Protein 7BV3 (pdb70)

CATH classification: 3.40.50.2000 (+1 more: 3.40.50.2000)

Foldseek 3Di:
DEEEEEEFADDVQRLLLVLLVLQVLCVLDLVYAYEYEYFDDVVDSVVNHPDPDCSRVVRYHYHYFDADDDDPPCRSVVSLVRCLVSVLVVLVVVVVVHHYLEYEYELSNLVNVVSCVVVVHAYEYADEFALQVLQVLLVQLCCCPPVVDQLLNQLDQVHFDDTQLFPDTQHSLLPFLVSNPVVVVVVSSVSSVSQQVGQEYEYQAFCVQRVSSLVRQVVCVVVVNGHHYAHQDVRASQDPDVLVVVQVVQLVLLVPADFLQEEEEDEDFADADDLVLQQQQLVLLLVLQTAYEYAHWHQDPPCNPDTTHHDPDVCVSYPPCSCVSCVSRYYYHHDYPLLSQLLRRRHNAYAYLQDRNSVLSNLLNLHEYAHDHDGDSSLVSCCCCPVGNNLHHYLQCPNGSPDHDGSVSNNVSVCCVRVVVVSSVVSNVSNVLNVVQNDPPHRSVVSSVVVSVSSVD/DEEEEEEWDDDCLTPVLVVLVQVVVCVVDVVYAYEYEYQDDCVRYHYDDFDDDLCSLVVCLVSVLVVLVVVVPVHPHLEYEYELLNLVNVVSCVVVVHAYEYAYSFALQVLQVLLVQLVCCVVPVDQLLVQLDQPHFDDGQQFPGTFHSLLPFQLSNDRSSVVSSSVSSVSQQVGQEYEYQAFCVQRVSSQVRQVVCVVVVNGHHYFHQDPRADLDDDDPQNVVQVVQLVLLVPADFLQEEEEDEDFQDADDLVLQQQQLVLCVVLQTAYEYAHFHQDPVDSVDTTHHDPPVCVRYPPCSCVVCVSRYYYHHDHPLLSQLQRRRHAAYAYLQDRNSVLSNLLNLHEYEHDHDHDSSSVSCCCCPVGRNQHHYQDDGGSNDPDDHRGSVSVNVRVCCRRHDCNCPSSVVSVVSNVLNVQQNPPPHRSVVSVVVVVVSSVD

Solvent-accessible surface area: 39329 Å² total; per-residue (Å²): 155,28,4,1,0,4,1,12,6,25,49,138,44,63,20,16,9,5,0,47,0,0,15,40,0,0,97,9,0,59,115,3,10,0,4,0,2,20,22,38,51,87,162,163,16,95,88,70,22,58,28,122,55,112,65,5,55,70,34,7,130,43,78,69,6,84,145,96,109,138,172,72,80,62,81,77,27,42,20,6,92,30,1,37,90,13,0,59,92,20,0,38,149,33,47,125,82,16,118,19,9,0,0,3,0,4,40,45,0,0,18,0,0,36,3,0,104,113,57,67,20,46,1,13,0,5,0,9,12,0,0,0,14,0,5,0,6,6,33,1,9,46,30,25,55,169,114,60,99,76,2,56,107,22,26,129,98,103,30,125,7,86,6,62,12,20,106,50,64,0,43,1,86,8,0,2,18,64,1,119,69,123,110,18,11,88,61,30,8,42,11,0,65,43,4,80,74,10,84,0,0,0,0,0,0,0,31,66,4,4,63,85,6,18,89,31,12,72,100,21,44,92,59,109,127,21,17,30,17,8,3,3,0,10,8,18,47,48,196,151,58,88,85,53,113,43,4,78,111,7,41,136,29,0,93,146,30,57,106,60,22,0,1,0,0,12,9,16,69,118,5,31,4,80,50,69,14,0,85,49,0,0,74,0,1,52,158,19,56,50,82,0,0,0,5,5,17,54,46,19,96,210,30,191,130,110,130,5,74,76,20,155,81,49,120,124,24,6,18,157,22,1,46,120,136,2,44,146,37,6,75,30,15,12,115,7,26,28,18,84,0,3,36,24,98,1,8,1,0,0,0,0,9,0,12,9,63,11,0,0,21,1,4,40,63,17,7,4,7,0,6,13,14,51,59,51,20,5,14,0,0,14,16,2,5,22,90,36,50,27,8,9,24,34,0,26,39,163,62,27,104,128,118,71,19,38,8,116,95,0,27,82,0,0,156,102,8,31,79,43,53,121,28,70,142,92,4,134,61,38,9,85,67,0,86,108,3,44,104,74,2,5,25,2,15,8,12,2,6,70,0,6,9,73,13,34,190,149,20,9,1,0,5,0,13,6,46,43,96,21,36,79,34,6,5,53,59,1,0,64,30,1,15,107,9,0,97,92,3,10,0,0,1,0,43,19,36,103,160,152,73,65,137,113,34,96,7,84,111,184,148,55,34,10,93,68,2,38,93,27,0,59,94,15,0,42,153,26,54,119,89,20,117,20,8,0,1,4,0,6,12,61,0,0,8,0,5,41,2,2,170,106,55,69,21,54,9,2,0,4,1,5,9,0,0,0,21,0,5,0,8,6,32,1,8,49,39,19,66,159,112,70,97,71,4,54,88,21,14,135,98,111,30,126,8,85,6,64,13,19,105,47,65,0,26,1,75,12,0,2,25,78,1,103,76,121,96,62,6,76,61,19,1,44,6,0,79,54,5,83,107,13,63,0,0,1,0,0,0,0,33,65,3,2,61,85,6,16,90,31,13,69,103,32,43,87,66,106,127,20,16,34,23,22,6,2,0,10,9,21,34,64,160,141,101,42,90,84,50,110,47,3,88,135,5,39,126,26,0,75,126,30,60,109,56,19,0,0,0,0,11,7,16,42,98,4,30,5,80,55,66,13,0,97,54,0,0,70,0,2,51,158,29,46,51,76,2,0,0,5,4,16,44,57,10,115,149,41,122,203,88,135,6,80,111,24,118,100,42,98,121,26,7,40,154,20,2,55,120,134,6,47,141,73,7,76,35,24,5,96,6,28,30,17,67,0,2,34,26,98,1,7,0,0,0,0,0,9,0,11,8,36,10,2,0,21,1,8,36,68,14,8,5,12,0,9,19,32,53,44,51,20,4,20,0,0,13,16,1,9,22,93,34,54,30,10,12,22,43,17,43,89,44,6,20,83,80,162,55,78,71,8,35,2,112,85,0,47,71,1,0,135,106,9,39,45,52,132,91,32,112,48,58,129,96,4,96,53,43,11,118,65,0,90,100,2,40,106,53,3,5,32,2,10,6,4,1,8,92,0,9,27,60,12,40,201

Nearest PDB structures (foldseek):
  7bv3-assembly1_A  TM=1.002E+00  e=1.076E-87  Siraitia grosvenorii
  7bv3-assembly1_B  TM=9.772E-01  e=1.632E-72  Siraitia grosvenorii
  8w53-assembly2_A  TM=9.182E-01  e=7.249E-46  Lycium barbarum
  8wp5-assembly1_A  TM=8.990E-01  e=2.376E-46  Lycium barbarum
  6jel-assembly2_B  TM=8.612E-01  e=5.150E-36  Phytolacca americana

InterPro domains:
  IPR002213 UDP-glucuronosyl/UDP-glucosyltransferase [PF00201] (266-404)
  IPR002213 UDP-glucuronosyl/UDP-glucosyltransferase [cd03784] (7-479)
  IPR035595 UDP-glycosyltransferase family, conserved site [PS00375] (352-395)
  IPR050481 UDP-glycosyltransferase, plant-type [PTHR48048] (5-478)

B-factor: mean 38.35, std 19.17, range [11.94, 128.37]

Organism: Siraitia grosvenorii (NCBI:txid190515)

Sequence (896 aa):
KVELVFVPGPGIGHLSTALQIADLLLRRDHRLSVTVLSIPLPWQPESLFPSSTTTTTSRIRFISLPQRPLPGPFQFQAVFETQKQNVKEAVAKLSDSSILAGLVLDMFCVTMVDVAKQLGVPSYVFFTSSAGYLSFTSHLQDLSDRHGKETQQLMRSDVEIAVPGFTNPVPGKVIPGVYFNKNMAEWLHDCARRFRETNGILVNTFSELESQVMDSFSDATAASQFPAVYAVGPILSLNASSESQSGDEILKWLDQQPPSSVVFLCFGSKGSLNPDQAREIAHHALERSGHRFVWSLRQPSPKGKFEKPIEYDNIEDVLPEGFLDRTAEMGRVIGWAPQVEILGHPATGGFVSHCCGWNSTLESLWYGVPIATWPMYAEQHFNAFEMGVELGLAVGISSESSIGVIVSAEKIEEGIRKLMGGGEVRKLVKAKSEESRKSVMEGGSSFTSLNRFIDEVMKKVELVFVPGPGIGHLSTALQIADLLLRRDHRLSVTVLSIPLPSRIRFISLPQRQAVFETQKQNVKEAVAKLSDSSILAGLVLDMFCVTMVDVAKQLGVPSYVFFTSSAGYLSFTSHLQDLSDRHGKETQQLMRSDVEIAVPGFTNPVPGKVIPGVYFNKNMAEWLHDCARRFRETNGILVNTFSELESQVMDSFSDATAASQFPAVYAVGPILSLNAASSESQSGDEILKWLDQQPPSSVVFLCFGSKGSLNPDQAREIAHALERSGHRFVWSLRQPSPKGKFEKPIEYDNIEDVLPEGFLDRTAEMGRVIGWAPQVEILGHPATGGFVSHCCGWNSTLESLWYGVPIATWPMYAEQHFNAFEMGVELGLAVGISSESSIEEGVIVSAEKIEEGIRKLMGGGGGEVRKLVKAKSEESRKSVMEGGSSFTSLNRFIDEVMK

Secondary structure (DSSP, 8-state):
-EEEEEE--SSHHHHHHHHHHHHHHHHHBTTEEEEEEE------GGGG-----HHHHTTEEEEEPPP-----TTHHHHHHHHTHHHHHHHHHHHHHHSEEEEEEEEGGGGGGHHHHHHHT--EEEEE-S-HHHHHHHHHHHHHHHHH---HHHH-STT-EE--TT-SSPEEGGGS-GGGGSHHHHHHHHHHHHHHTTSS-EEESS-TTTSHHHHHHHHHHHHTTSS--EEE----------SHHHHHHHHHHHHHTSPTT-EEEEE-TTT----HHHHHHHHHHHHHH--EEEEE--BPPSS-TTS--B--S-HHHHSPTTHHHHTTTTEEEESS--HHHHHTSTTEEEEEE---HHHHHHHHHTT--EEE---STTHHHHHHIIIIIT---EE-S-------PPPHHHHHHHHHHHH--HHHHHHHHHHHHHHHHHTSTBSHHHHHHHHHHHHHH-/-EEEEEE--SSHHHHHHHHHHHHHHHHHBTTEEEEEEEPP----EEEEEPPP---TTGGGHHHHHHHHHHHTTSSEEEEEEEETT-GGGHHHHHHHT--EEEEE-S-HHHHHHHHHHHHHHHHS---GGGG-STT-EE--TT-SSPEEGGGS-GGGGSHHHHHHHHHHHHHHTTSS-EEESS-TTTSHHHHHHHHHHHHTTSS--EEE-----------HHHHHHHHHHHHHHTS-TT-EEEEE-TTT----HHHHHHHHHHHHHH--EEEEE--BPPTT-TTS--BPPSSGGGTSSTTHHHHTTTTEEEESS--HHHHHTSTTEEEEEE---HHHHHHHHHHT--EEE---STTHHHHHHIIIIITS--EE-----TT--SPPPPHHHHHHHHHHHH----THHHHHHHHHHHHHHHHHSTBSHHHHHHHHHHHHHH-

Radius of gyration: 33.97 Å; Cα contacts (8 Å, |Δi|>4): 1716; chains: 2; bounding box: 96×74×58 Å

Structure (mmCIF, N/CA/C/O backbone):
data_7BV3
#
_entry.id   7BV3
#
_cell.length_a   197.520
_cell.length_b   63.710
_cell.length_c   93.800
_cell.angle_alpha   90.000
_cell.angle_beta   101.650
_cell.angle_gamma   90.000
#
_symmetry.space_group_name_H-M   'C 1 2 1'
#
loop_
_entity.id
_entity.type
_entity.pdbx_description
1 polymer Glycosyltransferase
2 non-polymer "URIDINE-5'-DIPHOSPHATE"
3 water water
#
loop_
_atom_site.group_PDB
_atom_site.id
_atom_site.type_symbol
_atom_site.label_atom_id
_atom_site.label_alt_id
_atom_site.label_comp_id
_atom_site.label_asym_id
_atom_site.label_entity_id
_atom_site.label_seq_id
_atom_site.pdbx_PDB_ins_code
_atom_site.Cartn_x
_atom_site.Cartn_y
_atom_site.Cartn_z
_atom_site.occupancy
_atom_site.B_iso_or_equiv
_atom_site.auth_seq_id
_atom_site.auth_comp_id
_atom_site.auth_asym_id
_atom_site.auth_atom_id
_atom_site.pdbx_PDB_model_num
ATOM 1 N N . LYS A 1 1 ? 20.940 21.397 34.221 1.00 41.48 1 LYS A N 1
ATOM 2 C CA . LYS A 1 1 ? 19.752 21.045 33.398 1.00 46.79 1 LYS A CA 1
ATOM 3 C C . LYS A 1 1 ? 18.513 21.732 33.984 1.00 40.97 1 LYS A C 1
ATOM 4 O O . LYS A 1 1 ? 18.298 21.621 35.200 1.00 37.52 1 LYS A O 1
ATOM 10 N N . VAL A 1 2 ? 17.731 22.400 33.131 1.00 39.26 2 VAL A N 1
ATOM 11 C CA . VAL A 1 2 ? 16.539 23.129 33.558 1.00 32.85 2 VAL A CA 1
ATOM 12 C C . VAL A 1 2 ? 15.354 22.597 32.764 1.00 35.30 2 VAL A C 1
ATOM 13 O O . VAL A 1 2 ? 15.346 22.671 31.527 1.00 29.68 2 VAL A O 1
ATOM 17 N N . GLU A 1 3 ? 14.338 22.097 33.474 1.00 30.92 3 GLU A N 1
ATOM 18 C CA . GLU A 1 3 ? 13.262 21.328 32.874 1.00 23.69 3 GLU A CA 1
ATOM 19 C C . GLU A 1 3 ? 11.920 22.006 33.125 1.00 26.66 3 GLU A C 1
ATOM 20 O O . GLU A 1 3 ? 11.665 22.490 34.231 1.00 27.14 3 GLU A O 1
ATOM 26 N N . LEU A 1 4 ? 11.088 22.060 32.086 1.00 25.77 4 LEU A N 1
ATOM 27 C CA . LEU A 1 4 ? 9.652 22.300 32.201 1.00 22.62 4 LEU A CA 1
ATOM 28 C C . LEU A 1 4 ? 8.941 20.987 31.920 1.00 31.29 4 LEU A C 1
ATOM 29 O O . LEU A 1 4 ? 9.217 20.348 30.904 1.00 25.56 4 LEU A O 1
ATOM 34 N N . VAL A 1 5 ? 8.027 20.586 32.806 1.00 24.32 5 VAL A N 1
ATOM 35 C CA . VAL A 1 5 ? 7.257 19.362 32.619 1.00 24.49 5 VAL A CA 1
ATOM 36 C C . VAL A 1 5 ? 5.874 19.733 32.105 1.00 28.93 5 VAL A C 1
ATOM 37 O O . VAL A 1 5 ? 5.178 20.540 32.728 1.00 28.66 5 VAL A O 1
ATOM 41 N N . PHE A 1 6 ? 5.479 19.159 30.967 1.00 24.28 6 PHE A N 1
ATOM 42 C CA . PHE A 1 6 ? 4.159 19.387 30.394 1.00 23.98 6 PHE A CA 1
ATOM 43 C C . PHE A 1 6 ? 3.267 18.192 30.700 1.00 25.14 6 PHE A C 1
ATOM 44 O O . PHE A 1 6 ? 3.702 17.042 30.581 1.00 28.41 6 PHE A O 1
ATOM 52 N N . VAL A 1 7 ? 2.019 18.461 31.050 1.00 25.74 7 VAL A N 1
ATOM 53 C CA . VAL A 1 7 ? 0.987 17.430 31.115 1.00 25.51 7 VAL A CA 1
ATOM 54 C C . VAL A 1 7 ? -0.141 17.839 30.181 1.00 26.46 7 VAL A C 1
ATOM 55 O O . VAL A 1 7 ? -0.993 18.651 30.539 1.00 33.31 7 VAL A O 1
ATOM 59 N N . PRO A 1 8 ? -0.154 17.330 28.952 1.00 30.00 8 PRO A N 1
ATOM 60 C CA . PRO A 1 8 ? -1.170 17.763 27.987 1.00 26.67 8 PRO A CA 1
ATOM 61 C C . PRO A 1 8 ? -2.548 17.259 28.368 1.00 28.67 8 PRO A C 1
ATOM 62 O O . PRO A 1 8 ? -2.700 16.314 29.142 1.00 36.42 8 PRO A O 1
ATOM 66 N N . GLY A 1 9 ? -3.558 17.894 27.780 1.00 31.50 9 GLY A N 1
ATOM 67 C CA . GLY A 1 9 ? -4.926 17.469 27.969 1.00 37.27 9 GLY A CA 1
ATOM 68 C C . GLY A 1 9 ? -5.288 16.323 27.052 1.00 40.86 9 GLY A C 1
ATOM 69 O O . GLY A 1 9 ? -4.508 15.898 26.185 1.00 43.98 9 GLY A O 1
ATOM 70 N N . PRO A 1 10 ? -6.503 15.805 27.231 1.00 48.96 10 PRO A N 1
ATOM 71 C CA . PRO A 1 10 ? -6.908 14.606 26.488 1.00 55.74 10 PRO A CA 1
ATOM 72 C C . PRO A 1 10 ? -7.104 14.899 25.010 1.00 60.25 10 PRO A C 1
ATOM 73 O O . PRO A 1 10 ? -7.666 15.928 24.626 1.00 48.57 10 PRO A O 1
ATOM 77 N N . GLY A 1 11 ? -6.646 13.975 24.186 1.00 65.88 11 GLY A N 1
ATOM 78 C CA . GLY A 1 11 ? -6.885 14.080 22.764 1.00 69.25 11 GLY A CA 1
ATOM 79 C C . GLY A 1 11 ? -5.625 14.451 22.007 1.00 68.80 11 GLY A C 1
ATOM 80 O O . GLY A 1 11 ? -4.708 15.095 22.538 1.00 63.48 11 GLY A O 1
ATOM 81 N N . ILE A 1 12 ? -5.576 14.036 20.740 1.00 70.56 12 ILE A N 1
ATOM 82 C CA . ILE A 1 12 ? -4.435 14.385 19.901 1.00 75.31 12 ILE A CA 1
ATOM 83 C C . ILE A 1 12 ? -4.451 15.867 19.557 1.00 69.22 12 ILE A C 1
ATOM 84 O O . ILE A 1 12 ? -3.394 16.455 19.294 1.00 57.54 12 ILE A O 1
ATOM 89 N N . GLY A 1 13 ? -5.635 16.491 19.542 1.00 67.34 13 GLY A N 1
ATOM 90 C CA . GLY A 1 13 ? -5.699 17.930 19.338 1.00 55.06 13 GLY A CA 1
ATOM 91 C C . GLY A 1 13 ? -4.952 18.690 20.417 1.00 52.82 13 GLY A C 1
ATOM 92 O O . GLY A 1 13 ? -4.106 19.543 20.128 1.00 46.21 13 GLY A O 1
ATOM 93 N N . HIS A 1 14 ? -5.226 18.356 21.680 1.00 60.04 14 HIS A N 1
ATOM 94 C CA . HIS A 1 14 ? -4.563 19.019 22.798 1.00 44.94 14 HIS A CA 1
ATOM 95 C C . HIS A 1 14 ? -3.100 18.612 22.899 1.00 53.38 14 HIS A C 1
ATOM 96 O O . HIS A 1 14 ? -2.240 19.437 23.240 1.00 45.97 14 HIS A O 1
ATOM 103 N N . LEU A 1 15 ? -2.791 17.347 22.613 1.00 42.78 15 LEU A N 1
ATOM 104 C CA . LEU A 1 15 ? -1.390 16.954 22.551 1.00 46.91 15 LEU A CA 1
ATOM 105 C C . LEU A 1 15 ? -0.649 17.781 21.508 1.00 50.28 15 LEU A C 1
ATOM 106 O O . LEU A 1 15 ? 0.442 18.304 21.769 1.00 45.58 15 LEU A O 1
ATOM 111 N N . SER A 1 16 ? -1.244 17.928 20.322 1.00 44.41 16 SER A N 1
ATOM 112 C CA . SER A 1 16 ? -0.574 18.634 19.235 1.00 50.37 16 SER A CA 1
ATOM 113 C C . SER A 1 16 ? -0.349 20.100 19.583 1.00 36.58 16 SER A C 1
ATOM 114 O O . SER A 1 16 ? 0.741 20.635 19.364 1.00 40.84 16 SER A O 1
ATOM 117 N N . THR A 1 17 ? -1.372 20.770 20.117 1.00 40.66 17 THR A N 1
ATOM 118 C CA . THR A 1 17 ? -1.209 22.167 20.512 1.00 43.74 17 THR A CA 1
ATOM 119 C C . THR A 1 17 ? -0.105 22.310 21.553 1.00 42.43 17 THR A C 1
ATOM 120 O O . THR A 1 17 ? 0.751 23.200 21.451 1.00 38.97 17 THR A O 1
ATOM 124 N N . ALA A 1 18 ? -0.096 21.422 22.554 1.00 31.83 18 ALA A N 1
ATOM 125 C CA . ALA A 1 18 ? 0.950 21.457 23.579 1.00 38.55 18 ALA A CA 1
ATOM 126 C C . ALA A 1 18 ? 2.332 21.226 22.980 1.00 38.06 18 ALA A C 1
ATOM 127 O O . ALA A 1 18 ? 3.308 21.879 23.376 1.00 35.88 18 ALA A O 1
ATOM 129 N N . LEU A 1 19 ? 2.449 20.288 22.037 1.00 33.18 19 LEU A N 1
ATOM 130 C CA . LEU A 1 19 ? 3.769 20.028 21.472 1.00 41.13 19 LEU A CA 1
ATOM 131 C C . LEU A 1 19 ? 4.235 21.166 20.569 1.00 34.83 19 LEU A C 1
ATOM 132 O O . LEU A 1 19 ? 5.441 21.403 20.461 1.00 37.19 19 LEU A O 1
ATOM 137 N N . GLN A 1 20 ? 3.304 21.871 19.915 1.00 37.43 20 GLN A N 1
ATOM 138 C CA . GLN A 1 20 ? 3.677 23.067 19.162 1.00 41.40 20 GLN A CA 1
ATOM 139 C C . GLN A 1 20 ? 4.304 24.115 20.081 1.00 39.05 20 GLN A C 1
ATOM 140 O O . GLN A 1 20 ? 5.330 24.718 19.749 1.00 33.93 20 GLN A O 1
ATOM 146 N N . ILE A 1 21 ? 3.708 24.344 21.255 1.00 32.12 21 ILE A N 1
ATOM 147 C CA . ILE A 1 21 ? 4.293 25.362 22.132 1.00 28.40 21 ILE A CA 1
ATOM 148 C C . ILE A 1 21 ? 5.558 24.835 22.807 1.00 27.41 21 ILE A C 1
ATOM 149 O O . ILE A 1 21 ? 6.491 25.603 23.080 1.00 28.51 21 ILE A O 1
ATOM 154 N N . ALA A 1 22 ? 5.650 23.524 23.040 1.00 30.08 22 ALA A N 1
ATOM 155 C CA . ALA A 1 22 ? 6.893 22.962 23.561 1.00 29.38 22 ALA A CA 1
ATOM 156 C C . ALA A 1 22 ? 8.050 23.204 22.595 1.00 34.67 22 ALA A C 1
ATOM 157 O O . ALA A 1 22 ? 9.160 23.577 23.004 1.00 29.93 22 ALA A O 1
ATOM 159 N N . ASP A 1 23 ? 7.807 22.985 21.303 1.00 29.05 23 ASP A N 1
ATOM 160 C CA . ASP A 1 23 ? 8.855 23.219 20.318 1.00 34.23 23 ASP A CA 1
ATOM 161 C C . ASP A 1 23 ? 9.236 24.693 20.274 1.00 29.43 23 ASP A C 1
ATOM 162 O O . ASP A 1 23 ? 10.421 25.031 20.207 1.00 32.85 23 ASP A O 1
ATOM 167 N N . LEU A 1 24 ? 8.234 25.580 20.312 1.00 30.00 24 LEU A N 1
ATOM 168 C CA . LEU A 1 24 ? 8.481 27.020 20.303 1.00 29.62 24 LEU A CA 1
ATOM 169 C C . LEU A 1 24 ? 9.371 27.437 21.461 1.00 33.99 24 LEU A C 1
ATOM 170 O O . LEU A 1 24 ? 10.326 28.203 21.281 1.00 29.53 24 LEU A O 1
ATOM 175 N N . LEU A 1 25 ? 9.038 26.979 22.669 1.00 26.86 25 LEU A N 1
ATOM 176 C CA . LEU A 1 25 ? 9.829 27.327 23.843 1.00 27.08 25 LEU A CA 1
ATOM 177 C C . LEU A 1 25 ? 11.263 26.857 23.692 1.00 28.59 25 LEU A C 1
ATOM 178 O O . LEU A 1 25 ? 12.205 27.587 24.028 1.00 25.80 25 LEU A O 1
ATOM 183 N N . LEU A 1 26 ? 11.451 25.619 23.214 1.00 25.01 26 LEU A N 1
ATOM 184 C CA . LEU A 1 26 ? 12.805 25.078 23.092 1.00 25.44 26 LEU A CA 1
ATOM 185 C C . LEU A 1 26 ? 13.631 25.841 22.059 1.00 26.01 26 LEU A C 1
ATOM 186 O O . LEU A 1 26 ? 14.842 26.031 22.238 1.00 27.86 26 LEU A O 1
ATOM 191 N N . ARG A 1 27 ? 13.004 26.266 20.961 1.00 27.99 27 ARG A N 1
ATOM 192 C CA . ARG A 1 27 ? 13.728 27.053 19.967 1.00 29.59 27 ARG A CA 1
ATOM 193 C C . ARG A 1 27 ? 14.069 28.447 20.490 1.00 34.78 27 ARG A C 1
ATOM 194 O O . ARG A 1 27 ? 15.095 29.015 20.106 1.00 30.71 27 ARG A O 1
ATOM 202 N N . ARG A 1 28 ? 13.234 29.010 21.371 1.00 27.12 28 ARG A N 1
ATOM 203 C CA . ARG A 1 28 ? 13.438 30.371 21.853 1.00 26.51 28 ARG A CA 1
ATOM 204 C C . ARG A 1 28 ? 14.422 30.481 22.997 1.00 29.48 28 ARG A C 1
ATOM 205 O O . ARG A 1 28 ? 14.835 31.599 23.322 1.00 34.70 28 ARG A O 1
ATOM 213 N N . ASP A 1 29 ? 14.760 29.382 23.658 1.00 25.46 29 ASP A N 1
ATOM 214 C CA . ASP A 1 29 ? 15.776 29.454 24.698 1.00 23.29 29 ASP A CA 1
ATOM 215 C C . ASP A 1 29 ? 16.514 28.126 24.721 1.00 33.42 29 ASP A C 1
ATOM 216 O O . ASP A 1 29 ? 15.968 27.111 25.162 1.00 25.49 29 ASP A O 1
ATOM 221 N N . HIS A 1 30 ? 17.764 28.137 24.253 1.00 26.82 30 HIS A N 1
ATOM 222 C CA . HIS A 1 30 ? 18.516 26.891 24.211 1.00 30.10 30 HIS A CA 1
ATOM 223 C C . HIS A 1 30 ? 18.836 26.328 25.586 1.00 27.27 30 HIS A C 1
ATOM 224 O O . HIS A 1 30 ? 19.269 25.174 25.667 1.00 27.45 30 HIS A O 1
ATOM 231 N N . ARG A 1 31 ? 18.669 27.104 26.656 1.00 27.52 31 ARG A N 1
ATOM 232 C CA . ARG A 1 31 ? 18.941 26.576 27.989 1.00 25.83 31 ARG A CA 1
ATOM 233 C C . ARG A 1 31 ? 17.830 25.652 28.487 1.00 28.19 31 ARG A C 1
ATOM 234 O O . ARG A 1 31 ? 18.018 24.947 29.485 1.00 29.29 31 ARG A O 1
ATOM 242 N N . LEU A 1 32 ? 16.695 25.628 27.809 1.00 26.45 32 LEU A N 1
ATOM 243 C CA . LEU A 1 32 ? 15.508 24.932 28.304 1.00 27.40 32 LEU A CA 1
ATOM 244 C C . LEU A 1 32 ? 15.448 23.483 27.814 1.00 33.00 32 LEU A C 1
ATOM 245 O O . LEU A 1 32 ? 15.819 23.189 26.677 1.00 32.44 32 LEU A O 1
ATOM 250 N N . SER A 1 33 ? 14.964 22.581 28.676 1.00 28.07 33 SER A N 1
ATOM 251 C CA . SER A 1 33 ? 14.560 21.237 28.283 1.00 26.71 33 SER A CA 1
ATOM 252 C C . SER A 1 33 ? 13.111 21.001 28.704 1.00 27.77 33 SER A C 1
ATOM 253 O O . SER A 1 33 ? 12.598 21.676 29.596 1.00 24.79 33 SER A O 1
ATOM 256 N N . VAL A 1 34 ? 12.442 20.059 28.026 1.00 24.95 34 VAL A N 1
ATOM 257 C CA . VAL A 1 34 ? 11.035 19.760 28.274 1.00 28.60 34 VAL A CA 1
ATOM 258 C C . VAL A 1 34 ? 10.861 18.260 28.471 1.00 34.62 34 VAL A C 1
ATOM 259 O O . VAL A 1 34 ? 11.454 17.455 27.749 1.00 33.60 34 VAL A O 1
ATOM 263 N N . THR A 1 35 ? 10.030 17.884 29.437 1.00 30.22 35 THR A N 1
ATOM 264 C CA . THR A 1 35 ? 9.600 16.503 29.586 1.00 24.34 35 THR A CA 1
ATOM 265 C C . THR A 1 35 ? 8.084 16.480 29.511 1.00 37.04 35 THR A C 1
ATOM 266 O O . THR A 1 35 ? 7.416 17.279 30.183 1.00 29.85 35 THR A O 1
ATOM 270 N N . VAL A 1 36 ? 7.545 15.606 28.661 1.00 26.03 36 VAL A N 1
ATOM 271 C CA . VAL A 1 36 ? 6.108 15.524 28.437 1.00 28.13 36 VAL A CA 1
ATOM 272 C C . VAL A 1 36 ? 5.609 14.261 29.125 1.00 36.16 36 VAL A C 1
ATOM 273 O O . VAL A 1 36 ? 6.115 13.162 28.862 1.00 31.69 36 VAL A O 1
ATOM 277 N N . LEU A 1 37 ? 4.638 14.423 30.025 1.00 28.94 37 LEU A N 1
ATOM 278 C CA . LEU A 1 37 ? 4.033 13.306 30.744 1.00 31.92 37 LEU A CA 1
ATOM 279 C C . LEU A 1 37 ? 2.677 13.042 30.114 1.00 29.92 37 LEU A C 1
ATOM 280 O O . LEU A 1 37 ? 1.791 13.899 30.168 1.00 36.88 37 LEU A O 1
ATOM 285 N N . SER A 1 38 ? 2.519 11.878 29.502 1.00 35.69 38 SER A N 1
ATOM 286 C CA . SER A 1 38 ? 1.269 11.528 28.848 1.00 38.29 38 SER A CA 1
ATOM 287 C C . SER A 1 38 ? 0.481 10.560 29.720 1.00 44.03 38 SER A C 1
ATOM 288 O O . SER A 1 38 ? 1.050 9.687 30.381 1.00 37.48 38 SER A O 1
ATOM 291 N N . ILE A 1 39 ? -0.828 10.733 29.728 1.00 41.21 39 ILE A N 1
ATOM 292 C CA . ILE A 1 39 ? -1.703 9.979 30.616 1.00 56.06 39 ILE A CA 1
ATOM 293 C C . ILE A 1 39 ? -2.506 9.001 29.769 1.00 56.12 39 ILE A C 1
ATOM 294 O O . ILE A 1 39 ? -3.168 9.420 28.811 1.00 52.69 39 ILE A O 1
ATOM 299 N N . PRO A 1 40 ? -2.432 7.699 30.049 1.00 58.52 40 PRO A N 1
ATOM 300 C CA . PRO A 1 40 ? -3.152 6.725 29.225 1.00 63.51 40 PRO A CA 1
ATOM 301 C C . PRO A 1 40 ? -4.643 6.768 29.497 1.00 65.32 40 PRO A C 1
ATOM 302 O O . PRO A 1 40 ? -5.085 6.973 30.630 1.00 69.27 40 PRO A O 1
ATOM 306 N N . LEU A 1 41 ? -5.417 6.578 28.437 1.00 74.77 41 LEU A N 1
ATOM 307 C CA . LEU A 1 41 ? -6.852 6.407 28.550 1.00 79.91 41 LEU A CA 1
ATOM 308 C C . LEU A 1 41 ? -7.170 4.940 28.322 1.00 89.13 41 LEU A C 1
ATOM 309 O O . LEU A 1 41 ? -6.896 4.427 27.226 1.00 96.10 41 LEU A O 1
ATOM 314 N N . PRO A 1 42 ? -7.716 4.216 29.308 1.00 98.16 42 PRO A N 1
ATOM 315 C CA . PRO A 1 42 ? -7.900 2.764 29.146 1.00 100.04 42 PRO A CA 1
ATOM 316 C C . PRO A 1 42 ? -8.929 2.367 28.095 1.00 93.67 42 PRO A C 1
ATOM 317 O O . PRO A 1 42 ? -9.725 1.452 28.327 1.00 95.80 42 PRO A O 1
ATOM 321 N N . TRP A 1 43 ? -8.920 3.027 26.941 1.00 94.32 43 TRP A N 1
ATOM 322 C CA . TRP A 1 43 ? -9.804 2.662 25.838 1.00 101.38 43 TRP A CA 1
ATOM 323 C C . TRP A 1 43 ? -9.280 3.212 24.516 1.00 94.31 43 TRP A C 1
ATOM 324 O O . TRP A 1 43 ? -8.232 2.784 24.030 1.00 94.15 43 TRP A O 1
ATOM 335 N N . GLN A 1 50 ? 1.192 7.663 18.907 1.00 85.96 50 GLN A N 1
ATOM 336 C CA . GLN A 1 50 ? 2.274 7.844 19.874 1.00 90.78 50 GLN A CA 1
ATOM 337 C C . GLN A 1 50 ? 2.730 9.309 19.934 1.00 91.00 50 GLN A C 1
ATOM 338 O O . GLN A 1 50 ? 2.864 9.961 18.899 1.00 81.44 50 GLN A O 1
ATOM 344 N N . PRO A 1 51 ? 2.959 9.811 21.156 1.00 94.93 51 PRO A N 1
ATOM 345 C CA . PRO A 1 51 ? 3.209 11.254 21.321 1.00 85.64 51 PRO A CA 1
ATOM 346 C C . PRO A 1 51 ? 4.401 11.783 20.541 1.00 72.23 51 PRO A C 1
ATOM 347 O O . PRO A 1 51 ? 4.314 12.872 19.960 1.00 71.78 51 PRO A O 1
ATOM 351 N N . GLU A 1 52 ? 5.514 11.045 20.509 1.00 73.55 52 GLU A N 1
ATOM 352 C CA . GLU A 1 52 ? 6.721 11.514 19.834 1.00 71.73 52 GLU A CA 1
ATOM 353 C C . GLU A 1 52 ? 6.488 11.822 18.360 1.00 75.92 52 GLU A C 1
ATOM 354 O O . GLU A 1 52 ? 7.317 12.499 17.741 1.00 77.33 52 GLU A O 1
ATOM 360 N N . SER A 1 53 ? 5.379 11.347 17.788 1.00 81.88 53 SER A N 1
ATOM 361 C CA . SER A 1 53 ? 5.143 11.512 16.359 1.00 81.55 53 SER A CA 1
ATOM 362 C C . SER A 1 53 ? 4.703 12.927 16.011 1.00 82.05 53 SER A C 1
ATOM 363 O O . SER A 1 53 ? 4.964 13.397 14.898 1.00 83.24 53 SER A O 1
ATOM 366 N N . LEU A 1 54 ? 4.038 13.616 16.936 1.00 76.55 54 LEU A N 1
ATOM 367 C CA . LEU A 1 54 ? 3.433 14.910 16.656 1.00 79.40 54 LEU A CA 1
ATOM 368 C C . LEU A 1 54 ? 4.348 16.087 16.969 1.00 76.02 54 LEU A C 1
ATOM 369 O O . LEU A 1 54 ? 3.878 17.230 16.980 1.00 78.13 54 LEU A O 1
ATOM 374 N N . PHE A 1 55 ? 5.634 15.844 17.221 1.00 64.74 55 PHE A N 1
ATOM 375 C CA . PHE A 1 55 ? 6.520 16.919 17.638 1.00 65.65 55 PHE A CA 1
ATOM 376 C C . PHE A 1 55 ? 7.265 17.478 16.435 1.00 75.93 55 PHE A C 1
ATOM 377 O O . PHE A 1 55 ? 8.102 16.770 15.852 1.00 66.05 55 PHE A O 1
ATOM 385 N N . PRO A 1 56 ? 7.022 18.730 16.042 1.00 68.75 56 PRO A N 1
ATOM 386 C CA . PRO A 1 56 ? 7.638 19.249 14.815 1.00 73.15 56 PRO A CA 1
ATOM 387 C C . PRO A 1 56 ? 9.056 19.752 15.039 1.00 74.29 56 PRO A C 1
ATOM 388 O O . PRO A 1 56 ? 9.237 20.857 15.560 1.00 84.36 56 PRO A O 1
ATOM 392 N N . SER A 1 57 ? 10.076 18.983 14.661 1.00 78.32 57 SER A N 1
ATOM 393 C CA . SER A 1 57 ? 11.418 19.533 14.803 1.00 82.56 57 SER A CA 1
ATOM 394 C C . SER A 1 57 ? 12.412 18.968 13.790 1.00 96.31 57 SER A C 1
ATOM 395 O O . SER A 1 57 ? 12.966 19.730 12.983 1.00 97.16 57 SER A O 1
ATOM 398 N N . SER A 1 58 ? 12.659 17.656 13.834 1.00 97.18 58 SER A N 1
ATOM 399 C CA . SER A 1 58 ? 13.585 16.952 12.947 1.00 97.50 58 SER A CA 1
ATOM 400 C C . SER A 1 58 ? 15.035 17.388 13.125 1.00 93.36 58 SER A C 1
ATOM 401 O O . SER A 1 58 ? 15.892 17.023 12.308 1.00 92.91 58 SER A O 1
ATOM 404 N N . THR A 1 59 ? 15.334 18.173 14.157 1.00 85.84 59 THR A N 1
ATOM 405 C CA . THR A 1 59 ? 16.673 18.699 14.397 1.00 91.19 59 THR A CA 1
ATOM 406 C C . THR A 1 59 ? 17.149 18.291 15.787 1.00 86.53 59 THR A C 1
ATOM 407 O O . THR A 1 59 ? 16.383 18.335 16.757 1.00 80.09 59 THR A O 1
ATOM 411 N N . THR A 1 60 ? 18.410 17.863 15.879 1.00 87.80 60 THR A N 1
ATOM 412 C CA . THR A 1 60 ? 18.912 17.346 17.147 1.00 86.54 60 THR A CA 1
ATOM 413 C C . THR A 1 60 ? 19.263 18.446 18.141 1.00 82.56 60 THR A C 1
ATOM 414 O O . THR A 1 60 ? 19.422 18.151 19.330 1.00 75.22 60 THR A O 1
ATOM 418 N N . THR A 1 61 ? 19.384 19.701 17.698 1.00 83.81 61 THR A N 1
ATOM 419 C CA . THR A 1 61 ? 19.543 20.780 18.668 1.00 83.77 61 THR A CA 1
ATOM 420 C C . THR A 1 61 ? 18.306 20.907 19.548 1.00 78.68 61 THR A C 1
ATOM 421 O O . THR A 1 61 ? 18.403 21.356 20.696 1.00 58.08 61 THR A O 1
ATOM 425 N N . THR A 1 62 ? 17.145 20.491 19.038 1.00 67.36 62 THR A N 1
ATOM 426 C CA . THR A 1 62 ? 15.883 20.551 19.765 1.00 73.18 62 THR A CA 1
ATOM 427 C C . THR A 1 62 ? 15.489 19.212 20.384 1.00 66.08 62 THR A C 1
ATOM 428 O O . THR A 1 62 ? 15.198 19.155 21.584 1.00 56.27 62 THR A O 1
ATOM 432 N N . THR A 1 63 ? 15.490 18.128 19.597 1.00 60.47 63 THR A N 1
ATOM 433 C CA . THR A 1 63 ? 15.030 16.838 20.111 1.00 56.41 63 THR A CA 1
ATOM 434 C C . THR A 1 63 ? 15.914 16.319 21.241 1.00 53.34 63 THR A C 1
ATOM 435 O O . THR A 1 63 ? 15.439 15.570 22.100 1.00 56.00 63 THR A O 1
ATOM 439 N N . SER A 1 64 ? 17.191 16.703 21.272 1.00 46.99 64 SER A N 1
ATOM 440 C CA . SER A 1 64 ? 18.038 16.311 22.393 1.00 47.29 64 SER A CA 1
ATOM 441 C C . SER A 1 64 ? 17.537 16.865 23.723 1.00 51.76 64 SER A C 1
ATOM 442 O O . SER A 1 64 ? 17.967 16.381 24.777 1.00 43.73 64 SER A O 1
ATOM 445 N N . ARG A 1 65 ? 16.634 17.850 23.700 1.00 40.01 65 ARG A N 1
ATOM 446 C CA . ARG A 1 65 ? 16.194 18.540 24.904 1.00 33.40 65 ARG A CA 1
ATOM 447 C C . ARG A 1 65 ? 14.735 18.262 25.254 1.00 33.26 65 ARG A C 1
ATOM 448 O O . ARG A 1 65 ? 14.195 18.922 26.142 1.00 35.08 65 ARG A O 1
ATOM 456 N N . ILE A 1 66 ? 14.078 17.324 24.573 1.00 28.21 66 ILE A N 1
ATOM 457 C CA . ILE A 1 66 ? 12.713 16.938 24.915 1.00 30.18 66 ILE A CA 1
ATOM 458 C C . ILE A 1 66 ? 12.688 15.438 25.182 1.00 45.96 66 ILE A C 1
ATOM 459 O O . ILE A 1 66 ? 13.393 14.665 24.526 1.00 33.05 66 ILE A O 1
ATOM 464 N N . ARG A 1 67 ? 11.908 15.036 26.185 1.00 34.88 67 ARG A N 1
ATOM 465 C CA . ARG A 1 67 ? 11.711 13.635 26.528 1.00 31.84 67 ARG A CA 1
ATOM 466 C C . ARG A 1 67 ? 10.220 13.399 26.671 1.00 38.25 67 ARG A C 1
ATOM 467 O O . ARG A 1 67 ? 9.489 14.289 27.110 1.00 30.03 67 ARG A O 1
ATOM 475 N N . PHE A 1 68 ? 9.771 12.203 26.295 1.00 34.09 68 PHE A N 1
ATOM 476 C CA . PHE A 1 68 ? 8.368 11.830 26.409 1.00 36.27 68 PHE A CA 1
ATOM 477 C C . PHE A 1 68 ? 8.263 10.623 27.325 1.00 37.03 68 PHE A C 1
ATOM 478 O O . PHE A 1 68 ? 8.987 9.637 27.145 1.00 38.61 68 PHE A O 1
ATOM 486 N N . ILE A 1 69 ? 7.372 10.712 28.307 1.00 36.30 69 ILE A N 1
ATOM 487 C CA . ILE A 1 69 ? 7.129 9.651 29.271 1.00 36.31 69 ILE A CA 1
ATOM 488 C C . ILE A 1 69 ? 5.638 9.367 29.277 1.00 39.41 69 ILE A C 1
ATOM 489 O O . ILE A 1 69 ? 4.828 10.291 29.407 1.00 38.33 69 ILE A O 1
ATOM 494 N N . SER A 1 70 ? 5.271 8.102 29.099 1.00 41.01 70 SER A N 1
ATOM 495 C CA . SER A 1 70 ? 3.888 7.688 29.287 1.00 44.62 70 SER A CA 1
ATOM 496 C C . SER A 1 70 ? 3.720 7.200 30.716 1.00 38.58 70 SER A C 1
ATOM 497 O O . SER A 1 70 ? 4.511 6.381 31.195 1.00 40.71 70 SER A O 1
ATOM 500 N N . LEU A 1 71 ? 2.726 7.726 31.397 1.00 39.39 71 LEU A N 1
ATOM 501 C CA . LEU A 1 71 ? 2.598 7.368 32.797 1.00 45.02 71 LEU A CA 1
ATOM 502 C C . LEU A 1 71 ? 2.040 5.951 32.921 1.00 37.73 71 LEU A C 1
ATOM 503 O O . LEU A 1 71 ? 1.311 5.493 32.040 1.00 43.02 71 LEU A O 1
ATOM 508 N N . PRO A 1 72 ? 2.389 5.238 33.991 1.00 40.25 72 PRO A N 1
ATOM 509 C CA . PRO A 1 72 ? 1.834 3.892 34.201 1.00 57.25 72 PRO A CA 1
ATOM 510 C C . PRO A 1 72 ? 0.313 3.921 34.231 1.00 56.93 72 PRO A C 1
ATOM 511 O O . PRO A 1 72 ? -0.299 4.760 34.899 1.00 54.61 72 PRO A O 1
ATOM 515 N N . GLN A 1 73 ? -0.304 2.996 33.498 1.00 62.38 73 GLN A N 1
ATOM 516 C CA . GLN A 1 73 ? -1.757 2.960 33.442 1.00 63.69 73 GLN A CA 1
ATOM 517 C C . GLN A 1 73 ? -2.336 2.524 34.788 1.00 71.22 73 GLN A C 1
ATOM 518 O O . GLN A 1 73 ? -1.710 1.788 35.558 1.00 66.26 73 GLN A O 1
ATOM 524 N N . ARG A 1 74 ? -3.542 3.006 35.071 1.00 70.20 74 ARG A N 1
ATOM 525 C CA . ARG A 1 74 ? -4.120 2.946 36.402 1.00 72.99 74 ARG A CA 1
ATOM 526 C C . ARG A 1 74 ? -5.547 2.425 36.327 1.00 77.93 74 ARG A C 1
ATOM 527 O O . ARG A 1 74 ? -6.238 2.643 35.325 1.00 71.35 74 ARG A O 1
ATOM 535 N N . PRO A 1 75 ? -6.010 1.732 37.368 1.00 93.06 75 PRO A N 1
ATOM 536 C CA . PRO A 1 75 ? -7.394 1.246 37.400 1.00 94.79 75 PRO A CA 1
ATOM 537 C C . PRO A 1 75 ? -8.333 2.193 38.136 1.00 98.76 75 PRO A C 1
ATOM 538 O O . PRO A 1 75 ? -7.919 2.931 39.031 1.00 93.38 75 PRO A O 1
ATOM 542 N N . LEU A 1 76 ? -9.635 2.163 37.728 1.00 113.78 76 LEU A N 1
ATOM 543 C CA . LEU A 1 76 ? -10.776 2.618 38.543 1.00 120.98 76 LEU A CA 1
ATOM 544 C C . LEU A 1 76 ? -12.099 2.550 37.770 1.00 121.53 76 LEU A C 1
ATOM 545 O O . LEU A 1 76 ? -12.133 2.878 36.573 1.00 112.87 76 LEU A O 1
ATOM 550 N N . PRO A 1 77 ? -13.218 2.130 38.421 1.00 127.88 77 PRO A N 1
ATOM 551 C CA . PRO A 1 77 ? -14.579 2.059 37.859 1.00 128.37 77 PRO A CA 1
ATOM 552 C C . PRO A 1 77 ? -15.097 3.340 37.213 1.00 122.42 77 PRO A C 1
ATOM 553 O O . PRO A 1 77 ? -16.293 3.597 37.374 1.00 121.57 77 PRO A O 1
ATOM 557 N N . GLY A 1 82 ? -19.336 8.177 31.434 1.00 86.45 82 GLY A N 1
ATOM 558 C CA . GLY A 1 82 ? -19.983 9.197 32.232 1.00 87.77 82 GLY A CA 1
ATOM 559 C C . GLY A 1 82 ? -19.456 10.581 31.916 1.00 90.00 82 GLY A C 1
ATOM 560 O O . GLY A 1 82 ? -18.483 10.725 31.174 1.00 83.78 82 GLY A O 1
ATOM 561 N N . PRO A 1 83 ? -20.099 11.607 32.481 1.00 95.58 83 PRO A N 1
ATOM 562 C CA . PRO A 1 83 ? -19.645 12.981 32.217 1.00 87.26 83 PRO A CA 1
ATOM 563 C C . PRO A 1 83 ? -18.284 13.285 32.813 1.00 78.59 83 PRO A C 1
ATOM 564 O O . PRO A 1 83 ? -17.584 14.171 32.309 1.00 74.35 83 PRO A O 1
ATOM 568 N N . PHE A 1 84 ? -17.889 12.574 33.870 1.00 69.40 84 PHE A N 1
ATOM 569 C CA . PHE A 1 84 ? -16.621 12.799 34.553 1.00 74.38 84 PHE A CA 1
ATOM 570 C C . PHE A 1 84 ? -15.601 11.705 34.252 1.00 72.62 84 PHE A C 1
ATOM 571 O O . PHE A 1 84 ? -14.743 11.403 35.089 1.00 58.25 84 PHE A O 1
ATOM 579 N N . GLN A 1 85 ? -15.679 11.107 33.061 1.00 70.72 85 GLN A N 1
ATOM 580 C CA . GLN A 1 85 ? -14.834 9.957 32.750 1.00 72.56 85 GLN A CA 1
ATOM 581 C C . GLN A 1 85 ? -13.369 10.368 32.637 1.00 69.65 85 GLN A C 1
ATOM 582 O O . GLN A 1 85 ? -12.502 9.824 33.333 1.00 54.23 85 GLN A O 1
ATOM 588 N N . PHE A 1 86 ? -13.074 11.342 31.771 1.00 66.85 86 PHE A N 1
ATOM 589 C CA . PHE A 1 86 ? -11.699 11.809 31.626 1.00 65.75 86 PHE A CA 1
ATOM 590 C C . PHE A 1 86 ? -11.185 12.400 32.936 1.00 61.68 86 PHE A C 1
ATOM 591 O O . PHE A 1 86 ? -10.048 12.130 33.342 1.00 50.07 86 PHE A O 1
ATOM 599 N N . GLN A 1 87 ? -12.022 13.190 33.622 1.00 51.94 87 GLN A N 1
ATOM 600 C CA . GLN A 1 87 ? -11.645 13.758 34.916 1.00 59.73 87 GLN A CA 1
ATOM 601 C C . GLN A 1 87 ? -11.198 12.687 35.900 1.00 62.41 87 GLN A C 1
ATOM 602 O O . GLN A 1 87 ? -10.232 12.884 36.648 1.00 56.14 87 GLN A O 1
ATOM 608 N N . ALA A 1 88 ? -11.904 11.556 35.935 1.00 55.47 88 ALA A N 1
ATOM 609 C CA . ALA A 1 88 ? -11.553 10.507 36.885 1.00 50.28 88 ALA A CA 1
ATOM 610 C C . ALA A 1 88 ? -10.202 9.886 36.553 1.00 50.99 88 ALA A C 1
ATOM 611 O O . ALA A 1 88 ? -9.415 9.585 37.457 1.00 48.14 88 ALA A O 1
ATOM 613 N N . VAL A 1 89 ? -9.915 9.678 35.266 1.00 48.82 89 VAL A N 1
ATOM 614 C CA . VAL A 1 89 ? -8.638 9.074 34.892 1.00 55.13 89 VAL A CA 1
ATOM 615 C C . VAL A 1 89 ? -7.485 9.966 35.331 1.00 52.94 89 VAL A C 1
ATOM 616 O O . VAL A 1 89 ? -6.478 9.489 35.866 1.00 51.23 89 VAL A O 1
ATOM 620 N N . PHE A 1 90 ? -7.623 11.278 35.134 1.00 51.17 90 PHE A N 1
ATOM 621 C CA . PHE A 1 90 ? -6.551 12.182 35.528 1.00 56.40 90 PHE A CA 1
ATOM 622 C C . PHE A 1 90 ? -6.410 12.248 37.045 1.00 53.39 90 PHE A C 1
ATOM 623 O O . PHE A 1 90 ? -5.291 12.377 37.555 1.00 45.66 90 PHE A O 1
ATOM 631 N N . GLU A 1 91 ? -7.514 12.119 37.784 1.00 48.64 91 GLU A N 1
ATOM 632 C CA . GLU A 1 91 ? -7.410 12.083 39.238 1.00 47.45 91 GLU A CA 1
ATOM 633 C C . GLU A 1 91 ? -6.655 10.846 39.712 1.00 42.63 91 GLU A C 1
ATOM 634 O O . GLU A 1 91 ? -5.922 10.901 40.707 1.00 47.49 91 GLU A O 1
ATOM 640 N N . THR A 1 92 ? -6.817 9.717 39.023 1.00 43.40 92 THR A N 1
ATOM 641 C CA . THR A 1 92 ? -6.076 8.529 39.435 1.00 48.68 92 THR A CA 1
ATOM 642 C C . THR A 1 92 ? -4.588 8.660 39.144 1.00 51.65 92 THR A C 1
ATOM 643 O O . THR A 1 92 ? -3.793 7.905 39.710 1.00 47.18 92 THR A O 1
ATOM 647 N N . GLN A 1 93 ? -4.195 9.606 38.290 1.00 44.22 93 GLN A N 1
ATOM 648 C CA . GLN A 1 93 ? -2.809 9.751 37.863 1.00 44.32 93 GLN A CA 1
ATOM 649 C C . GLN A 1 93 ? -2.038 10.812 38.645 1.00 40.50 93 GLN A C 1
ATOM 650 O O . GLN A 1 93 ? -0.861 11.028 38.356 1.00 34.14 93 GLN A O 1
ATOM 656 N N . LYS A 1 94 ? -2.656 11.463 39.638 1.00 40.64 94 LYS A N 1
ATOM 657 C CA . LYS A 1 94 ? -1.953 12.519 40.366 1.00 36.62 94 LYS A CA 1
ATOM 658 C C . LYS A 1 94 ? -0.715 11.994 41.077 1.00 37.24 94 LYS A C 1
ATOM 659 O O . LYS A 1 94 ? 0.332 12.651 41.066 1.00 37.95 94 LYS A O 1
ATOM 665 N N . GLN A 1 95 ? -0.810 10.827 41.720 1.00 31.21 95 GLN A N 1
ATOM 666 C CA . GLN A 1 95 ? 0.357 10.316 42.431 1.00 37.10 95 GLN A CA 1
ATOM 667 C C . GLN A 1 95 ? 1.478 9.954 41.462 1.00 32.10 95 GLN A C 1
ATOM 668 O O . GLN A 1 95 ? 2.657 10.177 41.758 1.00 35.86 95 GLN A O 1
ATOM 674 N N . ASN A 1 96 ? 1.128 9.411 40.292 1.00 35.04 96 ASN A N 1
ATOM 675 C CA . ASN A 1 96 ? 2.141 9.117 39.281 1.00 32.18 96 ASN A CA 1
ATOM 676 C C . ASN A 1 96 ? 2.825 10.388 38.799 1.00 34.47 96 ASN A C 1
ATOM 677 O O . ASN A 1 96 ? 4.049 10.414 38.623 1.00 34.96 96 ASN A O 1
ATOM 682 N N . VAL A 1 97 ? 2.045 11.446 38.550 1.00 32.75 97 VAL A N 1
ATOM 683 C CA . VAL A 1 97 ? 2.643 12.722 38.159 1.00 32.27 97 VAL A CA 1
ATOM 684 C C . VAL A 1 97 ? 3.590 13.205 39.246 1.00 29.27 97 VAL A C 1
ATOM 685 O O . VAL A 1 97 ? 4.748 13.558 38.980 1.00 31.72 97 VAL A O 1
ATOM 689 N N . LYS A 1 98 ? 3.116 13.210 40.495 1.00 33.02 98 LYS A N 1
ATOM 690 C CA . LYS A 1 98 ? 3.941 13.663 41.611 1.00 30.03 98 LYS A CA 1
ATOM 691 C C . LYS A 1 98 ? 5.266 12.915 41.663 1.00 33.90 98 LYS A C 1
ATOM 692 O O . LYS A 1 98 ? 6.332 13.521 41.822 1.00 35.45 98 LYS A O 1
ATOM 698 N N . GLU A 1 99 ? 5.219 11.590 41.511 1.00 38.15 99 GLU A N 1
ATOM 699 C CA . GLU A 1 99 ? 6.450 10.804 41.580 1.00 38.43 99 GLU A CA 1
ATOM 700 C C . GLU A 1 99 ? 7.358 11.072 40.384 1.00 31.28 99 GLU A C 1
ATOM 701 O O . GLU A 1 99 ? 8.577 11.201 40.545 1.00 35.13 99 GLU A O 1
ATOM 707 N N . ALA A 1 100 ? 6.788 11.149 39.178 1.00 34.28 100 ALA A N 1
ATOM 708 C CA . ALA A 1 100 ? 7.593 11.443 37.994 1.00 31.46 100 ALA A CA 1
ATOM 709 C C . ALA A 1 100 ? 8.293 12.792 38.126 1.00 34.86 100 ALA A C 1
ATOM 710 O O . ALA A 1 100 ? 9.486 12.929 37.830 1.00 35.20 100 ALA A O 1
ATOM 712 N N . VAL A 1 101 ? 7.550 13.801 38.573 1.00 34.08 101 VAL A N 1
ATOM 713 C CA . VAL A 1 101 ? 8.097 15.141 38.744 1.00 29.33 101 VAL A CA 1
ATOM 714 C C . VAL A 1 101 ? 9.165 15.147 39.835 1.00 33.63 101 VAL A C 1
ATOM 715 O O . VAL A 1 101 ? 10.238 15.743 39.678 1.00 34.30 101 VAL A O 1
ATOM 719 N N . ALA A 1 102 ? 8.884 14.490 40.962 1.00 34.23 102 ALA A N 1
ATOM 720 C CA . ALA A 1 102 ? 9.875 14.413 42.032 1.00 34.92 102 ALA A CA 1
ATOM 721 C C . ALA A 1 102 ? 11.154 13.739 41.549 1.00 33.51 102 ALA A C 1
ATOM 722 O O . ALA A 1 102 ? 12.261 14.178 41.881 1.00 37.27 102 ALA A O 1
ATOM 724 N N . LYS A 1 103 ? 11.017 12.669 40.765 1.00 34.24 103 LYS A N 1
ATOM 725 C CA . LYS A 1 103 ? 12.183 11.955 40.253 1.00 36.77 103 LYS A CA 1
ATOM 726 C C . LYS A 1 103 ? 12.997 12.843 39.320 1.00 45.44 103 LYS A C 1
ATOM 727 O O . LYS A 1 103 ? 14.229 12.913 39.415 1.00 44.59 103 LYS A O 1
ATOM 733 N N . LEU A 1 104 ? 12.315 13.556 38.423 1.00 43.41 104 LEU A N 1
ATOM 734 C CA . LEU A 1 104 ? 13.019 14.413 37.478 1.00 41.23 104 LEU A CA 1
ATOM 735 C C . LEU A 1 104 ? 13.801 15.504 38.203 1.00 41.30 104 LEU A C 1
ATOM 736 O O . LEU A 1 104 ? 14.934 15.824 37.821 1.00 48.00 104 LEU A O 1
ATOM 741 N N . SER A 1 105 ? 13.238 16.052 39.283 1.00 45.47 105 SER A N 1
ATOM 742 C CA . SER A 1 105 ? 13.913 17.109 40.031 1.00 44.18 105 SER A CA 1
ATOM 743 C C . SER A 1 105 ? 15.171 16.626 40.749 1.00 56.40 105 SER A C 1
ATOM 744 O O . SER A 1 105 ? 15.911 17.457 41.287 1.00 51.05 105 SER A O 1
ATOM 747 N N . ASP A 1 106 ? 15.427 15.316 40.791 1.00 55.83 106 ASP A N 1
ATOM 748 C CA . ASP A 1 106 ? 16.716 14.853 41.289 1.00 57.35 106 ASP A CA 1
ATOM 749 C C . ASP A 1 106 ? 17.820 15.170 40.293 1.00 54.83 106 ASP A C 1
ATOM 750 O O . ASP A 1 106 ? 18.957 15.440 40.686 1.00 55.75 106 ASP A O 1
ATOM 755 N N . SER A 1 107 ? 17.484 15.173 39.009 1.00 55.75 107 SER A N 1
ATOM 756 C CA . SER A 1 107 ? 18.436 15.282 37.919 1.00 54.93 107 SER A CA 1
ATOM 757 C C . SER A 1 107 ? 18.453 16.663 37.282 1.00 57.55 107 SER A C 1
ATOM 758 O O . SER A 1 107 ? 19.263 16.901 36.377 1.00 47.42 107 SER A O 1
ATOM 761 N N . SER A 1 108 ? 17.561 17.566 37.692 1.00 40.68 108 SER A N 1
ATOM 762 C CA . SER A 1 108 ? 17.399 18.820 36.973 1.00 43.26 108 SER A CA 1
ATOM 763 C C . SER A 1 108 ? 16.867 19.889 37.908 1.00 37.63 108 SER A C 1
ATOM 764 O O . SER A 1 108 ? 16.318 19.597 38.972 1.00 43.64 108 SER A O 1
ATOM 767 N N . ILE A 1 109 ? 17.034 21.139 37.488 1.00 41.49 109 ILE A N 1
ATOM 768 C CA . ILE A 1 109 ? 16.283 22.239 38.079 1.00 33.67 109 ILE A CA 1
ATOM 769 C C . ILE A 1 109 ? 14.887 22.205 37.484 1.00 33.65 109 ILE A C 1
ATOM 770 O O . ILE A 1 109 ? 14.711 22.329 36.268 1.00 32.99 109 ILE A O 1
ATOM 775 N N . LEU A 1 110 ? 13.891 22.049 38.338 1.00 34.34 110 LEU A N 1
ATOM 776 C CA . LEU A 1 110 ? 12.525 21.926 37.862 1.00 27.64 110 LEU A CA 1
ATOM 777 C C . LEU A 1 110 ? 11.937 23.324 37.791 1.00 26.79 110 LEU A C 1
ATOM 778 O O . LEU A 1 110 ? 11.470 23.864 38.796 1.00 37.43 110 LEU A O 1
ATOM 783 N N . ALA A 1 111 ? 11.931 23.901 36.592 1.00 26.47 111 ALA A N 1
ATOM 784 C CA . ALA A 1 111 ? 11.457 25.267 36.442 1.00 25.53 111 ALA A CA 1
ATOM 785 C C . ALA A 1 111 ? 9.940 25.366 36.514 1.00 27.36 111 ALA A C 1
ATOM 786 O O . ALA A 1 111 ? 9.414 26.444 36.794 1.00 24.40 111 ALA A O 1
ATOM 788 N N . GLY A 1 112 ? 9.221 24.279 36.266 1.00 28.55 112 GLY A N 1
ATOM 789 C CA . GLY A 1 112 ? 7.780 24.371 36.374 1.00 27.87 112 GLY A CA 1
ATOM 790 C C . GLY A 1 112 ? 7.028 23.178 35.833 1.00 27.89 112 GLY A C 1
ATOM 791 O O . GLY A 1 112 ? 7.554 22.359 35.069 1.00 24.42 112 GLY A O 1
ATOM 792 N N . LEU A 1 113 ? 5.781 23.070 36.263 1.00 23.26 113 LEU A N 1
ATOM 793 C CA . LEU A 1 113 ? 4.823 22.125 35.722 1.00 22.67 113 LEU A CA 1
ATOM 794 C C . LEU A 1 113 ? 3.853 22.934 34.867 1.00 30.28 113 LEU A C 1
ATOM 795 O O . LEU A 1 113 ? 3.210 23.860 35.374 1.00 30.60 113 LEU A O 1
ATOM 800 N N . VAL A 1 114 ? 3.775 22.618 33.575 1.00 24.14 114 VAL A N 1
ATOM 801 C CA . VAL A 1 114 ? 2.848 23.281 32.666 1.00 23.13 114 VAL A CA 1
ATOM 802 C C . VAL A 1 114 ? 1.662 22.357 32.421 1.00 24.81 114 VAL A C 1
ATOM 803 O O . VAL A 1 114 ? 1.819 21.273 31.847 1.00 26.07 114 VAL A O 1
ATOM 807 N N . LEU A 1 115 ? 0.475 22.802 32.811 1.00 28.77 115 LEU A N 1
ATOM 808 C CA . LEU A 1 115 ? -0.718 21.963 32.800 1.00 25.11 115 LEU A CA 1
ATOM 809 C C . LEU A 1 115 ? -1.733 22.477 31.792 1.00 30.73 115 LEU A C 1
ATOM 810 O O . LEU A 1 115 ? -2.075 23.662 31.805 1.00 28.13 115 LEU A O 1
ATOM 815 N N . ASP A 1 116 ? -2.246 21.581 30.955 1.00 29.53 116 ASP A N 1
ATOM 816 C CA . ASP A 1 116 ? -3.437 21.890 30.177 1.00 31.32 116 ASP A CA 1
ATOM 817 C C . ASP A 1 116 ? -4.583 22.261 31.115 1.00 27.91 116 ASP A C 1
ATOM 818 O O . ASP A 1 116 ? -4.658 21.792 32.255 1.00 31.27 116 ASP A O 1
ATOM 823 N N . MET A 1 117 ? -5.470 23.147 30.642 1.00 26.76 117 MET A N 1
ATOM 824 C CA . MET A 1 117 ? -6.500 23.693 31.525 1.00 24.86 117 MET A CA 1
ATOM 825 C C . MET A 1 117 ? -7.385 22.596 32.100 1.00 32.98 117 MET A C 1
ATOM 826 O O . MET A 1 117 ? -7.951 22.751 33.187 1.00 34.97 117 MET A O 1
ATOM 831 N N . PHE A 1 118 ? -7.515 21.490 31.380 1.00 29.75 118 PHE A N 1
ATOM 832 C CA . PHE A 1 118 ? -8.286 20.351 31.865 1.00 34.28 118 PHE A CA 1
ATOM 833 C C . PHE A 1 118 ? -7.590 19.650 33.026 1.00 38.07 118 PHE A C 1
ATOM 834 O O . PHE A 1 118 ? -8.253 19.023 33.862 1.00 42.71 118 PHE A O 1
ATOM 842 N N . CYS A 1 119 ? -6.264 19.761 33.101 1.00 28.89 119 CYS A N 1
ATOM 843 C CA . CYS A 1 119 ? -5.420 18.999 34.013 1.00 29.06 119 CYS A CA 1
ATOM 844 C C . CYS A 1 119 ? -5.057 19.762 35.276 1.00 29.66 119 CYS A C 1
ATOM 845 O O . CYS A 1 119 ? -4.130 19.350 35.987 1.00 27.84 119 CYS A O 1
ATOM 848 N N . VAL A 1 120 ? -5.733 20.873 35.572 1.00 29.02 120 VAL A N 1
ATOM 849 C CA . VAL A 1 120 ? -5.244 21.721 36.655 1.00 26.81 120 VAL A CA 1
ATOM 850 C C . VAL A 1 120 ? -5.448 21.111 38.029 1.00 24.21 120 VAL A C 1
ATOM 851 O O . VAL A 1 120 ? -4.967 21.679 39.015 1.00 26.77 120 VAL A O 1
ATOM 855 N N . THR A 1 121 ? -6.110 19.951 38.135 1.00 31.17 121 THR A N 1
ATOM 856 C CA . THR A 1 121 ? -6.036 19.211 39.394 1.00 36.92 121 THR A CA 1
ATOM 857 C C . THR A 1 121 ? -4.587 18.946 39.787 1.00 29.41 121 THR A C 1
ATOM 858 O O . THR A 1 121 ? -4.266 18.867 40.979 1.00 31.78 121 THR A O 1
ATOM 862 N N . MET A 1 122 ? -3.688 18.847 38.799 1.00 30.38 122 MET A N 1
ATOM 863 C CA . MET A 1 122 ? -2.271 18.649 39.072 1.00 25.51 122 MET A CA 1
ATOM 864 C C . MET A 1 122 ? -1.595 19.879 39.656 1.00 26.23 122 MET A C 1
ATOM 865 O O . MET A 1 122 ? -0.423 19.786 40.027 1.00 28.30 122 MET A O 1
ATOM 870 N N . VAL A 1 123 ? -2.269 21.032 39.717 1.00 24.71 123 VAL A N 1
ATOM 871 C CA . VAL A 1 123 ? -1.639 22.157 40.401 1.00 20.64 123 VAL A CA 1
ATOM 872 C C . VAL A 1 123 ? -1.318 21.763 41.833 1.00 26.48 123 VAL A C 1
ATOM 873 O O . VAL A 1 123 ? -0.312 22.212 42.390 1.00 24.76 123 VAL A O 1
ATOM 877 N N . ASP A 1 124 ? -2.159 20.910 42.451 1.00 24.82 124 ASP A N 1
ATOM 878 C CA . ASP A 1 124 ? -1.882 20.461 43.816 1.00 28.93 124 ASP A CA 1
ATOM 879 C C . ASP A 1 124 ? -0.514 19.799 43.913 1.00 28.62 124 ASP A C 1
ATOM 880 O O . ASP A 1 124 ? 0.182 19.943 44.921 1.00 27.07 124 ASP A O 1
ATOM 885 N N . VAL A 1 125 ? -0.124 19.054 42.878 1.00 27.20 125 VAL A N 1
ATOM 886 C CA . VAL A 1 125 ? 1.150 18.339 42.886 1.00 28.75 125 VAL A CA 1
ATOM 887 C C . VAL A 1 125 ? 2.312 19.320 42.892 1.00 25.99 125 VAL A C 1
ATOM 888 O O . VAL A 1 125 ? 3.273 19.182 43.662 1.00 26.78 125 VAL A O 1
ATOM 892 N N . ALA A 1 126 ? 2.238 20.340 42.040 1.00 25.24 126 ALA A N 1
ATOM 893 C CA . ALA A 1 126 ? 3.268 21.371 42.047 1.00 23.61 126 ALA A CA 1
ATOM 894 C C . ALA A 1 126 ? 3.357 22.065 43.403 1.00 26.04 126 ALA A C 1
ATOM 895 O O . ALA A 1 126 ? 4.453 22.308 43.906 1.00 24.68 126 ALA A O 1
ATOM 897 N N . LYS A 1 127 ? 2.203 22.405 44.009 1.00 24.09 127 LYS A N 1
ATOM 898 C CA . LYS A 1 127 ? 2.234 23.053 45.318 1.00 26.97 127 LYS A CA 1
ATOM 899 C C . LYS A 1 127 ? 2.930 22.173 46.350 1.00 25.52 127 LYS A C 1
ATOM 900 O O . LYS A 1 127 ? 3.764 22.649 47.136 1.00 28.43 127 LYS A O 1
ATOM 906 N N . GLN A 1 128 ? 2.601 20.883 46.349 1.00 23.96 128 GLN A N 1
ATOM 907 C CA . GLN A 1 128 ? 3.158 19.958 47.328 1.00 23.90 128 GLN A CA 1
ATOM 908 C C . GLN A 1 128 ? 4.655 19.777 47.146 1.00 32.60 128 GLN A C 1
ATOM 909 O O . GLN A 1 128 ? 5.375 19.587 48.132 1.00 32.73 128 GLN A O 1
ATOM 915 N N . LEU A 1 129 ? 5.147 19.844 45.911 1.00 29.53 129 LEU A N 1
ATOM 916 C CA . LEU A 1 129 ? 6.581 19.725 45.677 1.00 28.78 129 LEU A CA 1
ATOM 917 C C . LEU A 1 129 ? 7.300 21.061 45.745 1.00 30.73 129 LEU A C 1
ATOM 918 O O . LEU A 1 129 ? 8.532 21.082 45.730 1.00 32.58 129 LEU A O 1
ATOM 923 N N . GLY A 1 130 ? 6.573 22.172 45.847 1.00 33.19 130 GLY A N 1
ATOM 924 C CA . GLY A 1 130 ? 7.229 23.470 45.832 1.00 30.16 130 GLY A CA 1
ATOM 925 C C . GLY A 1 130 ? 7.756 23.868 44.468 1.00 31.02 130 GLY A C 1
ATOM 926 O O . GLY A 1 130 ? 8.787 24.536 44.377 1.00 34.29 130 GLY A O 1
ATOM 927 N N . VAL A 1 131 ? 7.065 23.474 43.406 1.00 30.60 131 VAL A N 1
ATOM 928 C CA . VAL A 1 131 ? 7.489 23.721 42.026 1.00 35.88 131 VAL A CA 1
ATOM 929 C C . VAL A 1 131 ? 6.526 24.735 41.420 1.00 30.05 131 VAL A C 1
ATOM 930 O O . VAL A 1 131 ? 5.322 24.669 41.716 1.00 24.76 131 VAL A O 1
ATOM 934 N N . PRO A 1 132 ? 6.989 25.686 40.600 1.00 26.90 132 PRO A N 1
ATOM 935 C CA . PRO A 1 132 ? 6.053 26.606 39.933 1.00 23.55 132 PRO A CA 1
ATOM 936 C C . PRO A 1 132 ? 5.065 25.869 39.044 1.00 23.23 132 PRO A C 1
ATOM 937 O O . PRO A 1 132 ? 5.361 24.815 38.486 1.00 26.77 132 PRO A O 1
ATOM 941 N N . SER A 1 133 ? 3.865 26.423 38.930 1.00 20.29 133 SER A N 1
ATOM 942 C CA . SER A 1 133 ? 2.847 25.866 38.055 1.00 20.57 133 SER A CA 1
ATOM 943 C C . SER A 1 133 ? 2.410 26.908 37.034 1.00 21.49 133 SER A C 1
ATOM 944 O O . SER A 1 133 ? 2.364 28.113 37.311 1.00 20.96 133 SER A O 1
ATOM 947 N N . TYR A 1 134 ? 2.057 26.422 35.857 1.00 22.26 134 TYR A N 1
ATOM 948 C CA . TYR A 1 134 ? 1.589 27.249 34.759 1.00 24.66 134 TYR A CA 1
ATOM 949 C C . TYR A 1 134 ? 0.458 26.509 34.079 1.00 24.49 134 TYR A C 1
ATOM 950 O O . TYR A 1 134 ? 0.460 25.279 34.035 1.00 26.19 134 TYR A O 1
ATOM 959 N N . VAL A 1 135 ? -0.499 27.256 33.538 1.00 23.26 135 VAL A N 1
ATOM 960 C CA . VAL A 1 135 ? -1.616 26.663 32.814 1.00 2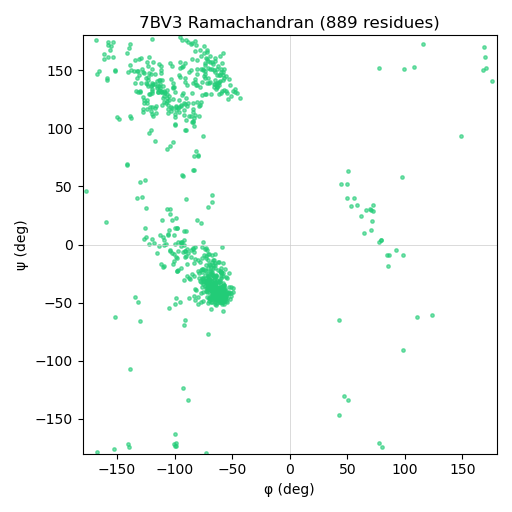5.61 135 VAL A CA 1
ATOM 961 C C . VAL A 1 135 ? -1.466 26.986 31.338 1.00 26.00 135 VAL A C 1
ATOM 962 O O . VAL A 1 135 ? -1.176 28.127 30.971 1.00 24.41 135 VAL A O 1
ATOM 966 N N . PHE A 1 136 ? -1.690 25.994 30.490 1.00 20.69 136 PHE A N 1
ATOM 967 C CA . PHE A 1 136 ? -1.828 26.256 29.063 1.00 23.30 136 PHE A CA 1
ATOM 968 C C . PHE A 1 136 ? -3.324 26.270 28.780 1.00 28.32 136 PHE A C 1
ATOM 969 O O . PHE A 1 136 ? -3.968 25.221 28.720 1.00 25.17 136 PHE A O 1
ATOM 977 N N . PHE A 1 137 ? -3.875 27.472 28.634 1.00 24.32 137 PHE A N 1
ATOM 978 C CA . PHE A 1 137 ? -5.304 27.670 28.442 1.00 25.88 137 PHE A CA 1
ATOM 979 C C . PHE A 1 137 ? -5.598 27.700 26.938 1.00 24.45 137 PHE A C 1
ATOM 980 O O . PHE A 1 137 ? -5.236 28.655 26.236 1.00 24.40 137 PHE A O 1
ATOM 988 N N . THR A 1 138 ? -6.293 26.675 26.457 1.00 25.33 138 THR A N 1
ATOM 989 C CA . THR A 1 138 ? -6.473 26.418 25.036 1.00 20.34 138 THR A CA 1
ATOM 990 C C . THR A 1 138 ? -7.717 27.067 24.441 1.00 24.67 138 THR A C 1
ATOM 991 O O . THR A 1 138 ? -7.914 26.970 23.221 1.00 26.43 138 THR A O 1
ATOM 995 N N . SER A 1 139 ? -8.569 27.693 25.257 1.00 22.90 139 SER A N 1
ATOM 996 C CA . SER A 1 139 ? -9.679 28.495 24.771 1.00 19.64 139 SER A CA 1
ATOM 997 C C . SER A 1 139 ? -9.295 29.974 24.790 1.00 23.86 139 SER A C 1
ATOM 998 O O . SER A 1 139 ? -8.156 30.336 25.079 1.00 23.04 139 SER A O 1
ATOM 1001 N N . SER A 1 140 ? -10.258 30.843 24.502 1.00 23.24 140 SER A N 1
ATOM 1002 C CA . SER A 1 140 ? -9.979 32.263 24.338 1.00 20.28 140 SER A CA 1
ATOM 1003 C C . SER A 1 140 ? -9.668 32.945 25.675 1.00 19.80 140 SER A C 1
ATOM 1004 O O . SER A 1 140 ? -10.040 32.478 26.761 1.00 21.93 140 SER A O 1
ATOM 1007 N N . ALA A 1 141 ? -9.000 34.099 25.583 1.00 19.59 141 ALA A N 1
ATOM 1008 C CA . ALA A 1 141 ? -8.824 34.931 26.773 1.00 19.76 141 ALA A CA 1
ATOM 1009 C C . ALA A 1 141 ? -10.171 35.393 27.321 1.00 22.78 141 ALA A C 1
ATOM 1010 O O . ALA A 1 141 ? -10.369 35.462 28.539 1.00 21.23 141 ALA A O 1
ATOM 1012 N N . GLY A 1 142 ? -11.109 35.729 26.433 1.00 19.88 142 GLY A N 1
ATOM 1013 C CA . GLY A 1 142 ? -12.432 36.116 26.892 1.00 20.18 142 GLY A CA 1
ATOM 1014 C C . GLY A 1 142 ? -13.111 35.015 27.687 1.00 20.59 142 GLY A C 1
ATOM 1015 O O . GLY A 1 142 ? -13.795 35.283 28.678 1.00 24.31 142 GLY A O 1
ATOM 1016 N N . TYR A 1 143 ? -12.915 33.759 27.278 1.00 20.42 143 TYR A N 1
ATOM 1017 C CA . TYR A 1 143 ? -13.506 32.659 28.031 1.00 19.84 143 TYR A CA 1
ATOM 1018 C C . TYR A 1 143 ? -12.797 32.456 29.367 1.00 22.07 143 TYR A C 1
ATOM 1019 O O . TYR A 1 143 ? -13.429 32.088 30.362 1.00 20.61 143 TYR A O 1
ATOM 1028 N N . LEU A 1 144 ? -11.482 32.684 29.418 1.00 17.55 144 LEU A N 1
ATOM 1029 C CA . LEU A 1 144 ? -10.802 32.672 30.708 1.00 19.49 144 LEU A CA 1
ATOM 1030 C C . LEU A 1 144 ? -11.402 33.711 31.648 1.00 17.71 144 LEU A C 1
ATOM 1031 O O . LEU A 1 144 ? -11.610 33.435 32.834 1.00 21.16 144 LEU A O 1
ATOM 1036 N N . SER A 1 145 ? -11.682 34.916 31.138 1.00 17.51 145 SER A N 1
ATOM 1037 C CA . SER A 1 145 ? -12.313 35.933 31.973 1.00 21.97 145 SER A CA 1
ATOM 1038 C C . SER A 1 145 ? -13.710 35.507 32.407 1.00 21.56 145 SER A C 1
ATOM 1039 O O . SER A 1 145 ? -14.099 35.688 33.575 1.00 19.75 145 SER A O 1
ATOM 1042 N N . PHE A 1 146 ? -14.482 34.958 31.471 1.00 20.31 146 PHE A N 1
ATOM 1043 C CA . PHE A 1 146 ? -15.870 34.600 31.754 1.00 20.41 146 PHE A CA 1
ATOM 1044 C C . PHE A 1 146 ? -15.927 33.505 32.809 1.00 22.47 146 PHE A C 1
ATOM 1045 O O . PHE A 1 146 ? -16.615 33.639 33.837 1.00 22.28 146 PHE A O 1
ATOM 1053 N N . THR A 1 147 ? -15.186 32.419 32.590 1.00 19.25 147 THR A N 1
ATOM 1054 C CA . THR A 1 147 ? -15.253 31.292 33.517 1.00 24.22 147 THR A CA 1
ATOM 1055 C C . THR A 1 147 ? -14.694 31.654 34.896 1.00 22.76 147 THR A C 1
ATOM 1056 O O . THR A 1 147 ? -15.219 31.178 35.916 1.00 23.31 147 THR A O 1
ATOM 1060 N N . SER A 1 148 ? -13.672 32.521 34.956 1.00 20.35 148 SER A N 1
ATOM 1061 C CA . SER A 1 148 ? -13.193 33.008 36.250 1.00 20.05 148 SER A CA 1
ATOM 1062 C C . SER A 1 148 ? -14.242 33.879 36.935 1.00 19.46 148 SER A C 1
ATOM 1063 O O . SER A 1 148 ? -14.422 33.804 38.159 1.00 20.60 148 SER A O 1
ATOM 1066 N N . HIS A 1 149 ? -14.936 34.716 36.165 1.00 16.89 149 HIS A N 1
ATOM 1067 C CA . HIS A 1 149 ? -15.929 35.607 36.751 1.00 22.59 149 HIS A CA 1
ATOM 1068 C C . HIS A 1 149 ? -17.135 34.826 37.275 1.00 22.31 149 HIS A C 1
ATOM 1069 O O . HIS A 1 149 ? -17.713 35.187 38.304 1.00 22.72 149 HIS A O 1
ATOM 1076 N N . LEU A 1 150 ? -17.536 33.764 36.571 1.00 23.36 150 LEU A N 1
ATOM 1077 C CA . LEU A 1 150 ? -18.619 32.913 37.063 1.00 21.97 150 LEU A CA 1
ATOM 1078 C C . LEU A 1 150 ? -18.251 32.269 38.394 1.00 28.04 150 LEU A C 1
ATOM 1079 O O . LEU A 1 150 ? -19.076 32.197 39.319 1.00 20.47 150 LEU A O 1
ATOM 1084 N N . GLN A 1 151 ? -17.022 31.773 38.507 1.00 19.29 151 GLN A N 1
ATOM 1085 C CA . GLN A 1 151 ? -16.588 31.185 39.771 1.00 20.40 151 GLN A CA 1
ATOM 1086 C C . GLN A 1 151 ? -16.533 32.242 40.868 1.00 19.86 151 GLN A C 1
ATOM 1087 O O . GLN A 1 151 ? -16.927 31.985 42.014 1.00 22.82 151 GLN A O 1
ATOM 1093 N N . ASP A 1 152 ? -16.076 33.448 40.523 1.00 19.83 152 ASP A N 1
ATOM 1094 C CA . ASP A 1 152 ? -15.969 34.521 41.504 1.00 24.18 152 ASP A CA 1
ATOM 1095 C C . ASP A 1 152 ? -17.355 34.952 41.995 1.00 27.72 152 ASP A C 1
ATOM 1096 O O . ASP A 1 152 ? -17.558 35.154 43.199 1.00 23.93 152 ASP A O 1
ATOM 1101 N N . LEU A 1 153 ? -18.320 35.089 41.080 1.00 23.64 153 LEU A N 1
ATOM 1102 C CA . LEU A 1 153 ? -19.690 35.415 41.491 1.00 28.36 153 LEU A CA 1
ATOM 1103 C C . LEU A 1 153 ? -20.243 34.354 42.424 1.00 26.10 153 LEU A C 1
ATOM 1104 O O . LEU A 1 153 ? -20.963 34.664 43.384 1.00 30.80 153 LEU A O 1
ATOM 1109 N N . SER A 1 154 ? -19.943 33.091 42.139 1.00 21.25 154 SER A N 1
ATOM 1110 C CA . SER A 1 154 ? -20.485 32.012 42.947 1.00 26.67 154 SER A CA 1
ATOM 1111 C C . SER A 1 154 ? -19.827 31.974 44.325 1.00 34.06 154 SER A C 1
ATOM 1112 O O . SER A 1 154 ? -20.513 31.790 45.334 1.00 28.92 154 SER A O 1
ATOM 1115 N N . ASP A 1 155 ? -18.507 32.189 44.401 1.00 23.78 155 ASP A N 1
ATOM 1116 C CA . ASP A 1 155 ? -17.827 32.080 45.696 1.00 27.16 155 ASP A CA 1
ATOM 1117 C C . ASP A 1 155 ? -17.970 33.341 46.546 1.00 26.03 155 ASP A C 1
ATOM 1118 O O . ASP A 1 155 ? -18.086 33.247 47.771 1.00 28.23 155 ASP A O 1
ATOM 1123 N N . ARG A 1 156 ? -17.900 34.525 45.932 1.00 20.27 156 ARG A N 1
ATOM 1124 C CA . ARG A 1 156 ? -17.845 35.780 46.678 1.00 22.47 156 ARG A CA 1
ATOM 1125 C C . ARG A 1 156 ? -19.202 36.458 46.823 1.00 37.62 156 ARG A C 1
ATOM 1126 O O . ARG A 1 156 ? -19.374 37.294 47.720 1.00 27.70 156 ARG A O 1
ATOM 1134 N N . HIS A 1 157 ? -20.154 36.145 45.947 1.00 27.83 157 HIS A N 1
ATOM 1135 C CA . HIS A 1 157 ? -21.430 36.846 45.930 1.00 32.89 157 HIS A CA 1
ATOM 1136 C C . HIS A 1 157 ? -22.600 35.881 46.012 1.00 38.12 157 HIS A C 1
ATOM 1137 O O . HIS A 1 157 ? -23.753 36.317 45.939 1.00 40.21 157 HIS A O 1
ATOM 1144 N N . GLY A 1 158 ? -22.329 34.589 46.177 1.00 37.57 158 GLY A N 1
ATOM 1145 C CA . GLY A 1 158 ? -23.380 33.593 46.307 1.00 37.82 158 GLY A CA 1
ATOM 1146 C C . GLY A 1 158 ? -24.299 33.463 45.113 1.00 42.58 158 GLY A C 1
ATOM 1147 O O . GLY A 1 158 ? -25.437 33.029 45.270 1.00 36.87 158 GLY A O 1
ATOM 1148 N N . LYS A 1 159 ? -23.854 33.833 43.914 1.00 32.49 159 LYS A N 1
ATOM 1149 C CA . LYS A 1 159 ? -24.692 33.657 42.730 1.00 33.96 159 LYS A CA 1
ATOM 1150 C C . LYS A 1 159 ? -24.390 32.293 42.126 1.00 42.02 159 LYS A C 1
ATOM 1151 O O . LYS A 1 159 ? -23.398 32.125 41.406 1.00 31.84 159 LYS A O 1
ATOM 1157 N N . GLU A 1 160 ? -25.244 31.309 42.427 1.00 28.82 160 GLU A N 1
ATOM 1158 C CA . GLU A 1 160 ? -25.079 29.987 41.837 1.00 34.28 160 GLU A CA 1
ATOM 1159 C C . GLU A 1 160 ? -25.320 30.090 40.334 1.00 29.05 160 GLU A C 1
ATOM 1160 O O . GLU A 1 160 ? -26.235 30.790 39.890 1.00 29.13 160 GLU A O 1
ATOM 1166 N N . THR A 1 161 ? -24.455 29.445 39.540 1.00 24.97 161 THR A N 1
ATOM 1167 C CA . THR A 1 161 ? -24.451 29.735 38.109 1.00 24.97 161 THR A CA 1
ATOM 1168 C C . THR A 1 161 ? -25.770 29.344 37.444 1.00 23.92 161 THR A C 1
ATOM 1169 O O . THR A 1 161 ? -26.231 30.040 36.532 1.00 29.66 161 THR A O 1
ATOM 1173 N N . GLN A 1 162 ? -26.377 28.233 37.877 1.00 30.29 162 GLN A N 1
ATOM 1174 C CA . GLN A 1 162 ? -27.671 27.803 37.335 1.00 35.66 162 GLN A CA 1
ATOM 1175 C C . GLN A 1 162 ? -28.693 28.937 37.357 1.00 32.16 162 GLN A C 1
ATOM 1176 O O . GLN A 1 162 ? -29.480 29.095 36.416 1.00 33.00 162 GLN A O 1
ATOM 1182 N N . GLN A 1 163 ? -28.657 29.771 38.399 1.00 30.07 163 GLN A N 1
ATOM 1183 C CA . GLN A 1 163 ? -29.607 30.873 38.547 1.00 34.70 163 GLN A CA 1
ATOM 1184 C C . GLN A 1 163 ? -29.395 31.976 37.518 1.00 39.32 163 GLN A C 1
ATOM 1185 O O . GLN A 1 163 ? -30.330 32.730 37.245 1.00 31.40 163 GLN A O 1
ATOM 1191 N N . LEU A 1 164 ? -28.189 32.096 36.945 1.00 30.28 164 LEU A N 1
ATOM 1192 C CA . LEU A 1 164 ? -27.916 33.095 35.925 1.00 26.02 164 LEU A CA 1
ATOM 1193 C C . LEU A 1 164 ? -28.276 32.628 34.524 1.00 27.49 164 LEU A C 1
ATOM 1194 O O . LEU A 1 164 ? -28.257 33.438 33.588 1.00 30.71 164 LEU A O 1
ATOM 1199 N N . MET A 1 165 ? -28.578 31.347 34.353 1.00 27.38 165 MET A N 1
ATOM 1200 C CA . MET A 1 165 ? -28.745 30.766 33.026 1.00 27.22 165 MET A CA 1
ATOM 1201 C C . MET A 1 165 ? -30.168 31.007 32.512 1.00 38.55 165 MET A C 1
ATOM 1202 O O . MET A 1 165 ? -30.955 30.091 32.283 1.00 41.83 165 MET A O 1
ATOM 1207 N N . ARG A 1 166 ? -30.475 32.288 32.315 1.00 36.29 166 ARG A N 1
ATOM 1208 C CA . ARG A 1 166 ? -31.826 32.735 32.013 1.00 54.21 166 ARG A CA 1
ATOM 1209 C C . ARG A 1 166 ? -31.794 33.798 30.923 1.00 55.74 166 ARG A C 1
ATOM 1210 O O . ARG A 1 166 ? -30.839 34.573 30.818 1.00 42.31 166 ARG A O 1
ATOM 1218 N N . SER A 1 167 ? -32.872 33.851 30.134 1.00 48.50 167 SER A N 1
ATOM 1219 C CA . SER A 1 167 ? -32.962 34.821 29.046 1.00 45.99 167 SER A CA 1
ATOM 1220 C C . SER A 1 167 ? -33.040 36.262 29.539 1.00 53.01 167 SER A C 1
ATOM 1221 O O . SER A 1 167 ? -32.740 37.184 28.769 1.00 53.41 167 SER A O 1
ATOM 1224 N N . ASP A 1 168 ? -33.430 36.489 30.791 1.00 49.23 168 ASP A N 1
ATOM 1225 C CA . ASP A 1 168 ? -33.534 37.845 31.312 1.00 55.56 168 ASP A CA 1
ATOM 1226 C C . ASP A 1 168 ? -32.307 38.273 32.113 1.00 54.21 168 ASP A C 1
ATOM 1227 O O . ASP A 1 168 ? -32.354 39.302 32.794 1.00 50.29 168 ASP A O 1
ATOM 1232 N N . VAL A 1 169 ? -31.203 37.534 32.020 1.00 47.75 169 VAL A N 1
ATOM 1233 C CA . VAL A 1 169 ? -30.003 37.795 32.806 1.00 42.42 169 VAL A CA 1
ATOM 1234 C C . VAL A 1 169 ? -28.884 38.241 31.873 1.00 46.06 169 VAL A C 1
ATOM 1235 O O . VAL A 1 169 ? -28.684 37.643 30.807 1.00 38.56 169 VAL A O 1
ATOM 1239 N N . GLU A 1 170 ? -28.171 39.297 32.277 1.00 35.63 170 GLU A N 1
ATOM 1240 C CA . GLU A 1 170 ? -26.948 39.776 31.642 1.00 42.26 170 GLU A CA 1
ATOM 1241 C C . GLU A 1 170 ? -25.831 39.845 32.675 1.00 42.53 170 GLU A C 1
ATOM 1242 O O . GLU A 1 170 ? -26.067 40.209 33.830 1.00 36.58 170 GLU A O 1
ATOM 1248 N N . ILE A 1 171 ? -24.608 39.527 32.255 1.00 37.82 171 ILE A N 1
ATOM 1249 C CA . ILE A 1 171 ? -23.469 39.404 33.159 1.00 32.69 171 ILE A CA 1
ATOM 1250 C C . ILE A 1 171 ? -22.390 40.385 32.708 1.00 33.08 171 ILE A C 1
ATOM 1251 O O . ILE A 1 171 ? -22.038 40.425 31.524 1.00 33.11 171 ILE A O 1
ATOM 1256 N N . ALA A 1 172 ? -21.877 41.184 33.642 1.00 36.56 172 ALA A N 1
ATOM 1257 C CA . ALA A 1 172 ? -20.759 42.078 33.353 1.00 31.07 172 ALA A CA 1
ATOM 1258 C C . ALA A 1 172 ? -19.457 41.298 33.508 1.00 33.31 172 ALA A C 1
ATOM 1259 O O . ALA A 1 172 ? -19.020 41.011 34.627 1.00 42.05 172 ALA A O 1
ATOM 1261 N N . VAL A 1 173 ? -18.837 40.950 32.392 1.00 30.21 173 VAL A N 1
ATOM 1262 C CA . VAL A 1 173 ? -17.618 40.147 32.379 1.00 30.96 173 VAL A CA 1
ATOM 1263 C C . VAL A 1 173 ? -16.432 41.086 32.206 1.00 32.57 173 VAL A C 1
ATOM 1264 O O . VAL A 1 173 ? -16.484 41.971 31.336 1.00 26.42 173 VAL A O 1
ATOM 1268 N N . PRO A 1 174 ? -15.386 40.964 33.025 1.00 30.74 174 PRO A N 1
ATOM 1269 C CA . PRO A 1 174 ? -14.249 41.879 32.901 1.00 29.53 174 PRO A CA 1
ATOM 1270 C C . PRO A 1 174 ? -13.640 41.785 31.508 1.00 28.95 174 PRO A C 1
ATOM 1271 O O . PRO A 1 174 ? -13.417 40.692 30.978 1.00 28.81 174 PRO A O 1
ATOM 1275 N N . GLY A 1 175 ? -13.415 42.952 30.898 1.00 28.18 175 GLY A N 1
ATOM 1276 C CA . GLY A 1 175 ? -12.878 43.025 29.561 1.00 29.48 175 GLY A CA 1
ATOM 1277 C C . GLY A 1 175 ? -13.895 43.097 28.438 1.00 29.83 175 GLY A C 1
ATOM 1278 O O . GLY A 1 175 ? -13.493 43.253 27.272 1.00 28.64 175 GLY A O 1
ATOM 1279 N N . PHE A 1 176 ? -15.190 42.993 28.737 1.00 27.74 176 PHE A N 1
ATOM 1280 C CA . PHE A 1 176 ? -16.221 43.036 27.709 1.00 30.35 176 PHE A CA 1
ATOM 1281 C C . PHE A 1 176 ? -17.001 44.343 27.756 1.00 33.00 176 PHE A C 1
ATOM 1282 O O . PHE A 1 176 ? -17.478 44.753 28.815 1.00 31.79 176 PHE A O 1
ATOM 1290 N N . THR A 1 177 ? -17.137 44.973 26.588 1.00 26.75 177 THR A N 1
ATOM 1291 C CA . THR A 1 177 ? -18.002 46.138 26.446 1.00 30.94 177 THR A CA 1
ATOM 1292 C C . THR A 1 177 ? -19.472 45.741 26.539 1.00 36.70 177 THR A C 1
ATOM 1293 O O . THR A 1 177 ? -20.265 46.378 27.247 1.00 35.48 177 THR A O 1
ATOM 1297 N N . ASN A 1 178 ? -19.851 44.684 25.831 1.00 31.62 178 ASN A N 1
ATOM 1298 C CA . ASN A 1 178 ? -21.235 44.229 25.793 1.00 33.49 178 ASN A CA 1
ATOM 1299 C C . ASN A 1 178 ? -21.535 43.367 27.016 1.00 35.36 178 ASN A C 1
ATOM 1300 O O . ASN A 1 178 ? -20.693 42.564 27.426 1.00 31.18 178 ASN A O 1
ATOM 1305 N N . PRO A 1 179 ? -22.714 43.510 27.617 1.00 31.41 179 PRO A N 1
ATOM 1306 C CA . PRO A 1 179 ? -23.145 42.524 28.610 1.00 29.23 179 PRO A CA 1
ATOM 1307 C C . PRO A 1 179 ? -23.175 41.145 27.980 1.00 31.54 179 PRO A C 1
ATOM 1308 O O . PRO A 1 179 ? -23.542 40.980 26.813 1.00 29.23 179 PRO A O 1
ATOM 1312 N N . VAL A 1 180 ? -22.771 40.154 28.759 1.00 25.38 180 VAL A N 1
ATOM 1313 C CA . VAL A 1 180 ? -22.719 38.767 28.309 1.00 27.27 180 VAL A CA 1
ATOM 1314 C C . VAL A 1 180 ? -24.024 38.093 28.724 1.00 30.06 180 VAL A C 1
ATOM 1315 O O . VAL A 1 180 ? -24.335 38.063 29.924 1.00 28.85 180 VAL A O 1
ATOM 1319 N N . PRO A 1 181 ? -24.819 37.577 27.789 1.00 33.42 181 PRO A N 1
ATOM 1320 C CA . PRO A 1 181 ? -26.120 37.007 28.171 1.00 32.35 181 PRO A CA 1
ATOM 1321 C C . PRO A 1 181 ? -25.964 35.720 28.972 1.00 36.62 181 PRO A C 1
ATOM 1322 O O . PRO A 1 181 ? -25.128 34.864 28.670 1.00 26.34 181 PRO A O 1
ATOM 1326 N N . GLY A 1 182 ? -26.807 35.572 29.997 1.00 30.19 182 GLY A N 1
ATOM 1327 C CA . GLY A 1 182 ? -26.811 34.314 30.726 1.00 26.40 182 GLY A CA 1
ATOM 1328 C C . GLY A 1 182 ? -27.066 33.122 29.835 1.00 27.82 182 GLY A C 1
ATOM 1329 O O . GLY A 1 182 ? -26.656 32.000 30.165 1.00 27.05 182 GLY A O 1
ATOM 1330 N N . LYS A 1 183 ? -27.668 33.381 28.671 1.00 27.26 183 LYS A N 1
ATOM 1331 C CA . LYS A 1 183 ? -27.996 32.317 27.686 1.00 28.22 183 LYS A CA 1
ATOM 1332 C C . LYS A 1 183 ? -26.722 31.751 27.043 1.00 29.21 183 LYS A C 1
ATOM 1333 O O . LYS A 1 183 ? -26.814 30.672 26.438 1.00 28.56 183 LYS A O 1
ATOM 1339 N N . VAL A 1 184 ? -25.589 32.455 27.130 1.00 30.83 184 VAL A N 1
ATOM 1340 C CA . VAL A 1 184 ? -24.359 31.873 26.585 1.00 26.19 184 VAL A CA 1
ATOM 1341 C C . VAL A 1 184 ? -23.468 31.277 27.673 1.00 32.04 184 VAL A C 1
ATOM 1342 O O . VAL A 1 184 ? -22.348 30.865 27.376 1.00 29.10 184 VAL A O 1
ATOM 1346 N N . ILE A 1 185 ? -23.940 31.196 28.918 1.00 27.62 185 ILE A N 1
ATOM 1347 C CA . ILE A 1 185 ? -23.202 30.334 29.854 1.00 22.39 185 ILE A CA 1
ATOM 1348 C C . ILE A 1 185 ? -23.198 28.915 29.305 1.00 27.55 185 ILE A C 1
ATOM 1349 O O . ILE A 1 185 ? -24.274 28.408 28.922 1.00 33.52 185 ILE A O 1
ATOM 1354 N N . PRO A 1 186 ? -22.046 28.236 29.225 1.00 26.58 186 PRO A N 1
ATOM 1355 C CA . PRO A 1 186 ? -22.034 26.843 28.755 1.00 27.41 186 PRO A CA 1
ATOM 1356 C C . PRO A 1 186 ? -23.100 25.999 29.444 1.00 35.69 186 PRO A C 1
ATOM 1357 O O . PRO A 1 186 ? -23.268 26.047 30.666 1.00 28.60 186 PRO A O 1
ATOM 1361 N N . GLY A 1 187 ? -23.830 25.217 28.641 1.00 37.02 187 GLY A N 1
ATOM 1362 C CA . GLY A 1 187 ? -24.970 24.475 29.160 1.00 38.61 187 GLY A CA 1
ATOM 1363 C C . GLY A 1 187 ? -24.626 23.500 30.270 1.00 38.35 187 GLY A C 1
ATOM 1364 O O . GLY A 1 187 ? -25.494 23.171 31.086 1.00 37.09 187 GLY A O 1
ATOM 1365 N N . VAL A 1 188 ? -23.373 23.045 30.342 1.00 33.10 188 VAL A N 1
ATOM 1366 C CA . VAL A 1 188 ? -23.005 22.087 31.378 1.00 34.37 188 VAL A CA 1
ATOM 1367 C C . VAL A 1 188 ? -23.036 22.676 32.781 1.00 32.95 188 VAL A C 1
ATOM 1368 O O . VAL A 1 188 ? -23.011 21.910 33.753 1.00 34.90 188 VAL A O 1
ATOM 1372 N N . TYR A 1 189 ? -23.087 24.008 32.921 1.00 28.81 189 TYR A N 1
ATOM 1373 C CA . TYR A 1 189 ? -23.171 24.616 34.249 1.00 29.38 189 TYR A CA 1
ATOM 1374 C C . TYR A 1 189 ? -24.528 24.392 34.910 1.00 34.84 189 TYR A C 1
ATOM 1375 O O . TYR A 1 189 ? -24.666 24.650 36.110 1.00 29.39 189 TYR A O 1
ATOM 1384 N N . PHE A 1 190 ? -25.532 23.937 34.159 1.00 30.07 190 PHE A N 1
ATOM 1385 C CA . PHE A 1 190 ? -26.822 23.632 34.772 1.00 25.96 190 PHE A CA 1
ATOM 1386 C C . PHE A 1 190 ? -26.726 22.428 35.707 1.00 32.49 190 PHE A C 1
ATOM 1387 O O . PHE A 1 190 ? -27.530 22.296 36.640 1.00 34.86 190 PHE A O 1
ATOM 1395 N N . ASN A 1 191 ? -25.771 21.538 35.458 1.00 23.90 191 ASN A N 1
ATOM 1396 C CA . ASN A 1 191 ? -25.522 20.369 36.289 1.00 28.12 191 ASN A CA 1
ATOM 1397 C C . ASN A 1 191 ? -24.628 20.797 37.444 1.00 39.50 191 ASN A C 1
ATOM 1398 O O . ASN A 1 191 ? -23.512 21.284 37.222 1.00 27.84 191 ASN A O 1
ATOM 1403 N N . LYS A 1 192 ? -25.109 20.599 38.675 1.00 31.35 192 LYS A N 1
ATOM 1404 C CA . LYS A 1 192 ? -24.427 21.170 39.832 1.00 30.97 192 LYS A CA 1
ATOM 1405 C C . LYS A 1 192 ? -23.076 20.517 40.076 1.00 29.34 192 LYS A C 1
ATOM 1406 O O . LYS A 1 192 ? -22.128 21.194 40.490 1.00 33.74 192 LYS A O 1
ATOM 1412 N N . ASN A 1 193 ? -22.962 19.204 39.843 1.00 30.22 193 ASN A N 1
ATOM 1413 C CA . ASN A 1 193 ? -21.657 18.559 39.962 1.00 28.78 193 ASN A CA 1
ATOM 1414 C C . ASN A 1 193 ? -20.654 19.152 38.984 1.00 29.15 193 ASN A C 1
ATOM 1415 O O . ASN A 1 193 ? -19.493 19.398 39.344 1.00 28.64 193 ASN A O 1
ATOM 1420 N N . MET A 1 194 ? -21.070 19.353 37.730 1.00 28.42 194 MET A N 1
ATOM 1421 C CA . MET A 1 194 ? -20.130 19.874 36.742 1.00 30.91 194 MET A CA 1
ATOM 1422 C C . MET A 1 194 ? -19.873 21.359 36.940 1.00 29.21 194 MET A C 1
ATOM 1423 O O . MET A 1 194 ? -18.758 21.830 36.705 1.00 26.57 194 MET A O 1
ATOM 1428 N N . ALA A 1 195 ? -20.878 22.116 37.377 1.00 25.37 195 ALA A N 1
ATOM 1429 C CA . ALA A 1 195 ? -20.629 23.516 37.707 1.00 25.89 195 ALA A CA 1
ATOM 1430 C C . ALA A 1 195 ? -19.539 23.642 38.762 1.00 30.27 195 ALA A C 1
ATOM 1431 O O . ALA A 1 195 ? -18.652 24.498 38.650 1.00 27.07 195 ALA A O 1
ATOM 1433 N N . GLU A 1 196 ? -19.578 22.788 39.790 1.00 26.04 196 GLU A N 1
ATOM 1434 C CA . GLU A 1 196 ? -18.561 22.867 40.835 1.00 26.64 196 GLU A CA 1
ATOM 1435 C C . GLU A 1 196 ? -17.190 22.434 40.324 1.00 27.61 196 GLU A C 1
ATOM 1436 O O . GLU A 1 196 ? -16.167 23.003 40.731 1.00 23.88 196 GLU A O 1
ATOM 1442 N N . TRP A 1 197 ? -17.140 21.442 39.426 1.00 23.72 197 TRP A N 1
ATOM 1443 C CA . TRP A 1 197 ? -15.851 21.050 38.852 1.00 26.20 197 TRP A CA 1
ATOM 1444 C C . TRP A 1 197 ? -15.227 22.186 38.044 1.00 24.62 197 TRP A C 1
ATOM 1445 O O . TRP A 1 197 ? -14.020 22.437 38.144 1.00 25.21 197 TRP A O 1
ATOM 1456 N N . LEU A 1 198 ? -16.027 22.864 37.212 1.00 24.96 198 LEU A N 1
ATOM 1457 C CA . LEU A 1 198 ? -15.517 23.983 36.424 1.00 21.81 198 LEU A CA 1
ATOM 1458 C C . LEU A 1 198 ? -15.116 25.154 37.307 1.00 26.58 198 LEU A C 1
ATOM 1459 O O . LEU A 1 198 ? -14.089 25.805 37.054 1.00 23.13 198 LEU A O 1
ATOM 1464 N N . HIS A 1 199 ? -15.944 25.492 38.307 1.00 20.85 199 HIS A N 1
ATOM 1465 C CA . HIS A 1 199 ? -15.522 26.511 39.271 1.00 23.95 199 HIS A CA 1
ATOM 1466 C C . HIS A 1 199 ? -14.213 26.126 39.946 1.00 26.06 199 HIS A C 1
ATOM 1467 O O . HIS A 1 199 ? -13.356 26.988 40.192 1.00 22.68 199 HIS A O 1
ATOM 1474 N N . ASP A 1 200 ? -14.041 24.839 40.274 1.00 21.37 200 ASP A N 1
ATOM 1475 C CA . ASP A 1 200 ? -12.822 24.471 40.967 1.00 20.82 200 ASP A CA 1
ATOM 1476 C C . ASP A 1 200 ? -11.617 24.578 40.043 1.00 26.15 200 ASP A C 1
ATOM 1477 O O . ASP A 1 200 ? -10.524 24.903 40.507 1.00 22.71 200 ASP A O 1
ATOM 1482 N N . CYS A 1 201 ? -11.800 24.310 38.745 1.00 19.18 201 CYS A N 1
ATOM 1483 C CA . CYS A 1 201 ? -10.732 24.580 37.781 1.00 20.63 201 CYS A CA 1
ATOM 1484 C C . CYS A 1 201 ? -10.341 26.050 37.834 1.00 20.94 201 CYS A C 1
ATOM 1485 O O . CYS A 1 201 ? -9.156 26.390 37.886 1.00 20.04 201 CYS A O 1
ATOM 1488 N N . ALA A 1 202 ? -11.337 26.939 37.813 1.00 19.98 202 ALA A N 1
ATOM 1489 C CA . ALA A 1 202 ? -11.055 28.370 37.863 1.00 20.60 202 ALA A CA 1
ATOM 1490 C C . ALA A 1 202 ? -10.356 28.748 39.164 1.00 24.69 202 ALA A C 1
ATOM 1491 O O . ALA A 1 202 ? -9.432 29.572 39.162 1.00 21.78 202 ALA A O 1
ATOM 1493 N N . ARG A 1 203 ? -10.759 28.145 40.287 1.00 17.54 203 ARG A N 1
ATOM 1494 C CA . ARG A 1 203 ? -10.014 28.401 41.521 1.00 20.04 203 ARG A CA 1
ATOM 1495 C C . ARG A 1 203 ? -8.555 27.983 41.376 1.00 23.04 203 ARG A C 1
ATOM 1496 O O . ARG A 1 203 ? -7.645 28.652 41.886 1.00 21.99 203 ARG A O 1
ATOM 1504 N N . ARG A 1 204 ? -8.311 26.859 40.709 1.00 19.80 204 ARG A N 1
ATOM 1505 C CA . ARG A 1 204 ? -6.931 26.394 40.603 1.00 19.20 204 ARG A CA 1
ATOM 1506 C C . ARG A 1 204 ? -6.116 27.279 39.676 1.00 24.18 204 ARG A C 1
ATOM 1507 O O . ARG A 1 204 ? -4.924 27.500 39.934 1.00 22.97 204 ARG A O 1
ATOM 1515 N N . PHE A 1 205 ? -6.736 27.808 38.602 1.00 19.28 205 PHE A N 1
ATOM 1516 C CA . PHE A 1 205 ? -6.019 28.753 37.737 1.00 21.43 205 PHE A CA 1
ATOM 1517 C C . PHE A 1 205 ? -5.392 29.866 38.556 1.00 22.02 205 PHE A C 1
ATOM 1518 O O . PHE A 1 205 ? -4.274 30.330 38.257 1.00 21.49 205 PHE A O 1
ATOM 1526 N N . ARG A 1 206 ? -6.138 30.361 39.543 1.00 18.74 206 ARG A N 1
ATOM 1527 C CA . ARG A 1 206 ? -5.710 31.503 40.342 1.00 22.46 206 ARG A CA 1
ATOM 1528 C C . ARG A 1 206 ? -4.522 31.172 41.229 1.00 24.88 206 ARG A C 1
ATOM 1529 O O . ARG A 1 206 ? -3.846 32.090 41.699 1.00 23.44 206 ARG A O 1
ATOM 1537 N N . GLU A 1 207 ? -4.265 29.887 41.484 1.00 21.52 207 GLU A N 1
ATOM 1538 C CA . GLU A 1 207 ? -3.141 29.504 42.318 1.00 23.22 207 GLU A CA 1
ATOM 1539 C C . GLU A 1 207 ? -1.822 29.467 41.563 1.00 27.97 207 GLU A C 1
ATOM 1540 O O . GLU A 1 207 ? -0.777 29.354 42.206 1.00 26.87 207 GLU A O 1
ATOM 1546 N N . THR A 1 208 ? -1.845 29.521 40.236 1.00 21.33 208 THR A N 1
ATOM 1547 C CA . THR A 1 208 ? -0.650 29.242 39.457 1.00 19.55 208 THR A CA 1
ATOM 1548 C C . THR A 1 208 ? 0.219 30.487 39.307 1.00 20.90 208 THR A C 1
ATOM 1549 O O . THR A 1 208 ? -0.167 31.609 39.641 1.00 21.70 208 THR A O 1
ATOM 1553 N N . ASN A 1 209 ? 1.401 30.283 38.731 1.00 21.66 209 ASN A N 1
ATOM 1554 C CA . ASN A 1 209 ? 2.357 31.365 38.548 1.00 21.67 209 ASN A CA 1
ATOM 1555 C C . ASN A 1 209 ? 2.191 32.067 37.209 1.00 26.21 209 ASN A C 1
ATOM 1556 O O . ASN A 1 209 ? 2.879 33.060 36.946 1.00 29.86 209 ASN A O 1
ATOM 1561 N N . GLY A 1 210 ? 1.315 31.568 36.347 1.00 19.61 210 GLY A N 1
ATOM 1562 C CA . GLY A 1 210 ? 1.118 32.195 35.055 1.00 22.34 210 GLY A CA 1
ATOM 1563 C C . GLY A 1 210 ? 0.258 31.352 34.144 1.00 23.84 210 GLY A C 1
ATOM 1564 O O . GLY A 1 210 ? 0.236 30.123 34.254 1.00 22.55 210 GLY A O 1
ATOM 1565 N N . ILE A 1 211 ? -0.443 32.003 33.224 1.00 19.94 211 ILE A N 1
ATOM 1566 C CA . ILE A 1 211 ? -1.393 31.343 32.345 1.00 19.72 211 ILE A CA 1
ATOM 1567 C C . ILE A 1 211 ? -1.042 31.724 30.919 1.00 20.80 211 ILE A C 1
ATOM 1568 O O . ILE A 1 211 ? -1.103 32.906 30.562 1.00 23.59 211 ILE A O 1
ATOM 1573 N N . LEU A 1 212 ? -0.660 30.733 30.118 1.00 17.57 212 LEU A N 1
ATOM 1574 C CA . LEU A 1 212 ? -0.490 30.906 28.682 1.00 23.77 212 LEU A CA 1
ATOM 1575 C C . LEU A 1 212 ? -1.842 30.734 28.008 1.00 23.56 212 LEU A C 1
ATOM 1576 O O . LEU A 1 212 ? -2.528 29.744 28.259 1.00 26.29 212 LEU A O 1
ATOM 1581 N N . VAL A 1 213 ? -2.221 31.672 27.143 1.00 21.99 213 VAL A N 1
ATOM 1582 C CA . VAL A 1 213 ? -3.503 31.593 26.454 1.00 23.74 213 VAL A CA 1
ATOM 1583 C C . VAL A 1 213 ? -3.253 31.529 24.952 1.00 23.67 213 VAL A C 1
ATOM 1584 O O . VAL A 1 213 ? -2.464 32.314 24.406 1.00 21.27 213 VAL A O 1
ATOM 1588 N N . ASN A 1 214 ? -3.937 30.603 24.282 1.00 20.54 214 ASN A N 1
ATOM 1589 C CA . ASN A 1 214 ? -3.850 30.482 22.830 1.00 19.22 214 ASN A CA 1
ATOM 1590 C C . ASN A 1 214 ? -4.729 31.539 22.159 1.00 22.09 214 ASN A C 1
ATOM 1591 O O . ASN A 1 214 ? -5.803 31.271 21.618 1.00 25.90 214 ASN A O 1
ATOM 1596 N N . THR A 1 215 ? -4.225 32.767 22.155 1.00 19.66 215 THR A N 1
ATOM 1597 C CA . THR A 1 215 ? -4.862 33.876 21.465 1.00 15.85 215 THR A CA 1
ATOM 1598 C C . THR A 1 215 ? -3.779 34.921 21.211 1.00 21.27 215 THR A C 1
ATOM 1599 O O . THR A 1 215 ? -2.642 34.782 21.671 1.00 23.24 215 THR A O 1
ATOM 1603 N N . PHE A 1 216 ? -4.129 35.977 20.489 1.00 22.06 216 PHE A N 1
ATOM 1604 C CA . PHE A 1 216 ? -3.204 37.099 20.359 1.00 25.51 216 PHE A CA 1
ATOM 1605 C C . PHE A 1 216 ? -3.898 38.360 20.839 1.00 28.91 216 PHE A C 1
ATOM 1606 O O . PHE A 1 216 ? -5.118 38.511 20.688 1.00 22.44 216 PHE A O 1
ATOM 1614 N N . SER A 1 217 ? -3.122 39.239 21.480 1.00 22.09 217 SER A N 1
ATOM 1615 C CA . SER A 1 217 ? -3.728 40.342 22.212 1.00 24.81 217 SER A CA 1
ATOM 1616 C C . SER A 1 217 ? -4.504 41.281 21.300 1.00 22.29 217 SER A C 1
ATOM 1617 O O . SER A 1 217 ? -5.532 41.828 21.720 1.00 25.78 217 SER A O 1
ATOM 1620 N N . GLU A 1 218 ? -4.091 41.423 20.036 1.00 23.34 218 GLU A N 1
ATOM 1621 C CA . GLU A 1 218 ? -4.854 42.296 19.144 1.00 25.00 218 GLU A CA 1
ATOM 1622 C C . GLU A 1 218 ? -6.243 41.741 18.840 1.00 25.47 218 GLU A C 1
ATOM 1623 O O . GLU A 1 218 ? -7.139 42.514 18.487 1.00 26.02 218 GLU A O 1
ATOM 1629 N N . LEU A 1 219 ? -6.439 40.426 18.965 1.00 22.83 219 LEU A N 1
ATOM 1630 C CA . LEU A 1 219 ? -7.792 39.877 18.810 1.00 19.23 219 LEU A CA 1
ATOM 1631 C C . LEU A 1 219 ? -8.668 40.217 20.009 1.00 26.96 219 LEU A C 1
ATOM 1632 O O . LEU A 1 219 ? -9.872 40.500 19.857 1.00 25.77 219 LEU A O 1
ATOM 1637 N N . GLU A 1 220 ? -8.091 40.200 21.208 1.00 25.23 220 GLU A N 1
ATOM 1638 C CA . GLU A 1 220 ? -8.850 40.334 22.450 1.00 25.67 220 GLU A CA 1
ATOM 1639 C C . GLU A 1 220 ? -8.232 41.410 23.345 1.00 23.63 220 GLU A C 1
ATOM 1640 O O . GLU A 1 220 ? -7.955 41.189 24.528 1.00 23.12 220 GLU A O 1
ATOM 1646 N N . SER A 1 221 ? -8.049 42.618 22.802 1.00 25.51 221 SER A N 1
ATOM 1647 C CA . SER A 1 221 ? -7.189 43.596 23.468 1.00 23.27 221 SER A CA 1
ATOM 1648 C C . SER A 1 221 ? -7.802 44.112 24.757 1.00 28.21 221 SER A C 1
ATOM 1649 O O . SER A 1 221 ? -7.085 44.333 25.735 1.00 28.70 221 SER A O 1
ATOM 1652 N N . GLN A 1 222 ? -9.125 44.303 24.784 1.00 25.28 222 GLN A N 1
ATOM 1653 C CA . GLN A 1 222 ? -9.772 44.809 25.991 1.00 26.89 222 GLN A CA 1
ATOM 1654 C C . GLN A 1 222 ? -9.723 43.778 27.117 1.00 26.62 222 GLN A C 1
ATOM 1655 O O . GLN A 1 222 ? -9.536 44.132 28.285 1.00 26.73 222 GLN A O 1
ATOM 1661 N N . VAL A 1 223 ? -9.879 42.496 26.784 1.00 24.08 223 VAL A N 1
ATOM 1662 C CA . VAL A 1 223 ? -9.722 41.439 27.782 1.00 25.83 223 VAL A CA 1
ATOM 1663 C C . VAL A 1 223 ? -8.271 41.368 28.264 1.00 23.55 223 VAL A C 1
ATOM 1664 O O . VAL A 1 223 ? -8.000 41.265 29.467 1.00 24.31 223 VAL A O 1
ATOM 1668 N N . MET A 1 224 ? -7.312 41.427 27.340 1.00 24.15 224 MET A N 1
ATOM 1669 C CA . MET A 1 224 ? -5.915 41.336 27.780 1.00 25.73 224 MET A CA 1
ATOM 1670 C C . MET A 1 224 ? -5.529 42.535 28.652 1.00 26.91 224 MET A C 1
ATOM 1671 O O . MET A 1 224 ? -4.829 42.376 29.663 1.00 23.67 224 MET A O 1
ATOM 1676 N N . ASP A 1 225 ? -6.038 43.731 28.328 1.00 27.28 225 ASP A N 1
ATOM 1677 C CA . ASP A 1 225 ? -5.823 44.878 29.214 1.00 31.62 225 ASP A CA 1
ATOM 1678 C C . ASP A 1 225 ? -6.433 44.652 30.594 1.00 30.86 225 ASP A C 1
ATOM 1679 O O . ASP A 1 225 ? -5.851 45.057 31.608 1.00 28.45 225 ASP A O 1
ATOM 1684 N N . SER A 1 226 ? -7.619 44.043 30.656 1.00 29.66 226 SER A N 1
ATOM 1685 C CA . SER A 1 226 ? -8.244 43.805 31.952 1.00 26.62 226 SER A CA 1
ATOM 1686 C C . SER A 1 226 ? -7.396 42.852 32.792 1.00 22.24 226 SER A C 1
ATOM 1687 O O . SER A 1 226 ? -7.228 43.059 33.999 1.00 27.62 226 SER A O 1
ATOM 1690 N N . PHE A 1 227 ? -6.812 41.824 32.160 1.00 24.58 227 PHE A N 1
ATOM 1691 C CA . PHE A 1 227 ? -5.906 40.933 32.895 1.00 22.95 227 PHE A CA 1
ATOM 1692 C C . PHE A 1 227 ? -4.627 41.647 33.312 1.00 24.33 227 PHE A C 1
ATOM 1693 O O . PHE A 1 227 ? -4.126 41.426 34.425 1.00 22.79 227 PHE A O 1
ATOM 1701 N N . SER A 1 228 ? -4.047 42.458 32.422 1.00 26.43 228 SER A N 1
ATOM 1702 C CA . SER A 1 228 ? -2.840 43.192 32.802 1.00 27.79 228 SER A CA 1
ATOM 1703 C C . SER A 1 228 ? -3.084 44.018 34.050 1.00 26.78 228 SER A C 1
ATOM 1704 O O . SER A 1 228 ? -2.249 44.030 34.963 1.00 29.49 228 SER A O 1
ATOM 1707 N N . ASP A 1 229 ? -4.240 44.693 34.120 1.00 25.77 229 ASP A N 1
ATOM 1708 C CA . ASP A 1 229 ? -4.583 45.486 35.298 1.00 27.86 229 ASP A CA 1
ATOM 1709 C C . ASP A 1 229 ? -4.740 44.611 36.534 1.00 36.41 229 ASP A C 1
ATOM 1710 O O . ASP A 1 229 ? -4.243 44.949 37.615 1.00 30.47 229 ASP A O 1
ATOM 1715 N N . ALA A 1 230 ? -5.448 43.486 36.400 1.00 28.04 230 ALA A N 1
ATOM 1716 C CA . ALA A 1 230 ? -5.649 42.612 37.549 1.00 25.76 230 ALA A CA 1
ATOM 1717 C C . ALA A 1 230 ? -4.323 42.067 38.062 1.00 24.05 230 ALA A C 1
ATOM 1718 O O . ALA A 1 230 ? -4.084 42.031 39.274 1.00 25.48 230 ALA A O 1
ATOM 1720 N N . THR A 1 231 ? -3.451 41.632 37.155 1.00 22.46 231 THR A N 1
ATOM 1721 C CA . THR A 1 231 ? -2.152 41.117 37.570 1.00 24.66 231 THR A CA 1
ATOM 1722 C C . THR A 1 231 ? -1.341 42.184 38.298 1.00 29.11 231 THR A C 1
ATOM 1723 O O . THR A 1 231 ? -0.692 41.901 39.314 1.00 26.87 231 THR A O 1
ATOM 1727 N N . ALA A 1 232 ? -1.368 43.418 37.794 1.00 27.38 232 ALA A N 1
ATOM 1728 C CA . ALA A 1 232 ? -0.620 44.488 38.445 1.00 31.77 232 ALA A CA 1
ATOM 1729 C C . ALA A 1 232 ? -1.149 44.765 39.845 1.00 31.48 232 ALA A C 1
ATOM 1730 O O . ALA A 1 232 ? -0.398 45.219 40.714 1.00 31.70 232 ALA A O 1
ATOM 1732 N N . ALA A 1 233 ? -2.430 44.494 40.088 1.00 30.49 233 ALA A N 1
ATOM 1733 C CA . ALA A 1 233 ? -3.024 44.658 41.408 1.00 33.40 233 ALA A CA 1
ATOM 1734 C C . ALA A 1 233 ? -2.925 43.393 42.257 1.00 34.52 233 ALA A C 1
ATOM 1735 O O . ALA A 1 233 ? -3.571 43.315 43.305 1.00 34.97 233 ALA A O 1
ATOM 1737 N N . SER A 1 234 ? -2.135 42.409 41.823 1.00 28.54 234 SER A N 1
ATOM 1738 C CA . SER A 1 234 ? -1.990 41.123 42.513 1.00 30.84 234 SER A CA 1
ATOM 1739 C C . SER A 1 234 ? -3.328 40.392 42.664 1.00 33.41 234 SER A C 1
ATOM 1740 O O . SER A 1 234 ? -3.556 39.677 43.644 1.00 33.22 234 SER A O 1
ATOM 1743 N N . GLN A 1 235 ? -4.220 40.543 41.687 1.00 28.02 235 GLN A N 1
ATOM 1744 C CA . GLN A 1 235 ? -5.557 39.965 41.742 1.00 27.88 235 GLN A CA 1
ATOM 1745 C C . GLN A 1 235 ? -5.713 38.736 40.862 1.00 24.64 235 GLN A C 1
ATOM 1746 O O . GLN A 1 235 ? -6.773 38.086 40.906 1.00 22.98 235 GLN A O 1
ATOM 1752 N N . PHE A 1 236 ? -4.693 38.403 40.070 1.00 22.58 236 PHE A N 1
ATOM 1753 C CA . PHE A 1 236 ? -4.772 37.325 39.098 1.00 19.99 236 PHE A CA 1
ATOM 1754 C C . PHE A 1 236 ? -3.357 37.018 38.654 1.00 22.43 236 PHE A C 1
ATOM 1755 O O . PHE A 1 236 ? -2.517 37.925 38.627 1.00 22.49 236 PHE A O 1
ATOM 1763 N N . PRO A 1 237 ? -3.054 35.771 38.299 1.00 22.65 237 PRO A N 1
ATOM 1764 C CA . PRO A 1 237 ? -1.720 35.475 37.756 1.00 22.22 237 PRO A CA 1
ATOM 1765 C C . PRO A 1 237 ? -1.451 36.266 36.482 1.00 24.48 237 PRO A C 1
ATOM 1766 O O . PRO A 1 237 ? -2.362 36.766 35.821 1.00 22.59 237 PRO A O 1
ATOM 1770 N N . ALA A 1 238 ? -0.179 36.364 36.124 1.00 19.55 238 ALA A N 1
ATOM 1771 C CA . ALA A 1 238 ? 0.159 36.926 34.821 1.00 21.58 238 ALA A CA 1
ATOM 1772 C C . ALA A 1 238 ? -0.434 36.067 33.710 1.00 20.59 238 ALA A C 1
ATOM 1773 O O . ALA A 1 238 ? -0.378 34.835 33.756 1.00 23.51 238 ALA A O 1
ATOM 1775 N N . VAL A 1 239 ? -0.994 36.721 32.699 1.00 19.37 239 VAL A N 1
ATOM 1776 C CA . VAL A 1 239 ? -1.584 36.048 31.550 1.00 17.79 239 VAL A CA 1
ATOM 1777 C C . VAL A 1 239 ? -0.758 36.397 30.315 1.00 23.84 239 VAL A C 1
ATOM 1778 O O . VAL A 1 239 ? -0.473 37.575 30.066 1.00 22.69 239 VAL A O 1
ATOM 1782 N N . TYR A 1 240 ? -0.391 35.382 29.529 1.00 21.97 240 TYR A N 1
ATOM 1783 C CA . TYR A 1 240 ? 0.464 35.569 28.354 1.00 21.99 240 TYR A CA 1
ATOM 1784 C C . TYR A 1 240 ? -0.304 35.116 27.123 1.00 21.40 240 TYR A C 1
ATOM 1785 O O . TYR A 1 240 ? -0.561 33.918 26.958 1.00 21.99 240 TYR A O 1
ATOM 1794 N N . ALA A 1 241 ? -0.644 36.056 26.253 1.00 19.54 241 ALA A N 1
ATOM 1795 C CA . ALA A 1 241 ? -1.249 35.712 24.968 1.00 18.75 241 ALA A CA 1
ATOM 1796 C C . ALA A 1 241 ? -0.123 35.347 24.018 1.00 26.19 241 ALA A C 1
ATOM 1797 O O . ALA A 1 241 ? 0.675 36.214 23.652 1.00 24.78 241 ALA A O 1
ATOM 1799 N N . VAL A 1 242 ? -0.029 34.070 23.639 1.00 21.40 242 VAL A N 1
ATOM 1800 C CA . VAL A 1 242 ? 1.134 33.591 22.905 1.00 20.58 242 VAL A CA 1
ATOM 1801 C C . VAL A 1 242 ? 0.753 32.917 21.594 1.00 22.58 242 VAL A C 1
ATOM 1802 O O . VAL A 1 242 ? 1.613 32.343 20.929 1.00 22.36 242 VAL A O 1
ATOM 1806 N N . GLY A 1 243 ? -0.519 32.961 21.212 1.00 22.35 243 GLY A N 1
ATOM 1807 C CA . GLY A 1 243 ? -0.968 32.322 19.995 1.00 22.06 243 GLY A CA 1
ATOM 1808 C C . GLY A 1 243 ? -1.100 33.297 18.835 1.00 27.63 243 GLY A C 1
ATOM 1809 O O . GLY A 1 243 ? -0.697 34.460 18.933 1.00 25.98 243 GLY A O 1
ATOM 1810 N N . PRO A 1 244 ? -1.684 32.848 17.705 1.00 24.62 244 PRO A N 1
ATOM 1811 C CA . PRO A 1 244 ? -2.262 31.510 17.496 1.00 22.02 244 PRO A CA 1
ATOM 1812 C C . PRO A 1 244 ? -1.238 30.411 17.463 1.00 28.06 244 PRO A C 1
ATOM 1813 O O . PRO A 1 244 ? -0.222 30.518 16.747 1.00 29.40 244 PRO A O 1
ATOM 1817 N N . ILE A 1 245 ? -1.479 29.374 18.253 1.00 22.70 245 ILE A N 1
ATOM 1818 C CA . ILE A 1 245 ? -0.712 28.137 18.193 1.00 23.65 245 ILE A CA 1
ATOM 1819 C C . ILE A 1 245 ? -1.564 27.175 17.393 1.00 29.37 245 ILE A C 1
ATOM 1820 O O . ILE A 1 245 ? -2.639 26.776 17.851 1.00 29.81 245 ILE A O 1
ATOM 1825 N N . LEU A 1 246 ? -1.117 26.812 16.193 1.00 23.37 246 LEU A N 1
ATOM 1826 C CA . LEU A 1 246 ? -1.953 26.049 15.275 1.00 27.93 246 LEU A CA 1
ATOM 1827 C C . LEU A 1 246 ? -1.199 24.829 14.781 1.00 36.94 246 LEU A C 1
ATOM 1828 O O . LEU A 1 246 ? 0.029 24.838 14.688 1.00 33.16 246 LEU A O 1
ATOM 1833 N N . SER A 1 247 ? -1.956 23.785 14.466 1.00 33.38 247 SER A N 1
ATOM 1834 C CA . SER A 1 247 ? -1.428 22.545 13.903 1.00 46.97 247 SER A CA 1
ATOM 1835 C C . SER A 1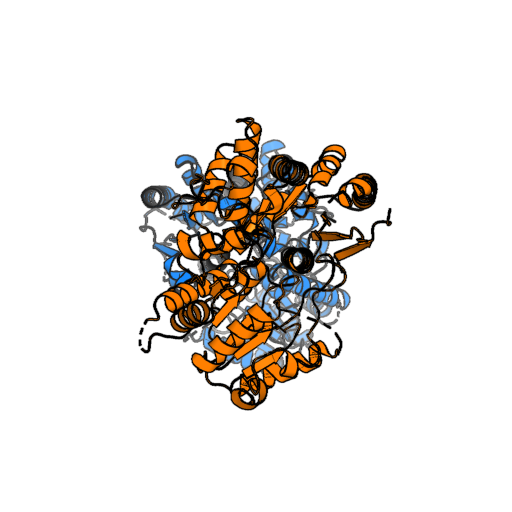 247 ? -1.707 22.589 12.404 1.00 45.59 247 SER A C 1
ATOM 1836 O O . SER A 1 247 ? -2.746 22.123 11.937 1.00 37.90 247 SER A O 1
ATOM 1839 N N . LEU A 1 248 ? -0.778 23.168 11.643 1.00 34.25 248 LEU A N 1
ATOM 1840 C CA . LEU A 1 248 ? -1.026 23.408 10.226 1.00 39.00 248 LEU A CA 1
ATOM 1841 C C . LEU A 1 248 ? -0.343 22.404 9.302 1.00 57.65 248 LEU A C 1
ATOM 1842 O O . LEU A 1 248 ? -0.621 22.412 8.097 1.00 59.25 248 LEU A O 1
ATOM 1847 N N . ASN A 1 249 ? 0.508 21.530 9.831 1.00 62.11 249 ASN A N 1
ATOM 1848 C CA . ASN A 1 249 ? 1.158 20.499 9.026 1.00 69.45 249 ASN A CA 1
ATOM 1849 C C . ASN A 1 249 ? 0.721 19.100 9.449 1.00 64.96 249 ASN A C 1
ATOM 1850 O O . ASN A 1 249 ? 0.792 18.155 8.661 1.00 78.56 249 ASN A O 1
ATOM 1855 N N . ALA A 1 255 ? -2.319 7.530 3.503 1.00 94.27 255 ALA A N 1
ATOM 1856 C CA . ALA A 1 255 ? -2.275 6.257 4.213 1.00 92.70 255 ALA A CA 1
ATOM 1857 C C . ALA A 1 255 ? -3.679 5.711 4.421 1.00 101.37 255 ALA A C 1
ATOM 1858 O O . ALA A 1 255 ? -4.022 4.633 3.924 1.00 100.65 255 ALA A O 1
ATOM 1860 N N . SER A 1 256 ? -4.479 6.460 5.167 1.00 106.39 256 SER A N 1
ATOM 1861 C CA . SER A 1 256 ? -5.853 6.109 5.465 1.00 108.19 256 SER A CA 1
ATOM 1862 C C . SER A 1 256 ? -6.714 6.297 4.218 1.00 102.19 256 SER A C 1
ATOM 1863 O O . SER A 1 256 ? -6.232 6.676 3.146 1.00 97.13 256 SER A O 1
ATOM 1866 N N . SER A 1 257 ? -8.009 6.017 4.339 1.00 102.11 257 SER A N 1
ATOM 1867 C CA . SER A 1 257 ? -8.888 6.434 3.257 1.00 94.47 257 SER A CA 1
ATOM 1868 C C . SER A 1 257 ? -9.582 7.749 3.576 1.00 87.92 257 SER A C 1
ATOM 1869 O O . SER A 1 257 ? -9.981 8.464 2.656 1.00 85.78 257 SER A O 1
ATOM 1872 N N . GLU A 1 258 ? -9.708 8.103 4.857 1.00 89.47 258 GLU A N 1
ATOM 1873 C CA . GLU A 1 258 ? -10.134 9.460 5.189 1.00 90.85 258 GLU A CA 1
ATOM 1874 C C . GLU A 1 258 ? -9.103 10.494 4.753 1.00 91.85 258 GLU A C 1
ATOM 1875 O O . GLU A 1 258 ? -9.476 11.609 4.371 1.00 87.42 258 GLU A O 1
ATOM 1881 N N . SER A 1 259 ? -7.809 10.155 4.793 1.00 92.26 259 SER A N 1
ATOM 1882 C CA . SER A 1 259 ? -6.813 11.046 4.205 1.00 82.99 259 SER A CA 1
ATOM 1883 C C . SER A 1 259 ? -6.849 11.024 2.682 1.00 80.14 259 SER A C 1
ATOM 1884 O O . SER A 1 259 ? -6.403 11.987 2.052 1.00 70.36 259 SER A O 1
ATOM 1887 N N . GLN A 1 260 ? -7.367 9.952 2.075 1.00 81.56 260 GLN A N 1
ATOM 1888 C CA . GLN A 1 260 ? -7.455 9.904 0.619 1.00 82.60 260 GLN A CA 1
ATOM 1889 C C . GLN A 1 260 ? -8.695 10.641 0.116 1.00 76.11 260 GLN A C 1
ATOM 1890 O O . GLN A 1 260 ? -8.642 11.324 -0.913 1.00 68.11 260 GLN A O 1
ATOM 1896 N N . SER A 1 261 ? -9.814 10.529 0.836 1.00 75.57 261 SER A N 1
ATOM 1897 C CA . SER A 1 261 ? -10.959 11.387 0.546 1.00 73.43 261 SER A CA 1
ATOM 1898 C C . SER A 1 261 ? -10.602 12.860 0.729 1.00 57.28 261 SER A C 1
ATOM 1899 O O . SER A 1 261 ? -11.151 13.724 0.037 1.00 54.90 261 SER A O 1
ATOM 1902 N N . GLY A 1 262 ? -9.677 13.159 1.643 1.00 59.36 262 GLY A N 1
ATOM 1903 C CA . GLY A 1 262 ? -9.209 14.528 1.796 1.00 64.31 262 GLY A CA 1
ATOM 1904 C C . GLY A 1 262 ? -8.485 15.056 0.569 1.00 53.85 262 GLY A C 1
ATOM 1905 O O . GLY A 1 262 ? -8.678 16.207 0.174 1.00 44.44 262 GLY A O 1
ATOM 1906 N N . ASP A 1 263 ? -7.633 14.231 -0.049 1.00 64.12 263 ASP A N 1
ATOM 1907 C CA . ASP A 1 263 ? -6.967 14.675 -1.271 1.00 53.94 263 ASP A CA 1
ATOM 1908 C C . ASP A 1 263 ? -7.965 14.890 -2.400 1.00 52.87 263 ASP A C 1
ATOM 1909 O O . ASP A 1 263 ? -7.826 15.842 -3.184 1.00 45.97 263 ASP A O 1
ATOM 1914 N N . GLU A 1 264 ? -8.982 14.027 -2.460 1.00 48.40 264 GLU A N 1
ATOM 1915 C CA . GLU A 1 264 ? -10.039 14.150 -3.498 1.00 49.28 264 GLU A CA 1
ATOM 1916 C C . GLU A 1 264 ? -10.690 15.533 -3.376 1.00 43.86 264 GLU A C 1
ATOM 1917 O O . GLU A 1 264 ? -10.840 16.208 -4.406 1.00 44.37 264 GLU A O 1
ATOM 1923 N N . ILE A 1 265 ? -11.056 15.926 -2.154 1.00 46.27 265 ILE A N 1
ATOM 1924 C CA . ILE A 1 265 ? -11.718 17.242 -1.904 1.00 44.71 265 ILE A CA 1
ATOM 1925 C C . ILE A 1 265 ? -10.782 18.373 -2.342 1.00 36.43 265 ILE A C 1
ATOM 1926 O O . ILE A 1 265 ? -11.242 19.272 -3.060 1.00 35.37 265 ILE A O 1
ATOM 1931 N N . LEU A 1 266 ? -9.517 18.323 -1.918 1.00 40.46 266 LEU A N 1
ATOM 1932 C CA . LEU A 1 266 ? -8.534 19.377 -2.285 1.00 42.18 266 LEU A CA 1
ATOM 1933 C C . LEU A 1 266 ? -8.415 19.449 -3.812 1.00 39.61 266 LEU A C 1
ATOM 1934 O O . LEU A 1 266 ? -8.407 20.570 -4.349 1.00 38.16 266 LEU A O 1
ATOM 1939 N N . LYS A 1 267 ? -8.343 18.292 -4.476 1.00 37.96 267 LYS A N 1
ATOM 1940 C CA . LYS A 1 267 ? -8.263 18.244 -5.960 1.00 40.83 267 LYS A CA 1
ATOM 1941 C C . LYS A 1 267 ? -9.503 18.931 -6.544 1.00 40.79 267 LYS A C 1
ATOM 1942 O O . LYS A 1 267 ? -9.348 19.709 -7.498 1.00 38.98 267 LYS A O 1
ATOM 1948 N N . TRP A 1 268 ? -10.684 18.646 -5.987 1.00 38.72 268 TRP A N 1
ATOM 1949 C CA . TRP A 1 268 ? -11.938 19.286 -6.462 1.00 37.21 268 TRP A CA 1
ATOM 1950 C C . TRP A 1 268 ? -11.869 20.793 -6.201 1.00 33.73 268 TRP A C 1
ATOM 1951 O O . TRP A 1 268 ? -12.302 21.561 -7.071 1.00 32.60 268 TRP A O 1
ATOM 1962 N N . LEU A 1 269 ? -11.316 21.186 -5.048 1.00 33.88 269 LEU A N 1
ATOM 1963 C CA . LEU A 1 269 ? -11.198 22.618 -4.659 1.00 35.13 269 LEU A CA 1
ATOM 1964 C C . LEU A 1 269 ? -10.254 23.355 -5.618 1.00 40.27 269 LEU A C 1
ATOM 1965 O O . LEU A 1 269 ? -10.516 24.531 -5.904 1.00 36.60 269 LEU A O 1
ATOM 1970 N N . ASP A 1 270 ? -9.231 22.664 -6.135 1.00 34.14 270 ASP A N 1
ATOM 1971 C CA . ASP A 1 270 ? -8.242 23.240 -7.089 1.00 42.25 270 ASP A CA 1
ATOM 1972 C C . ASP A 1 270 ? -8.933 23.784 -8.351 1.00 45.29 270 ASP A C 1
ATOM 1973 O O . ASP A 1 270 ? -8.452 24.800 -8.879 1.00 43.38 270 ASP A O 1
ATOM 1978 N N . GLN A 1 271 ? -10.004 23.132 -8.822 1.00 45.32 271 GLN A N 1
ATOM 1979 C CA . GLN A 1 271 ? -10.734 23.539 -10.053 1.00 43.07 271 GLN A CA 1
ATOM 1980 C C . GLN A 1 271 ? -11.800 24.606 -9.767 1.00 45.93 271 GLN A C 1
ATOM 1981 O O . GLN A 1 271 ? -12.402 25.084 -10.741 1.00 42.51 271 GLN A O 1
ATOM 1987 N N . GLN A 1 272 ? -12.027 24.977 -8.503 1.00 39.32 272 GLN A N 1
ATOM 1988 C CA . GLN A 1 272 ? -13.091 25.975 -8.198 1.00 39.86 272 GLN A CA 1
ATOM 1989 C C . GLN A 1 272 ? -12.525 27.399 -8.157 1.00 44.96 272 GLN A C 1
ATOM 1990 O O . GLN A 1 272 ? -11.330 27.555 -7.864 1.00 43.30 272 GLN A O 1
ATOM 1996 N N . PRO A 1 273 ? -13.348 28.437 -8.428 1.00 40.09 273 PRO A N 1
ATOM 1997 C CA . PRO A 1 273 ? -12.907 29.835 -8.389 1.00 39.04 273 PRO A CA 1
ATOM 1998 C C . PRO A 1 273 ? -12.536 30.293 -6.969 1.00 56.37 273 PRO A C 1
ATOM 1999 O O . PRO A 1 273 ? -13.054 29.745 -6.017 1.00 41.90 273 PRO A O 1
ATOM 2003 N N . PRO A 1 274 ? -11.671 31.318 -6.817 1.00 50.48 274 PRO A N 1
ATOM 2004 C CA . PRO A 1 274 ? -11.240 31.792 -5.497 1.00 38.95 274 PRO A CA 1
ATOM 2005 C C . PRO A 1 274 ? -12.360 32.363 -4.615 1.00 35.72 274 PRO A C 1
ATOM 2006 O O . PRO A 1 274 ? -13.172 33.113 -5.112 1.00 35.13 274 PRO A O 1
ATOM 2010 N N . SER A 1 275 ? -12.366 31.969 -3.337 1.00 39.01 275 SER A N 1
ATOM 2011 C CA . SER A 1 275 ? -13.340 32.436 -2.313 1.00 34.24 275 SER A CA 1
ATOM 2012 C C . SER A 1 275 ? -14.784 32.189 -2.758 1.00 34.78 275 SER A C 1
ATOM 2013 O O . SER A 1 275 ? -15.634 33.044 -2.469 1.00 33.46 275 SER A O 1
ATOM 2016 N N . SER A 1 276 ? -15.059 31.046 -3.387 1.00 31.50 276 SER A N 1
ATOM 2017 C CA . SER A 1 276 ? -16.434 30.777 -3.881 1.00 43.51 276 SER A CA 1
ATOM 2018 C C . SER A 1 276 ? -17.056 29.585 -3.150 1.00 32.47 276 SER A C 1
ATOM 2019 O O . SER A 1 276 ? -18.257 29.355 -3.344 1.00 36.62 276 SER A O 1
ATOM 2022 N N . VAL A 1 277 ? -16.281 28.882 -2.323 1.00 27.23 277 VAL A N 1
ATOM 2023 C CA . VAL A 1 277 ? -16.801 27.669 -1.700 1.00 29.04 277 VAL A CA 1
ATOM 2024 C C . VAL A 1 277 ? -17.091 27.938 -0.232 1.00 32.97 277 VAL A C 1
ATOM 2025 O O . VAL A 1 277 ? -16.256 28.516 0.478 1.00 27.79 277 VAL A O 1
ATOM 2029 N N . VAL A 1 278 ? -18.279 27.515 0.222 1.00 30.64 278 VAL A N 1
ATOM 2030 C CA . VAL A 1 278 ? -18.630 27.510 1.640 1.00 20.96 278 VAL A CA 1
ATOM 2031 C C . VAL A 1 278 ? -18.223 26.168 2.227 1.00 22.71 278 VAL A C 1
ATOM 2032 O O . VAL A 1 278 ? -18.639 25.116 1.736 1.00 27.89 278 VAL A O 1
ATOM 2036 N N . PHE A 1 279 ? -17.441 26.200 3.296 1.00 21.91 279 PHE A N 1
ATOM 2037 C CA . PHE A 1 279 ? -17.059 25.007 4.030 1.00 26.90 279 PHE A CA 1
ATOM 2038 C C . PHE A 1 279 ? -17.913 24.922 5.291 1.00 23.34 279 PHE A C 1
ATOM 2039 O O . PHE A 1 279 ? -18.117 25.932 5.971 1.00 24.27 279 PHE A O 1
ATOM 2047 N N . LEU A 1 280 ? -18.441 23.730 5.576 1.00 23.79 280 LEU A N 1
ATOM 2048 C CA . LEU A 1 280 ? -19.240 23.491 6.778 1.00 23.75 280 LEU A CA 1
ATOM 2049 C C . LEU A 1 280 ? -18.616 22.350 7.572 1.00 19.83 280 LEU A C 1
ATOM 2050 O O . LEU A 1 280 ? -18.449 21.248 7.045 1.00 25.28 280 LEU A O 1
ATOM 2055 N N . CYS A 1 281 ? -18.296 22.601 8.845 1.00 22.13 281 CYS A N 1
ATOM 2056 C CA . CYS A 1 281 ? -17.603 21.608 9.656 1.00 22.66 281 CYS A CA 1
ATOM 2057 C C . CYS A 1 281 ? -17.823 21.905 11.130 1.00 26.45 281 CYS A C 1
ATOM 2058 O O . CYS A 1 281 ? -17.785 23.067 11.547 1.00 24.98 281 CYS A O 1
ATOM 2061 N N . PHE A 1 282 ? -18.003 20.852 11.925 1.00 24.35 282 PHE A N 1
ATOM 2062 C CA . PHE A 1 282 ? -18.516 21.043 13.277 1.00 25.96 282 PHE A CA 1
ATOM 2063 C C . PHE A 1 282 ? -17.644 20.363 14.329 1.00 27.86 282 PHE A C 1
ATOM 2064 O O . PHE A 1 282 ? -18.136 19.808 15.316 1.00 28.14 282 PHE A O 1
ATOM 2072 N N . GLY A 1 283 ? -16.321 20.456 14.171 1.00 25.69 283 GLY A N 1
ATOM 2073 C CA . GLY A 1 283 ? -15.436 20.076 15.255 1.00 27.07 283 GLY A CA 1
ATOM 2074 C C . GLY A 1 283 ? -15.251 18.577 15.414 1.00 32.54 283 GLY A C 1
ATOM 2075 O O . GLY A 1 283 ? -15.676 17.753 14.596 1.00 30.71 283 GLY A O 1
ATOM 2076 N N . SER A 1 284 ? -14.598 18.222 16.517 1.00 29.16 284 SER A N 1
ATOM 2077 C CA . SER A 1 284 ? -14.266 16.826 16.749 1.00 37.35 284 SER A CA 1
ATOM 2078 C C . SER A 1 284 ? -15.406 16.043 17.391 1.00 36.23 284 SER A C 1
ATOM 2079 O O . SER A 1 284 ? -15.473 14.824 17.222 1.00 41.76 284 SER A O 1
ATOM 2082 N N . LYS A 1 285 ? -16.309 16.698 18.111 1.00 36.32 285 LYS A N 1
ATOM 2083 C CA . LYS A 1 285 ? -17.420 15.982 18.733 1.00 42.37 285 LYS A CA 1
ATOM 2084 C C . LYS A 1 285 ? -18.772 16.354 18.146 1.00 45.47 285 LYS A C 1
ATOM 2085 O O . LYS A 1 285 ? -19.793 15.795 18.571 1.00 45.80 285 LYS A O 1
ATOM 2091 N N . GLY A 1 286 ? -18.810 17.274 17.183 1.00 41.66 286 GLY A N 1
ATOM 2092 C CA . GLY A 1 286 ? -20.071 17.678 16.599 1.00 36.45 286 GLY A CA 1
ATOM 2093 C C . GLY A 1 286 ? -20.599 16.656 15.607 1.00 36.67 286 GLY A C 1
ATOM 2094 O O . GLY A 1 286 ? -19.856 15.929 14.951 1.00 36.30 286 GLY A O 1
ATOM 2095 N N . SER A 1 287 ? -21.919 16.617 15.497 1.00 31.40 287 SER A N 1
ATOM 2096 C CA . SER A 1 287 ? -22.594 15.692 14.599 1.00 37.79 287 SER A CA 1
ATOM 2097 C C . SER A 1 287 ? -23.954 16.290 14.272 1.00 30.03 287 SER A C 1
ATOM 2098 O O . SER A 1 287 ? -24.399 17.242 14.914 1.00 29.41 287 SER A O 1
ATOM 2101 N N . LEU A 1 288 ? -24.614 15.718 13.268 1.00 30.72 288 LEU A N 1
ATOM 2102 C CA . LEU A 1 288 ? -25.908 16.214 12.820 1.00 29.98 288 LEU A CA 1
ATOM 2103 C C . LEU A 1 288 ? -26.877 15.045 12.734 1.00 21.57 288 LEU A C 1
ATOM 2104 O O . LEU A 1 288 ? -26.547 14.003 12.150 1.00 27.78 288 LEU A O 1
ATOM 2109 N N . ASN A 1 289 ? -28.055 15.223 13.318 1.00 26.98 289 ASN A N 1
ATOM 2110 C CA . ASN A 1 289 ? -29.125 14.245 13.176 1.00 25.62 289 ASN A CA 1
ATOM 2111 C C . ASN A 1 289 ? -29.696 14.319 11.764 1.00 28.12 289 ASN A C 1
ATOM 2112 O O . ASN A 1 289 ? -29.483 15.310 11.052 1.00 23.18 289 ASN A O 1
ATOM 2117 N N . PRO A 1 290 ? -30.396 13.265 11.321 1.00 29.57 290 PRO A N 1
ATOM 2118 C CA . PRO A 1 290 ? -30.906 13.278 9.940 1.00 24.57 290 PRO A CA 1
ATOM 2119 C C . PRO A 1 290 ? -31.806 14.467 9.636 1.00 21.75 290 PRO A C 1
ATOM 2120 O O . PRO A 1 290 ? -31.687 15.029 8.541 1.00 23.05 290 PRO A O 1
ATOM 2124 N N . ASP A 1 291 ? -32.679 14.896 10.561 1.00 25.49 291 ASP A N 1
ATOM 2125 C CA . ASP A 1 291 ? -33.565 16.002 10.201 1.00 25.88 291 ASP A CA 1
ATOM 2126 C C . ASP A 1 291 ? -32.788 17.313 10.059 1.00 25.54 291 ASP A C 1
ATOM 2127 O O . ASP A 1 291 ? -33.060 18.102 9.140 1.00 22.73 291 ASP A O 1
ATOM 2132 N N . GLN A 1 292 ? -31.785 17.542 10.914 1.00 20.98 292 GLN A N 1
ATOM 2133 C CA . GLN A 1 292 ? -30.963 18.740 10.747 1.00 23.54 292 GLN A CA 1
ATOM 2134 C C . GLN A 1 292 ? -30.143 18.669 9.462 1.00 22.30 292 GLN A C 1
ATOM 2135 O O . GLN A 1 292 ? -29.958 19.689 8.782 1.00 21.08 292 GLN A O 1
ATOM 2141 N N . ALA A 1 293 ? -29.671 17.471 9.100 1.00 20.88 293 ALA A N 1
ATOM 2142 C CA . ALA A 1 293 ? -28.896 17.319 7.874 1.00 24.23 293 ALA A CA 1
ATOM 2143 C C . ALA A 1 293 ? -29.748 17.634 6.657 1.00 23.55 293 ALA A C 1
ATOM 2144 O O . ALA A 1 293 ? -29.275 18.263 5.705 1.00 18.07 293 ALA A O 1
ATOM 2146 N N . ARG A 1 294 ? -31.021 17.223 6.671 1.00 20.92 294 ARG A N 1
ATOM 2147 C CA . ARG A 1 294 ? -31.852 17.494 5.505 1.00 19.96 294 ARG A CA 1
ATOM 2148 C C . ARG A 1 294 ? -32.134 18.979 5.364 1.00 20.02 294 ARG A C 1
ATOM 2149 O O . ARG A 1 294 ? -32.206 19.487 4.241 1.00 19.78 294 ARG A O 1
ATOM 2157 N N . GLU A 1 295 ? -32.272 19.695 6.483 1.00 17.59 295 GLU A N 1
ATOM 2158 C CA . GLU A 1 295 ? -32.464 21.142 6.397 1.00 17.20 295 GLU A CA 1
ATOM 2159 C C . GLU A 1 295 ? -31.217 21.836 5.847 1.00 20.96 295 GLU A C 1
ATOM 2160 O O . GLU A 1 295 ? -31.321 22.781 5.055 1.00 18.61 295 GLU A O 1
ATOM 2166 N N . ILE A 1 296 ? -30.029 21.387 6.245 1.00 19.43 296 ILE A N 1
ATOM 2167 C CA . ILE A 1 296 ? -28.805 21.934 5.637 1.00 19.57 296 ILE A CA 1
ATOM 2168 C C . ILE A 1 296 ? -28.793 21.688 4.132 1.00 18.50 296 ILE A C 1
ATOM 2169 O O . ILE A 1 296 ? -28.488 22.589 3.340 1.00 20.67 296 ILE A O 1
ATOM 2174 N N . ALA A 1 297 ? -29.079 20.454 3.722 1.00 17.73 297 ALA A N 1
ATOM 2175 C CA . ALA A 1 297 ? -29.095 20.107 2.307 1.00 19.58 297 ALA A CA 1
ATOM 2176 C C . ALA A 1 297 ? -30.018 21.022 1.513 1.00 20.30 297 ALA A C 1
ATOM 2177 O O . ALA A 1 297 ? -29.643 21.536 0.453 1.00 20.85 297 ALA A O 1
ATOM 2179 N N . HIS A 1 298 ? -31.253 21.208 1.997 1.00 18.31 298 HIS A N 1
ATOM 2180 C CA A HIS A 1 298 ? -32.188 22.093 1.312 0.49 17.15 298 HIS A CA 1
ATOM 2181 C CA B HIS A 1 298 ? -32.189 22.092 1.315 0.51 17.14 298 HIS A CA 1
ATOM 2182 C C . HIS A 1 298 ? -31.619 23.497 1.190 1.00 19.28 298 HIS A C 1
ATOM 2183 O O . HIS A 1 298 ? -31.703 24.118 0.126 1.00 23.14 298 HIS A O 1
ATOM 2196 N N . ALA A 1 299 ? -31.040 24.013 2.277 1.00 16.24 299 ALA A N 1
ATOM 2197 C CA . ALA A 1 299 ? -30.479 25.359 2.266 1.00 18.53 299 ALA A CA 1
ATOM 2198 C C . ALA A 1 299 ? -29.307 25.463 1.307 1.00 21.53 299 ALA A C 1
ATOM 2199 O O . ALA A 1 299 ? -29.158 26.470 0.602 1.00 21.72 299 ALA A O 1
ATOM 2201 N N . LEU A 1 300 ? -28.462 24.434 1.273 1.00 17.59 300 LEU A N 1
ATOM 2202 C CA . LEU A 1 300 ? -27.306 24.477 0.382 1.00 21.30 300 LEU A CA 1
ATOM 2203 C C . LEU A 1 300 ? -27.754 24.486 -1.071 1.00 28.98 300 LEU A C 1
ATOM 2204 O O . LEU A 1 300 ? -27.231 25.253 -1.887 1.00 26.55 300 LEU A O 1
ATOM 2209 N N . GLU A 1 301 ? -28.761 23.679 -1.398 1.00 25.68 301 GLU A N 1
ATOM 2210 C CA . GLU A 1 301 ? -29.248 23.636 -2.767 1.00 24.95 301 GLU A CA 1
ATOM 2211 C C . GLU A 1 301 ? -29.896 24.960 -3.155 1.00 26.35 301 GLU A C 1
ATOM 2212 O O . GLU A 1 301 ? -29.726 25.438 -4.280 1.00 35.72 301 GLU A O 1
ATOM 2218 N N . ARG A 1 302 ? -30.599 25.593 -2.227 1.00 22.29 302 ARG A N 1
ATOM 2219 C CA . ARG A 1 302 ? -31.289 26.837 -2.548 1.00 28.82 302 ARG A CA 1
ATOM 2220 C C . ARG A 1 302 ? -30.356 28.035 -2.573 1.00 34.36 302 ARG A C 1
ATOM 2221 O O . ARG A 1 302 ? -30.654 29.022 -3.252 1.00 30.57 302 ARG A O 1
ATOM 2229 N N . SER A 1 303 ? -29.275 27.971 -1.786 1.00 26.03 303 SER A N 1
ATOM 2230 C CA . SER A 1 303 ? -28.303 29.089 -1.632 1.00 30.90 303 SER A CA 1
ATOM 2231 C C . SER A 1 303 ? -27.564 29.385 -2.942 1.00 36.41 303 SER A C 1
ATOM 2232 O O . SER A 1 303 ? -27.217 30.552 -3.172 1.00 42.99 303 SER A O 1
ATOM 2235 N N . GLY A 1 304 ? -27.308 28.350 -3.737 1.00 37.45 304 GLY A N 1
ATOM 2236 C CA . GLY A 1 304 ? -26.590 28.487 -4.986 1.00 47.18 304 GLY A CA 1
ATOM 2237 C C . GLY A 1 304 ? -25.076 28.477 -4.901 1.00 53.42 304 GLY A C 1
ATOM 2238 O O . GLY A 1 304 ? -24.419 28.416 -5.950 1.00 51.58 304 GLY A O 1
ATOM 2239 N N . HIS A 1 305 ? -24.494 28.520 -3.704 1.00 32.70 305 HIS A N 1
ATOM 2240 C CA . HIS A 1 305 ? -23.042 28.574 -3.581 1.00 37.29 305 HIS A CA 1
ATOM 2241 C C . HIS A 1 305 ? -22.424 27.185 -3.576 1.00 40.73 305 HIS A C 1
ATOM 2242 O O . HIS A 1 305 ? -23.012 26.219 -3.089 1.00 35.06 305 HIS A O 1
ATOM 2249 N N . ARG A 1 306 ? -21.211 27.095 -4.113 1.00 24.25 306 ARG A N 1
ATOM 2250 C CA . ARG A 1 306 ? -20.454 25.864 -3.996 1.00 24.63 306 ARG A CA 1
ATOM 2251 C C . ARG A 1 306 ? -20.170 25.552 -2.533 1.00 26.04 306 ARG A C 1
ATOM 2252 O O . ARG A 1 306 ? -20.078 26.457 -1.698 1.00 29.40 306 ARG A O 1
ATOM 2260 N N . PHE A 1 307 ? -19.989 24.262 -2.227 1.00 24.08 307 PHE A N 1
ATOM 2261 C CA . PHE A 1 307 ? -19.852 23.873 -0.833 1.00 26.04 307 PHE A CA 1
ATOM 2262 C C . PHE A 1 307 ? -19.013 22.622 -0.654 1.00 23.48 307 PHE A C 1
ATOM 2263 O O . PHE A 1 307 ? -18.977 21.739 -1.512 1.00 26.85 307 PHE A O 1
ATOM 2271 N N . VAL A 1 308 ? -18.334 22.567 0.487 1.00 25.81 308 VAL A N 1
ATOM 2272 C CA . VAL A 1 308 ? -17.768 21.335 1.013 1.00 23.90 308 VAL A CA 1
ATOM 2273 C C . VAL A 1 308 ? -18.394 21.128 2.380 1.00 23.04 308 VAL A C 1
ATOM 2274 O O . VAL A 1 308 ? -18.235 21.967 3.273 1.00 24.82 308 VAL A O 1
ATOM 2278 N N . TRP A 1 309 ? -19.119 20.034 2.537 1.00 26.98 309 TRP A N 1
ATOM 2279 C CA . TRP A 1 309 ? -19.934 19.816 3.727 1.00 22.14 309 TRP A CA 1
ATOM 2280 C C . TRP A 1 309 ? -19.436 18.561 4.431 1.00 22.99 309 TRP A C 1
ATOM 2281 O O . TRP A 1 309 ? -19.595 17.447 3.920 1.00 26.70 309 TRP A O 1
ATOM 2292 N N . SER A 1 310 ? -18.835 18.745 5.601 1.00 22.34 310 SER A N 1
ATOM 2293 C CA . SER A 1 310 ? -18.444 17.636 6.460 1.00 27.69 310 SER A CA 1
ATOM 2294 C C . SER A 1 310 ? -19.639 17.197 7.308 1.00 29.28 310 SER A C 1
ATOM 2295 O O . SER A 1 310 ? -20.137 17.971 8.132 1.00 30.64 310 SER A O 1
ATOM 2298 N N . LEU A 1 311 ? -20.091 15.954 7.113 1.00 28.62 311 LEU A N 1
ATOM 2299 C CA . LEU A 1 311 ? -21.344 15.452 7.679 1.00 40.63 311 LEU A CA 1
ATOM 2300 C C . LEU A 1 311 ? -21.083 14.149 8.429 1.00 34.21 311 LEU A C 1
ATOM 2301 O O . LEU A 1 311 ? -20.739 13.137 7.812 1.00 32.99 311 LEU A O 1
ATOM 2306 N N . ARG A 1 312 ? -21.263 14.184 9.751 1.00 33.36 312 ARG A N 1
ATOM 2307 C CA . ARG A 1 312 ? -21.042 12.986 10.604 1.00 41.78 312 ARG A CA 1
ATOM 2308 C C . ARG A 1 312 ? -22.283 12.717 11.459 1.00 35.63 312 ARG A C 1
ATOM 2309 O O . ARG A 1 312 ? -22.953 13.681 11.863 1.00 37.28 312 ARG A O 1
ATOM 2317 N N . GLN A 1 313 ? -22.541 11.439 11.737 1.00 33.32 313 GLN A N 1
ATOM 2318 C CA . GLN A 1 313 ? -23.725 10.992 12.512 1.00 39.64 313 GLN A CA 1
ATOM 2319 C C . GLN A 1 313 ? -23.343 10.803 13.985 1.00 38.91 313 GLN A C 1
ATOM 2320 O O . GLN A 1 313 ? -22.199 10.402 14.253 1.00 46.40 313 GLN A O 1
ATOM 2326 N N . PRO A 1 314 ? -24.248 11.078 14.949 1.00 37.64 314 PRO A N 1
ATOM 2327 C CA . PRO A 1 314 ? -23.952 10.884 16.368 1.00 45.90 314 PRO A CA 1
ATOM 2328 C C . PRO A 1 314 ? -23.731 9.388 16.631 1.00 55.85 314 PRO A C 1
ATOM 2329 O O . PRO A 1 314 ? -24.432 8.589 16.047 1.00 58.01 314 PRO A O 1
ATOM 2333 N N . SER A 1 315 ? -22.772 9.050 17.495 1.00 61.80 315 SER A N 1
ATOM 2334 C CA . SER A 1 315 ? -22.485 7.624 17.801 1.00 73.68 315 SER A CA 1
ATOM 2335 C C . SER A 1 315 ? -23.703 6.980 18.469 1.00 72.24 315 SER A C 1
ATOM 2336 O O . SER A 1 315 ? -24.274 7.602 19.379 1.00 75.26 315 SER A O 1
ATOM 2339 N N . PRO A 1 316 ? -24.126 5.769 18.048 1.00 81.55 316 PRO A N 1
ATOM 2340 C CA . PRO A 1 316 ? -25.268 5.093 18.666 1.00 90.10 316 PRO A CA 1
ATOM 2341 C C . PRO A 1 316 ? -24.873 4.552 20.048 1.00 94.24 316 PRO A C 1
ATOM 2342 O O . PRO A 1 316 ? -23.728 4.180 20.218 1.00 98.00 316 PRO A O 1
ATOM 2346 N N . LYS A 1 317 ? -25.824 4.535 20.987 1.00 96.70 317 LYS A N 1
ATOM 2347 C CA . LYS A 1 317 ? -25.575 4.041 22.369 1.00 108.37 317 LYS A CA 1
ATOM 2348 C C . LYS A 1 317 ? -24.327 4.726 22.939 1.00 113.99 317 LYS A C 1
ATOM 2349 O O . LYS A 1 317 ? -23.340 4.021 23.226 1.00 114.76 317 LYS A O 1
ATOM 2355 N N . GLY A 1 318 ? -24.387 6.050 23.098 1.00 101.05 318 GLY A N 1
ATOM 2356 C CA . GLY A 1 318 ? -23.260 6.835 23.634 1.00 100.16 318 GLY A CA 1
ATOM 2357 C C . GLY A 1 318 ? -23.237 8.234 23.047 1.00 109.47 318 GLY A C 1
ATOM 2358 O O . GLY A 1 318 ? -22.636 8.410 21.971 1.00 100.24 318 GLY A O 1
ATOM 2359 N N . LYS A 1 319 ? -23.860 9.195 23.737 1.00 121.33 319 LYS A N 1
ATOM 2360 C CA . LYS A 1 319 ? -23.906 10.605 23.262 1.00 121.49 319 LYS A CA 1
ATOM 2361 C C . LYS A 1 319 ? -22.552 11.274 23.518 1.00 122.70 319 LYS A C 1
ATOM 2362 O O . LYS A 1 319 ? -22.241 12.257 22.822 1.00 114.79 319 LYS A O 1
ATOM 2368 N N . PHE A 1 320 ? -21.784 10.754 24.480 1.00 120.18 320 PHE A N 1
ATOM 2369 C CA . PHE A 1 320 ? -20.391 11.220 24.702 1.00 114.56 320 PHE A CA 1
ATOM 2370 C C . PHE A 1 320 ? -19.402 10.190 24.144 1.00 118.34 320 PHE A C 1
ATOM 2371 O O . PHE A 1 320 ? -18.283 10.079 24.682 1.00 117.24 320 PHE A O 1
ATOM 2379 N N . GLU A 1 321 ? -19.805 9.477 23.088 1.00 115.74 321 GLU A N 1
ATOM 2380 C CA . GLU A 1 321 ? -18.844 8.747 22.218 1.00 99.61 321 GLU A CA 1
ATOM 2381 C C . GLU A 1 321 ? -18.453 9.637 21.031 1.00 89.55 321 GLU A C 1
ATOM 2382 O O . GLU A 1 321 ? -19.009 10.744 20.915 1.00 86.07 321 GLU A O 1
ATOM 2388 N N . LYS A 1 322 ? -17.533 9.159 20.186 1.00 82.71 322 LYS A N 1
ATOM 2389 C CA . LYS A 1 322 ? -17.049 9.939 19.014 1.00 74.48 322 LYS A CA 1
ATOM 2390 C C . LYS A 1 322 ? -18.005 9.754 17.830 1.00 71.72 322 LYS A C 1
ATOM 2391 O O . LYS A 1 322 ? -18.450 8.619 17.602 1.00 69.22 322 LYS A O 1
ATOM 2397 N N . PRO A 1 323 ? -18.326 10.820 17.063 1.00 65.97 323 PRO A N 1
ATOM 2398 C CA . PRO A 1 323 ? -19.232 10.718 15.916 1.00 56.10 323 PRO A CA 1
ATOM 2399 C C . PRO A 1 323 ? -18.690 9.812 14.803 1.00 56.91 323 PRO A C 1
ATOM 2400 O O . PRO A 1 323 ? -17.491 9.716 14.654 1.00 56.62 323 PRO A O 1
ATOM 2404 N N . ILE A 1 324 ? -19.599 9.188 14.050 1.00 51.85 324 ILE A N 1
ATOM 2405 C CA . ILE A 1 324 ? -19.225 8.284 12.923 1.00 55.30 324 ILE A CA 1
ATOM 2406 C C . ILE A 1 324 ? -19.804 8.849 11.620 1.00 53.99 324 ILE A C 1
ATOM 2407 O O . ILE A 1 324 ? -20.514 9.865 11.677 1.00 51.60 324 ILE A O 1
ATOM 2412 N N . GLU A 1 325 ? -19.510 8.203 10.491 1.00 52.90 325 GLU A N 1
ATOM 2413 C CA . GLU A 1 325 ? -20.032 8.662 9.176 1.00 54.77 325 GLU A CA 1
ATOM 2414 C C . GLU A 1 325 ? -21.368 7.963 8.904 1.00 60.46 325 GLU A C 1
ATOM 2415 O O . GLU A 1 325 ? -21.598 6.893 9.495 1.00 56.73 325 GLU A O 1
ATOM 2421 N N . TYR A 1 326 ? -22.219 8.558 8.062 1.00 52.32 326 TYR A N 1
ATOM 2422 C CA . TYR A 1 326 ? -23.532 7.943 7.742 1.00 57.09 326 TYR A CA 1
ATOM 2423 C C . TYR A 1 326 ? -23.300 6.790 6.762 1.00 57.83 326 TYR A C 1
ATOM 2424 O O . TYR A 1 326 ? -22.623 7.001 5.744 1.00 67.37 326 TYR A O 1
ATOM 2433 N N . ASP A 1 327 ? -23.840 5.610 7.073 1.00 54.69 327 ASP A N 1
ATOM 2434 C CA . ASP A 1 327 ? -23.670 4.426 6.189 1.00 72.67 327 ASP A CA 1
ATOM 2435 C C . ASP A 1 327 ? -24.221 4.753 4.799 1.00 67.61 327 ASP A C 1
ATOM 2436 O O . ASP A 1 327 ? -23.461 4.642 3.822 1.00 74.77 327 ASP A O 1
ATOM 2441 N N . ASN A 1 328 ? -25.498 5.136 4.725 1.00 60.85 328 ASN A N 1
ATOM 2442 C CA . ASN A 1 328 ? -26.132 5.486 3.427 1.00 68.00 328 ASN A CA 1
ATOM 2443 C C . ASN A 1 328 ? -26.632 6.930 3.499 1.00 55.11 328 ASN A C 1
ATOM 2444 O O . ASN A 1 328 ? -27.735 7.140 4.024 1.00 59.53 328 ASN A O 1
ATOM 2449 N N . ILE A 1 329 ? -25.858 7.879 2.963 1.00 53.54 329 ILE A N 1
ATOM 2450 C CA . ILE A 1 329 ? -26.252 9.321 2.995 1.00 56.77 329 ILE A CA 1
ATOM 2451 C C . ILE A 1 329 ? -27.390 9.567 1.998 1.00 52.40 329 ILE A C 1
ATOM 2452 O O . ILE A 1 329 ? -28.173 10.499 2.224 1.00 42.61 329 ILE A O 1
ATOM 2457 N N . GLU A 1 330 ? -27.48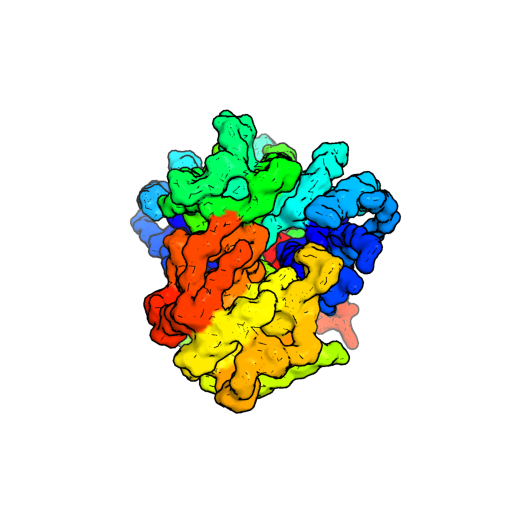9 8.738 0.953 1.00 52.30 330 GLU A N 1
ATOM 2458 C CA . GLU A 1 330 ? -28.560 8.870 -0.070 1.00 54.05 330 GLU A CA 1
ATOM 2459 C C . GLU A 1 330 ? -29.936 8.589 0.552 1.00 48.72 330 GLU A C 1
ATOM 2460 O O . GLU A 1 330 ? -30.917 9.151 0.063 1.00 51.02 330 GLU A O 1
ATOM 2466 N N . ASP A 1 331 ? -30.022 7.736 1.574 1.00 49.82 331 ASP A N 1
ATOM 2467 C CA . ASP A 1 331 ? -31.346 7.476 2.199 1.00 50.77 331 ASP A CA 1
ATOM 2468 C C . ASP A 1 331 ? -31.658 8.574 3.223 1.00 41.09 331 ASP A C 1
ATOM 2469 O O . ASP A 1 331 ? -32.847 8.851 3.448 1.00 42.91 331 ASP A O 1
ATOM 2474 N N . VAL A 1 332 ? -30.622 9.190 3.794 1.00 34.41 332 VAL A N 1
ATOM 2475 C CA . VAL A 1 332 ? -30.810 10.238 4.841 1.00 31.22 332 VAL A CA 1
ATOM 2476 C C . VAL A 1 332 ? -31.109 11.599 4.200 1.00 30.04 332 VAL A C 1
ATOM 2477 O O . VAL A 1 332 ? -32.067 12.252 4.637 1.00 29.65 332 VAL A O 1
ATOM 2481 N N . LEU A 1 333 ? -30.320 11.996 3.200 1.00 28.14 333 LEU A N 1
ATOM 2482 C CA . LEU A 1 333 ? -30.471 13.328 2.554 1.00 25.27 333 LEU A CA 1
ATOM 2483 C C . LEU A 1 333 ? -31.693 13.368 1.630 1.00 25.32 333 LEU A C 1
ATOM 2484 O O . LEU A 1 333 ? -32.201 12.301 1.259 1.00 25.08 333 LEU A O 1
ATOM 2489 N N . PRO A 1 334 ? -32.157 14.566 1.211 1.00 22.92 334 PRO A N 1
ATOM 2490 C CA . PRO A 1 334 ? -33.318 14.691 0.327 1.00 27.02 334 PRO A CA 1
ATOM 2491 C C . PRO A 1 334 ? -33.133 13.911 -0.983 1.00 29.69 334 PRO A C 1
ATOM 2492 O O . PRO A 1 334 ? -32.038 13.893 -1.514 1.00 25.38 334 PRO A O 1
ATOM 2496 N N . GLU A 1 335 ? -34.221 13.318 -1.479 1.00 24.72 335 GLU A N 1
ATOM 2497 C CA . GLU A 1 335 ? -34.164 12.522 -2.700 1.00 27.51 335 GLU A CA 1
ATOM 2498 C C . GLU A 1 335 ? -33.553 13.325 -3.835 1.00 27.24 335 GLU A C 1
ATOM 2499 O O . GLU A 1 335 ? -34.011 14.430 -4.140 1.00 23.72 335 GLU A O 1
ATOM 2505 N N . GLY A 1 336 ? -32.503 12.777 -4.441 1.00 28.55 336 GLY A N 1
ATOM 2506 C CA . GLY A 1 336 ? -31.847 13.401 -5.574 1.00 32.97 336 GLY A CA 1
ATOM 2507 C C . GLY A 1 336 ? -30.883 14.525 -5.246 1.00 30.30 336 GLY A C 1
ATOM 2508 O O . GLY A 1 336 ? -30.360 15.154 -6.176 1.00 27.95 336 GLY A O 1
ATOM 2509 N N . PHE A 1 337 ? -30.639 14.808 -3.962 1.00 25.90 337 PHE A N 1
ATOM 2510 C CA . PHE A 1 337 ? -29.763 15.918 -3.591 1.00 24.10 337 PHE A CA 1
ATOM 2511 C C . PHE A 1 337 ? -28.355 15.741 -4.156 1.00 25.14 337 PHE A C 1
ATOM 2512 O O . PHE A 1 337 ? -27.773 16.675 -4.716 1.00 27.57 337 PHE A O 1
ATOM 2520 N N . LEU A 1 338 ? -27.772 14.564 -3.971 1.00 30.42 338 LEU A N 1
ATOM 2521 C CA . LEU A 1 338 ? -26.393 14.366 -4.416 1.00 38.50 338 LEU A CA 1
ATOM 2522 C C . LEU A 1 338 ? -26.276 14.451 -5.936 1.00 38.56 338 LEU A C 1
ATOM 2523 O O . LEU A 1 338 ? -25.262 14.926 -6.462 1.00 41.52 338 LEU A O 1
ATOM 2528 N N . ASP A 1 339 ? -27.304 14.000 -6.656 1.00 31.80 339 ASP A N 1
ATOM 2529 C CA . ASP A 1 339 ? -27.342 14.168 -8.106 1.00 30.76 339 ASP A CA 1
ATOM 2530 C C . ASP A 1 339 ? -27.427 15.635 -8.495 1.00 34.27 339 ASP A C 1
ATOM 2531 O O . ASP A 1 339 ? -26.633 16.120 -9.310 1.00 37.24 339 ASP A O 1
ATOM 2536 N N . ARG A 1 340 ? -28.388 16.365 -7.916 1.00 27.32 340 ARG A N 1
ATOM 2537 C CA . ARG A 1 340 ? -28.607 17.751 -8.315 1.00 25.73 340 ARG A CA 1
ATOM 2538 C C . ARG A 1 340 ? -27.427 18.648 -7.945 1.00 35.05 340 ARG A C 1
ATOM 2539 O O . ARG A 1 340 ? -27.225 19.684 -8.587 1.00 34.19 340 ARG A O 1
ATOM 2547 N N . THR A 1 341 ? -26.648 18.288 -6.920 1.00 25.14 341 THR A N 1
ATOM 2548 C CA . THR A 1 341 ? -25.527 19.123 -6.494 1.00 26.20 341 THR A CA 1
ATOM 2549 C C . THR A 1 341 ? -24.172 18.569 -6.921 1.00 36.43 341 THR A C 1
ATOM 2550 O O . THR A 1 341 ? -23.142 19.057 -6.447 1.00 35.54 341 THR A O 1
ATOM 2554 N N . ALA A 1 342 ? -24.147 17.586 -7.821 1.00 33.76 342 ALA A N 1
ATOM 2555 C CA . ALA A 1 342 ? -22.915 16.842 -8.072 1.00 40.65 342 ALA A CA 1
ATOM 2556 C C . ALA A 1 342 ? -21.783 17.738 -8.559 1.00 49.87 342 ALA A C 1
ATOM 2557 O O . ALA A 1 342 ? -20.610 17.437 -8.311 1.00 46.44 342 ALA A O 1
ATOM 2559 N N . GLU A 1 343 ? -22.087 18.835 -9.245 1.00 40.46 343 GLU A N 1
ATOM 2560 C CA . GLU A 1 343 ? -20.992 19.704 -9.656 1.00 48.24 343 GLU A CA 1
ATOM 2561 C C . GLU A 1 343 ? -20.943 21.004 -8.866 1.00 51.60 343 GLU A C 1
ATOM 2562 O O . GLU A 1 343 ? -20.031 21.810 -9.077 1.00 55.19 343 GLU A O 1
ATOM 2568 N N . MET A 1 344 ? -21.861 21.188 -7.921 1.00 36.77 344 MET A N 1
ATOM 2569 C CA . MET A 1 344 ? -21.905 22.336 -7.025 1.00 31.73 344 MET A CA 1
ATOM 2570 C C . MET A 1 344 ? -21.147 22.093 -5.722 1.00 35.16 344 MET A C 1
ATOM 2571 O O . MET A 1 344 ? -20.603 23.038 -5.148 1.00 32.39 344 MET A O 1
ATOM 2576 N N . GLY A 1 345 ? -21.074 20.855 -5.241 1.00 33.23 345 GLY A N 1
ATOM 2577 C CA . GLY A 1 345 ? -20.449 20.657 -3.947 1.00 31.43 345 GLY A CA 1
ATOM 2578 C C . GLY A 1 345 ? -20.183 19.201 -3.643 1.00 30.41 345 GLY A C 1
ATOM 2579 O O . GLY A 1 345 ? -20.544 18.296 -4.401 1.00 33.12 345 GLY A O 1
ATOM 2580 N N . ARG A 1 346 ? -19.538 18.994 -2.501 1.00 30.87 346 ARG A N 1
ATOM 2581 C CA . ARG A 1 346 ? -19.136 17.677 -2.039 1.00 29.35 346 ARG A CA 1
ATOM 2582 C C . ARG A 1 346 ? -19.528 17.512 -0.586 1.00 29.11 346 ARG A C 1
ATOM 2583 O O . ARG A 1 346 ? -19.451 18.461 0.200 1.00 28.84 346 ARG A O 1
ATOM 2591 N N . VAL A 1 347 ? -19.933 16.294 -0.243 1.00 32.11 347 VAL A N 1
ATOM 2592 C CA . VAL A 1 347 ? -20.274 15.905 1.119 1.00 31.26 347 VAL A CA 1
ATOM 2593 C C . VAL A 1 347 ? -19.210 14.914 1.563 1.00 39.40 347 VAL A C 1
ATOM 2594 O O . VAL A 1 347 ? -18.854 14.009 0.802 1.00 41.00 347 VAL A O 1
ATOM 2598 N N . ILE A 1 348 ? -18.660 15.110 2.764 1.00 30.76 348 ILE A N 1
ATOM 2599 C CA . ILE A 1 348 ? -17.569 14.285 3.268 1.00 32.57 348 ILE A CA 1
ATOM 2600 C C . ILE A 1 348 ? -17.785 14.001 4.743 1.00 30.10 348 ILE A C 1
ATOM 2601 O O . ILE A 1 348 ? -18.639 14.600 5.399 1.00 32.85 348 ILE A O 1
ATOM 2606 N N . GLY A 1 349 ? -16.980 13.073 5.258 1.00 31.03 349 GLY A N 1
ATOM 2607 C CA . GLY A 1 349 ? -16.902 12.823 6.685 1.00 30.39 349 GLY A CA 1
ATOM 2608 C C . GLY A 1 349 ? -15.858 13.715 7.325 1.00 39.87 349 GLY A C 1
ATOM 2609 O O . GLY A 1 349 ? -15.821 14.919 7.054 1.00 31.16 349 GLY A O 1
ATOM 2610 N N . TRP A 1 350 ? -15.012 13.143 8.180 1.00 37.77 350 TRP A N 1
ATOM 2611 C CA . TRP A 1 350 ? -13.877 13.880 8.721 1.00 40.67 350 TRP A CA 1
ATOM 2612 C C . TRP A 1 350 ? -13.126 14.611 7.614 1.00 32.20 350 TRP A C 1
ATOM 2613 O O . TRP A 1 350 ? -12.792 14.028 6.580 1.00 37.11 350 TRP A O 1
ATOM 2624 N N . ALA A 1 351 ? -12.860 15.908 7.841 1.00 31.82 351 ALA A N 1
ATOM 2625 C CA . ALA A 1 351 ? -12.356 16.783 6.803 1.00 30.74 351 ALA A CA 1
ATOM 2626 C C . ALA A 1 351 ? -10.905 17.212 7.068 1.00 30.32 351 ALA A C 1
ATOM 2627 O O . ALA A 1 351 ? -10.467 17.299 8.221 1.00 29.56 351 ALA A O 1
ATOM 2629 N N . PRO A 1 352 ? -10.135 17.469 6.020 1.00 32.75 352 PRO A N 1
ATOM 2630 C CA . PRO A 1 352 ? -8.805 18.107 6.183 1.00 29.30 352 PRO A CA 1
ATOM 2631 C C . PRO A 1 352 ? -8.983 19.617 6.332 1.00 30.91 352 PRO A C 1
ATOM 2632 O O . PRO A 1 352 ? -8.825 20.402 5.406 1.00 28.15 352 PRO A O 1
ATOM 2636 N N . GLN A 1 353 ? -9.339 20.030 7.553 1.00 30.77 353 GLN A N 1
ATOM 2637 C CA . GLN A 1 353 ? -9.928 21.351 7.757 1.00 28.60 353 GLN A CA 1
ATOM 2638 C C . GLN A 1 353 ? -8.950 22.478 7.433 1.00 23.66 353 GLN A C 1
ATOM 2639 O O . GLN A 1 353 ? -9.299 23.413 6.702 1.00 26.16 353 GLN A O 1
ATOM 2645 N N . VAL A 1 354 ? -7.718 22.420 7.965 1.00 29.13 354 VAL A N 1
ATOM 2646 C CA . VAL A 1 354 ? -6.794 23.534 7.723 1.00 34.59 354 VAL A CA 1
ATOM 2647 C C . VAL A 1 354 ? -6.403 23.605 6.252 1.00 30.23 354 VAL A C 1
ATOM 2648 O O . VAL A 1 354 ? -6.255 24.699 5.692 1.00 29.90 354 VAL A O 1
ATOM 2652 N N . GLU A 1 355 ? -6.231 22.454 5.596 1.00 34.68 355 GLU A N 1
ATOM 2653 C CA . GLU A 1 355 ? -5.948 22.485 4.164 1.00 32.90 355 GLU A CA 1
ATOM 2654 C C . GLU A 1 355 ? -7.087 23.128 3.389 1.00 33.72 355 GLU A C 1
ATOM 2655 O O . GLU A 1 355 ? -6.852 23.867 2.425 1.00 28.51 355 GLU A O 1
ATOM 2661 N N . ILE A 1 356 ? -8.335 22.870 3.801 1.00 28.92 356 ILE A N 1
ATOM 2662 C CA . ILE A 1 356 ? -9.474 23.483 3.133 1.00 27.39 356 ILE A CA 1
ATOM 2663 C C . ILE A 1 356 ? -9.528 24.978 3.424 1.00 26.29 356 ILE A C 1
ATOM 2664 O O . ILE A 1 356 ? -9.782 25.791 2.528 1.00 25.61 356 ILE A O 1
ATOM 2669 N N . LEU A 1 357 ? -9.349 25.365 4.698 1.00 23.53 357 LEU A N 1
ATOM 2670 C CA . LEU A 1 357 ? -9.435 26.784 5.033 1.00 22.79 357 LEU A CA 1
ATOM 2671 C C . LEU A 1 357 ? -8.316 27.585 4.379 1.00 27.42 357 LEU A C 1
ATOM 2672 O O . LEU A 1 357 ? -8.511 28.763 4.032 1.00 27.30 357 LEU A O 1
ATOM 2677 N N . GLY A 1 358 ? -7.140 26.980 4.236 1.00 31.92 358 GLY A N 1
ATOM 2678 C CA . GLY A 1 358 ? -6.046 27.636 3.551 1.00 32.71 358 GLY A CA 1
ATOM 2679 C C . GLY A 1 358 ? -6.103 27.538 2.054 1.00 36.44 358 GLY A C 1
ATOM 2680 O O . GLY A 1 358 ? -5.247 28.099 1.364 1.00 34.67 358 GLY A O 1
ATOM 2681 N N . HIS A 1 359 ? -7.094 26.835 1.524 1.00 35.87 359 HIS A N 1
ATOM 2682 C CA . HIS A 1 359 ? -7.199 26.711 0.081 1.00 31.45 359 HIS A CA 1
ATOM 2683 C C . HIS A 1 359 ? -7.789 27.986 -0.507 1.00 31.61 359 HIS A C 1
ATOM 2684 O O . HIS A 1 359 ? -8.752 28.531 0.043 1.00 32.13 359 HIS A O 1
ATOM 2691 N N . PRO A 1 360 ? -7.227 28.508 -1.600 1.00 34.12 360 PRO A N 1
ATOM 2692 C CA . PRO A 1 360 ? -7.747 29.762 -2.170 1.00 32.66 360 PRO A CA 1
ATOM 2693 C C . PRO A 1 360 ? -9.205 29.707 -2.607 1.00 28.32 360 PRO A C 1
ATOM 2694 O O . PRO A 1 360 ? -9.819 30.765 -2.780 1.00 29.15 360 PRO A O 1
ATOM 2698 N N . ALA A 1 361 ? -9.775 28.524 -2.832 1.00 35.31 361 ALA A N 1
ATOM 2699 C CA . ALA A 1 361 ? -11.169 28.467 -3.269 1.00 35.72 361 ALA A CA 1
ATOM 2700 C C . ALA A 1 361 ? -12.153 28.724 -2.131 1.00 30.03 361 ALA A C 1
ATOM 2701 O O . ALA A 1 361 ? -13.297 29.116 -2.394 1.00 30.55 361 ALA A O 1
ATOM 2703 N N . THR A 1 362 ? -11.729 28.531 -0.881 1.00 32.54 362 THR A N 1
ATOM 2704 C CA . THR A 1 362 ? -12.645 28.605 0.258 1.00 32.03 362 THR A CA 1
ATOM 2705 C C . THR A 1 362 ? -12.965 30.059 0.609 1.00 36.48 362 THR A C 1
ATOM 2706 O O . THR A 1 362 ? -12.064 30.854 0.901 1.00 34.04 362 THR A O 1
ATOM 2710 N N . GLY A 1 363 ? -14.251 30.402 0.596 1.00 28.55 363 GLY A N 1
ATOM 2711 C CA . GLY A 1 363 ? -14.695 31.766 0.814 1.00 30.68 363 GLY A CA 1
ATOM 2712 C C . GLY A 1 363 ? -15.455 32.020 2.101 1.00 28.81 363 GLY A C 1
ATOM 2713 O O . GLY A 1 363 ? -15.601 33.176 2.511 1.00 26.72 363 GLY A O 1
ATOM 2714 N N . GLY A 1 364 ? -15.950 30.959 2.743 1.00 24.45 364 GLY A N 1
ATOM 2715 C CA . GLY A 1 364 ? -16.688 31.106 3.987 1.00 26.94 364 GLY A CA 1
ATOM 2716 C C . GLY A 1 364 ? -16.673 29.810 4.763 1.00 23.74 364 GLY A C 1
ATOM 2717 O O . GLY A 1 364 ? -16.424 28.738 4.209 1.00 23.22 364 GLY A O 1
ATOM 2718 N N . PHE A 1 365 ? -16.958 29.910 6.059 1.00 25.42 365 PHE A N 1
ATOM 2719 C CA . PHE A 1 365 ? -16.830 28.767 6.964 1.00 21.09 365 PHE A CA 1
ATOM 2720 C C . PHE A 1 365 ? -18.033 28.782 7.902 1.00 21.11 365 PHE A C 1
ATOM 2721 O O . PHE A 1 365 ? -18.157 29.681 8.736 1.00 19.85 365 PHE A O 1
ATOM 2729 N N . VAL A 1 366 ? -18.936 27.814 7.747 1.00 20.41 366 VAL A N 1
ATOM 2730 C CA . VAL A 1 366 ? -20.022 27.604 8.710 1.00 19.54 366 VAL A CA 1
ATOM 2731 C C . VAL A 1 366 ? -19.425 26.716 9.791 1.00 17.09 366 VAL A C 1
ATOM 2732 O O . VAL A 1 366 ? -19.092 25.558 9.533 1.00 19.84 366 VAL A O 1
ATOM 2736 N N . SER A 1 367 ? -19.222 27.264 10.976 1.00 23.48 367 SER A N 1
ATOM 2737 C CA . SER A 1 367 ? -18.380 26.619 11.967 1.00 22.50 367 SER A CA 1
ATOM 2738 C C . SER A 1 367 ? -19.141 26.490 13.280 1.00 19.65 367 SER A C 1
ATOM 2739 O O . SER A 1 367 ? -19.963 27.345 13.615 1.00 23.86 367 SER A O 1
ATOM 2742 N N . HIS A 1 368 ? -18.841 25.430 14.038 1.00 21.59 368 HIS A N 1
ATOM 2743 C CA . HIS A 1 368 ? -19.366 25.325 15.401 1.00 24.56 368 HIS A CA 1
ATOM 2744 C C . HIS A 1 368 ? -18.683 26.280 16.389 1.00 27.41 368 HIS A C 1
ATOM 2745 O O . HIS A 1 368 ? -19.090 26.329 17.548 1.00 23.31 368 HIS A O 1
ATOM 2752 N N . CYS A 1 369 ? -17.657 27.032 15.962 1.00 23.62 369 CYS A N 1
ATOM 2753 C CA A CYS A 1 369 ? -16.990 28.062 16.766 0.59 20.34 369 CYS A CA 1
ATOM 2754 C CA B CYS A 1 369 ? -17.007 28.048 16.792 0.41 20.35 369 CYS A CA 1
ATOM 2755 C C . CYS A 1 369 ? -16.223 27.467 17.948 1.00 19.80 369 CYS A C 1
ATOM 2756 O O . CYS A 1 369 ? -16.025 28.148 18.970 1.00 23.19 369 CYS A O 1
ATOM 2761 N N . GLY A 1 370 ? -15.762 26.224 17.817 1.00 21.71 370 GLY A N 1
ATOM 2762 C CA . GLY A 1 370 ? -14.711 25.760 18.697 1.00 22.07 370 GLY A CA 1
ATOM 2763 C C . GLY A 1 370 ? -13.498 26.649 18.511 1.00 24.24 370 GLY A C 1
ATOM 2764 O O . GLY A 1 370 ? -13.324 27.262 17.455 1.00 20.26 370 GLY A O 1
ATOM 2765 N N . TRP A 1 371 ? -12.692 26.786 19.562 1.00 20.06 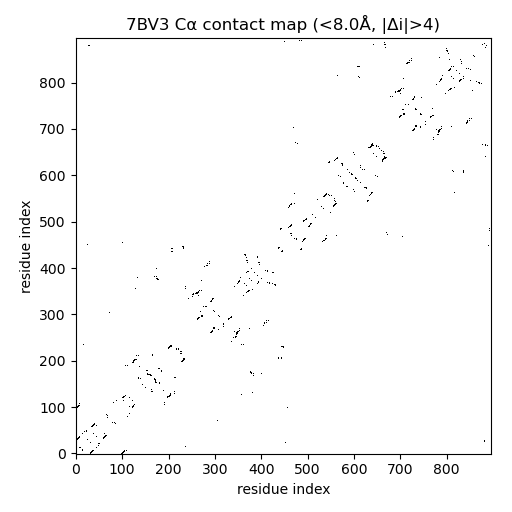371 TRP A N 1
ATOM 2766 C CA . TRP A 1 371 ? -11.700 27.865 19.537 1.00 23.39 371 TRP A CA 1
ATOM 2767 C C . TRP A 1 371 ? -10.586 27.598 18.527 1.00 21.06 371 TRP A C 1
ATOM 2768 O O . TRP A 1 371 ? -10.079 28.542 17.896 1.00 21.71 371 TRP A O 1
ATOM 2779 N N . ASN A 1 372 ? -10.176 26.336 18.352 1.00 20.87 372 ASN A N 1
ATOM 2780 C CA . ASN A 1 372 ? -9.132 26.094 17.340 1.00 23.59 372 ASN A CA 1
ATOM 2781 C C . ASN A 1 372 ? -9.658 26.362 15.934 1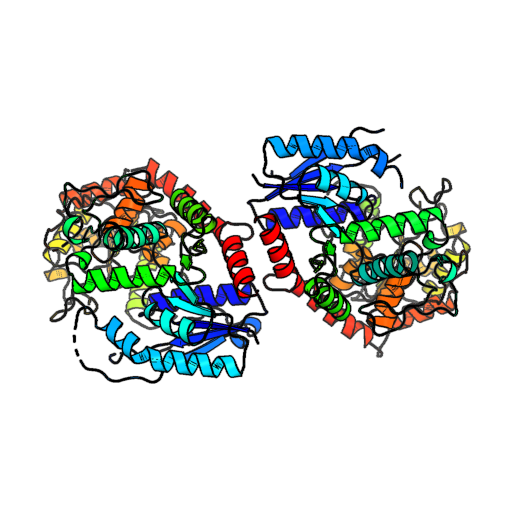.00 25.73 372 ASN A C 1
ATOM 2782 O O . ASN A 1 372 ? -8.944 26.931 15.096 1.00 21.33 372 ASN A O 1
ATOM 2787 N N . SER A 1 373 ? -10.916 25.987 15.657 1.00 22.32 373 SER A N 1
ATOM 2788 C CA . SER A 1 373 ? -11.510 26.323 14.361 1.00 20.66 373 SER A CA 1
ATOM 2789 C C . SER A 1 373 ? -11.604 27.826 14.156 1.00 21.35 373 SER A C 1
ATOM 2790 O O . SER A 1 373 ? -11.423 28.315 13.036 1.00 21.37 373 SER A O 1
ATOM 2793 N N . THR A 1 374 ? -11.907 28.571 15.218 1.00 18.82 374 THR A N 1
ATOM 2794 C CA . THR A 1 374 ? -11.946 30.026 15.122 1.00 18.56 374 THR A CA 1
ATOM 2795 C C . THR A 1 374 ? -10.567 30.586 14.766 1.00 22.71 374 THR A C 1
ATOM 2796 O O . THR A 1 374 ? -10.436 31.445 13.887 1.00 21.60 374 THR A O 1
ATOM 2800 N N . LEU A 1 375 ? -9.528 30.125 15.459 1.00 22.66 375 LEU A N 1
ATOM 2801 C CA . LEU A 1 375 ? -8.183 30.640 15.180 1.00 22.66 375 LEU A CA 1
ATOM 2802 C C . L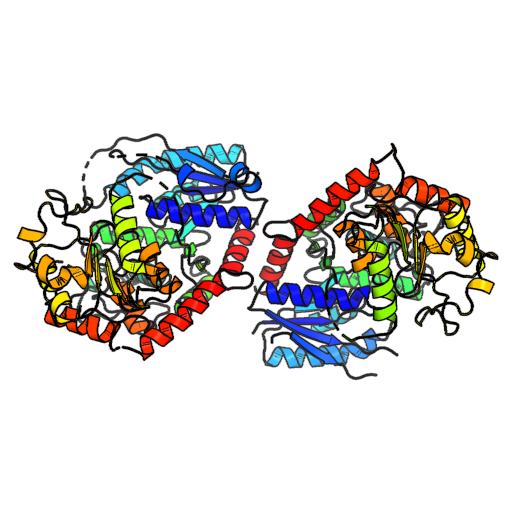EU A 1 375 ? -7.722 30.246 13.786 1.00 22.03 375 LEU A C 1
ATOM 2803 O O . LEU A 1 375 ? -7.053 31.033 13.095 1.00 25.04 375 LEU A O 1
ATOM 2808 N N . GLU A 1 376 ? -8.016 29.011 13.379 1.00 19.85 376 GLU A N 1
ATOM 2809 C CA . GLU A 1 376 ? -7.652 28.559 12.038 1.00 23.84 376 GLU A CA 1
ATOM 2810 C C . GLU A 1 376 ? -8.322 29.402 10.962 1.00 25.79 376 GLU A C 1
ATOM 2811 O O . GLU A 1 376 ? -7.677 29.805 9.981 1.00 22.03 376 GLU A O 1
ATOM 2817 N N . SER A 1 377 ? -9.615 29.699 11.125 1.00 26.11 377 SER A N 1
ATOM 2818 C CA . SER A 1 377 ? -10.276 30.498 10.100 1.00 25.78 377 SER A CA 1
ATOM 2819 C C . SER A 1 377 ? -9.743 31.922 10.078 1.00 25.80 377 SER A C 1
ATOM 2820 O O . SER A 1 377 ? -9.619 32.516 9.001 1.00 26.09 377 SER A O 1
ATOM 2823 N N . LEU A 1 378 ? -9.373 32.442 11.248 1.00 21.89 378 LEU A N 1
ATOM 2824 C CA . LEU A 1 378 ? -8.801 33.810 11.328 1.00 20.86 378 LEU A CA 1
ATOM 2825 C C . LEU A 1 378 ? -7.437 33.815 10.629 1.00 22.23 378 LEU A C 1
ATOM 2826 O O . LEU A 1 378 ? -7.158 34.760 9.880 1.00 25.20 378 LEU A O 1
ATOM 2831 N N . TRP A 1 379 ? -6.633 32.779 10.873 1.00 18.94 379 TRP A N 1
ATOM 2832 C CA . TRP A 1 379 ? -5.279 32.710 10.306 1.00 22.03 379 TRP A CA 1
ATOM 2833 C C . TRP A 1 379 ? -5.308 32.742 8.780 1.00 30.87 379 TRP A C 1
ATOM 2834 O O . TRP A 1 379 ? -4.447 33.366 8.138 1.00 26.40 379 TRP A O 1
ATOM 2845 N N . TYR A 1 380 ? -6.292 32.075 8.179 1.00 24.98 380 TYR A N 1
ATOM 2846 C CA . TYR A 1 380 ? -6.425 32.050 6.733 1.00 27.82 380 TYR A CA 1
ATOM 2847 C C . TYR A 1 380 ? -7.368 33.119 6.196 1.00 23.05 380 TYR A C 1
ATOM 2848 O O . TYR A 1 380 ? -7.586 33.179 4.981 1.00 28.22 380 TYR A O 1
ATOM 2857 N N . GLY A 1 381 ? -7.920 33.968 7.056 1.00 23.46 381 GLY A N 1
ATOM 2858 C CA . GLY A 1 381 ? -8.764 35.068 6.607 1.00 24.48 381 GLY A CA 1
ATOM 2859 C C . GLY A 1 381 ? -10.119 34.649 6.062 1.00 27.93 381 GLY A C 1
ATOM 2860 O O . GLY A 1 381 ? -10.673 35.342 5.209 1.00 24.84 381 GLY A O 1
ATOM 2861 N N . VAL A 1 382 ? -10.675 33.546 6.542 1.00 23.87 382 VAL A N 1
ATOM 2862 C CA . VAL A 1 382 ? -11.961 33.042 6.064 1.00 24.97 382 VAL A CA 1
ATOM 2863 C C . VAL A 1 382 ? -13.035 33.494 7.052 1.00 26.16 382 VAL A C 1
ATOM 2864 O O . VAL A 1 382 ? -12.963 33.123 8.236 1.00 23.01 382 VAL A O 1
ATOM 2868 N N . PRO A 1 383 ? -14.018 34.286 6.627 1.00 23.81 383 PRO A N 1
ATOM 2869 C CA . PRO A 1 383 ? -15.074 34.706 7.556 1.00 22.14 383 PRO A CA 1
ATOM 2870 C C . PRO A 1 383 ? -15.928 33.516 7.955 1.00 23.12 383 PRO A C 1
ATOM 2871 O O . PRO A 1 383 ? -16.084 32.564 7.192 1.00 22.74 383 PRO A O 1
ATOM 2875 N N . ILE A 1 384 ? -16.491 33.591 9.164 1.00 22.09 384 ILE A N 1
ATOM 2876 C CA . ILE A 1 384 ? -17.216 32.487 9.783 1.00 20.59 384 ILE A CA 1
ATOM 2877 C C . ILE A 1 384 ? -18.672 32.899 9.992 1.00 24.34 384 ILE A C 1
ATOM 2878 O O . ILE A 1 384 ? -18.955 34.062 10.300 1.00 22.27 384 ILE A O 1
ATOM 2883 N N . ALA A 1 385 ? -19.590 31.959 9.697 1.00 20.56 385 ALA A N 1
ATOM 2884 C CA . ALA A 1 385 ? -21.018 32.034 10.085 1.00 23.58 385 ALA A CA 1
ATOM 2885 C C . ALA A 1 385 ? -21.131 31.074 11.282 1.00 24.53 385 ALA A C 1
ATOM 2886 O O . ALA A 1 385 ? -20.849 29.881 11.101 1.00 21.51 385 ALA A O 1
ATOM 2888 N N . THR A 1 386 ? -21.502 31.579 12.463 1.00 26.47 386 THR A N 1
ATOM 2889 C CA . THR A 1 386 ? -21.472 30.765 13.713 1.00 23.20 386 THR A CA 1
ATOM 2890 C C . THR A 1 386 ? -22.676 29.834 13.902 1.00 22.20 386 THR A C 1
ATOM 2891 O O . THR A 1 386 ? -23.815 30.273 13.702 1.00 27.18 386 THR A O 1
ATOM 2895 N N . TRP A 1 387 ? -22.389 28.604 14.339 1.00 20.53 387 TRP A N 1
ATOM 2896 C CA . TRP A 1 387 ? -23.392 27.550 14.646 1.00 21.23 387 TRP A CA 1
ATOM 2897 C C . TRP A 1 387 ? -22.922 26.802 15.899 1.00 19.17 387 TRP A C 1
ATOM 2898 O O . TRP A 1 387 ? -22.557 25.625 15.784 1.00 21.73 387 TRP A O 1
ATOM 2909 N N . PRO A 1 388 ? -22.921 27.441 17.089 1.00 21.58 388 PRO A N 1
ATOM 2910 C CA . PRO A 1 388 ? -22.441 26.803 18.320 1.00 22.29 388 PRO A CA 1
ATOM 2911 C C . PRO A 1 388 ? -23.244 25.543 18.674 1.00 25.88 388 PRO A C 1
ATOM 2912 O O . PRO A 1 388 ? -24.431 25.526 18.437 1.00 26.36 388 PRO A O 1
ATOM 2916 N N . MET A 1 389 ? -22.579 24.543 19.261 1.00 24.29 389 MET A N 1
ATOM 2917 C CA . MET A 1 389 ? -23.262 23.263 19.584 1.00 30.66 389 MET A CA 1
ATOM 2918 C C . MET A 1 389 ? -22.993 22.800 21.020 1.00 36.17 389 MET A C 1
ATOM 2919 O O . MET A 1 389 ? -23.968 22.446 21.696 1.00 33.67 389 MET A O 1
ATOM 2924 N N . TYR A 1 390 ? -21.732 22.770 21.459 1.00 25.21 390 TYR A N 1
ATOM 2925 C CA . TYR A 1 390 ? -21.437 22.271 22.829 1.00 28.87 390 TYR A CA 1
ATOM 2926 C C . TYR A 1 390 ? -20.354 23.119 23.503 1.00 34.15 390 TYR A C 1
ATOM 2927 O O . TYR A 1 390 ? -20.004 24.177 22.976 1.00 24.33 390 TYR A O 1
ATOM 2936 N N . ALA A 1 391 ? -19.880 22.663 24.667 1.00 31.00 391 ALA A N 1
ATOM 2937 C CA . ALA A 1 391 ? -18.818 23.345 25.445 1.00 27.87 391 ALA A CA 1
ATOM 2938 C C . ALA A 1 391 ? -19.097 24.850 25.572 1.00 33.01 391 ALA A C 1
ATOM 2939 O O . ALA A 1 391 ? -20.223 25.218 25.935 1.00 26.77 391 ALA A O 1
ATOM 2941 N N . GLU A 1 392 ? -18.096 25.679 25.264 1.00 25.07 392 GLU A N 1
ATOM 2942 C CA . GLU A 1 392 ? -18.232 27.155 25.386 1.00 25.49 392 GLU A CA 1
ATOM 2943 C C . GLU A 1 392 ? -18.449 27.788 24.006 1.00 22.79 392 GLU A C 1
ATOM 2944 O O . GLU A 1 392 ? -18.216 28.996 23.878 1.00 23.20 392 GLU A O 1
ATOM 2950 N N . GLN A 1 393 ? -18.915 27.006 23.030 1.00 20.56 393 GLN A N 1
ATOM 2951 C CA . GLN A 1 393 ? -19.115 27.519 21.647 1.00 20.25 393 GLN A CA 1
ATOM 2952 C C . GLN A 1 393 ? -20.132 28.667 21.622 1.00 21.06 393 GLN A C 1
ATOM 2953 O O . GLN A 1 393 ? -19.929 29.608 20.844 1.00 20.80 393 GLN A O 1
ATOM 2959 N N . HIS A 1 394 ? -21.186 28.595 22.436 1.00 21.06 394 HIS A N 1
ATOM 2960 C CA . HIS A 1 394 ? -22.193 29.690 22.427 1.00 21.80 394 HIS A CA 1
ATOM 2961 C C . HIS A 1 394 ? -21.517 31.002 22.839 1.00 24.90 394 HIS A C 1
ATOM 2962 O O . HIS A 1 394 ? -21.785 32.029 22.197 1.00 21.70 394 HIS A O 1
ATOM 2969 N N . PHE A 1 395 ? -20.664 30.953 23.864 1.00 21.68 395 PHE A N 1
ATOM 2970 C CA . PHE A 1 395 ? -19.936 32.164 24.316 1.00 18.34 395 PHE A CA 1
ATOM 2971 C C . PHE A 1 395 ? -18.985 32.625 23.206 1.00 19.60 395 PHE A C 1
ATOM 2972 O O . PHE A 1 395 ? -18.932 33.827 22.927 1.00 23.25 395 PHE A O 1
ATOM 2980 N N . ASN A 1 396 ? -18.262 31.682 22.597 1.00 20.43 396 ASN A N 1
ATOM 2981 C CA . ASN A 1 396 ? -17.301 31.998 21.505 1.00 18.36 396 ASN A CA 1
ATOM 2982 C C . ASN A 1 396 ? -18.032 32.746 20.383 1.00 25.37 396 ASN A C 1
ATOM 2983 O O . ASN A 1 396 ? -17.500 33.758 19.908 1.00 24.01 396 ASN A O 1
ATOM 2988 N N . ALA A 1 397 ? -19.211 32.254 19.990 1.00 24.16 397 ALA A N 1
ATOM 2989 C CA . ALA A 1 397 ? -20.026 32.882 18.924 1.00 24.53 397 ALA A CA 1
ATOM 2990 C C . ALA A 1 397 ? -20.424 34.300 19.347 1.00 23.21 397 ALA A C 1
ATOM 2991 O O . ALA A 1 397 ? -20.436 35.191 18.489 1.00 22.99 397 ALA A O 1
ATOM 2993 N N . PHE A 1 398 ? -20.756 34.484 20.626 1.00 20.77 398 PHE A N 1
ATOM 2994 C CA . PHE A 1 398 ? -21.130 35.825 21.141 1.00 23.51 398 PHE A CA 1
ATOM 2995 C C . PHE A 1 398 ? -19.915 36.757 21.056 1.00 24.31 398 PHE A C 1
ATOM 2996 O O . PHE A 1 398 ? -20.051 37.880 20.553 1.00 23.46 398 PHE A O 1
ATOM 3004 N N . GLU A 1 399 ? -18.758 36.290 21.528 1.00 22.07 399 GLU A N 1
ATOM 3005 C CA . GLU A 1 399 ? -17.533 37.132 21.518 1.00 21.75 399 GLU A CA 1
ATOM 3006 C C . GLU A 1 399 ? -17.151 37.510 20.084 1.00 20.17 399 GLU A C 1
ATOM 3007 O O . GLU A 1 399 ? -16.917 38.698 19.838 1.00 24.60 399 GLU A O 1
ATOM 3013 N N . MET A 1 400 ? -17.093 36.528 19.183 1.00 21.95 400 MET A N 1
ATOM 3014 C CA . MET A 1 400 ? -16.672 36.771 17.779 1.00 23.99 400 MET A CA 1
ATOM 3015 C C . MET A 1 400 ? -17.735 37.576 17.024 1.00 29.18 400 MET A C 1
ATOM 3016 O O . MET A 1 400 ? -17.356 38.332 16.119 1.00 25.96 400 MET A O 1
ATOM 3021 N N . GLY A 1 401 ? -19.007 37.425 17.397 1.00 27.39 401 GLY A N 1
ATOM 3022 C CA . GLY A 1 401 ? -20.098 38.124 16.692 1.00 28.24 401 GLY A CA 1
ATOM 3023 C C . GLY A 1 401 ? -20.459 39.466 17.303 1.00 31.70 401 GLY A C 1
ATOM 3024 O O . GLY A 1 401 ? -20.193 40.491 16.669 1.00 34.34 401 GLY A O 1
ATOM 3025 N N . VAL A 1 402 ? -21.045 39.458 18.499 1.00 25.19 402 VAL A N 1
ATOM 3026 C CA . VAL A 1 402 ? -21.516 40.715 19.151 1.00 26.88 402 VAL A CA 1
ATOM 3027 C C . VAL A 1 402 ? -20.343 41.596 19.600 1.00 33.38 402 VAL A C 1
ATOM 3028 O O . VAL A 1 402 ? -20.356 42.793 19.283 1.00 28.17 402 VAL A O 1
ATOM 3032 N N . GLU A 1 403 ? -19.364 41.020 20.297 1.00 26.00 403 GLU A N 1
ATOM 3033 C CA . GLU A 1 403 ? -18.261 41.836 20.872 1.00 26.94 403 GLU A CA 1
ATOM 3034 C C . GLU A 1 403 ? -17.217 42.263 19.832 1.00 29.35 403 GLU A C 1
ATOM 3035 O O . GLU A 1 403 ? -16.906 43.462 19.793 1.00 26.97 403 GLU A O 1
ATOM 3041 N N . LEU A 1 404 ? -16.705 41.333 19.023 1.00 23.49 404 LEU A N 1
ATOM 3042 C CA . LEU A 1 404 ? -15.600 41.673 18.083 1.00 24.97 404 LEU A CA 1
ATOM 3043 C C . LEU A 1 404 ? -16.098 42.041 16.678 1.00 29.23 404 LEU A C 1
ATOM 3044 O O . LEU A 1 404 ? -15.326 42.682 15.949 1.00 27.55 404 LEU A O 1
ATOM 3049 N N . GLY A 1 405 ? -17.317 41.638 16.309 1.00 29.39 405 GLY A N 1
ATOM 3050 C CA . GLY A 1 405 ? -17.884 41.962 14.984 1.00 26.15 405 GLY A CA 1
ATOM 3051 C C . GLY A 1 405 ? -17.134 41.301 13.840 1.00 28.69 405 GLY A C 1
ATOM 3052 O O . GLY A 1 405 ? -17.143 41.861 12.733 1.00 27.61 405 GLY A O 1
ATOM 3053 N N . LEU A 1 406 ? -16.537 40.132 14.086 1.00 23.47 406 LEU A N 1
ATOM 3054 C CA . LEU A 1 406 ? -15.751 39.423 13.042 1.00 23.20 406 LEU A CA 1
ATOM 3055 C C . LEU A 1 406 ? -16.570 38.278 12.442 1.00 24.30 406 LEU A C 1
ATOM 3056 O O . LEU A 1 406 ? -16.192 37.788 11.371 1.00 26.90 406 LEU A O 1
ATOM 3061 N N . ALA A 1 407 ? -17.641 37.863 13.117 1.00 26.76 407 ALA A N 1
ATOM 3062 C CA . ALA A 1 407 ? -18.438 36.731 12.599 1.00 24.98 407 ALA A CA 1
ATOM 3063 C C . ALA A 1 407 ? -19.923 37.087 12.532 1.00 27.45 407 ALA A C 1
ATOM 3064 O O . ALA A 1 407 ? -20.346 38.050 13.183 1.00 28.59 407 ALA A O 1
ATOM 3066 N N . VAL A 1 408 ? -20.664 36.322 11.733 1.00 27.43 408 VAL A N 1
ATOM 3067 C CA . VAL A 1 408 ? -22.142 36.473 11.613 1.00 32.34 408 VAL A CA 1
ATOM 3068 C C . VAL A 1 408 ? -22.767 35.202 12.198 1.00 29.65 408 VAL A C 1
ATOM 3069 O O . VAL A 1 408 ? -22.084 34.170 12.241 1.00 26.48 408 VAL A O 1
ATOM 3073 N N . GLY A 1 409 ? -24.010 35.278 12.666 1.00 27.72 409 GLY A N 1
ATOM 3074 C CA . GLY A 1 409 ? -24.637 34.069 13.224 1.00 31.50 409 GLY A CA 1
ATOM 3075 C C . GLY A 1 409 ? -25.438 33.340 12.164 1.00 43.30 409 GLY A C 1
ATOM 3076 O O . GLY A 1 409 ? -25.929 34.011 11.242 1.00 37.20 409 GLY A O 1
ATOM 3077 N N . ILE A 1 410 ? -25.595 32.017 12.294 1.00 33.20 410 ILE A N 1
ATOM 3078 C CA . ILE A 1 410 ? -26.419 31.230 11.324 1.00 54.77 410 ILE A CA 1
ATOM 3079 C C . ILE A 1 410 ? -27.843 31.142 11.882 1.00 60.11 410 ILE A C 1
ATOM 3080 O O . ILE A 1 410 ? -28.299 30.019 12.158 1.00 76.49 410 ILE A O 1
ATOM 3085 N N . SER A 1 411 ? -28.482 32.297 12.105 1.00 60.56 411 SER A N 1
ATOM 3086 C CA . SER A 1 411 ? -29.861 32.419 12.644 1.00 54.69 411 SER A CA 1
ATOM 3087 C C . SER A 1 411 ? -30.055 31.464 13.832 1.00 80.51 411 SER A C 1
ATOM 3088 O O . SER A 1 411 ? -31.030 30.689 13.820 1.00 68.77 411 SER A O 1
ATOM 3091 N N . SER A 1 412 ? -29.139 31.533 14.807 1.00 77.90 412 SER A N 1
ATOM 3092 C CA . SER A 1 412 ? -29.133 30.651 16.000 1.00 87.93 412 SER A CA 1
ATOM 3093 C C . SER A 1 412 ? -29.635 31.439 17.208 1.00 96.76 412 SER A C 1
ATOM 3094 O O . SER A 1 412 ? -28.798 31.982 17.950 1.00 97.56 412 SER A O 1
ATOM 3097 N N . GLU A 1 413 ? -30.957 31.504 17.374 1.00 102.96 413 GLU A N 1
ATOM 3098 C CA . GLU A 1 413 ? -31.559 32.224 18.525 1.00 99.91 413 GLU A CA 1
ATOM 3099 C C . GLU A 1 413 ? -31.465 31.317 19.757 1.00 101.22 413 GLU A C 1
ATOM 3100 O O . GLU A 1 413 ? -31.454 31.847 20.886 1.00 95.42 413 GLU A O 1
ATOM 3106 N N . SER A 1 414 ? -31.388 30.001 19.535 1.00 99.27 414 SER A N 1
ATOM 3107 C CA . SER A 1 414 ? -31.277 29.026 20.650 1.00 93.19 414 SER A CA 1
ATOM 3108 C C . SER A 1 414 ? -29.831 28.989 21.152 1.00 90.69 414 SER A C 1
ATOM 3109 O O . SER A 1 414 ? -28.960 28.494 20.411 1.00 85.20 414 SER A O 1
ATOM 3112 N N . SER A 1 415 ? -29.604 29.503 22.364 1.00 87.41 415 SER A N 1
ATOM 3113 C CA . SER A 1 415 ? -28.256 29.545 22.986 1.00 77.55 415 SER A CA 1
ATOM 3114 C C . SER A 1 415 ? -28.302 28.846 24.349 1.00 75.39 415 SER A C 1
ATOM 3115 O O . SER A 1 415 ? -29.286 29.056 25.086 1.00 84.93 415 SER A O 1
ATOM 3118 N N . ILE A 1 416 ? -27.279 28.043 24.658 1.00 58.63 416 ILE A N 1
ATOM 3119 C CA . ILE A 1 416 ? -27.199 27.316 25.960 1.00 69.37 416 ILE A CA 1
ATOM 3120 C C . ILE A 1 416 ? -25.757 27.387 26.474 1.00 59.22 416 ILE A C 1
ATOM 3121 O O . ILE A 1 416 ? -25.056 28.328 26.059 1.00 52.86 416 ILE A O 1
ATOM 3126 N N . GLY A 1 419 ? -33.126 20.566 22.034 1.00 66.86 419 GLY A N 1
ATOM 3127 C CA . GLY A 1 419 ? -33.267 19.839 20.784 1.00 84.00 419 GLY A CA 1
ATOM 3128 C C . GLY A 1 419 ? -34.076 20.576 19.726 1.00 81.85 419 GLY A C 1
ATOM 3129 O O . GLY A 1 419 ? -35.098 20.072 19.250 1.00 61.69 419 GLY A O 1
ATOM 3130 N N . VAL A 1 420 ? -33.609 21.766 19.346 1.00 69.83 420 VAL A N 1
ATOM 3131 C CA . VAL A 1 420 ? -34.314 22.631 18.405 1.00 60.82 420 VAL A CA 1
ATOM 3132 C C . VAL A 1 420 ? -33.534 22.682 17.095 1.00 50.22 420 VAL A C 1
ATOM 3133 O O . VAL A 1 420 ? -32.341 23.014 17.084 1.00 51.63 420 VAL A O 1
ATOM 3137 N N . ILE A 1 421 ? -34.219 22.380 15.993 1.00 34.14 421 ILE A N 1
ATOM 3138 C CA . ILE A 1 421 ? -33.599 22.326 14.673 1.00 30.59 421 ILE A CA 1
ATOM 3139 C C . ILE A 1 421 ? -33.473 23.737 14.113 1.00 27.25 421 ILE A C 1
ATOM 3140 O O . ILE A 1 421 ? -34.316 24.602 14.366 1.00 27.16 421 ILE A O 1
ATOM 3145 N N . VAL A 1 422 ? -32.412 23.987 13.349 1.00 20.49 422 VAL A N 1
ATOM 3146 C CA . VAL A 1 422 ? -32.274 25.247 12.622 1.00 22.31 422 VAL A CA 1
ATOM 3147 C C . VAL A 1 422 ? -32.870 25.042 11.236 1.00 19.89 422 VAL A C 1
ATOM 3148 O O . VAL A 1 422 ? -32.456 24.133 10.508 1.00 21.28 422 VAL A O 1
ATOM 3152 N N . SER A 1 423 ? -33.864 25.859 10.886 1.00 21.35 423 SER A N 1
ATOM 3153 C CA . SER A 1 423 ? -34.566 25.653 9.625 1.00 22.24 423 SER A CA 1
ATOM 3154 C C . SER A 1 423 ? -33.667 25.973 8.437 1.00 21.41 423 SER A C 1
ATOM 3155 O O . SER A 1 423 ? -32.716 26.750 8.536 1.00 20.37 423 SER A O 1
ATOM 3158 N N . ALA A 1 424 ? -34.009 25.383 7.287 1.00 20.37 424 ALA A N 1
ATOM 3159 C CA . ALA A 1 424 ? -33.313 25.713 6.049 1.00 18.65 424 ALA A CA 1
ATOM 3160 C C . ALA A 1 424 ? -33.396 27.204 5.728 1.00 20.05 424 ALA A C 1
ATOM 3161 O O . ALA A 1 424 ? -32.437 27.777 5.184 1.00 21.11 424 ALA A O 1
ATOM 3163 N N . GLU A 1 425 ? -34.525 27.847 6.047 1.00 18.83 425 GLU A N 1
ATOM 3164 C CA . GLU A 1 425 ? -34.665 29.277 5.766 1.00 18.85 425 GLU A CA 1
ATOM 3165 C C . GLU A 1 425 ? -33.610 30.080 6.520 1.00 24.45 425 GLU A C 1
ATOM 3166 O O . GLU A 1 425 ? -32.966 30.976 5.956 1.00 25.41 425 GLU A O 1
ATOM 3172 N N . LYS A 1 426 ? -33.373 29.720 7.783 1.00 21.73 426 LYS A N 1
ATOM 3173 C CA . LYS A 1 426 ? -32.390 30.428 8.596 1.00 25.39 426 LYS A CA 1
ATOM 3174 C C . LYS A 1 426 ? -30.966 30.118 8.159 1.00 21.62 426 LYS A C 1
ATOM 3175 O O . LYS A 1 426 ? -30.093 30.994 8.209 1.00 24.28 426 LYS A O 1
ATOM 3181 N N . ILE A 1 427 ? -30.699 28.877 7.744 1.00 19.82 427 ILE A N 1
ATOM 3182 C CA . ILE A 1 427 ? -29.357 28.551 7.271 1.00 21.69 427 ILE A CA 1
ATOM 3183 C C . ILE A 1 427 ? -29.060 29.323 5.999 1.00 24.98 427 ILE A C 1
ATOM 3184 O O . ILE A 1 427 ? -27.971 29.886 5.837 1.00 22.33 427 ILE A O 1
ATOM 3189 N N . GLU A 1 428 ? -30.021 29.358 5.069 1.00 21.93 428 GLU A N 1
ATOM 3190 C CA . GLU A 1 428 ? -29.803 30.100 3.828 1.00 27.34 428 GLU A CA 1
ATOM 3191 C C . GLU A 1 428 ? -29.615 31.589 4.109 1.00 24.57 428 GLU A C 1
ATOM 3192 O O . GLU A 1 428 ? -28.779 32.251 3.475 1.00 27.65 428 GLU A O 1
ATOM 3198 N N . GLU A 1 429 ? -30.362 32.127 5.072 1.00 25.09 429 GLU A N 1
ATOM 3199 C CA . GLU A 1 429 ? -30.180 33.523 5.466 1.00 28.60 429 GLU A CA 1
ATOM 3200 C C . GLU A 1 429 ? -28.757 33.782 5.961 1.00 32.51 429 GLU A C 1
ATOM 3201 O O . GLU A 1 429 ? -28.150 34.814 5.630 1.00 31.80 429 GLU A O 1
ATOM 3207 N N . GLY A 1 430 ? -28.208 32.856 6.755 1.00 26.72 430 GLY A N 1
ATOM 3208 C CA . GLY A 1 430 ? -26.833 32.998 7.222 1.00 23.40 430 GLY A CA 1
ATOM 3209 C C . GLY A 1 430 ? -25.797 32.852 6.118 1.00 27.71 430 GLY A C 1
ATOM 3210 O O . GLY A 1 430 ? -24.796 33.578 6.095 1.00 29.47 430 GLY A O 1
ATOM 3211 N N . ILE A 1 431 ? -26.018 31.925 5.182 1.00 24.07 431 ILE A N 1
ATOM 3212 C CA . ILE A 1 431 ? -25.071 31.777 4.072 1.00 22.93 431 ILE A CA 1
ATOM 3213 C C . ILE A 1 431 ? -25.090 33.028 3.197 1.00 28.73 431 ILE A C 1
ATOM 3214 O O . ILE A 1 431 ? -24.041 33.487 2.721 1.00 31.40 431 ILE A O 1
ATOM 3219 N N . ARG A 1 432 ? -26.280 33.601 2.990 1.00 27.91 432 ARG A N 1
ATOM 3220 C CA . ARG A 1 432 ? -26.420 34.860 2.251 1.00 36.66 432 ARG A CA 1
ATOM 3221 C C . ARG A 1 432 ? -25.625 35.987 2.906 1.00 36.99 432 ARG A C 1
ATOM 3222 O O . ARG A 1 432 ? -24.932 36.750 2.225 1.00 37.41 432 ARG A O 1
ATOM 3230 N N . LYS A 1 433 ? -25.755 36.141 4.224 1.00 30.36 433 LYS A N 1
ATOM 3231 C CA . LYS A 1 433 ? -24.940 37.133 4.924 1.00 36.92 433 LYS A CA 1
ATOM 3232 C C . LYS A 1 433 ? -23.458 36.843 4.757 1.00 35.59 433 LYS A C 1
ATOM 3233 O O . LYS A 1 433 ? -22.659 37.756 4.507 1.00 36.23 433 LYS A O 1
ATOM 3239 N N . LEU A 1 434 ? -23.076 35.571 4.895 1.00 26.73 434 LEU A N 1
ATOM 3240 C CA . LEU A 1 434 ? -21.670 35.183 4.839 1.00 28.74 434 LEU A CA 1
ATOM 3241 C C . LEU A 1 434 ? -21.055 35.433 3.462 1.00 37.54 434 LEU A C 1
ATOM 3242 O O . LEU A 1 434 ? -19.906 35.879 3.358 1.00 30.00 434 LEU A O 1
ATOM 3247 N N . MET A 1 435 ? -21.790 35.126 2.393 1.00 30.43 435 MET A N 1
ATOM 3248 C CA . MET A 1 435 ? -21.230 35.101 1.051 1.00 37.69 435 MET A CA 1
ATOM 3249 C C . MET A 1 435 ? -21.724 36.216 0.141 1.00 49.11 435 MET A C 1
ATOM 3250 O O . MET A 1 435 ? -21.077 36.485 -0.873 1.00 48.24 435 MET A O 1
ATOM 3255 N N . GLY A 1 436 ? -22.851 36.846 0.452 1.00 52.36 436 GLY A N 1
ATOM 3256 C CA . GLY A 1 436 ? -23.405 37.878 -0.405 1.00 57.11 436 GLY A CA 1
ATOM 3257 C C . GLY A 1 436 ? -22.730 39.223 -0.229 1.00 63.25 436 GLY A C 1
ATOM 3258 O O . GLY A 1 436 ? -21.726 39.331 0.475 1.00 73.49 436 GLY A O 1
ATOM 3259 N N . GLY A 1 443 ? -21.131 42.217 6.216 1.00 56.88 443 GLY A N 1
ATOM 3260 C CA . GLY A 1 443 ? -21.221 41.294 5.097 1.00 67.07 443 GLY A CA 1
ATOM 3261 C C . GLY A 1 443 ? -19.969 41.383 4.256 1.00 62.42 443 GLY A C 1
ATOM 3262 O O . GLY A 1 443 ? -18.990 40.658 4.498 1.00 44.93 443 GLY A O 1
ATOM 3263 N N . GLY A 1 444 ? -19.998 42.272 3.256 1.00 70.25 444 GLY A N 1
ATOM 3264 C CA . GLY A 1 444 ? -18.751 42.722 2.658 1.00 44.06 444 GLY A CA 1
ATOM 3265 C C . GLY A 1 444 ? -17.892 43.467 3.659 1.00 46.58 444 GLY A C 1
ATOM 3266 O O . GLY A 1 444 ? -16.657 43.412 3.592 1.00 42.17 444 GLY A O 1
ATOM 3267 N N . GLU A 1 445 ? -18.533 44.152 4.614 1.00 43.23 445 GLU A N 1
ATOM 3268 C CA . GLU A 1 445 ? -17.789 44.872 5.638 1.00 46.95 445 GLU A CA 1
ATOM 3269 C C . GLU A 1 445 ? -17.145 43.916 6.631 1.00 45.71 445 GLU A C 1
ATOM 3270 O O . GLU A 1 445 ? -15.995 44.122 7.037 1.00 37.62 445 GLU A O 1
ATOM 3276 N N . VAL A 1 446 ? -17.856 42.853 7.018 1.00 37.30 446 VAL A N 1
ATOM 3277 C CA . VAL A 1 446 ? -17.272 41.887 7.948 1.00 30.96 446 VAL A CA 1
ATOM 3278 C C . VAL A 1 446 ? -16.072 41.189 7.317 1.00 33.70 446 VAL A C 1
ATOM 3279 O O . VAL A 1 446 ? -15.038 41.001 7.968 1.00 28.77 446 VAL A O 1
ATOM 3283 N N . ARG A 1 447 ? -16.181 40.803 6.040 1.00 28.06 447 ARG A N 1
ATOM 3284 C CA . ARG A 1 447 ? -15.069 40.125 5.384 1.00 34.00 447 ARG A CA 1
ATOM 3285 C C . ARG A 1 447 ? -13.820 40.997 5.397 1.00 29.27 447 ARG A C 1
ATOM 3286 O O . ARG A 1 447 ? -12.701 40.499 5.570 1.00 29.48 447 ARG A O 1
ATOM 3294 N N . LYS A 1 448 ? -14.014 42.310 5.257 1.00 28.98 448 LYS A N 1
ATOM 3295 C CA . LYS A 1 448 ? -12.876 43.266 5.263 1.00 38.29 448 LYS A CA 1
ATOM 3296 C C . LYS A 1 448 ? -12.211 43.254 6.645 1.00 37.30 448 LYS A C 1
ATOM 3297 O O . LYS A 1 448 ? -10.971 43.246 6.704 1.00 30.56 448 LYS A O 1
ATOM 3303 N N . LEU A 1 449 ? -13.020 43.248 7.707 1.00 26.88 449 LEU A N 1
ATOM 3304 C CA . LEU A 1 449 ? -12.506 43.235 9.102 1.00 32.34 449 LEU A CA 1
ATOM 3305 C C . LEU A 1 449 ? -11.754 41.925 9.358 1.00 29.82 449 LEU A C 1
ATOM 3306 O O . LEU A 1 449 ? -10.739 41.959 10.063 1.00 29.16 449 LEU A O 1
ATOM 3311 N N . VAL A 1 450 ? -12.252 40.817 8.807 1.00 24.14 450 VAL A N 1
ATOM 3312 C CA . VAL A 1 450 ? -11.612 39.485 9.007 1.00 19.98 450 VAL A CA 1
ATOM 3313 C C . VAL A 1 450 ? -10.242 39.468 8.322 1.00 27.73 450 VAL A C 1
ATOM 3314 O O . VAL A 1 450 ? -9.308 38.885 8.891 1.00 25.84 450 VAL A O 1
ATOM 3318 N N . LYS A 1 451 ? -10.137 40.084 7.142 1.00 25.95 451 LYS A N 1
ATOM 3319 C CA . LYS A 1 451 ? -8.851 40.115 6.396 1.00 32.42 451 LYS A CA 1
ATOM 3320 C C . LYS A 1 451 ? -7.812 40.906 7.197 1.00 30.48 451 LYS A C 1
ATOM 3321 O O . LYS A 1 451 ? -6.667 40.439 7.297 1.00 29.36 451 LYS A O 1
ATOM 3327 N N . ALA A 1 452 ? -8.209 42.060 7.736 1.00 25.58 452 ALA A N 1
ATOM 3328 C CA . ALA A 1 452 ? -7.295 42.912 8.529 1.00 34.23 452 ALA A CA 1
ATOM 3329 C C . ALA A 1 452 ? -6.854 42.157 9.788 1.00 35.68 452 ALA A C 1
ATOM 3330 O O . ALA A 1 452 ? -5.656 42.186 10.106 1.00 25.75 452 ALA A O 1
ATOM 3332 N N . LYS A 1 453 ? -7.799 41.491 10.458 1.00 24.29 453 LYS A N 1
ATOM 3333 C CA . LYS A 1 453 ? -7.489 40.727 11.694 1.00 24.04 453 LYS A CA 1
ATOM 3334 C C . LYS A 1 453 ? -6.573 39.549 11.347 1.00 24.15 453 LYS A C 1
ATOM 3335 O O . LYS A 1 453 ? -5.710 39.219 12.171 1.00 24.72 453 LYS A O 1
ATOM 3341 N N . SER A 1 454 ? -6.777 38.938 10.178 1.00 19.37 454 SER A N 1
ATOM 3342 C CA . SER A 1 454 ? -5.928 37.808 9.723 1.00 21.84 454 SER A CA 1
ATOM 3343 C C . SER A 1 454 ? -4.475 38.285 9.629 1.00 26.40 454 SER A C 1
ATOM 3344 O O . SER A 1 454 ? -3.581 37.559 10.084 1.00 24.19 454 SER A O 1
ATOM 3347 N N . GLU A 1 455 ? -4.268 39.469 9.053 1.00 27.83 455 GLU A N 1
ATOM 3348 C CA . GLU A 1 455 ? -2.905 40.045 8.918 1.00 26.79 455 GLU A CA 1
ATOM 3349 C C . GLU A 1 455 ? -2.313 40.244 10.318 1.00 28.77 455 GLU A C 1
ATOM 3350 O O . GLU A 1 455 ? -1.139 39.903 10.516 1.00 28.70 455 GLU A O 1
ATOM 3356 N N . GLU A 1 456 ? -3.120 40.753 11.251 1.00 25.48 456 GLU A N 1
ATOM 3357 C CA . GLU A 1 456 ? -2.667 40.976 12.650 1.00 25.39 456 GLU A CA 1
ATOM 3358 C C . GLU A 1 456 ? -2.263 39.638 13.280 1.00 30.02 456 GLU A C 1
ATOM 3359 O O . GLU A 1 456 ? -1.259 39.608 13.999 1.00 27.99 456 GLU A O 1
ATOM 3365 N N . SER A 1 457 ? -3.020 38.573 13.008 1.00 29.06 457 SER A N 1
ATOM 3366 C CA . SER A 1 457 ? -2.716 37.241 13.592 1.00 22.93 457 SER A CA 1
ATOM 3367 C C . SER A 1 457 ? -1.350 36.737 13.110 1.00 28.72 457 SER A C 1
ATOM 3368 O O . SER A 1 457 ? -0.615 36.171 13.926 1.00 26.02 457 SER A O 1
ATOM 3371 N N . ARG A 1 458 ? -1.033 36.945 11.830 1.00 24.71 458 ARG A N 1
ATOM 3372 C CA . ARG A 1 458 ? 0.256 36.475 11.258 1.00 27.17 458 ARG A CA 1
ATOM 3373 C C . ARG A 1 458 ? 1.419 37.271 11.857 1.00 25.91 458 ARG A C 1
ATOM 3374 O O . ARG A 1 458 ? 2.467 36.670 12.124 1.00 26.63 458 ARG A O 1
ATOM 3382 N N . LYS A 1 459 ? 1.228 38.575 12.053 1.00 24.95 459 LYS A N 1
ATOM 3383 C CA . LYS A 1 459 ? 2.302 39.421 12.552 1.00 28.09 459 LYS A CA 1
ATOM 3384 C C . LYS A 1 459 ? 2.519 39.258 14.044 1.00 33.61 459 LYS A C 1
ATOM 3385 O O . LYS A 1 459 ? 3.618 39.548 14.535 1.00 26.41 459 LYS A O 1
ATOM 3391 N N . SER A 1 460 ? 1.509 38.772 14.770 1.00 25.83 460 SER A N 1
ATOM 3392 C CA . SER A 1 460 ? 1.615 38.688 16.220 1.00 20.17 460 SER A CA 1
ATOM 3393 C C . SER A 1 460 ? 2.676 37.692 16.648 1.00 20.49 460 SER A C 1
ATOM 3394 O O . SER A 1 460 ? 3.311 37.875 17.690 1.00 21.68 460 SER A O 1
ATOM 3397 N N . VAL A 1 461 ? 2.873 36.629 15.865 1.00 20.09 461 VAL A N 1
ATOM 3398 C CA . VAL A 1 461 ? 3.808 35.573 16.217 1.00 18.33 461 VAL A CA 1
ATOM 3399 C C . VAL A 1 461 ? 5.165 35.747 15.547 1.00 24.21 461 VAL A C 1
ATOM 3400 O O . VAL A 1 461 ? 6.081 34.959 15.821 1.00 25.34 461 VAL A O 1
ATOM 3404 N N . MET A 1 462 ? 5.314 36.726 14.670 1.00 25.12 462 MET A N 1
ATOM 3405 C CA . MET A 1 462 ? 6.599 37.034 14.044 1.00 26.43 462 MET A CA 1
ATOM 3406 C C . MET A 1 462 ? 7.449 37.901 14.971 1.00 24.49 462 MET A C 1
ATOM 3407 O O . MET A 1 462 ? 6.948 38.493 15.927 1.00 23.60 462 MET A O 1
ATOM 3412 N N . GLU A 1 463 ? 8.742 38.020 14.644 1.00 23.80 463 GLU A N 1
ATOM 3413 C CA . GLU A 1 463 ? 9.661 38.811 15.454 1.00 22.29 463 GLU A CA 1
ATOM 3414 C C . GLU A 1 463 ? 9.086 40.187 15.752 1.00 20.37 463 GLU A C 1
ATOM 3415 O O . GLU A 1 463 ? 8.562 40.862 14.861 1.00 29.27 463 GLU A O 1
ATOM 3421 N N . GLY A 1 464 ? 9.146 40.587 17.023 1.00 21.34 464 GLY A N 1
ATOM 3422 C CA . GLY A 1 464 ? 8.626 41.866 17.459 1.00 19.75 464 GLY A CA 1
ATOM 3423 C C . GLY A 1 464 ? 7.140 41.896 17.794 1.00 21.04 464 GLY A C 1
ATOM 3424 O O . GLY A 1 464 ? 6.697 42.821 18.485 1.00 21.34 464 GLY A O 1
ATOM 3425 N N . GLY A 1 465 ? 6.369 40.918 17.325 1.00 24.66 465 GLY A N 1
ATOM 3426 C CA . GLY A 1 465 ? 4.920 40.922 17.539 1.00 22.94 465 GLY A CA 1
ATOM 3427 C C . GLY A 1 465 ? 4.515 40.626 18.976 1.00 21.65 465 GLY A C 1
ATOM 3428 O O . GLY A 1 465 ? 5.296 40.163 19.802 1.00 22.75 465 GLY A O 1
ATOM 3429 N N . SER A 1 466 ? 3.230 40.874 19.270 1.00 21.99 466 SER A N 1
ATOM 3430 C CA . SER A 1 466 ? 2.750 40.778 20.646 1.00 24.72 466 SER A CA 1
ATOM 3431 C C . SER A 1 466 ? 2.928 39.374 21.223 1.00 17.61 466 SER A C 1
ATOM 3432 O O . SER A 1 466 ? 3.354 39.228 22.372 1.00 23.09 466 SER A O 1
ATOM 3435 N N . SER A 1 467 ? 2.610 38.329 20.456 1.00 20.05 467 SER A N 1
ATOM 3436 C CA . SER A 1 467 ? 2.732 36.983 21.009 1.00 22.98 467 SER A CA 1
ATOM 3437 C C . SER A 1 467 ? 4.171 36.509 21.040 1.00 25.27 467 SER A C 1
ATOM 3438 O O . SER A 1 467 ? 4.549 35.754 21.939 1.00 22.15 467 SER A O 1
ATOM 3441 N N . PHE A 1 468 ? 4.975 36.961 20.081 1.00 19.78 468 PHE A N 1
ATOM 3442 C CA . PHE A 1 468 ? 6.414 36.695 20.106 1.00 22.47 468 PHE A CA 1
ATOM 3443 C C . PHE A 1 468 ? 7.049 37.246 21.384 1.00 21.45 468 PHE A C 1
ATOM 3444 O O . PHE A 1 468 ? 7.749 36.531 22.111 1.00 21.74 468 PHE A O 1
ATOM 3452 N N . THR A 1 469 ? 6.798 38.516 21.688 1.00 18.83 469 THR A N 1
ATOM 3453 C CA . THR A 1 469 ? 7.400 39.090 22.887 1.00 23.79 469 THR A CA 1
ATOM 3454 C C . THR A 1 469 ? 6.751 38.563 24.162 1.00 21.27 469 THR A C 1
ATOM 3455 O O . THR A 1 469 ? 7.431 38.425 25.187 1.00 19.74 469 THR A O 1
ATOM 3459 N N . SER A 1 470 ? 5.450 38.257 24.139 1.00 21.67 470 SER A N 1
ATOM 3460 C CA . SER A 1 470 ? 4.852 37.701 25.351 1.00 19.07 470 SER A CA 1
ATOM 3461 C C . SER A 1 470 ? 5.431 36.333 25.676 1.00 16.26 470 SER A C 1
ATOM 3462 O O . SER A 1 470 ? 5.659 36.007 26.843 1.00 19.92 470 SER A O 1
ATOM 3465 N N . LEU A 1 471 ? 5.686 35.518 24.657 1.00 17.58 471 LEU A N 1
ATOM 3466 C CA . LEU A 1 471 ? 6.339 34.240 24.903 1.00 22.97 471 LEU A CA 1
ATOM 3467 C C . LEU A 1 471 ? 7.747 34.434 25.474 1.00 24.59 471 LEU A C 1
ATOM 3468 O O . LEU A 1 471 ? 8.170 33.705 26.388 1.00 18.58 471 LEU A O 1
ATOM 3473 N N . ASN A 1 472 ? 8.502 35.400 24.941 1.00 22.87 472 ASN A N 1
ATOM 3474 C CA . ASN A 1 472 ? 9.814 35.696 25.518 1.00 23.12 472 ASN A CA 1
ATOM 3475 C C . ASN A 1 472 ? 9.711 36.111 26.979 1.00 22.84 472 ASN A C 1
ATOM 3476 O O . ASN A 1 472 ? 10.570 35.749 27.795 1.00 21.23 472 ASN A O 1
ATOM 3481 N N . ARG A 1 473 ? 8.699 36.916 27.321 1.00 20.14 473 ARG A N 1
ATOM 3482 C CA . ARG A 1 473 ? 8.541 37.340 28.707 1.00 21.71 473 ARG A CA 1
ATOM 3483 C C . ARG A 1 473 ? 8.231 36.155 29.613 1.00 22.44 473 ARG A C 1
ATOM 3484 O O . ARG A 1 473 ? 8.754 36.066 30.734 1.00 21.78 473 ARG A O 1
ATOM 3492 N N . PHE A 1 474 ? 7.369 35.238 29.154 1.00 21.25 474 PHE A N 1
ATOM 3493 C CA . PHE A 1 474 ? 7.121 34.013 29.916 1.00 20.20 474 PHE A CA 1
ATOM 3494 C C . PHE A 1 474 ? 8.415 33.216 30.139 1.00 24.12 474 PHE A C 1
ATOM 3495 O O . PHE A 1 474 ? 8.715 32.787 31.262 1.00 21.99 474 PHE A O 1
ATOM 3503 N N . ILE A 1 475 ? 9.177 32.980 29.069 1.00 21.52 475 ILE A N 1
ATOM 3504 C CA . ILE A 1 475 ? 10.441 32.237 29.183 1.00 22.65 475 ILE A CA 1
ATOM 3505 C C . ILE A 1 475 ? 11.363 32.893 30.198 1.00 22.48 475 ILE A C 1
ATOM 3506 O O . ILE A 1 475 ? 11.987 32.217 31.032 1.00 21.31 475 ILE A O 1
ATOM 3511 N N . ASP A 1 476 ? 11.470 34.220 30.142 1.00 25.64 476 ASP A N 1
ATOM 3512 C CA . ASP A 1 476 ? 12.348 34.923 31.070 1.00 29.12 476 ASP A CA 1
ATOM 3513 C C . ASP A 1 476 ? 11.879 34.756 32.514 1.00 27.69 476 ASP A C 1
ATOM 3514 O O . ASP A 1 476 ? 12.697 34.540 33.414 1.00 27.70 476 ASP A O 1
ATOM 3519 N N . GLU A 1 477 ? 10.565 34.825 32.754 1.00 25.17 477 GLU A N 1
ATOM 3520 C CA . GLU A 1 477 ? 10.043 34.536 34.093 1.00 26.43 477 GLU A CA 1
ATOM 3521 C C . GLU A 1 477 ? 10.390 33.119 34.532 1.00 28.02 477 GLU A C 1
ATOM 3522 O O . GLU A 1 477 ? 10.872 32.902 35.650 1.00 29.62 477 GLU A O 1
ATOM 3528 N N . VAL A 1 478 ? 10.140 32.142 33.660 1.00 27.15 478 VAL A N 1
ATOM 3529 C CA . VAL A 1 478 ? 10.424 30.741 33.966 1.00 31.74 478 VAL A CA 1
ATOM 3530 C C . VAL A 1 478 ? 11.888 30.548 34.331 1.00 34.90 478 VAL A C 1
ATOM 3531 O O . VAL A 1 478 ? 12.220 29.785 35.249 1.00 31.09 478 VAL A O 1
ATOM 3535 N N . MET A 1 479 ? 12.787 31.221 33.612 1.00 31.88 479 MET A N 1
ATOM 3536 C CA . MET A 1 479 ? 14.213 30.996 33.781 1.00 31.96 479 MET A CA 1
ATOM 3537 C C . MET A 1 479 ? 14.811 31.796 34.928 1.00 35.68 479 MET A C 1
ATOM 3538 O O . MET A 1 479 ? 16.003 31.645 35.203 1.00 36.77 479 MET A O 1
ATOM 3543 N N . LYS A 1 480 ? 14.026 32.630 35.600 1.00 36.57 480 LYS A N 1
ATOM 3544 C CA . LYS A 1 480 ? 14.470 33.243 36.845 1.00 48.25 480 LYS A CA 1
ATOM 3545 C C . LYS A 1 480 ? 14.685 32.172 37.915 1.00 47.24 480 LYS A C 1
ATOM 3546 O O . LYS A 1 480 ? 15.783 32.041 38.456 1.00 60.28 480 LYS A O 1
ATOM 3552 N N . LYS B 1 1 ? 2.739 54.798 24.266 1.00 51.51 1 LYS B N 1
ATOM 3553 C CA . LYS B 1 1 ? 4.004 54.496 23.604 1.00 59.76 1 LYS B CA 1
ATOM 3554 C C . LYS B 1 1 ? 5.181 54.594 24.582 1.00 56.61 1 LYS B C 1
ATOM 3555 O O . LYS B 1 1 ? 5.279 55.528 25.387 1.00 52.92 1 LYS B O 1
ATOM 3561 N N . VAL B 1 2 ? 6.071 53.609 24.506 1.00 42.64 2 VAL B N 1
ATOM 3562 C CA . VAL B 1 2 ? 7.197 53.482 25.420 1.00 32.95 2 VAL B CA 1
ATOM 3563 C C . VAL B 1 2 ? 8.450 53.919 24.673 1.00 33.66 2 VAL B C 1
ATOM 3564 O O . VAL B 1 2 ? 8.714 53.443 23.562 1.00 33.57 2 VAL B O 1
ATOM 3568 N N . GLU B 1 3 ? 9.210 54.839 25.262 1.00 30.58 3 GLU B N 1
ATOM 3569 C CA . GLU B 1 3 ? 10.389 55.415 24.612 1.00 28.83 3 GLU B CA 1
ATOM 3570 C C . GLU B 1 3 ? 11.674 55.005 25.322 1.00 26.12 3 GLU B C 1
ATOM 3571 O O . GLU B 1 3 ? 11.736 54.990 26.555 1.00 34.07 3 GLU B O 1
ATOM 3577 N N . LEU B 1 4 ? 12.698 54.671 24.536 1.00 28.82 4 LEU B N 1
ATOM 3578 C CA . LEU B 1 4 ? 14.080 54.628 24.994 1.00 30.11 4 LEU B CA 1
ATOM 3579 C C . LEU B 1 4 ? 14.821 55.762 24.310 1.00 26.30 4 LEU B C 1
ATOM 3580 O O . LEU B 1 4 ? 14.699 55.933 23.095 1.00 30.41 4 LEU B O 1
ATOM 3585 N N . VAL B 1 5 ? 15.566 56.541 25.085 1.00 30.10 5 VAL B N 1
ATOM 3586 C CA . VAL B 1 5 ? 16.327 57.671 24.566 1.00 28.62 5 VAL B CA 1
ATOM 3587 C C . VAL B 1 5 ? 17.795 57.279 24.591 1.00 26.09 5 VAL B C 1
ATOM 3588 O O . VAL B 1 5 ? 18.330 56.937 25.652 1.00 29.29 5 VAL B O 1
ATOM 3592 N N . PHE B 1 6 ? 18.437 57.312 23.429 1.00 28.35 6 PHE B N 1
ATOM 3593 C CA . PHE B 1 6 ? 19.856 57.006 23.305 1.00 26.97 6 PHE B CA 1
ATOM 3594 C C . PHE B 1 6 ? 20.651 58.299 23.204 1.00 27.03 6 PHE B C 1
ATOM 3595 O O . PHE B 1 6 ? 20.261 59.207 22.466 1.00 28.99 6 PHE B O 1
ATOM 3603 N N . VAL B 1 7 ? 21.756 58.368 23.940 1.00 27.79 7 VAL B N 1
ATOM 3604 C CA . VAL B 1 7 ? 22.780 59.405 23.772 1.00 25.20 7 VAL B CA 1
ATOM 3605 C C . VAL B 1 7 ? 24.080 58.731 23.342 1.00 26.65 7 VAL B C 1
ATOM 3606 O O . VAL B 1 7 ? 24.907 58.372 24.194 1.00 30.77 7 VAL B O 1
ATOM 3610 N N . PRO B 1 8 ? 24.314 58.546 22.047 1.00 31.28 8 PRO B N 1
ATOM 3611 C CA . PRO B 1 8 ? 25.520 57.835 21.611 1.00 27.33 8 PRO B CA 1
ATOM 3612 C C . PRO B 1 8 ? 26.776 58.670 21.815 1.00 36.36 8 PRO B C 1
ATOM 3613 O O . PRO B 1 8 ? 26.741 59.884 22.021 1.00 33.18 8 PRO B O 1
ATOM 3617 N N . GLY B 1 9 ? 27.910 57.980 21.727 1.00 34.30 9 GLY B N 1
ATOM 3618 C CA . GLY B 1 9 ? 29.203 58.606 21.846 1.00 38.29 9 GLY B CA 1
ATOM 3619 C C . GLY B 1 9 ? 29.775 58.944 20.484 1.00 44.44 9 GLY B C 1
ATOM 3620 O O . GLY B 1 9 ? 29.163 58.681 19.442 1.00 37.47 9 GLY B O 1
ATOM 3621 N N . PRO B 1 10 ? 30.954 59.560 20.467 1.00 49.13 10 PRO B N 1
ATOM 3622 C CA . PRO B 1 10 ? 31.551 60.003 19.202 1.00 43.38 10 PRO B CA 1
ATOM 3623 C C . PRO B 1 10 ? 32.346 58.909 18.505 1.00 37.25 10 PRO B C 1
ATOM 3624 O O . PRO B 1 10 ? 32.926 58.019 19.131 1.00 42.71 10 PRO B O 1
ATOM 3628 N N . GLY B 1 11 ? 32.373 58.995 17.184 1.00 38.01 11 GLY B N 1
ATOM 3629 C CA . GLY B 1 11 ? 33.164 58.095 16.368 1.00 45.34 11 GLY B CA 1
ATOM 3630 C C . GLY B 1 11 ? 32.344 56.962 15.771 1.00 44.40 11 GLY B C 1
ATOM 3631 O O . GLY B 1 11 ? 31.347 56.501 16.344 1.00 38.36 11 GLY B O 1
ATOM 3632 N N . ILE B 1 12 ? 32.789 56.490 14.599 1.00 42.92 12 ILE B N 1
ATOM 3633 C CA . ILE B 1 12 ? 32.091 55.420 13.882 1.00 39.08 12 ILE B CA 1
ATOM 3634 C C . ILE B 1 12 ? 31.855 54.224 14.802 1.00 44.96 12 ILE B C 1
ATOM 3635 O O . ILE B 1 12 ? 30.735 53.705 14.899 1.00 40.07 12 ILE B O 1
ATOM 3640 N N . GLY B 1 13 ? 32.893 53.809 15.536 1.00 39.98 13 GLY B N 1
ATOM 3641 C CA . GLY B 1 13 ? 32.806 52.635 16.386 1.00 37.64 13 GLY B CA 1
ATOM 3642 C C . GLY B 1 13 ? 31.864 52.784 17.567 1.00 46.13 13 GLY B C 1
ATOM 3643 O O . GLY B 1 13 ? 31.453 51.774 18.157 1.00 36.96 13 GLY B O 1
ATOM 3644 N N . HIS B 1 14 ? 31.510 54.018 17.922 1.00 41.40 14 HIS B N 1
ATOM 3645 C CA . HIS B 1 14 ? 30.555 54.298 18.989 1.00 36.98 14 HIS B CA 1
ATOM 3646 C C . HIS B 1 14 ? 29.158 54.591 18.454 1.00 40.99 14 HIS B C 1
ATOM 3647 O O . HIS B 1 14 ? 28.171 54.046 18.963 1.00 40.10 14 HIS B O 1
ATOM 3654 N N . LEU B 1 15 ? 29.059 55.435 17.423 1.00 38.67 15 LEU B N 1
ATOM 3655 C CA . LEU B 1 15 ? 27.763 55.917 16.948 1.00 39.48 15 LEU B CA 1
ATOM 3656 C C . LEU B 1 15 ? 27.045 54.898 16.069 1.00 45.30 15 LEU B C 1
ATOM 3657 O O . LEU B 1 15 ? 25.854 54.619 16.268 1.00 38.24 15 LEU B O 1
ATOM 3662 N N . SER B 1 16 ? 27.738 54.378 15.055 1.00 34.91 16 SER B N 1
ATOM 3663 C CA . SER B 1 16 ? 27.127 53.390 14.175 1.00 34.36 16 SER B CA 1
ATOM 3664 C C . SER B 1 16 ? 26.590 52.215 14.981 1.00 32.72 16 SER B C 1
ATOM 3665 O O . SER B 1 16 ? 25.492 51.714 14.714 1.00 30.40 16 SER B O 1
ATOM 3668 N N . THR B 1 17 ? 27.342 51.801 16.004 1.00 30.51 17 THR B N 1
ATOM 3669 C CA . THR B 1 17 ? 26.977 50.657 16.824 1.00 26.03 17 THR B CA 1
ATOM 3670 C C . THR B 1 17 ? 25.709 50.938 17.632 1.00 28.82 17 THR B C 1
ATOM 3671 O O . THR B 1 17 ? 24.829 50.075 17.740 1.00 26.64 17 THR B O 1
ATOM 3675 N N . ALA B 1 18 ? 25.602 52.138 18.207 1.00 30.16 18 ALA B N 1
ATOM 3676 C CA . ALA B 1 18 ? 24.397 52.492 18.950 1.00 30.83 18 ALA B CA 1
ATOM 3677 C C . ALA B 1 18 ? 23.173 52.479 18.049 1.00 31.91 18 ALA B C 1
ATOM 3678 O O . ALA B 1 18 ? 22.090 52.051 18.468 1.00 28.09 18 ALA B O 1
ATOM 3680 N N . LEU B 1 19 ? 23.317 52.949 16.807 1.00 24.89 19 LEU B N 1
ATOM 3681 C CA . LEU B 1 19 ? 22.178 52.913 15.899 1.00 27.80 19 LEU B CA 1
ATOM 3682 C C . LEU B 1 19 ? 21.802 51.475 15.546 1.00 30.57 19 LEU B C 1
ATOM 3683 O O . LEU B 1 19 ? 20.613 51.160 15.389 1.00 26.94 19 LEU B O 1
ATOM 3688 N N . GLN B 1 20 ? 22.792 50.584 15.438 1.00 26.60 20 GLN B N 1
ATOM 3689 C CA . GLN B 1 20 ? 22.471 49.183 15.161 1.00 24.36 20 GLN B CA 1
ATOM 3690 C C . GLN B 1 20 ? 21.700 48.544 16.311 1.00 20.23 20 GLN B C 1
ATOM 3691 O O . GLN B 1 20 ? 20.754 47.781 16.075 1.00 25.54 20 GLN B O 1
ATOM 3697 N N . ILE B 1 21 ? 22.084 48.815 17.563 1.00 23.30 21 ILE B N 1
ATOM 3698 C CA . ILE B 1 21 ? 21.315 48.162 18.628 1.00 24.43 21 ILE B CA 1
ATOM 3699 C C . ILE B 1 21 ? 19.955 48.825 18.781 1.00 27.71 21 ILE B C 1
ATOM 3700 O O . ILE B 1 21 ? 18.967 48.158 19.123 1.00 23.73 21 ILE B O 1
ATOM 3705 N N . ALA B 1 22 ? 19.859 50.126 18.506 1.00 21.99 22 ALA B N 1
ATOM 3706 C CA . ALA B 1 22 ? 18.544 50.756 18.498 1.00 26.60 22 ALA B CA 1
ATOM 3707 C C . ALA B 1 22 ? 17.633 50.092 17.470 1.00 29.01 22 ALA B C 1
ATOM 3708 O O . ALA B 1 22 ? 16.467 49.787 17.759 1.00 25.81 22 ALA B O 1
ATOM 3710 N N . ASP B 1 23 ? 18.163 49.831 16.273 1.00 24.93 23 ASP B N 1
ATOM 3711 C CA . ASP B 1 23 ? 17.384 49.166 15.229 1.00 31.43 23 ASP B CA 1
ATOM 3712 C C . ASP B 1 23 ? 17.011 47.747 15.634 1.00 29.15 23 ASP B C 1
ATOM 3713 O O . ASP B 1 23 ? 15.889 47.288 15.372 1.00 28.87 23 ASP B O 1
ATOM 3718 N N . LEU B 1 24 ? 17.949 47.030 16.252 1.00 25.64 24 LEU B N 1
ATOM 3719 C CA . LEU B 1 24 ? 17.664 45.679 16.726 1.00 23.18 24 LEU B CA 1
ATOM 3720 C C . LEU B 1 24 ? 16.531 45.680 17.740 1.00 29.46 24 LEU B C 1
ATOM 3721 O O . LEU B 1 24 ? 15.596 44.862 17.657 1.00 22.12 24 LEU B O 1
ATOM 3726 N N . LEU B 1 25 ? 16.597 46.594 18.710 1.00 23.40 25 LEU B N 1
ATOM 3727 C CA . LEU B 1 25 ? 15.536 46.677 19.710 1.00 22.03 25 LEU B CA 1
ATOM 3728 C C . LEU B 1 25 ? 14.187 46.974 19.067 1.00 31.28 25 LEU B C 1
ATOM 3729 O O . LEU B 1 25 ? 13.163 46.399 19.457 1.00 26.34 25 LEU B O 1
ATOM 3734 N N . LEU B 1 26 ? 14.163 47.872 18.078 1.00 22.40 26 LEU B N 1
ATOM 3735 C CA . LEU B 1 26 ? 12.902 48.221 17.433 1.00 29.25 26 LEU B CA 1
ATOM 3736 C C . LEU B 1 26 ? 12.324 47.040 16.664 1.00 25.78 26 LEU B C 1
ATOM 3737 O O . LEU B 1 26 ? 11.099 46.866 16.613 1.00 25.62 26 LEU B O 1
ATOM 3742 N N . ARG B 1 27 ? 13.192 46.230 16.038 1.00 23.46 27 ARG B N 1
ATOM 3743 C CA . ARG B 1 27 ? 12.722 45.032 15.348 1.00 28.12 27 ARG B CA 1
ATOM 3744 C C . ARG B 1 27 ? 12.249 43.974 16.326 1.00 29.51 27 ARG B C 1
ATOM 3745 O O . ARG B 1 27 ? 11.364 43.172 15.996 1.00 27.09 27 ARG B O 1
ATOM 3753 N N . ARG B 1 28 ? 12.833 43.942 17.520 1.00 24.67 28 ARG B N 1
ATOM 3754 C CA . ARG B 1 28 ? 12.598 42.837 18.435 1.00 24.75 28 ARG B CA 1
ATOM 3755 C C . ARG B 1 28 ? 11.400 43.070 19.338 1.00 25.02 28 ARG B C 1
ATOM 3756 O O . ARG B 1 28 ? 10.873 42.098 19.903 1.00 25.46 28 ARG B O 1
ATOM 3764 N N . ASP B 1 29 ? 10.926 44.312 19.457 1.00 23.96 29 ASP B N 1
ATOM 3765 C CA . ASP B 1 29 ? 9.687 44.548 20.207 1.00 28.85 29 ASP B CA 1
ATOM 3766 C C . ASP B 1 29 ? 8.974 45.759 19.631 1.00 24.51 29 ASP B C 1
ATOM 3767 O O . ASP B 1 29 ? 9.392 46.900 19.857 1.00 25.05 29 ASP B O 1
ATOM 3772 N N . HIS B 1 30 ? 7.841 45.513 18.966 1.00 29.03 30 HIS B N 1
ATOM 3773 C CA . HIS B 1 30 ? 7.116 46.597 18.318 1.00 31.22 30 HIS B CA 1
ATOM 3774 C C . HIS B 1 30 ? 6.459 47.552 19.301 1.00 30.81 30 HIS B C 1
ATOM 3775 O O . HIS B 1 30 ? 5.998 48.610 18.877 1.00 33.65 30 HIS B O 1
ATOM 3782 N N . ARG B 1 31 ? 6.450 47.243 20.597 1.00 23.40 31 ARG B N 1
ATOM 3783 C CA . ARG B 1 31 ? 5.963 48.202 21.578 1.00 26.90 31 ARG B CA 1
ATOM 3784 C C . ARG B 1 31 ? 6.934 49.349 21.794 1.00 29.97 31 ARG B C 1
ATOM 3785 O O . ARG B 1 31 ? 6.566 50.347 22.427 1.00 28.89 31 ARG B O 1
ATOM 3793 N N . LEU B 1 32 ? 8.154 49.236 21.285 1.00 30.54 32 LEU B N 1
ATOM 3794 C CA . LEU B 1 32 ? 9.214 50.175 21.610 1.00 28.84 32 LEU B CA 1
ATOM 3795 C C . LEU B 1 32 ? 9.330 51.273 20.562 1.00 23.95 32 LEU B C 1
ATOM 3796 O O . LEU B 1 32 ? 9.120 51.040 19.369 1.00 26.70 32 LEU B O 1
ATOM 3801 N N . SER B 1 33 ? 9.651 52.474 21.037 1.00 29.25 33 SER B N 1
ATOM 3802 C CA . SER B 1 33 ? 10.099 53.608 20.245 1.00 34.83 33 SER B CA 1
ATOM 3803 C C . SER B 1 33 ? 11.457 54.054 20.764 1.00 30.41 33 SER B C 1
ATOM 3804 O O . SER B 1 33 ? 11.793 53.855 21.940 1.00 28.76 33 SER B O 1
ATOM 3807 N N . VAL B 1 34 ? 12.236 54.676 19.882 1.00 28.96 34 VAL B N 1
ATOM 3808 C CA . VAL B 1 34 ? 13.585 55.121 20.212 1.00 32.53 34 VAL B CA 1
ATOM 3809 C C . VAL B 1 34 ? 13.744 56.558 19.745 1.00 30.63 34 VAL B C 1
ATOM 3810 O O . VAL B 1 34 ? 13.397 56.885 18.607 1.00 30.45 34 VAL B O 1
ATOM 3814 N N . THR B 1 35 ? 14.257 57.407 20.620 1.00 31.55 35 THR B N 1
ATOM 3815 C CA . THR B 1 35 ? 14.736 58.724 20.233 1.00 37.44 35 THR B CA 1
ATOM 3816 C C . THR B 1 35 ? 16.249 58.776 20.421 1.00 31.16 35 THR B C 1
ATOM 3817 O O . THR B 1 35 ? 16.774 58.294 21.429 1.00 32.75 35 THR B O 1
ATOM 3821 N N . VAL B 1 36 ? 16.951 59.344 19.443 1.00 33.99 36 VAL B N 1
ATOM 3822 C CA . VAL B 1 36 ? 18.402 59.499 19.507 1.00 28.90 36 VAL B CA 1
ATOM 3823 C C . VAL B 1 36 ? 18.726 60.982 19.642 1.00 34.71 36 VAL B C 1
ATOM 3824 O O . VAL B 1 36 ? 18.372 61.782 18.768 1.00 35.04 36 VAL B O 1
ATOM 3828 N N . LEU B 1 37 ? 19.399 61.347 20.729 1.00 34.87 37 LEU B N 1
ATOM 3829 C CA . LEU B 1 37 ? 19.860 62.713 20.949 1.00 35.29 37 LEU B CA 1
ATOM 3830 C C . LEU B 1 37 ? 21.319 62.807 20.520 1.00 40.88 37 LEU B C 1
ATOM 3831 O O . LEU B 1 37 ? 22.182 62.146 21.108 1.00 37.79 37 LEU B O 1
ATOM 3836 N N . SER B 1 38 ? 21.593 63.633 19.513 1.00 37.17 38 SER B N 1
ATOM 3837 C CA . SER B 1 38 ? 22.928 63.757 18.938 1.00 43.49 38 SER B CA 1
ATOM 3838 C C . SER B 1 38 ? 23.623 64.980 19.526 1.00 48.06 38 SER B C 1
ATOM 3839 O O . SER B 1 38 ? 23.135 66.104 19.382 1.00 49.57 38 SER B O 1
ATOM 3842 N N . ILE B 1 39 ? 24.750 64.753 20.190 1.00 43.98 39 ILE B N 1
ATOM 3843 C CA . ILE B 1 39 ? 25.556 65.832 20.759 1.00 56.51 39 ILE B CA 1
ATOM 3844 C C . ILE B 1 39 ? 26.530 66.306 19.692 1.00 56.13 39 ILE B C 1
ATOM 3845 O O . ILE B 1 39 ? 27.314 65.494 19.173 1.00 51.71 39 ILE B O 1
ATOM 3850 N N . PRO B 1 40 ? 26.511 67.588 19.318 1.00 61.77 40 PRO B N 1
ATOM 3851 C CA . PRO B 1 40 ? 27.428 68.077 18.283 1.00 68.03 40 PRO B CA 1
ATOM 3852 C C . PRO B 1 40 ? 28.872 68.134 18.768 1.00 74.37 40 PRO B C 1
ATOM 3853 O O . PRO B 1 40 ? 29.164 68.202 19.965 1.00 62.18 40 PRO B O 1
ATOM 3857 N N . LEU B 1 41 ? 29.783 68.114 17.798 1.00 81.17 41 LEU B N 1
ATOM 3858 C CA . LEU B 1 41 ? 31.220 68.123 18.006 1.00 82.32 41 LEU B CA 1
ATOM 3859 C C . LEU B 1 41 ? 31.844 69.352 17.346 1.00 93.46 41 LEU B C 1
ATOM 3860 O O . LEU B 1 41 ? 31.301 69.875 16.367 1.00 89.91 41 LEU B O 1
ATOM 3865 N N . PRO B 1 42 ? 32.974 69.857 17.876 1.00 109.33 42 PRO B N 1
ATOM 3866 C CA . PRO B 1 42 ? 33.751 70.929 17.235 1.00 102.22 42 PRO B CA 1
ATOM 3867 C C . PRO B 1 42 ? 34.408 70.484 15.939 1.00 89.31 42 PRO B C 1
ATOM 3868 O O . PRO B 1 42 ? 35.359 69.710 16.048 1.00 74.52 42 PRO B O 1
ATOM 3872 N N . SER B 1 64 ? 9.819 54.492 11.382 1.00 78.77 64 SER B N 1
ATOM 3873 C CA . SER B 1 64 ? 8.462 54.862 11.768 1.00 85.86 64 SER B CA 1
ATOM 3874 C C . SER B 1 64 ? 8.416 55.150 13.262 1.00 79.72 64 SER B C 1
ATOM 3875 O O . SER B 1 64 ? 7.586 55.922 13.741 1.00 87.00 64 SER B O 1
ATOM 3878 N N . ARG B 1 65 ? 9.320 54.502 13.996 1.00 72.99 65 ARG B N 1
ATOM 3879 C CA . ARG B 1 65 ? 9.347 54.580 15.450 1.00 67.23 65 ARG B CA 1
ATOM 3880 C C . ARG B 1 65 ? 10.709 55.003 15.994 1.00 50.91 65 ARG B C 1
ATOM 3881 O O . ARG B 1 65 ? 10.955 54.839 17.197 1.00 38.08 65 ARG B O 1
ATOM 3889 N N . ILE B 1 66 ? 11.601 55.528 15.148 1.00 38.77 66 ILE B N 1
ATOM 3890 C CA . ILE B 1 66 ? 12.891 56.059 15.577 1.00 51.56 66 ILE B CA 1
ATOM 3891 C C . ILE B 1 66 ? 12.963 57.531 15.189 1.00 60.04 66 ILE B C 1
ATOM 3892 O O . ILE B 1 66 ? 12.633 57.901 14.056 1.00 63.19 66 ILE B O 1
ATOM 3897 N N . ARG B 1 67 ? 13.372 58.367 16.139 1.00 47.43 67 ARG B N 1
ATOM 3898 C CA . ARG B 1 67 ? 13.428 59.811 15.967 1.00 48.99 67 ARG B CA 1
ATOM 3899 C C . ARG B 1 67 ? 14.836 60.310 16.273 1.00 43.25 67 ARG B C 1
ATOM 3900 O O . ARG B 1 67 ? 15.470 59.850 17.229 1.00 37.11 67 ARG B O 1
ATOM 3908 N N . PHE B 1 68 ? 15.317 61.256 15.466 1.00 43.30 68 PHE B N 1
ATOM 3909 C CA . PHE B 1 68 ? 16.617 61.888 15.665 1.00 40.21 68 PHE B CA 1
ATOM 3910 C C . PHE B 1 68 ? 16.442 63.345 16.063 1.00 53.11 68 PHE B C 1
ATOM 3911 O O . PHE B 1 68 ? 15.696 64.087 15.413 1.00 43.16 68 PHE B O 1
ATOM 3919 N N . ILE B 1 69 ? 17.140 63.750 17.118 1.00 43.87 69 ILE B N 1
ATOM 3920 C CA . ILE B 1 69 ? 17.127 65.124 17.595 1.00 43.00 69 ILE B CA 1
ATOM 3921 C C . ILE B 1 69 ? 18.563 65.608 17.694 1.00 49.78 69 ILE B C 1
ATOM 3922 O O . ILE B 1 69 ? 19.389 64.985 18.373 1.00 43.87 69 ILE B O 1
ATOM 3927 N N . SER B 1 70 ? 18.859 66.715 17.018 1.00 51.71 70 SER B N 1
ATOM 3928 C CA . SER B 1 70 ? 20.150 67.377 17.145 1.00 48.05 70 SER B CA 1
ATOM 3929 C C . SER B 1 70 ? 20.070 68.379 18.291 1.00 50.07 70 SER B C 1
ATOM 3930 O O . SER B 1 70 ? 19.244 69.299 18.264 1.00 53.80 70 SER B O 1
ATOM 3933 N N . LEU B 1 71 ? 20.904 68.182 19.304 1.00 40.87 71 LEU B N 1
ATOM 3934 C CA . LEU B 1 71 ? 20.934 69.101 20.425 1.00 43.88 71 LEU B CA 1
ATOM 3935 C C . LEU B 1 71 ? 21.626 70.400 20.013 1.00 56.76 71 LEU B C 1
ATOM 3936 O O . LEU B 1 71 ? 22.566 70.381 19.215 1.00 58.27 71 LEU B O 1
ATOM 3941 N N . PRO B 1 72 ? 21.176 71.541 20.538 1.00 64.63 72 PRO B N 1
ATOM 3942 C CA . PRO B 1 72 ? 21.771 72.820 20.130 1.00 61.76 72 PRO B CA 1
ATOM 3943 C C . PRO B 1 72 ? 23.247 72.883 20.493 1.00 67.36 72 PRO B C 1
ATOM 3944 O O . PRO B 1 72 ? 23.665 72.436 21.564 1.00 63.97 72 PRO B O 1
ATOM 3948 N N . GLN B 1 73 ? 24.040 73.433 19.578 1.00 78.02 73 GLN B N 1
ATOM 3949 C CA . GLN B 1 73 ? 25.465 73.572 19.834 1.00 77.80 73 GLN B CA 1
ATOM 3950 C C . GLN B 1 73 ? 25.717 74.649 20.885 1.00 73.06 73 GLN B C 1
ATOM 3951 O O . GLN B 1 73 ? 25.009 75.660 20.949 1.00 73.90 73 GLN B O 1
ATOM 3957 N N . ARG B 1 74 ? 26.712 74.406 21.733 1.00 70.18 74 ARG B N 1
ATOM 3958 C CA . ARG B 1 74 ? 27.130 75.372 22.741 1.00 72.83 74 ARG B CA 1
ATOM 3959 C C . ARG B 1 74 ? 28.642 75.573 22.686 1.00 78.42 74 ARG B C 1
ATOM 3960 O O . ARG B 1 74 ? 29.186 76.471 23.333 1.00 82.56 74 ARG B O 1
ATOM 3968 N N . GLN B 1 87 ? 34.845 65.270 25.840 1.00 68.46 87 GLN B N 1
ATOM 3969 C CA . GLN B 1 87 ? 35.734 65.444 26.978 1.00 76.10 87 GLN B CA 1
ATOM 3970 C C . GLN B 1 87 ? 35.043 66.276 28.069 1.00 69.76 87 GLN B C 1
ATOM 3971 O O . GLN B 1 87 ? 34.798 65.788 29.169 1.00 60.30 87 GLN B O 1
ATOM 3977 N N . ALA B 1 88 ? 34.762 67.543 27.754 1.00 77.19 88 ALA B N 1
ATOM 3978 C CA . ALA B 1 88 ? 33.825 68.372 28.499 1.00 66.95 88 ALA B CA 1
ATOM 3979 C C . ALA B 1 88 ? 32.717 68.869 27.587 1.00 66.24 88 ALA B C 1
ATOM 3980 O O . ALA B 1 88 ? 31.844 69.622 28.030 1.00 60.21 88 ALA B O 1
ATOM 3982 N N . VAL B 1 89 ? 32.759 68.479 26.312 1.00 64.23 89 VAL B N 1
ATOM 3983 C CA . VAL B 1 89 ? 31.640 68.642 25.393 1.00 73.41 89 VAL B CA 1
ATOM 3984 C C . VAL B 1 89 ? 30.351 68.129 26.016 1.00 65.12 89 VAL B C 1
ATOM 3985 O O . VAL B 1 89 ? 29.285 68.745 25.871 1.00 66.09 89 VAL B O 1
ATOM 3989 N N . PHE B 1 90 ? 30.426 66.991 26.710 1.00 58.67 90 PHE B N 1
ATOM 3990 C CA . PHE B 1 90 ? 29.224 66.333 27.206 1.00 65.21 90 PHE B CA 1
ATOM 3991 C C . PHE B 1 90 ? 28.584 67.128 28.337 1.00 63.71 90 PHE B C 1
ATOM 3992 O O . PHE B 1 90 ? 27.354 67.221 28.418 1.00 60.04 90 PHE B O 1
ATOM 4000 N N . GLU B 1 91 ? 29.401 67.726 29.210 1.00 59.73 91 GLU B N 1
ATOM 4001 C CA . GLU B 1 91 ? 28.843 68.403 30.374 1.00 54.33 91 GLU B CA 1
ATOM 4002 C C . GLU B 1 91 ? 28.145 69.705 29.995 1.00 60.37 91 GLU B C 1
ATOM 4003 O O . GLU B 1 91 ? 27.142 70.069 30.621 1.00 56.70 91 GLU B O 1
ATOM 4009 N N . THR B 1 92 ? 28.627 70.406 28.965 1.00 52.28 92 THR B N 1
ATOM 4010 C CA . THR B 1 92 ? 27.877 71.568 28.502 1.00 60.04 92 THR B CA 1
ATOM 4011 C C . THR B 1 92 ? 26.522 71.187 27.918 1.00 56.00 92 THR B C 1
ATOM 4012 O O . THR B 1 92 ? 25.681 72.070 27.727 1.00 59.20 92 THR B O 1
ATOM 4016 N N . GLN B 1 93 ? 26.282 69.905 27.645 1.00 49.80 93 GLN B N 1
ATOM 4017 C CA . GLN B 1 93 ? 25.029 69.454 27.056 1.00 60.49 93 GLN B CA 1
ATOM 4018 C C . GLN B 1 93 ? 24.045 68.883 28.073 1.00 49.84 93 GLN B C 1
ATOM 4019 O O . GLN B 1 93 ? 22.948 68.479 27.676 1.00 48.95 93 GLN B O 1
ATOM 4025 N N . LYS B 1 94 ? 24.399 68.847 29.365 1.00 50.26 94 LYS B N 1
ATOM 4026 C CA . LYS B 1 94 ? 23.547 68.189 30.356 1.00 45.45 94 LYS B CA 1
ATOM 4027 C C . LYS B 1 94 ? 22.157 68.808 30.411 1.00 51.32 94 LYS B C 1
ATOM 4028 O O . LYS B 1 94 ? 21.154 68.088 30.511 1.00 42.02 94 LYS B O 1
ATOM 4034 N N . GLN B 1 95 ? 22.075 70.140 30.351 1.00 48.50 95 GLN B N 1
ATOM 4035 C CA . GLN B 1 95 ? 20.778 70.801 30.454 1.00 47.92 95 GLN B CA 1
ATOM 4036 C C . GLN B 1 95 ? 19.956 70.635 29.182 1.00 46.66 95 GLN B C 1
ATOM 4037 O O . GLN B 1 95 ? 18.730 70.506 29.253 1.00 47.49 95 GLN B O 1
ATOM 4043 N N . ASN B 1 96 ? 20.600 70.627 28.014 1.00 43.61 96 ASN B N 1
ATOM 4044 C CA . ASN B 1 96 ? 19.872 70.320 26.787 1.00 45.44 96 ASN B CA 1
ATOM 4045 C C . ASN B 1 96 ? 19.324 68.902 26.823 1.00 42.89 96 ASN B C 1
ATOM 4046 O O . ASN B 1 96 ? 18.228 68.635 26.314 1.00 43.92 96 ASN B O 1
ATOM 4051 N N . VAL B 1 97 ? 20.086 67.972 27.397 1.00 38.73 97 VAL B N 1
ATOM 4052 C CA . VAL B 1 97 ? 19.623 66.592 27.484 1.00 37.74 97 VAL B CA 1
ATOM 4053 C C . VAL B 1 97 ? 18.453 66.496 28.455 1.00 41.88 97 VAL B C 1
ATOM 4054 O O . VAL B 1 97 ? 17.406 65.918 28.138 1.00 39.60 97 VAL B O 1
ATOM 4058 N N . LYS B 1 98 ? 18.617 67.067 29.651 1.00 42.34 98 LYS B N 1
ATOM 4059 C CA . LYS B 1 98 ? 17.532 67.094 30.627 1.00 38.59 98 LYS B CA 1
ATOM 4060 C C . LYS B 1 98 ? 16.247 67.626 30.013 1.00 46.46 98 LYS B C 1
ATOM 4061 O O . LYS B 1 98 ? 15.172 67.042 30.192 1.00 43.75 98 LYS B O 1
ATOM 4067 N N . GLU B 1 99 ? 16.344 68.713 29.247 1.00 42.39 99 GLU B N 1
ATOM 4068 C CA . GLU B 1 99 ? 15.134 69.331 28.714 1.00 44.70 99 GLU B CA 1
ATOM 4069 C C . GLU B 1 99 ? 14.519 68.493 27.600 1.00 47.46 99 GLU B C 1
ATOM 4070 O O . GLU B 1 99 ? 13.290 68.374 27.522 1.00 42.33 99 GLU B O 1
ATOM 4076 N N . ALA B 1 100 ? 15.346 67.910 26.725 1.00 39.67 100 ALA B N 1
ATOM 4077 C CA . ALA B 1 100 ? 14.795 67.086 25.652 1.00 43.95 100 ALA B CA 1
ATOM 4078 C C . ALA B 1 100 ? 14.125 65.841 26.216 1.00 42.66 100 ALA B C 1
ATOM 4079 O O . ALA B 1 100 ? 13.072 65.414 25.728 1.00 47.64 100 ALA B O 1
ATOM 4081 N N . VAL B 1 101 ? 14.709 65.271 27.266 1.00 39.14 101 VAL B N 1
ATOM 4082 C CA . VAL B 1 101 ? 14.144 64.086 27.900 1.00 44.88 101 VAL B CA 1
ATOM 4083 C C . VAL B 1 101 ? 12.831 64.430 28.598 1.00 52.78 101 VAL B C 1
ATOM 4084 O O . VAL B 1 101 ? 11.832 63.712 28.467 1.00 44.32 101 VAL B O 1
ATOM 4088 N N . ALA B 1 102 ? 12.809 65.544 29.337 1.00 46.71 102 ALA B N 1
ATOM 4089 C CA . ALA B 1 102 ? 11.571 65.998 29.965 1.00 46.29 102 ALA B CA 1
ATOM 4090 C C . ALA B 1 102 ? 10.483 66.251 28.928 1.00 48.61 102 ALA B C 1
ATOM 4091 O O . ALA B 1 102 ? 9.314 65.909 29.148 1.00 50.89 102 ALA B O 1
ATOM 4093 N N . LYS B 1 103 ? 10.850 66.826 27.778 1.00 40.49 103 LYS B N 1
ATOM 4094 C CA . LYS B 1 103 ? 9.860 67.091 26.737 1.00 46.44 103 LYS B CA 1
ATOM 4095 C C . LYS B 1 103 ? 9.323 65.799 26.125 1.00 61.97 103 LYS B C 1
ATOM 4096 O O . LYS B 1 103 ? 8.131 65.711 25.802 1.00 50.06 103 LYS B O 1
ATOM 4102 N N . LEU B 1 104 ? 10.182 64.789 25.945 1.00 55.75 104 LEU B N 1
ATOM 4103 C CA . LEU B 1 104 ? 9.702 63.509 25.426 1.00 56.98 104 LEU B CA 1
ATOM 4104 C C . LEU B 1 104 ? 8.780 62.825 26.425 1.00 51.97 104 LEU B C 1
ATOM 4105 O O . LEU B 1 104 ? 7.773 62.220 26.038 1.00 51.71 104 LEU B O 1
ATOM 4110 N N . SER B 1 105 ? 9.133 62.914 27.708 1.00 50.93 105 SER B N 1
ATOM 4111 C CA . SER B 1 105 ? 8.338 62.282 28.792 1.00 55.30 105 SER B CA 1
ATOM 4112 C C . SER B 1 105 ? 6.902 62.822 28.785 1.00 63.00 105 SER B C 1
ATOM 4113 O O . SER B 1 105 ? 6.096 62.345 29.602 1.00 67.79 105 SER B O 1
ATOM 4116 N N . ASP B 1 106 ? 6.601 63.763 27.888 1.00 57.89 106 ASP B N 1
ATOM 4117 C CA . ASP B 1 106 ? 5.252 64.388 27.827 1.00 68.10 106 ASP B CA 1
ATOM 4118 C C . ASP B 1 106 ? 4.277 63.518 27.030 1.00 69.29 106 ASP B C 1
ATOM 4119 O O . ASP B 1 106 ? 3.131 63.358 27.485 1.00 68.24 106 ASP B O 1
ATOM 4124 N N . SER B 1 107 ? 4.715 62.993 25.883 1.00 55.25 107 SER B N 1
ATOM 4125 C CA . SER B 1 107 ? 3.812 62.193 25.016 1.00 59.13 107 SER B CA 1
ATOM 4126 C C . SER B 1 107 ? 4.219 60.718 24.999 1.00 63.46 107 SER B C 1
ATOM 4127 O O . SER B 1 107 ? 3.815 60.015 24.052 1.00 54.24 107 SER B O 1
ATOM 4130 N N . SER B 1 108 ? 4.966 60.264 26.009 1.00 47.16 108 SER B N 1
ATOM 4131 C CA . SER B 1 108 ? 5.399 58.844 26.032 1.00 48.04 108 SER B CA 1
ATOM 4132 C C . SER B 1 108 ? 5.836 58.427 27.436 1.00 41.26 108 SER B C 1
ATOM 4133 O O . SER B 1 108 ? 6.058 59.306 28.284 1.00 43.56 108 SER B O 1
ATOM 4136 N N . ILE B 1 109 ? 5.930 57.114 27.648 1.00 37.83 109 ILE B N 1
ATOM 4137 C CA . ILE B 1 109 ? 6.444 56.545 28.924 1.00 31.73 109 ILE B CA 1
ATOM 4138 C C . ILE B 1 109 ? 7.961 56.462 28.744 1.00 46.21 109 ILE B C 1
ATOM 4139 O O . ILE B 1 109 ? 8.401 55.674 27.892 1.00 34.44 109 ILE B O 1
ATOM 4144 N N . LEU B 1 110 ? 8.718 57.283 29.471 1.00 40.68 110 LEU B N 1
ATOM 4145 C CA . LEU B 1 110 ? 10.197 57.271 29.339 1.00 42.07 110 LEU B CA 1
ATOM 4146 C C . LEU B 1 110 ? 10.743 56.031 30.051 1.00 37.14 110 LEU B C 1
ATOM 4147 O O . LEU B 1 110 ? 10.993 56.112 31.261 1.00 44.27 110 LEU B O 1
ATOM 4152 N N . ALA B 1 111 ? 10.922 54.939 29.303 1.00 30.43 111 ALA B N 1
ATOM 4153 C CA . ALA B 1 111 ? 11.405 53.651 29.853 1.00 38.18 111 ALA B CA 1
ATOM 4154 C C . ALA B 1 111 ? 12.859 53.759 30.324 1.00 38.01 111 ALA B C 1
ATOM 4155 O O . ALA B 1 111 ? 13.231 53.005 31.234 1.00 41.73 111 ALA B O 1
ATOM 4157 N N . GLY B 1 112 ? 13.660 54.640 29.720 1.00 36.87 112 GLY B N 1
ATOM 4158 C CA . GLY B 1 112 ? 15.057 54.750 30.175 1.00 33.57 112 GLY B CA 1
ATOM 4159 C C . GLY B 1 112 ? 15.938 55.570 29.252 1.00 32.18 112 GLY B C 1
ATOM 4160 O O . GLY B 1 112 ? 15.504 55.895 28.138 1.00 30.80 112 GLY B O 1
ATOM 4161 N N . LEU B 1 113 ? 17.146 55.875 29.727 1.00 28.50 113 LEU B N 1
ATOM 4162 C CA . LEU B 1 113 ? 18.160 56.657 28.979 1.00 29.89 113 LEU B CA 1
ATOM 4163 C C . LEU B 1 113 ? 19.370 55.747 28.739 1.00 28.38 113 LEU B C 1
ATOM 4164 O O . LEU B 1 113 ? 20.006 55.356 29.726 1.00 34.89 113 LEU B O 1
ATOM 4169 N N . VAL B 1 114 ? 19.636 55.390 27.479 1.00 29.59 114 VAL B N 1
ATOM 4170 C CA . VAL B 1 114 ? 20.796 54.516 27.128 1.00 25.35 114 VAL B CA 1
ATOM 4171 C C . VAL B 1 114 ? 21.967 55.428 26.752 1.00 24.05 114 VAL B C 1
ATOM 4172 O O . VAL B 1 114 ? 21.852 56.158 25.760 1.00 27.20 114 VAL B O 1
ATOM 4176 N N . LEU B 1 115 ? 23.062 55.335 27.506 1.00 26.36 115 LEU B N 1
ATOM 4177 C CA . LEU B 1 115 ? 24.191 56.244 27.369 1.00 30.06 115 LEU B CA 1
ATOM 4178 C C . LEU B 1 115 ? 25.419 55.502 26.861 1.00 26.18 115 LEU B C 1
ATOM 4179 O O . LEU B 1 115 ? 25.692 54.386 27.295 1.00 26.70 115 LEU B O 1
ATOM 4184 N N . ASP B 1 116 ? 26.185 56.145 25.983 1.00 27.68 116 ASP B N 1
ATOM 4185 C CA . ASP B 1 116 ? 27.535 55.682 25.692 1.00 30.75 116 ASP B CA 1
ATOM 4186 C C . ASP B 1 116 ? 28.414 55.806 26.936 1.00 28.27 116 ASP B C 1
ATOM 4187 O O . ASP B 1 116 ? 28.144 56.597 27.837 1.00 33.46 116 ASP B O 1
ATOM 4192 N N . MET B 1 117 ? 29.502 55.029 26.961 1.00 26.40 117 MET B N 1
ATOM 4193 C CA . MET B 1 117 ? 30.416 55.042 28.102 1.00 28.67 117 MET B CA 1
ATOM 4194 C C . MET B 1 117 ? 30.976 56.435 28.377 1.00 29.88 117 MET B C 1
ATOM 4195 O O . MET B 1 117 ? 31.376 56.723 29.510 1.00 34.28 117 MET B O 1
ATOM 4200 N N . PHE B 1 118 ? 31.026 57.300 27.374 1.00 33.09 118 PHE B N 1
ATOM 4201 C CA . PHE B 1 118 ? 31.593 58.627 27.566 1.00 38.12 118 PHE B CA 1
ATOM 4202 C C . PHE B 1 118 ? 30.543 59.658 27.944 1.00 42.05 118 PHE B C 1
ATOM 4203 O O . PHE B 1 118 ? 30.902 60.788 28.298 1.00 37.22 118 PHE B O 1
ATOM 4211 N N . CYS B 1 119 ? 29.266 59.276 27.920 1.00 27.87 119 CYS B N 1
ATOM 4212 C CA . CYS B 1 119 ? 28.147 60.179 28.135 1.00 30.24 119 CYS B CA 1
ATOM 4213 C C . CYS B 1 119 ? 27.518 59.992 29.507 1.00 32.06 119 CYS B C 1
ATOM 4214 O O . CYS B 1 119 ? 26.457 60.562 29.775 1.00 37.72 119 CYS B O 1
ATOM 4217 N N . VAL B 1 120 ? 28.145 59.209 30.392 1.00 33.34 120 VAL B N 1
ATOM 4218 C CA . VAL B 1 120 ? 27.452 58.811 31.615 1.00 32.42 120 VAL B CA 1
ATOM 4219 C C . VAL B 1 120 ? 27.371 59.933 32.633 1.00 43.96 120 VAL B C 1
ATOM 4220 O O . VAL B 1 120 ? 26.839 59.715 33.729 1.00 38.62 120 VAL B O 1
ATOM 4224 N N . THR B 1 121 ? 27.869 61.134 32.308 1.00 39.80 121 THR B N 1
ATOM 4225 C CA . THR B 1 121 ? 27.513 62.294 33.118 1.00 45.40 121 THR B CA 1
ATOM 4226 C C . THR B 1 121 ? 26.005 62.517 33.120 1.00 45.84 121 THR B C 1
ATOM 4227 O O . THR B 1 121 ? 25.468 63.122 34.054 1.00 42.27 121 THR B O 1
ATOM 4231 N N . MET B 1 122 ? 25.305 62.021 32.096 1.00 34.49 122 MET B N 1
ATOM 4232 C CA . MET B 1 122 ? 23.852 62.102 32.053 1.00 38.18 122 MET B CA 1
ATOM 4233 C C . MET B 1 122 ? 23.168 61.147 33.022 1.00 37.09 122 MET B C 1
ATOM 4234 O O . MET B 1 122 ? 21.938 61.158 33.081 1.00 38.33 122 MET B O 1
ATOM 4239 N N . VAL B 1 123 ? 23.904 60.309 33.761 1.00 38.34 123 VAL B N 1
ATOM 4240 C CA . VAL B 1 123 ? 23.249 59.505 34.790 1.00 40.87 123 VAL B CA 1
ATOM 4241 C C . VAL B 1 123 ? 22.597 60.422 35.817 1.00 41.97 123 VAL B C 1
ATOM 4242 O O . VAL B 1 123 ? 21.542 60.095 36.375 1.00 39.53 123 VAL B O 1
ATOM 4246 N N . ASP B 1 124 ? 23.194 61.595 36.055 1.00 38.53 124 ASP B N 1
ATOM 4247 C CA . ASP B 1 124 ? 22.607 62.578 36.963 1.00 45.22 124 ASP B CA 1
ATOM 4248 C C . ASP B 1 124 ? 21.273 63.075 36.433 1.00 40.98 124 ASP B C 1
ATOM 4249 O O . ASP B 1 124 ? 20.289 63.165 37.176 1.00 48.07 124 ASP B O 1
ATOM 4254 N N . VAL B 1 125 ? 21.231 63.421 35.144 1.00 41.67 125 VAL B N 1
ATOM 4255 C CA . VAL B 1 125 ? 19.996 63.878 34.513 1.00 38.53 125 VAL B CA 1
ATOM 4256 C C . VAL B 1 125 ? 18.897 62.839 34.674 1.00 44.15 125 VAL B C 1
ATOM 4257 O O . VAL B 1 125 ? 17.746 63.166 35.001 1.00 39.64 125 VAL B O 1
ATOM 4261 N N . ALA B 1 126 ? 19.232 61.565 34.449 1.00 38.15 126 ALA B N 1
ATOM 4262 C CA . ALA B 1 126 ? 18.230 60.515 34.601 1.00 41.96 126 ALA B CA 1
ATOM 4263 C C . ALA B 1 126 ? 17.757 60.420 36.044 1.00 35.32 126 ALA B C 1
ATOM 4264 O O . ALA B 1 126 ? 16.552 60.313 36.301 1.00 41.44 126 ALA B O 1
ATOM 4266 N N . LYS B 1 127 ? 18.697 60.456 36.995 1.00 42.00 127 LYS B N 1
ATOM 4267 C CA . LYS B 1 127 ? 18.347 60.477 38.413 1.00 45.66 127 LYS B CA 1
ATOM 4268 C C . LYS B 1 127 ? 17.411 61.640 38.732 1.00 52.61 127 LYS B C 1
ATOM 4269 O O . LYS B 1 127 ? 16.372 61.456 39.377 1.00 45.63 127 LYS B O 1
ATOM 4275 N N . GLN B 1 128 ? 17.752 62.846 38.266 1.00 49.25 128 GLN B N 1
ATOM 4276 C CA . GLN B 1 128 ? 16.929 64.013 38.576 1.00 51.01 128 GLN B CA 1
ATOM 4277 C C . GLN B 1 128 ? 15.524 63.879 38.002 1.00 48.79 128 GLN B C 1
ATOM 4278 O O . GLN B 1 128 ? 14.554 64.349 38.607 1.00 54.79 128 GLN B O 1
ATOM 4284 N N . LEU B 1 129 ? 15.387 63.245 36.841 1.00 46.07 129 LEU B N 1
ATOM 4285 C CA . LEU B 1 129 ? 14.079 63.132 36.207 1.00 44.82 129 LEU B CA 1
ATOM 4286 C C . LEU B 1 129 ? 13.324 61.863 36.593 1.00 33.68 129 LEU B C 1
ATOM 4287 O O . LEU B 1 129 ? 12.229 61.634 36.071 1.00 42.70 129 LEU B O 1
ATOM 4292 N N . GLY B 1 130 ? 13.866 61.044 37.492 1.00 41.96 130 GLY B N 1
ATOM 4293 C CA . GLY B 1 130 ? 13.181 59.830 37.903 1.00 45.34 130 GLY B CA 1
ATOM 4294 C C . GLY B 1 130 ? 13.112 58.753 36.844 1.00 52.88 130 GLY B C 1
ATOM 4295 O O . GLY B 1 130 ? 12.159 57.964 36.831 1.00 44.23 130 GLY B O 1
ATOM 4296 N N . VAL B 1 131 ? 14.108 58.684 35.965 1.00 45.38 131 VAL B N 1
ATOM 4297 C CA . VAL B 1 131 ? 14.061 57.805 34.798 1.00 39.64 131 VAL B CA 1
ATOM 4298 C C . VAL B 1 131 ? 15.213 56.807 34.879 1.00 42.69 131 VAL B C 1
ATOM 4299 O O . VAL B 1 131 ? 16.330 57.180 35.262 1.00 34.19 131 VAL B O 1
ATOM 4303 N N . PRO B 1 132 ? 14.990 55.536 34.552 1.00 34.54 132 PRO B N 1
ATOM 4304 C CA . PRO B 1 132 ? 16.088 54.566 34.601 1.00 31.97 132 PRO B CA 1
ATOM 4305 C C . PRO B 1 132 ? 17.208 54.931 33.631 1.00 27.23 132 PRO B C 1
ATOM 4306 O O . PRO B 1 132 ? 16.978 55.483 32.550 1.00 31.62 132 PRO B O 1
ATOM 4310 N N . SER B 1 133 ? 18.436 54.630 34.039 1.00 28.68 133 SER B N 1
ATOM 4311 C CA . SER B 1 133 ? 19.598 54.851 33.191 1.00 24.30 133 SER B CA 1
ATOM 4312 C C . SER B 1 133 ? 20.279 53.525 32.879 1.00 28.88 133 SER B C 1
ATOM 4313 O O . SER B 1 133 ? 20.279 52.594 33.696 1.00 30.84 133 SER B O 1
ATOM 4316 N N . TYR B 1 134 ? 20.850 53.457 31.675 1.00 26.46 134 TYR B N 1
ATOM 4317 C CA . TYR B 1 134 ? 21.566 52.291 31.188 1.00 24.40 134 TYR B CA 1
ATOM 4318 C C . TYR B 1 134 ? 22.809 52.768 30.464 1.00 22.35 134 TYR B C 1
ATOM 4319 O O . TYR B 1 134 ? 22.835 53.883 29.947 1.00 26.93 134 TYR B O 1
ATOM 4328 N N . VAL B 1 135 ? 23.825 51.911 30.417 1.00 23.49 135 VAL B N 1
ATOM 4329 C CA . VAL B 1 135 ? 25.009 52.128 29.584 1.00 25.16 135 VAL B CA 1
ATOM 4330 C C . VAL B 1 135 ? 24.961 51.128 28.433 1.00 25.96 135 VAL B C 1
ATOM 4331 O O . VAL B 1 135 ? 24.715 49.935 28.655 1.00 29.04 135 VAL B O 1
ATOM 4335 N N . PHE B 1 136 ? 25.154 51.609 27.202 1.00 25.10 136 PHE B N 1
ATOM 4336 C CA . PHE B 1 136 ? 25.502 50.715 26.095 1.00 24.78 136 PHE B CA 1
ATOM 4337 C C . PHE B 1 136 ? 27.014 50.822 25.915 1.00 25.53 136 PHE B C 1
ATOM 4338 O O . PHE B 1 136 ? 27.523 51.817 25.390 1.00 25.45 136 PHE B O 1
ATOM 4346 N N . PHE B 1 137 ? 27.718 49.799 26.396 1.00 22.80 137 PHE B N 1
ATOM 4347 C CA . PHE B 1 137 ? 29.173 49.760 26.461 1.00 23.18 137 PHE B CA 1
ATOM 4348 C C . PHE B 1 137 ? 29.680 49.104 25.183 1.00 22.65 137 PHE B C 1
ATOM 4349 O O . PHE B 1 137 ? 29.380 47.937 24.918 1.00 22.26 137 PHE B O 1
ATOM 4357 N N . THR B 1 138 ? 30.414 49.860 24.374 1.00 23.41 138 THR B N 1
ATOM 4358 C CA . THR B 1 138 ? 30.752 49.416 23.027 1.00 21.15 138 THR B CA 1
ATOM 4359 C C . THR B 1 138 ? 32.107 48.733 22.953 1.00 26.37 138 THR B C 1
ATOM 4360 O O . THR B 1 138 ? 32.501 48.300 21.868 1.00 25.51 138 THR B O 1
ATOM 4364 N N . SER B 1 139 ? 32.828 48.633 24.071 1.00 23.32 139 SER B N 1
ATOM 4365 C CA . SER B 1 139 ? 34.010 47.796 24.170 1.00 21.72 139 SER B CA 1
ATOM 4366 C C . SER B 1 139 ? 33.674 46.475 24.853 1.00 23.09 139 SER B C 1
ATOM 4367 O O . SER B 1 139 ? 32.514 46.147 25.103 1.00 21.68 139 SER B O 1
ATOM 4370 N N . SER B 1 140 ? 34.714 45.697 25.125 1.00 21.13 140 SER B N 1
ATOM 4371 C CA . SER B 1 140 ? 34.558 44.340 25.632 1.00 24.38 140 SER B CA 1
ATOM 4372 C C . SER B 1 140 ? 34.112 44.324 27.097 1.00 23.68 140 SER B C 1
ATOM 4373 O O . SER B 1 140 ? 34.292 45.289 27.854 1.00 22.56 140 SER B O 1
ATOM 4376 N N . ALA B 1 141 ? 33.477 43.212 27.484 1.00 22.57 141 ALA B N 1
ATOM 4377 C CA . ALA B 1 141 ? 33.171 43.011 28.895 1.00 25.26 141 ALA B CA 1
ATOM 4378 C C . ALA B 1 141 ? 34.446 42.987 29.719 1.00 23.54 141 ALA B C 1
ATOM 4379 O O . ALA B 1 141 ? 34.482 43.509 30.842 1.00 24.61 141 ALA B O 1
ATOM 4381 N N . GLY B 1 142 ? 35.509 42.392 29.172 1.00 25.13 142 GLY B N 1
ATOM 4382 C CA . GLY B 1 142 ? 36.768 42.387 29.881 1.00 23.74 142 GLY B CA 1
ATOM 4383 C C . GLY B 1 142 ? 37.280 43.788 30.120 1.00 24.23 142 GLY B C 1
ATOM 4384 O O . GLY B 1 142 ? 37.822 44.087 31.185 1.00 26.63 142 GLY B O 1
ATOM 4385 N N . TYR B 1 143 ? 37.092 44.676 29.144 1.00 20.43 143 TYR B N 1
ATOM 4386 C CA . TYR B 1 143 ? 37.523 46.044 29.377 1.00 24.82 143 TYR B CA 1
ATOM 4387 C C . TYR B 1 143 ? 36.613 46.736 30.385 1.00 28.20 143 TYR B C 1
ATOM 4388 O O . TYR B 1 143 ? 37.083 47.556 31.181 1.00 26.72 143 TYR B O 1
ATOM 4397 N N . LEU B 1 144 ? 35.318 46.412 30.383 1.00 21.86 144 LEU B N 1
ATOM 4398 C CA . LEU B 1 144 ? 34.445 46.932 31.432 1.00 22.05 144 LEU B CA 1
ATOM 4399 C C . LEU B 1 144 ? 34.986 46.556 32.803 1.00 22.77 144 LEU B C 1
ATOM 4400 O O . LEU B 1 144 ? 35.058 47.400 33.704 1.00 26.21 144 LEU B O 1
ATOM 4405 N N . SER B 1 145 ? 35.399 45.293 32.968 1.00 22.56 145 SER B N 1
ATOM 4406 C CA . SER B 1 145 ? 35.917 44.849 34.257 1.00 27.01 145 SER B CA 1
ATOM 4407 C C . SER B 1 145 ? 37.216 45.570 34.590 1.00 34.93 145 SER B C 1
ATOM 4408 O O . SER B 1 145 ? 37.433 45.983 35.736 1.00 30.42 145 SER B O 1
ATOM 4411 N N . PHE B 1 146 ? 38.067 45.766 33.581 1.00 26.83 146 PHE B N 1
ATOM 4412 C CA . PHE B 1 146 ? 39.383 46.361 33.788 1.00 26.62 146 PHE B CA 1
ATOM 4413 C C . PHE B 1 146 ? 39.261 47.823 34.194 1.00 28.08 146 PHE B C 1
ATOM 4414 O O . PHE B 1 146 ? 39.836 48.248 35.205 1.00 32.97 146 PHE B O 1
ATOM 4422 N N . THR B 1 147 ? 38.471 48.601 33.450 1.00 26.39 147 THR B N 1
ATOM 4423 C CA . THR B 1 147 ? 38.337 50.022 33.759 1.00 30.08 147 THR B CA 1
ATOM 4424 C C . THR B 1 147 ? 37.578 50.244 35.066 1.00 39.12 147 THR B C 1
ATOM 4425 O O . THR B 1 147 ? 37.834 51.228 35.770 1.00 33.74 147 THR B O 1
ATOM 4429 N N . SER B 1 148 ? 36.643 49.351 35.406 1.00 31.53 148 SER B N 1
ATOM 4430 C CA . SER B 1 148 ? 35.986 49.428 36.710 1.00 34.11 148 SER B CA 1
ATOM 4431 C C . SER B 1 148 ? 36.962 49.096 37.836 1.00 34.23 148 SER B C 1
ATOM 4432 O O . SER B 1 148 ? 36.940 49.731 38.898 1.00 34.17 148 SER B O 1
ATOM 4435 N N . HIS B 1 149 ? 37.831 48.105 37.622 1.00 29.76 149 HIS B N 1
ATOM 4436 C CA . HIS B 1 149 ? 38.781 47.733 38.663 1.00 34.50 149 HIS B CA 1
ATOM 4437 C C . HIS B 1 149 ? 39.844 48.805 38.858 1.00 38.52 149 HIS B C 1
ATOM 4438 O O . HIS B 1 149 ? 40.284 49.038 39.990 1.00 37.16 149 HIS B O 1
ATOM 4445 N N . LEU B 1 150 ? 40.232 49.474 37.772 1.00 36.79 150 LEU B N 1
ATOM 4446 C CA . LEU B 1 150 ? 41.238 50.562 37.879 1.00 42.17 150 LEU B CA 1
ATOM 4447 C C . LEU B 1 150 ? 40.641 51.678 38.741 1.00 35.01 150 LEU B C 1
ATOM 4448 O O . LEU B 1 150 ? 41.372 52.251 39.560 1.00 40.17 150 LEU B O 1
ATOM 4453 N N . GLN B 1 151 ? 39.349 51.954 38.557 1.00 37.19 151 GLN B N 1
ATOM 4454 C CA . GLN B 1 151 ? 38.648 53.011 39.329 1.00 35.36 151 GLN B CA 1
ATOM 4455 C C . GLN B 1 151 ? 38.552 52.579 40.797 1.00 41.63 151 GLN B C 1
ATOM 4456 O O . GLN B 1 151 ? 38.711 53.438 41.680 1.00 45.86 151 GLN B O 1
ATOM 4462 N N . ASP B 1 152 ? 38.318 51.287 41.034 1.00 40.28 152 ASP B N 1
ATOM 4463 C CA . ASP B 1 152 ? 38.200 50.744 42.413 1.00 47.23 152 ASP B CA 1
ATOM 4464 C C . ASP B 1 152 ? 39.541 50.890 43.140 1.00 53.67 152 ASP B C 1
ATOM 4465 O O . ASP B 1 152 ? 39.536 51.337 44.299 1.00 58.47 152 ASP B O 1
ATOM 4470 N N . LEU B 1 153 ? 40.639 50.527 42.473 1.00 41.94 153 LEU B N 1
ATOM 4471 C CA . LEU B 1 153 ? 42.002 50.604 43.063 1.00 47.46 153 LEU B CA 1
ATOM 4472 C C . LEU B 1 153 ? 42.352 52.054 43.416 1.00 51.52 153 LEU B C 1
ATOM 4473 O O . LEU B 1 153 ? 42.922 52.269 44.496 1.00 55.10 153 LEU B O 1
ATOM 4478 N N . SER B 1 154 ? 42.025 53.000 42.531 1.00 44.20 154 SER B N 1
ATOM 4479 C CA . SER B 1 154 ? 42.367 54.431 42.746 1.00 52.32 154 SER B CA 1
ATOM 4480 C C . SER B 1 154 ? 41.382 55.117 43.699 1.00 53.72 154 SER B C 1
ATOM 4481 O O . SER B 1 154 ? 41.681 56.240 44.131 1.00 59.46 154 SER B O 1
ATOM 4484 N N . ASP B 1 155 ? 40.245 54.488 43.996 1.00 50.42 155 ASP B N 1
ATOM 4485 C CA . ASP B 1 155 ? 39.274 55.120 44.928 1.00 50.93 155 ASP B CA 1
ATOM 4486 C C . ASP B 1 155 ? 39.651 54.728 46.360 1.00 57.89 155 ASP B C 1
ATOM 4487 O O . ASP B 1 155 ? 39.670 55.615 47.226 1.00 59.62 155 ASP B O 1
ATOM 4492 N N . ARG B 1 156 ? 39.939 53.443 46.584 1.00 60.12 156 ARG B N 1
ATOM 4493 C CA . ARG B 1 156 ? 40.360 52.967 47.926 1.00 73.70 156 ARG B CA 1
ATOM 4494 C C . ARG B 1 156 ? 41.772 53.501 48.174 1.00 76.77 156 ARG B C 1
ATOM 4495 O O . ARG B 1 156 ? 41.918 54.477 48.931 1.00 76.15 156 ARG B O 1
ATOM 4503 N N . HIS B 1 157 ? 42.764 52.865 47.546 1.00 78.03 157 HIS B N 1
ATOM 4504 C CA . HIS B 1 157 ? 44.178 53.304 47.653 1.00 91.78 157 HIS B CA 1
ATOM 4505 C C . HIS B 1 157 ? 44.291 54.678 46.987 1.00 91.32 157 HIS B C 1
ATOM 4506 O O . HIS B 1 157 ? 43.695 54.846 45.919 1.00 102.32 157 HIS B O 1
ATOM 4513 N N . GLY B 1 158 ? 45.036 55.611 47.582 1.00 76.71 158 GLY B N 1
ATOM 4514 C CA . GLY B 1 158 ? 45.177 56.956 46.990 1.00 71.44 158 GLY B CA 1
ATOM 4515 C C . GLY B 1 158 ? 46.030 56.953 45.730 1.00 86.18 158 GLY B C 1
ATOM 4516 O O . GLY B 1 158 ? 45.841 57.854 44.893 1.00 81.95 158 GLY B O 1
ATOM 4517 N N . LYS B 1 159 ? 46.926 55.967 45.600 1.00 90.14 159 LYS B N 1
ATOM 4518 C CA . LYS B 1 159 ? 47.855 55.843 44.443 1.00 87.95 159 LYS B CA 1
ATOM 4519 C C . LYS B 1 159 ? 47.117 56.049 43.115 1.00 80.00 159 LYS B C 1
ATOM 4520 O O . LYS B 1 159 ? 46.073 55.405 42.905 1.00 74.37 159 LYS B O 1
ATOM 4526 N N . GLU B 1 160 ? 47.668 56.910 42.254 1.00 73.13 160 GLU B N 1
ATOM 4527 C CA . GLU B 1 160 ? 47.082 57.203 40.920 1.00 76.51 160 GLU B CA 1
ATOM 4528 C C . GLU B 1 160 ? 47.324 56.008 39.992 1.00 67.02 160 GLU B C 1
ATOM 4529 O O . GLU B 1 160 ? 48.292 55.260 40.223 1.00 58.68 160 GLU B O 1
ATOM 4535 N N . THR B 1 161 ? 46.472 55.844 38.979 1.00 59.63 161 THR B N 1
ATOM 4536 C CA . THR B 1 161 ? 46.629 54.730 38.008 1.00 50.61 161 THR B CA 1
ATOM 4537 C C . THR B 1 161 ? 48.016 54.825 37.364 1.00 39.23 161 THR B C 1
ATOM 4538 O O . THR B 1 161 ? 48.616 53.772 37.100 1.00 41.89 161 THR B O 1
ATOM 4542 N N . GLN B 1 162 ? 48.500 56.052 37.152 1.00 45.23 162 GLN B N 1
ATOM 4543 C CA . GLN B 1 162 ? 49.799 56.294 36.523 1.00 50.19 162 GLN B CA 1
ATOM 4544 C C . GLN B 1 162 ? 50.901 55.454 37.161 1.00 47.38 162 GLN B C 1
ATOM 4545 O O . GLN B 1 162 ? 51.778 54.935 36.461 1.00 47.49 162 GLN B O 1
ATOM 4551 N N . GLN B 1 163 ? 50.852 55.272 38.483 1.00 46.88 163 GLN B N 1
ATOM 4552 C CA . GLN B 1 163 ? 51.907 54.512 39.143 1.00 51.55 163 GLN B CA 1
ATOM 4553 C C . GLN B 1 163 ? 51.801 53.011 38.903 1.00 51.69 163 GLN B C 1
ATOM 4554 O O . GLN B 1 163 ? 52.733 52.280 39.256 1.00 44.78 163 GLN B O 1
ATOM 4560 N N . LEU B 1 164 ? 50.716 52.529 38.299 1.00 47.71 164 LEU B N 1
ATOM 4561 C CA . LEU B 1 164 ? 50.652 51.129 37.899 1.00 44.93 164 LEU B CA 1
ATOM 4562 C C . LEU B 1 164 ? 51.144 50.901 36.477 1.00 39.35 164 LEU B C 1
ATOM 4563 O O . LEU B 1 164 ? 51.340 49.748 36.077 1.00 39.60 164 LEU B O 1
ATOM 4568 N N . MET B 1 165 ? 51.350 51.968 35.709 1.00 38.75 165 MET B N 1
ATOM 4569 C CA . MET B 1 165 ? 51.663 51.856 34.287 1.00 42.51 165 MET B CA 1
ATOM 4570 C C . MET B 1 165 ? 53.162 51.605 34.084 1.00 41.65 165 MET B C 1
ATOM 4571 O O . MET B 1 165 ? 53.896 52.403 33.500 1.00 47.35 165 MET B O 1
ATOM 4576 N N . ARG B 1 166 ? 53.599 50.444 34.577 1.00 52.16 166 ARG B N 1
ATOM 4577 C CA . ARG B 1 166 ? 55.006 50.078 34.653 1.00 55.36 166 ARG B CA 1
ATOM 4578 C C . ARG B 1 166 ? 55.179 48.651 34.155 1.00 56.05 166 ARG B C 1
ATOM 4579 O O . ARG B 1 166 ? 54.236 47.852 34.162 1.00 51.62 166 ARG B O 1
ATOM 4587 N N . SER B 1 167 ? 56.413 48.325 33.756 1.00 47.58 167 SER B N 1
ATOM 4588 C CA . SER B 1 167 ? 56.680 47.006 33.192 1.00 52.02 167 SER B CA 1
ATOM 4589 C C . SER B 1 167 ? 56.673 45.911 34.252 1.00 55.18 167 SER B C 1
ATOM 4590 O O . SER B 1 167 ? 56.480 44.737 33.918 1.00 64.62 167 SER B O 1
ATOM 4593 N N . ASP B 1 168 ? 56.888 46.253 35.522 1.00 52.79 168 ASP B N 1
ATOM 4594 C CA . ASP B 1 168 ? 56.921 45.260 36.590 1.00 66.30 168 ASP B CA 1
ATOM 4595 C C . ASP B 1 168 ? 55.642 45.271 37.426 1.00 66.88 168 ASP B C 1
ATOM 4596 O O . ASP B 1 168 ? 55.653 44.882 38.598 1.00 64.46 168 ASP B O 1
ATOM 4601 N N . VAL B 1 169 ? 54.529 45.701 36.833 1.00 64.06 169 VAL B N 1
ATOM 4602 C CA . VAL B 1 169 ? 53.235 45.730 37.506 1.00 53.16 169 VAL B CA 1
ATOM 4603 C C . VAL B 1 169 ? 52.291 44.753 36.815 1.00 53.44 169 VAL B C 1
ATOM 4604 O O . VAL B 1 169 ? 52.222 44.702 35.580 1.00 43.65 169 VAL B O 1
ATOM 4608 N N . GLU B 1 170 ? 51.588 43.962 37.623 1.00 51.38 170 GLU B N 1
ATOM 4609 C CA . GLU B 1 170 ? 50.597 42.984 37.188 1.00 44.50 170 GLU B CA 1
ATOM 4610 C C . GLU B 1 170 ? 49.338 43.210 38.009 1.00 48.42 170 GLU B C 1
ATOM 4611 O O . GLU B 1 170 ? 49.418 43.316 39.235 1.00 49.63 170 GLU B O 1
ATOM 4617 N N . ILE B 1 171 ? 48.178 43.270 37.355 1.00 40.84 171 ILE B N 1
ATOM 4618 C CA . ILE B 1 171 ? 46.925 43.614 38.020 1.00 42.49 171 ILE B CA 1
ATOM 4619 C C . ILE B 1 171 ? 45.987 42.414 38.007 1.00 44.32 171 ILE B C 1
ATOM 4620 O O . ILE B 1 171 ? 45.809 41.757 36.975 1.00 42.20 171 ILE B O 1
ATOM 4625 N N . ALA B 1 172 ? 45.391 42.129 39.162 1.00 44.10 172 ALA B N 1
ATOM 4626 C CA . ALA B 1 172 ? 44.365 41.098 39.275 1.00 44.45 172 ALA B CA 1
ATOM 4627 C C . ALA B 1 172 ? 43.024 41.705 38.883 1.00 44.68 172 ALA B C 1
ATOM 4628 O O . ALA B 1 172 ? 42.440 42.484 39.643 1.00 49.74 172 ALA B O 1
ATOM 4630 N N . VAL B 1 173 ? 42.539 41.363 37.699 1.00 40.63 173 VAL B N 1
ATOM 4631 C CA . VAL B 1 173 ? 41.295 41.905 37.164 1.00 37.56 173 VAL B CA 1
ATOM 4632 C C . VAL B 1 173 ? 40.224 40.828 37.287 1.00 31.50 173 VAL B C 1
ATOM 4633 O O . VAL B 1 173 ? 40.423 39.713 36.789 1.00 33.75 173 VAL B O 1
ATOM 4637 N N . PRO B 1 174 ? 39.098 41.108 37.944 1.00 34.93 174 PRO B N 1
ATOM 4638 C CA . PRO B 1 174 ? 38.028 40.108 38.059 1.00 41.52 174 PRO B CA 1
ATOM 4639 C C . PRO B 1 174 ? 37.658 39.521 36.705 1.00 39.96 174 PRO B C 1
ATOM 4640 O O . PRO B 1 174 ? 37.393 40.243 35.745 1.00 33.01 174 PRO B O 1
ATOM 4644 N N . GLY B 1 175 ? 37.656 38.193 36.632 1.00 34.64 175 GLY B N 1
ATOM 4645 C CA . GLY B 1 175 ? 37.305 37.493 35.422 1.00 34.29 175 GLY B CA 1
ATOM 4646 C C . GLY B 1 175 ? 38.473 37.033 34.579 1.00 36.83 175 GLY B C 1
ATOM 4647 O O . GLY B 1 175 ? 38.251 36.291 33.618 1.00 36.51 175 GLY B O 1
ATOM 4648 N N . PHE B 1 176 ? 39.703 37.447 34.888 1.00 31.85 176 PHE B N 1
ATOM 4649 C CA . PHE B 1 176 ? 40.865 37.037 34.106 1.00 33.09 176 PHE B CA 1
ATOM 4650 C C . PHE B 1 176 ? 41.697 36.014 34.864 1.00 36.05 176 PHE B C 1
ATOM 4651 O O . PHE B 1 176 ? 42.100 36.251 36.008 1.00 36.25 176 PHE B O 1
ATOM 4659 N N . THR B 1 177 ? 41.946 34.879 34.212 1.00 39.04 177 THR B N 1
ATOM 4660 C CA . THR B 1 177 ? 42.925 33.914 34.708 1.00 36.73 177 THR B CA 1
ATOM 4661 C C . THR B 1 177 ? 44.320 34.526 34.757 1.00 44.21 177 THR B C 1
ATOM 4662 O O . THR B 1 177 ? 45.028 34.419 35.765 1.00 41.27 177 THR B O 1
ATOM 4666 N N . ASN B 1 178 ? 44.727 35.179 33.682 1.00 36.20 178 ASN B N 1
ATOM 4667 C CA . ASN B 1 178 ? 46.065 35.744 33.589 1.00 35.11 178 ASN B CA 1
ATOM 4668 C C . ASN B 1 178 ? 46.113 37.099 34.285 1.00 36.60 178 ASN B C 1
ATOM 4669 O O . ASN B 1 178 ? 45.161 37.879 34.185 1.00 38.80 178 ASN B O 1
ATOM 4674 N N . PRO B 1 179 ? 47.210 37.418 34.974 1.00 42.75 179 PRO B N 1
ATOM 4675 C CA . PRO B 1 179 ? 47.374 38.783 35.476 1.00 36.17 179 PRO B CA 1
ATOM 4676 C C . PRO B 1 179 ? 47.455 39.729 34.297 1.00 32.96 179 PRO B C 1
ATOM 4677 O O . PRO B 1 179 ? 47.988 39.392 33.238 1.00 37.77 179 PRO B O 1
ATOM 4681 N N . VAL B 1 180 ? 46.917 40.923 34.480 1.00 31.31 180 VAL B N 1
ATOM 4682 C CA . VAL B 1 180 ? 46.829 41.908 33.409 1.00 35.54 180 VAL B CA 1
ATOM 4683 C C . VAL B 1 180 ? 48.018 42.853 33.543 1.00 41.83 180 VAL B C 1
ATOM 4684 O O . VAL B 1 180 ? 48.149 43.517 34.586 1.00 37.18 180 VAL B O 1
ATOM 4688 N N . PRO B 1 181 ? 48.902 42.926 32.547 1.00 37.11 181 PRO B N 1
ATOM 4689 C CA . PRO B 1 181 ? 50.087 43.790 32.661 1.00 38.13 181 PRO B CA 1
ATOM 4690 C C . PRO B 1 181 ? 49.717 45.251 32.817 1.00 38.95 181 PRO B C 1
ATOM 4691 O O . PRO B 1 181 ? 48.815 45.760 32.147 1.00 34.11 181 PRO B O 1
ATOM 4695 N N . GLY B 1 182 ? 50.462 45.944 33.680 1.00 38.89 182 GLY B N 1
ATOM 4696 C CA . GLY B 1 182 ? 50.335 47.388 33.733 1.00 31.38 182 GLY B CA 1
ATOM 4697 C C . GLY B 1 182 ? 50.657 48.053 32.415 1.00 33.33 182 GLY B C 1
ATOM 4698 O O . GLY B 1 182 ? 50.176 49.161 32.156 1.00 33.78 182 GLY B O 1
ATOM 4699 N N . LYS B 1 183 ? 51.450 47.380 31.569 1.00 35.21 183 LYS B N 1
ATOM 4700 C CA . LYS B 1 183 ? 51.776 47.848 30.226 1.00 39.80 183 LYS B CA 1
ATOM 4701 C C . LYS B 1 183 ? 50.558 48.017 29.333 1.00 37.16 183 LYS B C 1
ATOM 4702 O O . LYS B 1 183 ? 50.646 48.735 28.330 1.00 34.89 183 LYS B O 1
ATOM 4708 N N . VAL B 1 184 ? 49.444 47.343 29.623 1.00 33.81 184 VAL B N 1
ATOM 4709 C CA . VAL B 1 184 ? 48.275 47.419 28.751 1.00 29.71 184 VAL B CA 1
ATOM 4710 C C . VAL B 1 184 ? 47.170 48.286 29.352 1.00 36.00 184 VAL B C 1
ATOM 4711 O O . VAL B 1 184 ? 46.068 48.354 28.793 1.00 29.59 184 VAL B O 1
ATOM 4715 N N . ILE B 1 185 ? 47.442 48.973 30.459 1.00 33.22 185 ILE B N 1
ATOM 4716 C CA . ILE B 1 185 ? 46.541 50.048 30.887 1.00 36.98 185 ILE B CA 1
ATOM 4717 C C . ILE B 1 185 ? 46.502 51.110 29.797 1.00 34.13 185 ILE B C 1
ATOM 4718 O O . ILE B 1 185 ? 47.569 51.557 29.346 1.00 33.72 185 ILE B O 1
ATOM 4723 N N . PRO B 1 186 ? 45.331 51.547 29.333 1.00 34.26 186 PRO B N 1
ATOM 4724 C CA . PRO B 1 186 ? 45.293 52.532 28.241 1.00 34.81 186 PRO B CA 1
ATOM 4725 C C . PRO B 1 186 ? 46.153 53.751 28.541 1.00 38.43 186 PRO B C 1
ATOM 4726 O O . PRO B 1 186 ? 46.133 54.288 29.651 1.00 34.90 186 PRO B O 1
ATOM 4730 N N . GLY B 1 187 ? 46.896 54.195 27.523 1.00 40.59 187 GLY B N 1
ATOM 4731 C CA . GLY B 1 187 ? 47.872 55.258 27.718 1.00 38.20 187 GLY B CA 1
ATOM 4732 C C . GLY B 1 187 ? 47.287 56.549 28.255 1.00 38.76 187 GLY B C 1
ATOM 4733 O O . GLY B 1 187 ? 47.981 57.317 28.928 1.00 42.05 187 GLY B O 1
ATOM 4734 N N . VAL B 1 188 ? 46.006 56.807 27.982 1.00 42.36 188 VAL B N 1
ATOM 4735 C CA . VAL B 1 188 ? 45.387 58.054 28.417 1.00 43.04 188 VAL B CA 1
ATOM 4736 C C . VAL B 1 188 ? 45.309 58.151 29.933 1.00 42.55 188 VAL B C 1
ATOM 4737 O O . VAL B 1 188 ? 45.134 59.252 30.468 1.00 46.79 188 VAL B O 1
ATOM 4741 N N . TYR B 1 189 ? 45.480 57.018 30.618 1.00 34.32 189 TYR B N 1
ATOM 4742 C CA . TYR B 1 189 ? 45.431 56.986 32.103 1.00 33.24 189 TYR B CA 1
ATOM 4743 C C . TYR B 1 189 ? 46.701 57.626 32.680 1.00 49.03 189 TYR B C 1
ATOM 4744 O O . TYR B 1 189 ? 46.761 57.851 33.901 1.00 43.99 189 TYR B O 1
ATOM 4753 N N . PHE B 1 190 ? 47.687 57.900 31.823 1.00 40.49 190 PHE B N 1
ATOM 4754 C CA . PHE B 1 190 ? 48.950 58.537 32.276 1.00 43.32 190 PHE B CA 1
ATOM 4755 C C . PHE B 1 190 ? 48.653 59.973 32.722 1.00 53.87 190 PHE B C 1
ATOM 4756 O O . PHE B 1 190 ? 49.275 60.443 33.688 1.00 60.53 190 PHE B O 1
ATOM 4764 N N . ASN B 1 191 ? 47.727 60.638 32.025 1.00 51.34 191 ASN B N 1
ATOM 4765 C CA . ASN B 1 191 ? 47.329 62.029 32.362 1.00 51.86 191 ASN B CA 1
ATOM 4766 C C . ASN B 1 191 ? 46.475 62.001 33.633 1.00 57.98 191 ASN B C 1
ATOM 4767 O O . ASN B 1 191 ? 45.510 61.221 33.678 1.00 48.84 191 ASN B O 1
ATOM 4772 N N . LYS B 1 192 ? 46.828 62.833 34.616 1.00 64.14 192 LYS B N 1
ATOM 4773 C CA . LYS B 1 192 ? 46.115 62.896 35.919 1.00 68.73 192 LYS B CA 1
ATOM 4774 C C . LYS B 1 192 ? 44.647 63.281 35.707 1.00 65.46 192 LYS B C 1
ATOM 4775 O O . LYS B 1 192 ? 43.776 62.612 36.288 1.00 59.54 192 LYS B O 1
ATOM 4781 N N . ASN B 1 193 ? 44.399 64.321 34.909 1.00 65.58 193 ASN B N 1
ATOM 4782 C CA . ASN B 1 193 ? 43.022 64.825 34.660 1.00 64.12 193 ASN B CA 1
ATOM 4783 C C . ASN B 1 193 ? 42.203 63.793 33.874 1.00 63.85 193 ASN B C 1
ATOM 4784 O O . ASN B 1 193 ? 41.037 63.569 34.240 1.00 43.40 193 ASN B O 1
ATOM 4789 N N . MET B 1 194 ? 42.791 63.202 32.832 1.00 57.01 194 MET B N 1
ATOM 4790 C CA . MET B 1 194 ? 42.064 62.202 32.005 1.00 52.47 194 MET B CA 1
ATOM 4791 C C . MET B 1 194 ? 41.744 60.972 32.860 1.00 44.40 194 MET B C 1
ATOM 4792 O O . MET B 1 194 ? 40.591 60.518 32.826 1.00 46.66 194 MET B O 1
ATOM 4797 N N . ALA B 1 195 ? 42.730 60.471 33.607 1.00 42.76 195 ALA B N 1
ATOM 4798 C CA . ALA B 1 195 ? 42.525 59.278 34.460 1.00 45.18 195 ALA B CA 1
ATOM 4799 C C . ALA B 1 195 ? 41.363 59.525 35.426 1.00 49.94 195 ALA B C 1
ATOM 4800 O O . ALA B 1 195 ? 40.503 58.640 35.556 1.00 42.10 195 ALA B O 1
ATOM 4802 N N . GLU B 1 196 ? 41.343 60.693 36.072 1.00 52.65 196 GLU B N 1
ATOM 4803 C CA . GLU B 1 196 ? 40.267 61.026 37.041 1.00 43.23 196 GLU B CA 1
ATOM 4804 C C . GLU B 1 196 ? 38.910 61.034 36.328 1.00 48.52 196 GLU B C 1
ATOM 4805 O O . GLU B 1 196 ? 37.945 60.505 36.900 1.00 45.51 196 GLU B O 1
ATOM 4811 N N . TRP B 1 197 ? 38.839 61.617 35.129 1.00 44.40 197 TRP B N 1
ATOM 4812 C CA . TRP B 1 197 ? 37.550 61.650 34.390 1.00 46.01 197 TRP B CA 1
ATOM 4813 C C . TRP B 1 197 ? 37.115 60.222 34.042 1.00 38.73 197 TRP B C 1
ATOM 4814 O O . TRP B 1 197 ? 35.922 59.920 34.181 1.00 39.56 197 TRP B O 1
ATOM 4825 N N . LEU B 1 198 ? 38.057 59.385 33.602 1.00 38.77 198 LEU B N 1
ATOM 4826 C CA . LEU B 1 198 ? 37.730 57.980 33.247 1.00 39.40 198 LEU B CA 1
ATOM 4827 C C . LEU B 1 198 ? 37.224 57.262 34.502 1.00 45.58 198 LEU B C 1
ATOM 4828 O O . LEU B 1 198 ? 36.244 56.512 34.396 1.00 30.89 198 LEU B O 1
ATOM 4833 N N . HIS B 1 199 ? 37.870 57.501 35.646 1.00 39.95 199 HIS B N 1
ATOM 4834 C CA . HIS B 1 199 ? 37.420 56.889 36.922 1.00 35.81 199 HIS B CA 1
ATOM 4835 C C . HIS B 1 199 ? 35.993 57.365 37.212 1.00 38.80 199 HIS B C 1
ATOM 4836 O O . HIS B 1 199 ? 35.177 56.545 37.654 1.00 36.41 199 HIS B O 1
ATOM 4843 N N . ASP B 1 200 ? 35.716 58.649 36.969 1.00 40.57 200 ASP B N 1
ATOM 4844 C CA . ASP B 1 200 ? 34.370 59.178 37.189 1.00 41.46 200 ASP B CA 1
ATOM 4845 C C . ASP B 1 200 ? 33.344 58.446 36.339 1.00 37.80 200 ASP B C 1
ATOM 4846 O O . ASP B 1 200 ? 32.226 58.179 36.792 1.00 39.18 200 ASP B O 1
ATOM 4851 N N . CYS B 1 201 ? 33.696 58.148 35.090 1.00 37.83 201 CYS B N 1
ATOM 4852 C CA . CYS B 1 201 ? 32.812 57.372 34.230 1.00 34.34 201 CYS B CA 1
ATOM 4853 C C . CYS B 1 201 ? 32.521 56.010 34.845 1.00 28.42 201 CYS B C 1
ATOM 4854 O O . CYS B 1 201 ? 31.363 55.587 34.938 1.00 33.58 201 CYS B O 1
ATOM 4857 N N . ALA B 1 202 ? 33.575 55.307 35.266 1.00 32.17 202 ALA B N 1
ATOM 4858 C CA . ALA B 1 202 ? 33.403 53.979 35.845 1.00 30.40 202 ALA B CA 1
ATOM 4859 C C . ALA B 1 202 ? 32.553 54.039 37.104 1.00 35.42 202 ALA B C 1
ATOM 4860 O O . ALA B 1 202 ? 31.706 53.169 37.337 1.00 33.17 202 ALA B O 1
ATOM 4862 N N . ARG B 1 203 ? 32.770 55.067 37.925 1.00 38.05 203 ARG B N 1
ATOM 4863 C CA . ARG B 1 203 ? 31.963 55.259 39.124 1.00 45.37 203 ARG B CA 1
ATOM 4864 C C . ARG B 1 203 ? 30.494 55.450 38.768 1.00 34.61 203 ARG B C 1
ATOM 4865 O O . ARG B 1 203 ? 29.609 54.911 39.439 1.00 36.82 203 ARG B O 1
ATOM 4873 N N . ARG B 1 204 ? 30.216 56.186 37.690 1.00 32.00 204 ARG B N 1
ATOM 4874 C CA . ARG B 1 204 ? 28.831 56.398 37.294 1.00 34.89 204 ARG B CA 1
ATOM 4875 C C . ARG B 1 204 ? 28.190 55.142 36.689 1.00 39.67 204 ARG B C 1
ATOM 4876 O O . ARG B 1 204 ? 26.974 54.967 36.813 1.00 30.78 204 ARG B O 1
ATOM 4884 N N . PHE B 1 205 ? 28.966 54.252 36.045 1.00 35.65 205 PHE B N 1
ATOM 4885 C CA . PHE B 1 205 ? 28.379 52.989 35.582 1.00 31.50 205 PHE B CA 1
ATOM 4886 C C . PHE B 1 205 ? 27.675 52.272 36.724 1.00 33.73 205 PHE B C 1
ATOM 4887 O O . PHE B 1 205 ? 26.604 51.677 36.543 1.00 33.42 205 PHE B O 1
ATOM 4895 N N . ARG B 1 206 ? 28.305 52.271 37.901 1.00 31.76 206 ARG B N 1
ATOM 4896 C CA . ARG B 1 206 ? 27.796 51.523 39.035 1.00 34.16 206 ARG B CA 1
ATOM 4897 C C . ARG B 1 206 ? 26.455 52.064 39.503 1.00 38.15 206 ARG B C 1
ATOM 4898 O O . ARG B 1 206 ? 25.709 51.350 40.185 1.00 42.87 206 ARG B O 1
ATOM 4906 N N . GLU B 1 207 ? 26.115 53.286 39.110 1.00 34.59 207 GLU B N 1
ATOM 4907 C CA . GLU B 1 207 ? 24.880 53.933 39.521 1.00 39.31 207 GLU B CA 1
ATOM 4908 C C . GLU B 1 207 ? 23.722 53.700 38.554 1.00 37.30 207 GLU B C 1
ATOM 4909 O O . GLU B 1 207 ? 22.621 54.182 38.814 1.00 36.13 207 GLU B O 1
ATOM 4915 N N . THR B 1 208 ? 23.930 52.967 37.462 1.00 33.16 208 THR B N 1
ATOM 4916 C CA . THR B 1 208 ? 22.899 52.793 36.454 1.00 30.78 208 THR B CA 1
ATOM 4917 C C . THR B 1 208 ? 22.037 51.598 36.816 1.00 25.79 208 THR B C 1
ATOM 4918 O O . THR B 1 208 ? 22.321 50.862 37.763 1.00 31.09 208 THR B O 1
ATOM 4922 N N . ASN B 1 209 ? 20.980 51.390 36.037 1.00 26.64 209 ASN B N 1
ATOM 4923 C CA . ASN B 1 209 ? 20.104 50.237 36.204 1.00 29.83 209 ASN B CA 1
ATOM 4924 C C . ASN B 1 209 ? 20.565 49.036 35.389 1.00 32.27 209 ASN B C 1
ATOM 4925 O O . ASN B 1 209 ? 19.950 47.969 35.467 1.00 30.99 209 ASN B O 1
ATOM 4930 N N . GLY B 1 210 ? 21.619 49.178 34.592 1.00 24.90 210 GLY B N 1
ATOM 4931 C CA . GLY B 1 210 ? 22.033 48.043 33.796 1.00 26.57 210 GLY B CA 1
ATOM 4932 C C . GLY B 1 210 ? 23.033 48.461 32.745 1.00 23.81 210 GLY B C 1
ATOM 4933 O O . GLY B 1 210 ? 22.992 49.602 32.268 1.00 22.67 210 GLY B O 1
ATOM 4934 N N . ILE B 1 211 ? 23.927 47.545 32.381 1.00 25.71 211 ILE B N 1
ATOM 4935 C CA . ILE B 1 211 ? 24.992 47.810 31.415 1.00 24.68 211 ILE B CA 1
ATOM 4936 C C . ILE B 1 211 ? 24.874 46.785 30.294 1.00 24.99 211 ILE B C 1
ATOM 4937 O O . ILE B 1 211 ? 25.011 45.576 30.529 1.00 24.97 211 ILE B O 1
ATOM 4942 N N . LEU B 1 212 ? 24.605 47.264 29.085 1.00 20.69 212 LEU B N 1
ATOM 4943 C CA . LEU B 1 212 ? 24.563 46.401 27.913 1.00 22.68 212 LEU B CA 1
ATOM 4944 C C . LEU B 1 212 ? 25.949 46.435 27.294 1.00 19.36 212 LEU B C 1
ATOM 4945 O O . LEU B 1 212 ? 26.499 47.521 27.096 1.00 24.26 212 LEU B O 1
ATOM 4950 N N . VAL B 1 213 ? 26.522 45.268 27.009 1.00 20.71 213 VAL B N 1
ATOM 4951 C CA . VAL B 1 213 ? 27.891 45.206 26.490 1.00 19.68 213 VAL B CA 1
ATOM 4952 C C . VAL B 1 213 ? 27.879 44.548 25.117 1.00 22.38 213 VAL B C 1
ATOM 4953 O O . VAL B 1 213 ? 27.199 43.536 24.908 1.00 19.77 213 VAL B O 1
ATOM 4957 N N . ASN B 1 214 ? 28.676 45.092 24.191 1.00 20.53 214 ASN B N 1
ATOM 4958 C CA . ASN B 1 214 ? 28.715 44.543 22.840 1.00 21.58 214 ASN B CA 1
ATOM 4959 C C . ASN B 1 214 ? 29.673 43.358 22.813 1.00 22.13 214 ASN B C 1
ATOM 4960 O O . ASN B 1 214 ? 30.804 43.419 22.310 1.00 22.37 214 ASN B O 1
ATOM 4965 N N . THR B 1 215 ? 29.194 42.243 23.349 1.00 16.82 215 THR B N 1
ATOM 4966 C CA . THR B 1 215 ? 29.965 41.010 23.372 1.00 18.08 215 THR B CA 1
ATOM 4967 C C . THR B 1 215 ? 28.966 39.864 23.512 1.00 18.21 215 THR B C 1
ATOM 4968 O O . THR B 1 215 ? 27.772 40.081 23.737 1.00 20.79 215 THR B O 1
ATOM 4972 N N . PHE B 1 216 ? 29.452 38.638 23.376 1.00 17.94 216 PHE B N 1
ATOM 4973 C CA . PHE B 1 216 ? 28.601 37.489 23.681 1.00 23.66 216 PHE B CA 1
ATOM 4974 C C . PHE B 1 216 ? 29.252 36.668 24.780 1.00 23.63 216 PHE B C 1
ATOM 4975 O O . PHE B 1 216 ? 30.480 36.622 24.888 1.00 20.68 216 PHE B O 1
ATOM 4983 N N . SER B 1 217 ? 28.425 36.051 25.634 1.00 22.90 217 SER B N 1
ATOM 4984 C CA . SER B 1 217 ? 28.984 35.468 26.849 1.00 19.96 217 SER B CA 1
ATOM 4985 C C . SER B 1 217 ? 29.937 34.315 26.556 1.00 22.36 217 SER B C 1
ATOM 4986 O O . SER B 1 217 ? 30.858 34.076 27.340 1.00 24.70 217 SER B O 1
ATOM 4989 N N . GLU B 1 218 ? 29.748 33.601 25.443 1.00 18.10 218 GLU B N 1
ATOM 4990 C CA . GLU B 1 218 ? 30.649 32.501 25.120 1.00 20.82 218 GLU B CA 1
ATOM 4991 C C . GLU B 1 218 ? 32.052 32.993 24.766 1.00 19.62 218 GLU B C 1
ATOM 4992 O O . GLU B 1 218 ? 33.019 32.233 24.903 1.00 21.29 218 GLU B O 1
ATOM 4998 N N . LEU B 1 219 ? 32.183 34.247 24.341 1.00 22.80 219 LEU B N 1
ATOM 4999 C CA . LEU B 1 219 ? 33.509 34.803 24.075 1.00 21.10 219 LEU B CA 1
ATOM 5000 C C . LEU B 1 219 ? 34.242 35.140 25.368 1.00 23.55 219 LEU B C 1
ATOM 5001 O O . LEU B 1 219 ? 35.451 34.916 25.482 1.00 27.86 219 LEU B O 1
ATOM 5006 N N . GLU B 1 220 ? 33.527 35.693 26.337 1.00 22.97 220 GLU B N 1
ATOM 5007 C CA . GLU B 1 220 ? 34.115 36.204 27.563 1.00 23.72 220 GLU B CA 1
ATOM 5008 C C . GLU B 1 220 ? 33.436 35.560 28.770 1.00 25.64 220 GLU B C 1
ATOM 5009 O O . GLU B 1 220 ? 32.940 36.255 29.661 1.00 23.15 220 GLU B O 1
ATOM 5015 N N . SER B 1 221 ? 33.417 34.234 28.826 1.00 25.78 221 SER B N 1
ATOM 5016 C CA . SER B 1 221 ? 32.494 33.588 29.760 1.00 30.20 221 SER B CA 1
ATOM 5017 C C . SER B 1 221 ? 32.936 33.777 31.205 1.00 31.43 221 SER B C 1
ATOM 5018 O O . SER B 1 221 ? 32.100 33.990 32.092 1.00 33.07 221 SER B O 1
ATOM 5021 N N . GLN B 1 222 ? 34.244 33.724 31.462 1.00 30.26 222 GLN B N 1
ATOM 5022 C CA . GLN B 1 222 ? 34.721 33.896 32.828 1.00 28.91 222 GLN B CA 1
ATOM 5023 C C . GLN B 1 222 ? 34.449 35.313 33.330 1.00 31.49 222 GLN B C 1
ATOM 5024 O O . GLN B 1 222 ? 34.051 35.505 34.486 1.00 31.85 222 GLN B O 1
ATOM 5030 N N . VAL B 1 223 ? 34.626 36.318 32.467 1.00 25.34 223 VAL B N 1
ATOM 5031 C CA . VAL B 1 223 ? 34.302 37.695 32.846 1.00 26.67 223 VAL B CA 1
ATOM 5032 C C . VAL B 1 223 ? 32.807 37.839 33.122 1.00 32.05 223 VAL B C 1
ATOM 5033 O O . VAL B 1 223 ? 32.392 38.481 34.099 1.00 27.16 223 VAL B O 1
ATOM 5037 N N . MET B 1 224 ? 31.969 37.274 32.248 1.00 25.65 224 MET B N 1
ATOM 5038 C CA . MET B 1 224 ? 30.527 37.413 32.472 1.00 22.94 224 MET B CA 1
ATOM 5039 C C . MET B 1 224 ? 30.084 36.684 33.740 1.00 30.57 224 MET B C 1
ATOM 5040 O O . MET B 1 224 ? 29.175 37.153 34.431 1.00 28.72 224 MET B O 1
ATOM 5045 N N . ASP B 1 225 ? 30.709 35.547 34.069 1.00 31.79 225 ASP B N 1
ATOM 5046 C CA . ASP B 1 225 ? 30.410 34.890 35.345 1.00 37.69 225 ASP B CA 1
ATOM 5047 C C . ASP B 1 225 ? 30.800 35.779 36.513 1.00 36.41 225 ASP B C 1
ATOM 5048 O O . ASP B 1 225 ? 30.108 35.821 37.540 1.00 35.47 225 ASP B O 1
ATOM 5053 N N . SER B 1 226 ? 31.916 36.493 36.368 1.00 32.03 226 SER B N 1
ATOM 5054 C CA . SER B 1 226 ? 32.363 37.425 37.393 1.00 30.32 226 SER B CA 1
ATOM 5055 C C . SER B 1 226 ? 31.347 38.539 37.606 1.00 37.63 226 SER B C 1
ATOM 5056 O O . SER B 1 226 ? 31.024 38.882 38.752 1.00 37.71 226 SER B O 1
ATOM 5059 N N . PHE B 1 227 ? 30.811 39.108 36.518 1.00 27.90 227 PHE B N 1
ATOM 5060 C CA . PHE B 1 227 ? 29.767 40.117 36.685 1.00 27.45 227 PHE B CA 1
ATOM 5061 C C . PHE B 1 227 ? 28.497 39.512 37.279 1.00 27.78 227 PHE B C 1
ATOM 5062 O O . PHE B 1 227 ? 27.834 40.145 38.104 1.00 31.87 227 PHE B O 1
ATOM 5070 N N . SER B 1 228 ? 28.111 38.320 36.835 1.00 30.94 228 SER B N 1
ATOM 5071 C CA . SER B 1 228 ? 26.889 37.718 37.368 1.00 35.25 228 SER B CA 1
ATOM 5072 C C . SER B 1 228 ? 26.992 37.529 38.874 1.00 40.35 228 SER B C 1
ATOM 5073 O O . SER B 1 228 ? 26.069 37.888 39.616 1.00 40.49 228 SER B O 1
ATOM 5076 N N . ASP B 1 229 ? 28.128 37.000 39.347 1.00 35.89 229 ASP B N 1
ATOM 5077 C CA . ASP B 1 229 ? 28.366 36.905 40.785 1.00 44.37 229 ASP B CA 1
ATOM 5078 C C . ASP B 1 229 ? 28.274 38.267 41.452 1.00 47.23 229 ASP B C 1
ATOM 5079 O O . ASP B 1 229 ? 27.653 38.404 42.512 1.00 45.01 229 ASP B O 1
ATOM 5084 N N . ALA B 1 230 ? 28.897 39.286 40.859 1.00 38.87 230 ALA B N 1
ATOM 5085 C CA . ALA B 1 230 ? 28.932 40.594 41.499 1.00 43.16 230 ALA B CA 1
ATOM 5086 C C . ALA B 1 230 ? 27.545 41.215 41.562 1.00 47.71 230 ALA B C 1
ATOM 5087 O O . ALA B 1 230 ? 27.173 41.810 42.580 1.00 49.96 230 ALA B O 1
ATOM 5089 N N . THR B 1 231 ? 26.763 41.085 40.489 1.00 35.99 231 THR B N 1
ATOM 5090 C CA . THR B 1 231 ? 25.394 41.597 40.515 1.00 44.76 231 THR B CA 1
ATOM 5091 C C . THR B 1 231 ? 24.543 40.848 41.536 1.00 51.34 231 THR B C 1
ATOM 5092 O O . THR B 1 231 ? 23.756 41.458 42.267 1.00 40.14 231 THR B O 1
ATOM 5096 N N . ALA B 1 232 ? 24.677 39.516 41.586 1.00 43.19 232 ALA B N 1
ATOM 5097 C CA . ALA B 1 232 ? 23.911 38.724 42.544 1.00 48.37 232 ALA B CA 1
ATOM 5098 C C . ALA B 1 232 ? 24.199 39.158 43.976 1.00 57.61 232 ALA B C 1
ATOM 5099 O O . ALA B 1 232 ? 23.285 39.235 44.805 1.00 64.04 232 ALA B O 1
ATOM 5101 N N . ALA B 1 233 ? 25.457 39.460 44.285 1.00 47.24 233 ALA B N 1
ATOM 5102 C CA . ALA B 1 233 ? 25.804 40.013 45.584 1.00 55.17 233 ALA B CA 1
ATOM 5103 C C . ALA B 1 233 ? 25.467 41.500 45.702 1.00 57.66 233 ALA B C 1
ATOM 5104 O O . ALA B 1 233 ? 26.000 42.175 46.592 1.00 56.99 233 ALA B O 1
ATOM 5106 N N . SER B 1 234 ? 24.597 42.009 44.823 1.00 51.31 234 SER B N 1
ATOM 5107 C CA . SER B 1 234 ? 24.199 43.420 44.796 1.00 53.55 234 SER B CA 1
ATOM 5108 C C . SER B 1 234 ? 25.408 44.353 44.819 1.00 57.87 234 SER B C 1
ATOM 5109 O O . SER B 1 234 ? 25.399 45.404 45.465 1.00 63.69 234 SER B O 1
ATOM 5112 N N . GLN B 1 235 ? 26.455 43.978 44.086 1.00 53.50 235 GLN B N 1
ATOM 5113 C CA . GLN B 1 235 ? 27.694 44.746 44.042 1.00 58.86 235 GLN B CA 1
ATOM 5114 C C . GLN B 1 235 ? 27.934 45.454 42.713 1.00 54.55 235 GLN B C 1
ATOM 5115 O O . GLN B 1 235 ? 28.962 46.123 42.561 1.00 50.03 235 GLN B O 1
ATOM 5121 N N . PHE B 1 236 ? 27.032 45.317 41.747 1.00 50.50 236 PHE B N 1
ATOM 5122 C CA . PHE B 1 236 ? 27.243 45.858 40.413 1.00 42.99 236 PHE B CA 1
ATOM 5123 C C . PHE B 1 236 ? 25.912 45.786 39.687 1.00 38.14 236 PHE B C 1
ATOM 5124 O O . PHE B 1 236 ? 25.137 44.858 39.932 1.00 35.61 236 PHE B O 1
ATOM 5132 N N . PRO B 1 237 ? 25.613 46.735 38.801 1.00 36.23 237 PRO B N 1
ATOM 5133 C CA . PRO B 1 237 ? 24.381 46.637 38.010 1.00 31.78 237 PRO B CA 1
ATOM 5134 C C . PRO B 1 237 ? 24.346 45.341 37.209 1.00 34.36 237 PRO B C 1
ATOM 5135 O O . PRO B 1 237 ? 25.356 44.654 37.051 1.00 32.43 237 PRO B O 1
ATOM 5139 N N . ALA B 1 238 ? 23.158 44.995 36.712 1.00 34.12 238 ALA B N 1
ATOM 5140 C CA . ALA B 1 238 ? 23.059 43.870 35.784 1.00 29.43 238 ALA B CA 1
ATOM 5141 C C . ALA B 1 238 ? 23.841 44.161 34.506 1.00 26.45 238 ALA B C 1
ATOM 5142 O O . ALA B 1 238 ? 23.769 45.261 33.950 1.00 25.72 238 ALA B O 1
ATOM 5144 N N . VAL B 1 239 ? 24.578 43.161 34.027 1.00 27.54 239 VAL B N 1
ATOM 5145 C CA . VAL B 1 239 ? 25.386 43.297 32.813 1.00 29.45 239 VAL B CA 1
ATOM 5146 C C . VAL B 1 239 ? 24.824 42.340 31.768 1.00 25.14 239 VAL B C 1
ATOM 5147 O O . VAL B 1 239 ? 24.779 41.124 31.989 1.00 32.94 239 VAL B O 1
ATOM 5151 N N . TYR B 1 240 ? 24.372 42.896 30.650 1.00 22.36 240 TYR B N 1
ATOM 5152 C CA . TYR B 1 240 ? 23.737 42.149 29.573 1.00 23.08 240 TYR B CA 1
ATOM 5153 C C . TYR B 1 240 ? 24.700 42.036 28.406 1.00 23.65 240 TYR B C 1
ATOM 5154 O O . TYR B 1 240 ? 24.975 43.045 27.759 1.00 22.50 240 TYR B O 1
ATOM 5163 N N . ALA B 1 241 ? 25.157 40.817 28.101 1.00 23.75 241 ALA B N 1
ATOM 5164 C CA . ALA B 1 241 ? 25.958 40.562 26.903 1.00 26.44 241 ALA B CA 1
ATOM 5165 C C . ALA B 1 241 ? 24.997 40.363 25.736 1.00 22.51 241 ALA B C 1
ATOM 5166 O O . ALA B 1 241 ? 24.296 39.347 25.667 1.00 27.17 241 ALA B O 1
ATOM 5168 N N . VAL B 1 242 ? 24.915 41.352 24.850 1.00 20.16 242 VAL B N 1
ATOM 5169 C CA . VAL B 1 242 ? 23.878 41.378 23.825 1.00 19.73 242 VAL B CA 1
ATOM 5170 C C . VAL B 1 242 ? 24.438 41.363 22.409 1.00 18.21 242 VAL B C 1
ATOM 5171 O O . VAL B 1 242 ? 23.667 41.478 21.450 1.00 21.22 242 VAL B O 1
ATOM 5175 N N . GLY B 1 243 ? 25.751 41.231 22.235 1.00 20.22 243 GLY B N 1
ATOM 5176 C CA . GLY B 1 243 ? 26.306 41.261 20.907 1.00 18.57 243 GLY B CA 1
ATOM 5177 C C . GLY B 1 243 ? 26.632 39.883 20.356 1.00 19.85 243 GLY B C 1
ATOM 5178 O O . GLY B 1 243 ? 26.332 38.858 20.986 1.00 22.75 243 GLY B O 1
ATOM 5179 N N . PRO B 1 244 ? 27.317 39.825 19.192 1.00 23.79 244 PRO B N 1
ATOM 5180 C CA . PRO B 1 244 ? 27.899 40.962 18.464 1.00 20.89 244 PRO B CA 1
ATOM 5181 C C . PRO B 1 244 ? 26.871 41.844 17.787 1.00 24.65 244 PRO B C 1
ATOM 5182 O O . PRO B 1 244 ? 26.032 41.348 17.027 1.00 25.37 244 PRO B O 1
ATOM 5186 N N . ILE B 1 245 ? 26.994 43.149 18.033 1.00 19.31 245 ILE B N 1
ATOM 5187 C CA . ILE B 1 245 ? 26.191 44.189 17.331 1.00 18.87 245 ILE B CA 1
ATOM 5188 C C . ILE B 1 245 ? 27.135 44.724 16.251 1.00 26.73 245 ILE B C 1
ATOM 5189 O O . ILE B 1 245 ? 28.134 45.360 16.620 1.00 21.96 245 ILE B O 1
ATOM 5194 N N . LEU B 1 246 ? 26.858 44.434 14.979 1.00 20.27 246 LEU B N 1
ATOM 5195 C CA . LEU B 1 246 ? 27.787 44.853 13.898 1.00 25.06 246 LEU B CA 1
ATOM 5196 C C . LEU B 1 246 ? 27.084 45.742 12.871 1.00 23.77 246 LEU B C 1
ATOM 5197 O O . LEU B 1 246 ? 25.852 45.728 12.813 1.00 24.65 246 LEU B O 1
ATOM 5202 N N . SER B 1 247 ? 27.883 46.480 12.100 1.00 21.12 247 SER B N 1
ATOM 5203 C CA . SER B 1 247 ? 27.382 47.331 10.993 1.00 26.64 247 SER B CA 1
ATOM 5204 C C . SER B 1 247 ? 27.758 46.624 9.689 1.00 33.46 247 SER B C 1
ATOM 5205 O O . SER B 1 247 ? 28.809 46.950 9.124 1.00 28.56 247 SER B O 1
ATOM 5208 N N . LEU B 1 248 ? 26.944 45.651 9.277 1.00 28.87 248 LEU B N 1
ATOM 5209 C CA . LEU B 1 248 ? 27.214 44.850 8.056 1.00 33.47 248 LEU B CA 1
ATOM 5210 C C . LEU B 1 248 ? 26.577 45.525 6.837 1.00 46.19 248 LEU B C 1
ATOM 5211 O O . LEU B 1 248 ? 27.089 45.313 5.727 1.00 60.31 248 LEU B O 1
ATOM 5216 N N . ASN B 1 249 ? 25.503 46.290 7.063 1.00 59.31 249 ASN B N 1
ATOM 5217 C CA . ASN B 1 249 ? 24.755 47.035 6.011 1.00 72.96 249 ASN B CA 1
ATOM 5218 C C . ASN B 1 249 ? 24.561 46.160 4.768 1.00 65.96 249 ASN B C 1
ATOM 5219 O O . ASN B 1 249 ? 24.128 46.720 3.742 1.00 72.69 249 ASN B O 1
ATOM 5224 N N . ALA B 1 254 ? 25.522 56.420 -0.769 1.00 89.47 254 ALA B N 1
ATOM 5225 C CA . ALA B 1 254 ? 25.473 56.719 -2.196 1.00 88.85 254 ALA B CA 1
ATOM 5226 C C . ALA B 1 254 ? 26.843 56.547 -2.843 1.00 96.22 254 ALA B C 1
ATOM 5227 O O . ALA B 1 254 ? 27.843 56.325 -2.152 1.00 89.56 254 ALA B O 1
ATOM 5229 N N . ALA B 1 255 ? 26.877 56.648 -4.173 1.00 98.81 255 ALA B N 1
ATOM 5230 C CA . ALA B 1 255 ? 28.123 56.493 -4.912 1.00 90.63 255 ALA B CA 1
ATOM 5231 C C . ALA B 1 255 ? 29.155 57.506 -4.431 1.00 88.99 255 ALA B C 1
ATOM 5232 O O . ALA B 1 255 ? 28.829 58.635 -4.059 1.00 87.19 255 ALA B O 1
ATOM 5234 N N . SER B 1 256 ? 30.413 57.082 -4.438 1.00 89.40 256 SER B N 1
ATOM 5235 C CA . SER B 1 256 ? 31.497 57.833 -3.826 1.00 82.32 256 SER B CA 1
ATOM 5236 C C . SER B 1 256 ? 32.787 57.420 -4.511 1.00 82.61 256 SER B C 1
ATOM 5237 O O . SER B 1 256 ? 32.809 56.469 -5.294 1.00 85.86 256 SER B O 1
ATOM 5240 N N . SER B 1 257 ? 33.873 58.139 -4.216 1.00 82.77 257 SER B N 1
ATOM 5241 C CA . SER B 1 257 ? 35.144 57.725 -4.802 1.00 78.74 257 SER B CA 1
ATOM 5242 C C . SER B 1 257 ? 35.828 56.665 -3.945 1.00 78.55 257 SER B C 1
ATOM 5243 O O . SER B 1 257 ? 36.550 55.813 -4.479 1.00 73.31 257 SER B O 1
ATOM 5246 N N . GLU B 1 258 ? 35.607 56.685 -2.621 1.00 69.89 258 GLU B N 1
ATOM 5247 C CA . GLU B 1 258 ? 36.142 55.591 -1.818 1.00 73.69 258 GLU B CA 1
ATOM 5248 C C . GLU B 1 258 ? 35.267 54.351 -1.986 1.00 69.63 258 GLU B C 1
ATOM 5249 O O . GLU B 1 258 ? 35.775 53.226 -2.000 1.00 59.13 258 GLU B O 1
ATOM 5255 N N . SER B 1 259 ? 33.955 54.549 -2.184 1.00 69.81 259 SER B N 1
ATOM 5256 C CA . SER B 1 259 ? 33.079 53.477 -2.647 1.00 70.39 259 SER B CA 1
ATOM 5257 C C . SER B 1 259 ? 33.625 52.830 -3.910 1.00 67.20 259 SER B C 1
ATOM 5258 O O . SER B 1 259 ? 33.579 51.601 -4.052 1.00 57.51 259 SER B O 1
ATOM 5261 N N . GLN B 1 260 ? 34.138 53.640 -4.840 1.00 53.99 260 GLN B N 1
ATOM 5262 C CA . GLN B 1 260 ? 34.579 53.108 -6.124 1.00 64.05 260 GLN B CA 1
ATOM 5263 C C . GLN B 1 260 ? 35.867 52.308 -5.974 1.00 54.52 260 GLN B C 1
ATOM 5264 O O . GLN B 1 260 ? 35.985 51.196 -6.501 1.00 53.41 260 GLN B O 1
ATOM 5270 N N . SER B 1 261 ? 36.839 52.846 -5.233 1.00 51.65 261 SER B N 1
ATOM 5271 C CA . SER B 1 261 ? 38.075 52.103 -5.007 1.00 51.05 261 SER B CA 1
ATOM 5272 C C . SER B 1 261 ? 37.805 50.827 -4.217 1.00 44.71 261 SER B C 1
ATOM 5273 O O . SER B 1 261 ? 38.426 49.788 -4.469 1.00 43.42 261 SER B O 1
ATOM 5276 N N . GLY B 1 262 ? 36.875 50.885 -3.262 1.00 43.00 262 GLY B N 1
ATOM 5277 C CA . GLY B 1 262 ? 36.519 49.686 -2.526 1.00 43.36 262 GLY B CA 1
ATOM 5278 C C . GLY B 1 262 ? 35.919 48.622 -3.421 1.00 45.49 262 GLY B C 1
ATOM 5279 O O . GLY B 1 262 ? 36.218 47.432 -3.276 1.00 39.16 262 GLY B O 1
ATOM 5280 N N . ASP B 1 263 ? 35.063 49.036 -4.360 1.00 45.90 263 ASP B N 1
ATOM 5281 C CA . ASP B 1 263 ? 34.479 48.087 -5.303 1.00 45.66 263 ASP B CA 1
ATOM 5282 C C . ASP B 1 263 ? 35.554 47.426 -6.154 1.00 35.71 263 ASP B C 1
ATOM 5283 O O . ASP B 1 263 ? 35.472 46.229 -6.450 1.00 38.70 263 ASP B O 1
ATOM 5288 N N . GLU B 1 264 ? 36.561 48.198 -6.569 1.00 31.83 264 GLU B N 1
ATOM 5289 C CA . GLU B 1 264 ? 37.691 47.623 -7.290 1.00 38.59 264 GLU B CA 1
ATOM 5290 C C . GLU B 1 264 ? 38.383 46.548 -6.461 1.00 40.63 264 GLU B C 1
ATOM 5291 O O . GLU B 1 264 ? 38.787 45.504 -6.991 1.00 39.12 264 GLU B O 1
ATOM 5297 N N . ILE B 1 265 ? 38.545 46.791 -5.158 1.00 37.90 265 ILE B N 1
ATOM 5298 C CA . ILE B 1 265 ? 39.209 45.815 -4.299 1.00 31.51 265 ILE B CA 1
ATOM 5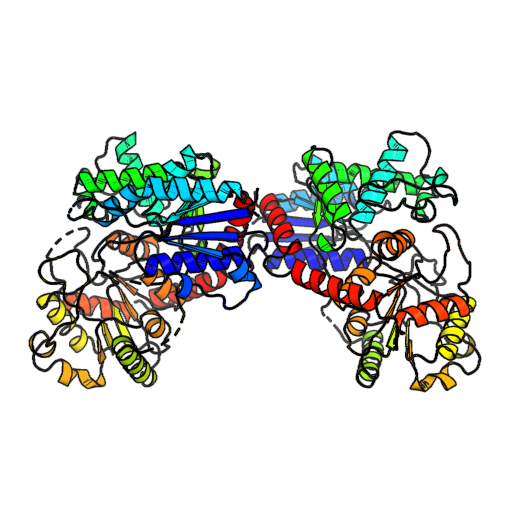299 C C . ILE B 1 265 ? 38.408 44.527 -4.244 1.00 27.63 265 ILE B C 1
ATOM 5300 O O . ILE B 1 265 ? 38.963 43.423 -4.326 1.00 29.63 265 ILE B O 1
ATOM 5305 N N . LEU B 1 266 ? 37.092 44.639 -4.102 1.00 24.96 266 LEU B N 1
ATOM 5306 C CA . LEU B 1 266 ? 36.275 43.441 -3.956 1.00 29.82 266 LEU B CA 1
ATOM 5307 C C . LEU B 1 266 ? 36.265 42.623 -5.242 1.00 29.64 266 LEU B C 1
ATOM 5308 O O . LEU B 1 266 ? 36.257 41.384 -5.191 1.00 29.15 266 LEU B O 1
ATOM 5313 N N . LYS B 1 267 ? 36.292 43.297 -6.397 1.00 32.91 267 LYS B N 1
ATOM 5314 C CA . LYS B 1 267 ? 36.412 42.588 -7.669 1.00 34.75 267 LYS B CA 1
ATOM 5315 C C . LYS B 1 267 ? 37.751 41.854 -7.758 1.00 33.98 267 LYS B C 1
ATOM 5316 O O . LYS B 1 267 ? 37.812 40.700 -8.204 1.00 36.77 267 LYS B O 1
ATOM 5322 N N . TRP B 1 268 ? 38.821 42.479 -7.285 1.00 30.48 268 TRP B N 1
ATOM 5323 C CA . TRP B 1 268 ? 40.111 41.804 -7.310 1.00 30.99 268 TRP B CA 1
ATOM 5324 C C . TRP B 1 268 ? 40.112 40.594 -6.384 1.00 29.49 268 TRP B C 1
ATOM 5325 O O . TRP B 1 268 ? 40.645 39.531 -6.736 1.00 27.86 268 TRP B O 1
ATOM 5336 N N . LEU B 1 269 ? 39.523 40.740 -5.195 1.00 23.75 269 LEU B N 1
ATOM 5337 C CA . LEU B 1 269 ? 39.400 39.616 -4.273 1.00 22.46 269 LEU B CA 1
ATOM 5338 C C . LEU B 1 269 ? 38.652 38.456 -4.910 1.00 25.48 269 LEU B C 1
ATOM 5339 O O . LEU B 1 269 ? 39.033 37.295 -4.719 1.00 22.96 269 LEU B O 1
ATOM 5344 N N . ASP B 1 270 ? 37.586 38.754 -5.681 1.00 25.57 270 ASP B N 1
ATOM 5345 C CA . ASP B 1 270 ? 36.806 37.706 -6.343 1.00 29.29 270 ASP B CA 1
ATOM 5346 C C . ASP B 1 270 ? 37.673 36.767 -7.178 1.00 31.72 270 ASP B C 1
ATOM 5347 O O . ASP B 1 270 ? 37.271 35.625 -7.438 1.00 35.78 270 ASP B O 1
ATOM 5352 N N . GLN B 1 271 ? 38.837 37.228 -7.616 1.00 30.79 271 GLN B N 1
ATOM 5353 C CA . GLN B 1 271 ? 39.723 36.463 -8.484 1.00 34.07 271 GLN B CA 1
ATOM 5354 C C . GLN B 1 271 ? 40.805 35.694 -7.728 1.00 29.67 271 GLN B C 1
ATOM 5355 O O . GLN B 1 271 ? 41.638 35.054 -8.368 1.00 30.24 271 GLN B O 1
ATOM 5361 N N . GLN B 1 272 ? 40.836 35.750 -6.394 1.00 25.41 272 GLN B N 1
ATOM 5362 C CA . GLN B 1 272 ? 41.903 35.099 -5.652 1.00 23.79 272 GLN B CA 1
ATOM 5363 C C . GLN B 1 272 ? 41.419 33.811 -5.007 1.00 23.24 272 GLN B C 1
ATOM 5364 O O . GLN B 1 272 ? 40.225 33.640 -4.744 1.00 21.32 272 GLN B O 1
ATOM 5370 N N . PRO B 1 273 ? 42.330 32.881 -4.724 1.00 22.36 273 PRO B N 1
ATOM 5371 C CA . PRO B 1 273 ? 41.937 31.606 -4.077 1.00 23.61 273 PRO B CA 1
ATOM 5372 C C . PRO B 1 273 ? 41.401 31.835 -2.675 1.00 27.23 273 PRO B C 1
ATOM 5373 O O . PRO B 1 273 ? 41.672 32.873 -2.053 1.00 23.95 273 PRO B O 1
ATOM 5377 N N . PRO B 1 274 ? 40.661 30.875 -2.124 1.00 24.13 274 PRO B N 1
ATOM 5378 C CA . PRO B 1 274 ? 40.125 31.043 -0.764 1.00 26.44 274 PRO B CA 1
ATOM 5379 C C . PRO B 1 274 ? 41.226 31.211 0.275 1.00 26.62 274 PRO B C 1
ATOM 5380 O O . PRO B 1 274 ? 42.284 30.583 0.187 1.00 22.84 274 PRO B O 1
ATOM 5384 N N . SER B 1 275 ? 40.970 32.113 1.240 1.00 20.70 275 SER B N 1
ATOM 5385 C CA . SER B 1 275 ? 41.845 32.359 2.392 1.00 18.54 275 SER B CA 1
ATOM 5386 C C . SER B 1 275 ? 43.278 32.665 1.970 1.00 17.90 275 SER B C 1
ATOM 5387 O O . SER B 1 275 ? 44.227 32.360 2.690 1.00 20.45 275 SER B O 1
ATOM 5390 N N . SER B 1 276 ? 43.434 33.318 0.829 1.00 18.58 276 SER B N 1
ATOM 5391 C CA . SER B 1 276 ? 44.748 33.577 0.258 1.00 17.64 276 SER B CA 1
ATOM 5392 C C . SER B 1 276 ? 45.268 34.979 0.555 1.00 19.43 276 SER B C 1
ATOM 5393 O O . SER B 1 276 ? 46.452 35.219 0.348 1.00 17.28 276 SER B O 1
ATOM 5396 N N . VAL B 1 277 ? 44.444 35.894 1.078 1.00 18.67 277 VAL B N 1
ATOM 5397 C CA . VAL B 1 277 ? 44.826 37.307 1.147 1.00 17.36 277 VAL B CA 1
ATOM 5398 C C . VAL B 1 277 ? 44.947 37.749 2.601 1.00 15.19 277 VAL B C 1
ATOM 5399 O O . VAL B 1 277 ? 44.065 37.469 3.425 1.00 18.28 277 VAL B O 1
ATOM 5403 N N . VAL B 1 278 ? 46.006 38.505 2.891 1.00 15.94 278 VAL B N 1
ATOM 5404 C CA . VAL B 1 278 ? 46.192 39.155 4.188 1.00 14.02 278 VAL B CA 1
ATOM 5405 C C . VAL B 1 278 ? 45.680 40.590 4.069 1.00 13.35 278 VAL B C 1
ATOM 5406 O O . VAL B 1 278 ? 46.144 41.341 3.209 1.00 17.66 278 VAL B O 1
ATOM 5410 N N . PHE B 1 279 ? 44.745 40.970 4.941 1.00 15.23 279 PHE B N 1
ATOM 5411 C CA . PHE B 1 279 ? 44.229 42.328 5.018 1.00 16.46 279 PHE B CA 1
ATOM 5412 C C . PHE B 1 279 ? 44.885 43.048 6.190 1.00 15.52 279 PHE B C 1
ATOM 5413 O O . PHE B 1 279 ? 45.053 42.466 7.270 1.00 18.12 279 PHE B O 1
ATOM 5421 N N . LEU B 1 280 ? 45.300 44.300 5.960 1.00 15.14 280 LEU B N 1
ATOM 5422 C CA . LEU B 1 280 ? 45.962 45.121 6.975 1.00 13.85 280 LEU B CA 1
ATOM 5423 C C . LEU B 1 280 ? 45.208 46.437 7.084 1.00 16.53 280 LEU B C 1
ATOM 5424 O O . LEU B 1 280 ? 45.053 47.146 6.079 1.00 16.96 280 LEU B O 1
ATOM 5429 N N . CYS B 1 281 ? 44.719 46.750 8.280 1.00 17.02 281 CYS B N 1
ATOM 5430 C CA . CYS B 1 281 ? 43.857 47.925 8.430 1.00 16.90 281 CYS B CA 1
ATOM 5431 C C . CYS B 1 281 ? 43.873 48.344 9.887 1.00 23.12 281 CYS B C 1
ATOM 5432 O O . CYS B 1 281 ? 43.906 47.487 10.770 1.00 21.47 281 CYS B O 1
ATOM 5435 N N . PHE B 1 282 ? 43.834 49.664 10.139 1.00 19.79 282 PHE B N 1
ATOM 5436 C CA . PHE B 1 282 ? 44.220 50.146 11.465 1.00 18.81 282 PHE B CA 1
ATOM 5437 C C . PHE B 1 282 ? 43.220 51.130 12.028 1.00 21.62 282 PHE B C 1
ATOM 5438 O O . PHE B 1 282 ? 43.588 52.131 12.653 1.00 21.89 282 PHE B O 1
ATOM 5446 N N . GLY B 1 283 ? 41.934 50.866 11.825 1.00 19.94 283 GLY B N 1
ATOM 5447 C CA . GLY B 1 283 ? 40.910 51.616 12.533 1.00 20.16 283 GLY B CA 1
ATOM 5448 C C . GLY B 1 283 ? 40.627 52.976 11.923 1.00 22.86 283 GLY B C 1
ATOM 5449 O O . GLY B 1 283 ? 41.151 53.366 10.870 1.00 21.03 283 GLY B O 1
ATOM 5450 N N . SER B 1 284 ? 39.777 53.728 12.615 1.00 18.99 284 SER B N 1
ATOM 5451 C CA . SER B 1 284 ? 39.390 55.029 12.089 1.00 19.86 284 SER B CA 1
ATOM 5452 C C . SER B 1 284 ? 40.439 56.109 12.340 1.00 25.02 284 SER B C 1
ATOM 5453 O O . SER B 1 284 ? 40.466 57.103 11.610 1.00 28.04 284 SER B O 1
ATOM 5456 N N . LYS B 1 285 ? 41.304 55.946 13.338 1.00 21.02 285 LYS B N 1
ATOM 5457 C CA . LYS B 1 285 ? 42.333 56.946 13.618 1.00 24.03 285 LYS B CA 1
ATOM 5458 C C . LYS B 1 285 ? 43.751 56.424 13.464 1.00 27.33 285 LYS B C 1
ATOM 5459 O O . LYS B 1 285 ? 44.700 57.182 13.707 1.00 22.28 285 LYS B O 1
ATOM 5465 N N . GLY B 1 286 ? 43.942 55.163 13.078 1.00 20.61 286 GLY B N 1
ATOM 5466 C CA . GLY B 1 286 ? 45.290 54.650 12.938 1.00 19.98 286 GLY B CA 1
ATOM 5467 C C . GLY B 1 286 ? 45.963 55.170 11.684 1.00 20.53 286 GLY B C 1
ATOM 5468 O O . GLY B 1 286 ? 45.325 55.472 10.674 1.00 22.60 286 GLY B O 1
ATOM 5469 N N . SER B 1 287 ? 47.280 55.285 11.755 1.00 22.18 287 SER B N 1
ATOM 5470 C CA . SER B 1 287 ? 48.039 55.712 10.587 1.00 20.25 287 SER B CA 1
ATOM 5471 C C . SER B 1 287 ? 49.433 55.143 10.709 1.00 22.40 287 SER B C 1
ATOM 5472 O O . SER B 1 287 ? 49.797 54.557 11.739 1.00 22.55 287 SER B O 1
ATOM 5475 N N . LEU B 1 288 ? 50.227 55.341 9.649 1.00 18.20 288 LEU B N 1
ATOM 5476 C CA . LEU B 1 288 ? 51.574 54.802 9.570 1.00 18.44 288 LEU B CA 1
ATOM 5477 C C . LEU B 1 288 ? 52.491 55.914 9.090 1.00 22.07 288 LEU B C 1
ATOM 5478 O O . LEU B 1 288 ? 52.159 56.604 8.120 1.00 21.24 288 LEU B O 1
ATOM 5483 N N . ASN B 1 289 ? 53.617 56.091 9.769 1.00 20.89 289 ASN B N 1
ATOM 5484 C CA . ASN B 1 289 ? 54.681 56.994 9.317 1.00 18.78 289 ASN B CA 1
ATOM 5485 C C . ASN B 1 289 ? 55.473 56.329 8.198 1.00 18.04 289 ASN B C 1
ATOM 5486 O O . ASN B 1 289 ? 55.401 55.105 8.026 1.00 18.65 289 ASN B O 1
ATOM 5491 N N . PRO B 1 290 ? 56.236 57.113 7.417 1.00 18.96 290 PRO B N 1
ATOM 5492 C CA . PRO B 1 290 ? 56.973 56.520 6.291 1.00 19.42 290 PRO B CA 1
ATOM 5493 C C . PRO B 1 290 ? 57.879 55.365 6.669 1.00 18.46 290 PRO B C 1
ATOM 5494 O O . PRO B 1 290 ? 57.903 54.375 5.921 1.00 18.25 290 PRO B O 1
ATOM 5498 N N . ASP B 1 291 ? 58.638 55.445 7.779 1.00 17.94 291 ASP B N 1
ATOM 5499 C CA . ASP B 1 291 ? 59.567 54.345 8.054 1.00 20.77 291 ASP B CA 1
ATOM 5500 C C . ASP B 1 291 ? 58.807 53.070 8.414 1.00 21.45 291 ASP B C 1
ATOM 5501 O O . ASP B 1 291 ? 59.168 51.966 7.970 1.00 18.43 291 ASP B O 1
ATOM 5506 N N . GLN B 1 292 ? 57.730 53.210 9.177 1.00 18.33 292 GLN B N 1
ATOM 5507 C CA . GLN B 1 292 ? 56.921 52.036 9.505 1.00 18.82 292 GLN B CA 1
ATOM 5508 C C . GLN B 1 292 ? 56.268 51.453 8.254 1.00 15.04 292 GLN B C 1
ATOM 5509 O O . GLN B 1 292 ? 56.159 50.224 8.114 1.00 17.99 292 GLN B O 1
ATOM 5515 N N . ALA B 1 293 ? 55.806 52.313 7.340 1.00 19.49 293 ALA B N 1
ATOM 5516 C CA . ALA B 1 293 ? 55.209 51.814 6.100 1.00 20.27 293 ALA B CA 1
ATOM 5517 C C . ALA B 1 293 ? 56.237 51.072 5.254 1.00 17.81 293 ALA B C 1
ATOM 5518 O O . ALA B 1 293 ? 55.932 50.040 4.639 1.00 16.71 293 ALA B O 1
ATOM 5520 N N . ARG B 1 294 ? 57.472 51.578 5.211 1.00 13.79 294 ARG B N 1
ATOM 5521 C CA . ARG B 1 294 ? 58.500 50.854 4.479 1.00 14.53 294 ARG B CA 1
ATOM 5522 C C . ARG B 1 294 ? 58.818 49.501 5.114 1.00 18.67 294 ARG B C 1
ATOM 5523 O O . ARG B 1 294 ? 59.138 48.539 4.390 1.00 18.01 294 ARG B O 1
ATOM 5531 N N . GLU B 1 295 ? 58.726 49.385 6.445 1.00 17.54 295 GLU B N 1
ATOM 5532 C CA . GLU B 1 295 ? 58.955 48.068 7.042 1.00 19.69 295 GLU B CA 1
ATOM 5533 C C . GLU B 1 295 ? 57.836 47.098 6.675 1.00 20.25 295 GLU B C 1
ATOM 5534 O O . GLU B 1 295 ? 58.092 45.923 6.392 1.00 16.66 295 GLU B O 1
ATOM 5540 N N . ILE B 1 296 ? 56.588 47.575 6.655 1.00 19.39 296 ILE B N 1
ATOM 5541 C CA . ILE B 1 296 ? 55.486 46.724 6.224 1.00 17.78 296 ILE B CA 1
ATOM 5542 C C . ILE B 1 296 ? 55.681 46.290 4.780 1.00 20.61 296 ILE B C 1
ATOM 5543 O O . ILE B 1 296 ? 55.500 45.114 4.437 1.00 17.45 296 ILE B O 1
ATOM 5548 N N . ALA B 1 297 ? 56.047 47.234 3.904 1.00 16.56 297 ALA B N 1
ATOM 5549 C CA . ALA B 1 297 ? 56.247 46.881 2.499 1.00 19.14 297 ALA B CA 1
ATOM 5550 C C . ALA B 1 297 ? 57.331 45.815 2.329 1.00 20.02 297 ALA B C 1
ATOM 5551 O O . ALA B 1 297 ? 57.164 44.882 1.536 1.00 20.79 297 ALA B O 1
ATOM 5553 N N . HIS B 1 298 ? 58.441 45.934 3.064 1.00 17.60 298 HIS B N 1
ATOM 5554 C CA . HIS B 1 298 ? 59.477 44.899 3.005 1.00 17.66 298 HIS B CA 1
ATOM 5555 C C . HIS B 1 298 ? 58.927 43.549 3.453 1.00 15.24 298 HIS B C 1
ATOM 5556 O O . HIS B 1 298 ? 59.199 42.511 2.826 1.00 20.92 298 HIS B O 1
ATOM 5563 N N . ALA B 1 299 ? 58.184 43.544 4.562 1.00 18.56 299 ALA B N 1
ATOM 5564 C CA . ALA B 1 299 ? 57.604 42.304 5.083 1.00 22.90 299 ALA B CA 1
ATOM 5565 C C . ALA B 1 299 ? 56.673 41.662 4.059 1.00 22.03 299 ALA B C 1
ATOM 5566 O O . ALA B 1 299 ? 56.740 40.453 3.807 1.00 22.43 299 ALA B O 1
ATOM 5568 N N . LEU B 1 300 ? 55.798 42.466 3.446 1.00 18.82 300 LEU B N 1
ATOM 5569 C CA . LEU B 1 300 ? 54.853 41.911 2.476 1.00 18.90 300 LEU B CA 1
ATOM 5570 C C . LEU B 1 300 ? 55.565 41.328 1.269 1.00 24.70 300 LEU B C 1
ATOM 5571 O O . LEU B 1 300 ? 55.188 40.259 0.761 1.00 22.99 300 LEU B O 1
ATOM 5576 N N . GLU B 1 301 ? 56.577 42.027 0.766 1.00 19.52 301 GLU B N 1
ATOM 5577 C CA . GLU B 1 301 ? 57.257 41.518 -0.408 1.00 22.44 301 GLU B CA 1
ATOM 5578 C C . GLU B 1 301 ? 58.044 40.258 -0.067 1.00 31.84 301 GLU B C 1
ATOM 5579 O O . GLU B 1 301 ? 58.083 39.311 -0.862 1.00 29.74 301 GLU B O 1
ATOM 5585 N N . ARG B 1 302 ? 58.634 40.202 1.129 1.00 24.82 302 ARG B N 1
ATOM 5586 C CA . ARG B 1 302 ? 59.432 39.031 1.482 1.00 31.07 302 ARG B CA 1
ATOM 5587 C C . ARG B 1 302 ? 58.554 37.840 1.834 1.00 32.86 302 ARG B C 1
ATOM 5588 O O . ARG B 1 302 ? 58.902 36.698 1.535 1.00 36.72 302 ARG B O 1
ATOM 5596 N N . SER B 1 303 ? 57.426 38.087 2.486 1.00 25.10 303 SER B N 1
ATOM 5597 C CA . SER B 1 303 ? 56.507 37.014 2.843 1.00 23.08 303 SER B CA 1
ATOM 5598 C C . SER B 1 303 ? 55.885 36.361 1.610 1.00 37.28 303 SER B C 1
ATOM 5599 O O . SER B 1 303 ? 55.531 35.181 1.661 1.00 29.96 303 SER B O 1
ATOM 5602 N N . GLY B 1 304 ? 55.749 37.098 0.509 1.00 29.35 304 GLY B N 1
ATOM 5603 C CA . GLY B 1 304 ? 55.164 36.561 -0.703 1.00 26.16 304 GLY B CA 1
ATOM 5604 C C . GLY B 1 304 ? 53.671 36.287 -0.668 1.00 28.06 304 GLY B C 1
ATOM 5605 O O . GLY B 1 304 ? 53.155 35.635 -1.581 1.00 24.72 304 GLY B O 1
ATOM 5606 N N . HIS B 1 305 ? 52.946 36.766 0.342 1.00 19.16 305 HIS B N 1
ATOM 5607 C CA . HIS B 1 305 ? 51.499 36.553 0.363 1.00 21.17 305 HIS B CA 1
ATOM 5608 C C . HIS B 1 305 ? 50.779 37.629 -0.448 1.00 25.03 305 HIS B C 1
ATOM 5609 O O . HIS B 1 305 ? 51.317 38.706 -0.710 1.00 23.23 305 HIS B O 1
ATOM 5616 N N . ARG B 1 306 ? 49.556 37.316 -0.855 1.00 16.78 306 ARG B N 1
ATOM 5617 C CA . ARG B 1 306 ? 48.663 38.315 -1.424 1.00 21.25 306 ARG B CA 1
ATOM 5618 C C . ARG B 1 306 ? 48.151 39.221 -0.310 1.00 18.40 306 ARG B C 1
ATOM 5619 O O . ARG B 1 306 ? 48.012 38.785 0.839 1.00 16.61 306 ARG B O 1
ATOM 5627 N N . PHE B 1 307 ? 47.882 40.492 -0.648 1.00 16.55 307 PHE B N 1
ATOM 5628 C CA . PHE B 1 307 ? 47.548 41.434 0.412 1.00 19.27 307 PHE B CA 1
ATOM 5629 C C . PHE B 1 307 ? 46.632 42.556 -0.070 1.00 18.85 307 PHE B C 1
ATOM 5630 O O . PHE B 1 307 ? 46.628 42.916 -1.245 1.00 17.06 307 PHE B O 1
ATOM 5638 N N . VAL B 1 308 ? 45.807 43.049 0.854 1.00 15.79 308 VAL B N 1
ATOM 5639 C CA . VAL B 1 308 ? 45.122 44.344 0.747 1.00 18.40 308 VAL B CA 1
ATOM 5640 C C . VAL B 1 308 ? 45.587 45.183 1.934 1.00 17.71 308 VAL B C 1
ATOM 5641 O O . VAL B 1 308 ? 45.339 44.821 3.093 1.00 16.16 308 VAL B O 1
ATOM 5645 N N . TRP B 1 309 ? 46.242 46.310 1.658 1.00 14.91 309 TRP B N 1
ATOM 5646 C CA . TRP B 1 309 ? 46.880 47.088 2.712 1.00 11.94 309 TRP B CA 1
ATOM 5647 C C . TRP B 1 309 ? 46.282 48.491 2.727 1.00 16.42 309 TRP B C 1
ATOM 5648 O O . TRP B 1 309 ? 46.430 49.239 1.752 1.00 20.21 309 TRP B O 1
ATOM 5659 N N . SER B 1 310 ? 45.597 48.806 3.827 1.00 15.18 310 SER B N 1
ATOM 5660 C CA . SER B 1 310 ? 45.024 50.156 4.046 1.00 13.62 310 SER B CA 1
ATOM 5661 C C . SER B 1 310 ? 46.155 51.017 4.611 1.00 19.96 310 SER B C 1
ATOM 5662 O O . SER B 1 310 ? 46.563 50.775 5.756 1.00 19.15 310 SER B O 1
ATOM 5665 N N . LEU B 1 311 ? 46.666 51.949 3.808 1.00 18.61 311 LEU B N 1
ATOM 5666 C CA . LEU B 1 311 ? 47.811 52.791 4.232 1.00 15.08 311 LEU B CA 1
ATOM 5667 C C . LEU B 1 311 ? 47.381 54.258 4.280 1.00 20.55 311 LEU B C 1
ATOM 5668 O O . LEU B 1 311 ? 47.018 54.796 3.230 1.00 19.78 311 LEU B O 1
ATOM 5673 N N . ARG B 1 312 ? 47.425 54.861 5.468 1.00 14.28 312 ARG B N 1
ATOM 5674 C CA . ARG B 1 312 ? 47.051 56.288 5.631 1.00 15.78 312 ARG B CA 1
ATOM 5675 C C . ARG B 1 312 ? 48.088 56.976 6.520 1.00 18.01 312 ARG B C 1
ATOM 5676 O O . ARG B 1 312 ? 48.655 56.305 7.393 1.00 20.35 312 ARG B O 1
ATOM 5684 N N . GLN B 1 313 ? 48.317 58.268 6.286 1.00 21.69 313 GLN B N 1
ATOM 5685 C CA . GLN B 1 313 ? 49.290 59.046 7.092 1.00 23.12 313 GLN B CA 1
ATOM 5686 C C . GLN B 1 313 ? 48.527 59.897 8.109 1.00 18.08 313 GLN B C 1
ATOM 5687 O O . GLN B 1 313 ? 47.367 60.234 7.844 1.00 21.26 313 GLN B O 1
ATOM 5693 N N . PRO B 1 314 ? 49.132 60.254 9.260 1.00 23.17 314 PRO B N 1
ATOM 5694 C CA . PRO B 1 314 ? 48.464 61.093 10.248 1.00 29.83 314 PRO B CA 1
ATOM 5695 C C . PRO B 1 314 ? 48.177 62.469 9.631 1.00 34.71 314 PRO B C 1
ATOM 5696 O O . PRO B 1 314 ? 49.013 62.972 8.910 1.00 30.13 314 PRO B O 1
ATOM 5700 N N . SER B 1 315 ? 46.996 63.024 9.906 1.00 34.74 315 SER B N 1
ATOM 5701 C CA . SER B 1 315 ? 46.653 64.360 9.359 1.00 39.35 315 SER B CA 1
ATOM 5702 C C . SER B 1 315 ? 47.631 65.392 9.923 1.00 31.73 315 SER B C 1
ATOM 5703 O O . SER B 1 315 ? 47.918 65.340 11.133 1.00 39.77 315 SER B O 1
ATOM 5706 N N . PRO B 1 316 ? 48.171 66.311 9.100 1.00 36.16 316 PRO B N 1
ATOM 5707 C CA . PRO B 1 316 ? 49.093 67.327 9.600 1.00 43.25 316 PRO B CA 1
ATOM 5708 C C . PRO B 1 316 ? 48.348 68.202 10.617 1.00 54.40 316 PRO B C 1
ATOM 5709 O O . PRO B 1 316 ? 48.989 68.902 11.374 1.00 46.53 316 PRO B O 1
ATOM 5713 N N . LYS B 1 317 ? 47.014 68.107 10.611 1.00 43.50 317 LYS B N 1
ATOM 5714 C CA . LYS B 1 317 ? 46.153 68.899 11.480 1.00 40.11 317 LYS B CA 1
ATOM 5715 C C . LYS B 1 317 ? 45.867 68.213 12.809 1.00 62.08 317 LYS B C 1
ATOM 5716 O O . LYS B 1 317 ? 44.737 68.271 13.306 1.00 71.48 317 LYS B O 1
ATOM 5722 N N . GLY B 1 318 ? 46.851 67.542 13.397 1.00 54.16 318 GLY B N 1
ATOM 5723 C CA . GLY B 1 318 ? 46.682 66.906 14.689 1.00 68.21 318 GLY B CA 1
ATOM 5724 C C . GLY B 1 318 ? 45.914 65.596 14.610 1.00 81.90 318 GLY B C 1
ATOM 5725 O O . GLY B 1 318 ? 45.071 65.381 13.740 1.00 79.60 318 GLY B O 1
ATOM 5726 N N . LYS B 1 319 ? 46.209 64.705 15.565 1.00 90.93 319 LYS B N 1
ATOM 5727 C CA . LYS B 1 319 ? 45.557 63.399 15.590 1.00 90.61 319 LYS B CA 1
ATOM 5728 C C . LYS B 1 319 ? 44.051 63.517 15.836 1.00 87.18 319 LYS B C 1
ATOM 5729 O O . LYS B 1 319 ? 43.323 62.529 15.679 1.00 81.36 319 LYS B O 1
ATOM 5735 N N . PHE B 1 320 ? 43.564 64.715 16.161 1.00 85.24 320 PHE B N 1
ATOM 5736 C CA . PHE B 1 320 ? 42.137 64.995 16.264 1.00 87.14 320 PHE B CA 1
ATOM 5737 C C . PHE B 1 320 ? 41.489 65.243 14.904 1.00 87.79 320 PHE B C 1
ATOM 5738 O O . PHE B 1 320 ? 40.436 65.884 14.839 1.00 93.21 320 PHE B O 1
ATOM 5746 N N . GLU B 1 321 ? 42.099 64.780 13.812 1.00 71.24 321 GLU B N 1
ATOM 5747 C CA . GLU B 1 321 ? 41.424 64.756 12.518 1.00 64.59 321 GLU B CA 1
ATOM 5748 C C . GLU B 1 321 ? 41.799 63.480 11.768 1.00 43.52 321 GLU B C 1
ATOM 5749 O O . GLU B 1 321 ? 42.748 62.776 12.125 1.00 46.95 321 GLU B O 1
ATOM 5755 N N . LYS B 1 322 ? 41.018 63.194 10.725 1.00 34.37 322 LYS B N 1
ATOM 5756 C CA . LYS B 1 322 ? 41.049 61.908 10.042 1.00 33.32 322 LYS B CA 1
ATOM 5757 C C . LYS B 1 322 ? 42.397 61.698 9.360 1.00 26.88 322 LYS B C 1
ATOM 5758 O O . LYS B 1 322 ? 42.917 62.623 8.729 1.00 27.66 322 LYS B O 1
ATOM 5764 N N . PRO B 1 323 ? 42.969 60.497 9.437 1.00 22.95 323 PRO B N 1
ATOM 5765 C CA . PRO B 1 323 ? 44.119 60.179 8.575 1.00 21.38 323 PRO B CA 1
ATOM 5766 C C . PRO B 1 323 ? 43.767 60.322 7.101 1.00 22.37 323 PRO B C 1
ATOM 5767 O O . PRO B 1 323 ? 42.611 60.201 6.699 1.00 25.79 323 PRO B O 1
ATOM 5771 N N . ILE B 1 324 ? 44.800 60.545 6.278 1.00 22.94 324 ILE B N 1
ATOM 5772 C CA . ILE B 1 324 ? 44.624 60.765 4.849 1.00 24.22 324 ILE B CA 1
ATOM 5773 C C . ILE B 1 324 ? 45.588 59.853 4.102 1.00 24.08 324 ILE B C 1
ATOM 5774 O O . ILE B 1 324 ? 46.583 59.384 4.653 1.00 25.95 324 ILE B O 1
ATOM 5779 N N . GLU B 1 325 ? 45.294 59.613 2.831 1.00 23.67 325 GLU B N 1
ATOM 5780 C CA . GLU B 1 325 ? 46.206 58.811 2.031 1.00 22.40 325 GLU B CA 1
ATOM 5781 C C . GLU B 1 325 ? 47.522 59.547 1.807 1.00 24.73 325 GLU B C 1
ATOM 5782 O O . GLU B 1 325 ? 47.596 60.772 1.893 1.00 22.03 325 GLU B O 1
ATOM 5788 N N . TYR B 1 326 ? 48.572 58.779 1.516 1.00 19.39 326 TYR B N 1
ATOM 5789 C CA . TYR B 1 326 ? 49.819 59.379 1.052 1.00 18.39 326 TYR B CA 1
ATOM 5790 C C . TYR B 1 326 ? 49.697 59.795 -0.404 1.00 23.73 326 TYR B C 1
ATOM 5791 O O . TYR B 1 326 ? 49.141 59.062 -1.229 1.00 25.75 326 TYR B O 1
ATOM 5800 N N . ASP B 1 327 ? 50.259 60.954 -0.729 1.00 19.65 327 ASP B N 1
ATOM 5801 C CA . ASP B 1 327 ? 50.492 61.283 -2.125 1.00 20.93 327 ASP B CA 1
ATOM 5802 C C . ASP B 1 327 ? 51.753 60.580 -2.594 1.00 20.50 327 ASP B C 1
ATOM 5803 O O . ASP B 1 327 ? 52.670 60.321 -1.807 1.00 21.72 327 ASP B O 1
ATOM 5808 N N . ASN B 1 328 ? 51.787 60.267 -3.887 1.00 20.83 328 ASN B N 1
ATOM 5809 C CA . ASN B 1 328 ? 53.005 59.790 -4.548 1.00 21.72 328 ASN B CA 1
ATOM 5810 C C . ASN B 1 328 ? 53.631 58.660 -3.751 1.00 21.91 328 ASN B C 1
ATOM 5811 O O . ASN B 1 328 ? 54.816 58.694 -3.417 1.00 21.74 328 ASN B O 1
ATOM 5816 N N . ILE B 1 329 ? 52.813 57.648 -3.445 1.00 20.26 329 ILE B N 1
ATOM 5817 C CA . ILE B 1 329 ? 53.254 56.593 -2.541 1.00 24.96 329 ILE B CA 1
ATOM 5818 C C . ILE B 1 329 ? 54.469 55.883 -3.078 1.00 20.95 329 ILE B C 1
ATOM 5819 O O . ILE B 1 329 ? 55.248 55.329 -2.303 1.00 24.24 329 ILE B O 1
ATOM 5824 N N . GLU B 1 330 ? 54.678 55.904 -4.397 1.00 22.19 330 GLU B N 1
ATOM 5825 C CA . GLU B 1 330 ? 55.862 55.257 -4.957 1.00 19.54 330 GLU B CA 1
ATOM 5826 C C . GLU B 1 330 ? 57.161 55.931 -4.521 1.00 30.43 330 GLU B C 1
ATOM 5827 O O . GLU B 1 330 ? 58.222 55.313 -4.600 1.00 27.31 330 GLU B O 1
ATOM 5833 N N . ASP B 1 331 ? 57.106 57.183 -4.073 1.00 24.92 331 ASP B N 1
ATOM 5834 C CA . ASP B 1 331 ? 58.279 57.862 -3.535 1.00 25.36 331 ASP B CA 1
ATOM 5835 C C . ASP B 1 331 ? 58.431 57.663 -2.037 1.00 24.28 331 ASP B C 1
ATOM 5836 O O . ASP B 1 331 ? 59.428 58.108 -1.466 1.00 27.27 331 ASP B O 1
ATOM 5841 N N . VAL B 1 332 ? 57.428 57.098 -1.378 1.00 22.97 332 VAL B N 1
ATOM 5842 C CA . VAL B 1 332 ? 57.474 56.848 0.051 1.00 21.55 332 VAL B CA 1
ATOM 5843 C C . VAL B 1 332 ? 57.932 55.427 0.330 1.00 25.19 332 VAL B C 1
ATOM 5844 O O . VAL B 1 332 ? 58.832 55.197 1.138 1.00 22.66 332 VAL B O 1
ATOM 5848 N N . LEU B 1 333 ? 57.312 54.466 -0.350 1.00 20.80 333 LEU B N 1
ATOM 5849 C CA . LEU B 1 333 ? 57.582 53.043 -0.130 1.00 16.99 333 LEU B CA 1
ATOM 5850 C C . LEU B 1 333 ? 58.935 52.675 -0.748 1.00 19.93 333 LEU B C 1
ATOM 5851 O O . LEU B 1 333 ? 59.525 53.472 -1.472 1.00 21.37 333 LEU B O 1
ATOM 5856 N N . PRO B 1 334 ? 59.453 51.463 -0.490 1.00 20.15 334 PRO B N 1
ATOM 5857 C CA . PRO B 1 334 ? 60.714 51.052 -1.128 1.00 19.58 334 PRO B CA 1
ATOM 5858 C C . PRO B 1 334 ? 60.647 51.144 -2.642 1.00 21.97 334 PRO B C 1
ATOM 5859 O O . PRO B 1 334 ? 59.620 50.865 -3.262 1.00 19.12 334 PRO B O 1
ATOM 5863 N N . GLU B 1 335 ? 61.781 51.513 -3.241 1.00 18.29 335 GLU B N 1
ATOM 5864 C CA . GLU B 1 335 ? 61.816 51.698 -4.685 1.00 24.96 335 GLU B CA 1
ATOM 5865 C C . GLU B 1 335 ? 61.327 50.444 -5.408 1.00 20.99 335 GLU B C 1
ATOM 5866 O O . GLU B 1 335 ? 61.780 49.330 -5.113 1.00 25.13 335 GLU B O 1
ATOM 5872 N N . GLY B 1 336 ? 60.394 50.630 -6.345 1.00 18.92 336 GLY B N 1
ATOM 5873 C CA . GLY B 1 336 ? 59.861 49.542 -7.157 1.00 21.84 336 GLY B CA 1
ATOM 5874 C C . GLY B 1 336 ? 58.846 48.640 -6.476 1.00 24.17 336 GLY B C 1
ATOM 5875 O O . GLY B 1 336 ? 58.378 47.682 -7.102 1.00 21.31 336 GLY B O 1
ATOM 5876 N N . PHE B 1 337 ? 58.479 48.919 -5.224 1.00 19.94 337 PHE B N 1
ATOM 5877 C CA . PHE B 1 337 ? 57.557 48.035 -4.508 1.00 20.54 337 PHE B CA 1
ATOM 5878 C C . PHE B 1 337 ? 56.239 47.849 -5.257 1.00 22.15 337 PHE B C 1
ATOM 5879 O O . PHE B 1 337 ? 55.732 46.725 -5.368 1.00 24.74 337 PHE B O 1
ATOM 5887 N N . LEU B 1 338 ? 55.637 48.946 -5.752 1.00 17.39 338 LEU B N 1
ATOM 5888 C CA . LEU B 1 338 ? 54.330 48.808 -6.382 1.00 23.84 338 LEU B CA 1
ATOM 5889 C C . LEU B 1 338 ? 54.421 48.100 -7.723 1.00 26.26 338 LEU B C 1
ATOM 5890 O O . LEU B 1 338 ? 53.461 47.438 -8.140 1.00 28.25 338 LEU B O 1
ATOM 5895 N N . ASP B 1 339 ? 55.550 48.232 -8.405 1.00 23.74 339 ASP B N 1
ATOM 5896 C CA . ASP B 1 339 ? 55.761 47.490 -9.644 1.00 27.50 339 ASP B CA 1
ATOM 5897 C C . ASP B 1 339 ? 55.888 45.997 -9.368 1.00 25.63 339 ASP B C 1
ATOM 5898 O O . ASP B 1 339 ? 55.223 45.182 -10.012 1.00 27.77 339 ASP B O 1
ATOM 5903 N N . ARG B 1 340 ? 56.692 45.625 -8.365 1.00 23.05 340 ARG B N 1
ATOM 5904 C CA . ARG B 1 340 ? 56.957 44.209 -8.121 1.00 26.57 340 ARG B CA 1
ATOM 5905 C C . ARG B 1 340 ? 55.746 43.499 -7.541 1.00 25.71 340 ARG B C 1
ATOM 5906 O O . ARG B 1 340 ? 55.553 42.308 -7.809 1.00 24.71 340 ARG B O 1
ATOM 5914 N N . THR B 1 341 ? 54.917 44.201 -6.765 1.00 20.99 341 THR B N 1
ATOM 5915 C CA . THR B 1 341 ? 53.738 43.589 -6.145 1.00 22.30 341 THR B CA 1
ATOM 5916 C C . THR B 1 341 ? 52.448 43.879 -6.904 1.00 22.17 341 THR B C 1
ATOM 5917 O O . THR B 1 341 ? 51.359 43.628 -6.380 1.00 23.99 341 THR B O 1
ATOM 5921 N N . ALA B 1 342 ? 52.547 44.363 -8.147 1.00 23.05 342 ALA B N 1
ATOM 5922 C CA . ALA B 1 342 ? 51.366 44.834 -8.866 1.00 25.09 342 ALA B CA 1
ATOM 5923 C C . ALA B 1 342 ? 50.286 43.763 -8.985 1.00 31.39 342 ALA B C 1
ATOM 5924 O O . ALA B 1 342 ? 49.089 44.084 -8.959 1.00 29.67 342 ALA B O 1
ATOM 5926 N N . GLU B 1 343 ? 50.678 42.491 -9.126 1.00 23.33 343 GLU B N 1
ATOM 5927 C CA . GLU B 1 343 ? 49.704 41.405 -9.210 1.00 29.01 343 GLU B CA 1
ATOM 5928 C C . GLU B 1 343 ? 49.479 40.695 -7.881 1.00 27.42 343 GLU B C 1
ATOM 5929 O O . GLU B 1 343 ? 48.547 39.892 -7.786 1.00 30.61 343 GLU B O 1
ATOM 5935 N N . MET B 1 344 ? 50.319 40.943 -6.871 1.00 22.13 344 MET B N 1
ATOM 5936 C CA . MET B 1 344 ? 50.200 40.276 -5.576 1.00 22.56 344 MET B CA 1
ATOM 5937 C C . MET B 1 344 ? 49.271 40.990 -4.609 1.00 22.12 344 MET B C 1
ATOM 5938 O O . MET B 1 344 ? 48.721 40.342 -3.712 1.00 19.09 344 MET B O 1
ATOM 5943 N N . GLY B 1 345 ? 49.122 42.306 -4.709 1.00 21.47 345 GLY B N 1
ATOM 5944 C CA . GLY B 1 345 ? 48.291 42.954 -3.720 1.00 20.38 345 GLY B CA 1
ATOM 5945 C C . GLY B 1 345 ? 47.947 44.374 -4.106 1.00 20.90 345 GLY B C 1
ATOM 5946 O O . GLY B 1 345 ? 48.348 44.879 -5.157 1.00 23.68 345 GLY B O 1
ATOM 5947 N N . ARG B 1 346 ? 47.212 45.009 -3.216 1.00 19.32 346 ARG B N 1
ATOM 5948 C CA . ARG B 1 346 ? 46.654 46.327 -3.459 1.00 21.93 346 ARG B CA 1
ATOM 5949 C C . ARG B 1 346 ? 46.879 47.195 -2.237 1.00 25.39 346 ARG B C 1
ATOM 5950 O O . ARG B 1 346 ? 46.720 46.740 -1.103 1.00 19.59 346 ARG B O 1
ATOM 5958 N N . VAL B 1 347 ? 47.234 48.450 -2.476 1.00 19.12 347 VAL B N 1
ATOM 5959 C CA . VAL B 1 347 ? 47.342 49.443 -1.423 1.00 20.76 347 VAL B CA 1
ATOM 5960 C C . VAL B 1 347 ? 46.181 50.404 -1.605 1.00 28.03 347 VAL B C 1
ATOM 5961 O O . VAL B 1 347 ? 45.910 50.857 -2.725 1.00 26.43 347 VAL B O 1
ATOM 5965 N N . ILE B 1 348 ? 45.474 50.685 -0.518 1.00 16.90 348 ILE B N 1
ATOM 5966 C CA . ILE B 1 348 ? 44.300 51.548 -0.557 1.00 18.95 348 ILE B CA 1
ATOM 5967 C C . ILE B 1 348 ? 44.319 52.451 0.658 1.00 18.70 348 ILE B C 1
ATOM 5968 O O . ILE B 1 348 ? 45.169 52.319 1.543 1.00 22.19 348 ILE B O 1
ATOM 5973 N N . GLY B 1 349 ? 43.379 53.409 0.659 1.00 21.18 349 GLY B N 1
ATOM 5974 C CA . GLY B 1 349 ? 43.138 54.250 1.820 1.00 20.90 349 GLY B CA 1
ATOM 5975 C C . GLY B 1 349 ? 42.051 53.670 2.706 1.00 20.62 349 GLY B C 1
ATOM 5976 O O . GLY B 1 349 ? 42.169 52.524 3.159 1.00 20.52 349 GLY B O 1
ATOM 5977 N N . TRP B 1 350 ? 40.999 54.439 2.978 1.00 19.07 350 TRP B N 1
ATOM 5978 C CA . TRP B 1 350 ? 39.862 53.884 3.712 1.00 19.98 350 TRP B CA 1
ATOM 5979 C C . TRP B 1 350 ? 39.323 52.645 3.008 1.00 20.57 350 TRP B C 1
ATOM 5980 O O . TRP B 1 350 ? 39.074 52.657 1.801 1.00 21.11 350 TRP B O 1
ATOM 5991 N N . ALA B 1 351 ? 39.107 51.582 3.773 1.00 21.74 351 ALA B N 1
ATOM 5992 C CA . ALA B 1 351 ? 38.779 50.310 3.145 1.00 22.12 351 ALA B CA 1
ATOM 5993 C C . ALA B 1 351 ? 37.339 49.896 3.427 1.00 18.16 351 ALA B C 1
ATOM 5994 O O . ALA B 1 351 ? 36.771 50.275 4.458 1.00 21.01 351 ALA B O 1
ATOM 5996 N N . PRO B 1 352 ? 36.721 49.096 2.526 1.00 21.07 352 PRO B N 1
ATOM 5997 C CA . PRO B 1 352 ? 35.408 48.483 2.829 1.00 19.92 352 PRO B CA 1
ATOM 5998 C C . PRO B 1 352 ? 35.624 47.268 3.724 1.00 21.92 352 PRO B C 1
ATOM 5999 O O . PRO B 1 352 ? 35.584 46.114 3.299 1.00 18.60 352 PRO B O 1
ATOM 6003 N N . GLN B 1 353 ? 35.897 47.535 5.005 1.00 18.63 353 GLN B N 1
ATOM 6004 C CA . GLN B 1 353 ? 36.475 46.511 5.866 1.00 18.71 353 GLN B CA 1
ATOM 6005 C C . GLN B 1 353 ? 35.549 45.304 6.049 1.00 22.42 353 GLN B C 1
ATOM 6006 O O . GLN B 1 353 ? 35.991 44.162 5.916 1.00 18.90 353 GLN B O 1
ATOM 6012 N N . VAL B 1 354 ? 34.273 45.519 6.409 1.00 18.80 354 VAL B N 1
ATOM 6013 C CA . VAL B 1 354 ? 33.441 44.330 6.664 1.00 19.76 354 VAL B CA 1
ATOM 6014 C C . VAL B 1 354 ? 33.251 43.511 5.398 1.00 21.82 354 VAL B C 1
ATOM 6015 O O . VAL B 1 354 ? 33.145 42.277 5.456 1.00 21.20 354 VAL B O 1
ATOM 6019 N N . GLU B 1 355 ? 33.181 44.174 4.248 1.00 19.64 355 GLU B N 1
ATOM 6020 C CA . GLU B 1 355 ? 33.075 43.466 2.977 1.00 19.58 355 GLU B CA 1
ATOM 6021 C C . GLU B 1 355 ? 34.327 42.649 2.686 1.00 20.27 355 GLU B C 1
ATOM 6022 O O . GLU B 1 355 ? 34.237 41.530 2.163 1.00 20.07 355 GLU B O 1
ATOM 6028 N N . ILE B 1 356 ? 35.495 43.184 3.021 1.00 17.71 356 ILE B N 1
ATOM 6029 C CA . ILE B 1 356 ? 36.741 42.432 2.835 1.00 16.98 356 ILE B CA 1
ATOM 6030 C C . ILE B 1 356 ? 36.820 41.266 3.815 1.00 18.71 356 ILE B C 1
ATOM 6031 O O . ILE B 1 356 ? 37.195 40.139 3.443 1.00 18.32 356 ILE B O 1
ATOM 6036 N N . LEU B 1 357 ? 36.516 41.523 5.091 1.00 16.92 357 LEU B N 1
ATOM 6037 C CA . LEU B 1 357 ? 36.550 40.453 6.086 1.00 18.77 357 LEU B CA 1
ATOM 6038 C C . LEU B 1 357 ? 35.553 39.355 5.755 1.00 20.87 357 LEU B C 1
ATOM 6039 O O . LEU B 1 357 ? 35.816 38.178 6.031 1.00 21.17 357 LEU B O 1
ATOM 6044 N N . GLY B 1 358 ? 34.432 39.710 5.137 1.00 18.43 358 GLY B N 1
ATOM 6045 C CA . GLY B 1 358 ? 33.452 38.699 4.755 1.00 19.96 358 GLY B CA 1
ATOM 6046 C C . GLY B 1 358 ? 33.715 38.016 3.447 1.00 24.92 358 GLY B C 1
ATOM 6047 O O . GLY B 1 358 ? 32.987 37.095 3.073 1.00 26.28 358 GLY B O 1
ATOM 6048 N N . HIS B 1 359 ? 34.748 38.429 2.735 1.00 18.76 359 HIS B N 1
ATOM 6049 C CA . HIS B 1 359 ? 35.042 37.837 1.439 1.00 20.53 359 HIS B CA 1
ATOM 6050 C C . HIS B 1 359 ? 35.809 36.521 1.621 1.00 23.18 359 HIS B C 1
ATOM 6051 O O . HIS B 1 359 ? 36.726 36.451 2.447 1.00 20.52 359 HIS B O 1
ATOM 6058 N N . PRO B 1 360 ? 35.462 35.473 0.861 1.00 25.61 360 PRO B N 1
ATOM 6059 C CA . PRO B 1 360 ? 36.151 34.177 1.030 1.00 23.69 360 PRO B CA 1
ATOM 6060 C C . PRO B 1 360 ? 37.635 34.208 0.725 1.00 18.84 360 PRO B C 1
ATOM 6061 O O . PRO B 1 360 ? 38.360 33.342 1.230 1.00 22.47 360 PRO B O 1
ATOM 6065 N N . ALA B 1 361 ? 38.125 35.170 -0.052 1.00 19.56 361 ALA B N 1
ATOM 6066 C CA . ALA B 1 361 ? 39.559 35.211 -0.326 1.00 19.73 361 ALA B CA 1
ATOM 6067 C C . ALA B 1 361 ? 40.381 35.671 0.874 1.00 22.92 361 ALA B C 1
ATOM 6068 O O . ALA B 1 361 ? 41.602 35.469 0.886 1.00 21.42 361 ALA B O 1
ATOM 6070 N N . THR B 1 362 ? 39.757 36.308 1.863 1.00 18.72 362 THR B N 1
ATOM 6071 C CA . THR B 1 362 ? 40.509 36.900 2.964 1.00 18.93 362 THR B CA 1
ATOM 6072 C C . THR B 1 362 ? 40.864 35.822 3.972 1.00 19.03 362 THR B C 1
ATOM 6073 O O . THR B 1 362 ? 39.971 35.156 4.510 1.00 18.46 362 THR B O 1
ATOM 6077 N N . GLY B 1 363 ? 42.156 35.652 4.241 1.00 18.79 363 GLY B N 1
ATOM 6078 C CA . GLY B 1 363 ? 42.582 34.588 5.142 1.00 20.83 363 GLY B CA 1
ATOM 6079 C C . GLY B 1 363 ? 43.105 35.042 6.489 1.00 21.53 363 GLY B C 1
ATOM 6080 O O . GLY B 1 363 ? 43.192 34.239 7.427 1.00 20.61 363 GLY B O 1
ATOM 6081 N N . GLY B 1 364 ? 43.481 36.314 6.607 1.00 17.75 364 GLY B N 1
ATOM 6082 C CA . GLY B 1 364 ? 44.045 36.793 7.859 1.00 14.47 364 GLY B CA 1
ATOM 6083 C C . GLY B 1 364 ? 43.956 38.302 7.895 1.00 16.10 364 GLY B C 1
ATOM 6084 O O . GLY B 1 364 ? 43.836 38.945 6.851 1.00 18.12 364 GLY B O 1
ATOM 6085 N N . PHE B 1 365 ? 44.039 38.861 9.106 1.00 14.67 365 PHE B N 1
ATOM 6086 C CA . PHE B 1 365 ? 43.738 40.278 9.346 1.00 15.66 365 PHE B CA 1
ATOM 6087 C C . PHE B 1 365 ? 44.786 40.827 10.306 1.00 18.30 365 PHE B C 1
ATOM 6088 O O . PHE B 1 365 ? 44.832 40.422 11.468 1.00 17.09 365 PHE B O 1
ATOM 6096 N N . VAL B 1 366 ? 45.685 41.678 9.809 1.00 13.87 366 VAL B N 1
ATOM 6097 C CA . VAL B 1 366 ? 46.595 42.417 10.680 1.00 14.51 366 VAL B CA 1
ATOM 6098 C C . VAL B 1 366 ? 45.801 43.637 11.141 1.00 16.65 366 VAL B C 1
ATOM 6099 O O . VAL B 1 366 ? 45.425 44.474 10.321 1.00 16.52 366 VAL B O 1
ATOM 6103 N N . SER B 1 367 ? 45.496 43.712 12.433 1.00 15.94 367 SER B N 1
ATOM 6104 C CA . SER B 1 367 ? 44.473 44.628 12.912 1.00 15.05 367 SER B CA 1
ATOM 6105 C C . SER B 1 367 ? 44.998 45.395 14.113 1.00 16.94 367 SER B C 1
ATOM 6106 O O . SER B 1 367 ? 45.781 44.868 14.905 1.00 18.14 367 SER B O 1
ATOM 6109 N N . HIS B 1 368 ? 44.516 46.628 14.275 1.00 16.87 368 HIS B N 1
ATOM 6110 C CA . HIS B 1 368 ? 44.849 47.400 15.462 1.00 18.68 368 HIS B CA 1
ATOM 6111 C C . HIS B 1 368 ? 44.067 46.950 16.698 1.00 19.98 368 HIS B C 1
ATOM 6112 O O . HIS B 1 368 ? 44.301 47.486 17.780 1.00 21.20 368 HIS B O 1
ATOM 6119 N N . CYS B 1 369 ? 43.171 45.963 16.562 1.00 19.49 369 CYS B N 1
ATOM 6120 C CA A CYS B 1 369 ? 42.447 45.357 17.681 0.36 18.33 369 CYS B CA 1
ATOM 6121 C CA B CYS B 1 369 ? 42.451 45.369 17.689 0.64 18.31 369 CYS B CA 1
ATOM 6122 C C . CYS B 1 369 ? 41.483 46.332 18.349 1.00 17.19 369 CYS B C 1
ATOM 6123 O O . CYS B 1 369 ? 41.191 46.202 19.543 1.00 22.26 369 CYS B O 1
ATOM 6128 N N . GLY B 1 370 ? 40.977 47.300 17.600 1.00 15.03 370 GLY B N 1
ATOM 6129 C CA . GLY B 1 370 ? 39.769 47.978 18.041 1.00 16.69 370 GLY B CA 1
ATOM 6130 C C . GLY B 1 370 ? 38.663 46.955 18.230 1.00 16.04 370 GLY B C 1
ATOM 6131 O O . GLY B 1 370 ? 38.663 45.894 17.603 1.00 19.05 370 GLY B O 1
ATOM 6132 N N . TRP B 1 371 ? 37.737 47.235 19.148 1.00 15.26 371 TRP B N 1
ATOM 6133 C CA . TRP B 1 371 ? 36.793 46.184 19.518 1.00 16.14 371 TRP B CA 1
ATOM 6134 C C . TRP B 1 371 ? 35.832 45.853 18.373 1.00 18.31 371 TRP B C 1
ATOM 6135 O O . TRP B 1 371 ? 35.496 44.679 18.164 1.00 18.89 371 TRP B O 1
ATOM 6146 N N . ASN B 1 372 ? 35.378 46.854 17.607 1.00 16.12 372 ASN B N 1
ATOM 6147 C CA . ASN B 1 372 ? 34.494 46.526 16.486 1.00 17.19 372 ASN B CA 1
ATOM 6148 C C . ASN B 1 372 ? 35.216 45.705 15.429 1.00 16.90 372 ASN B C 1
ATOM 6149 O O . ASN B 1 372 ? 34.646 44.758 14.883 1.00 17.58 372 ASN B O 1
ATOM 6154 N N . SER B 1 373 ? 36.467 46.071 15.107 1.00 16.48 373 SER B N 1
ATOM 6155 C CA . SER B 1 373 ? 37.239 45.266 14.162 1.00 14.97 373 SER B CA 1
ATOM 6156 C C . SER B 1 373 ? 37.402 43.841 14.668 1.00 16.31 373 SER B C 1
ATOM 6157 O O . SER B 1 373 ? 37.339 42.879 13.886 1.00 17.59 373 SER B O 1
ATOM 6160 N N . THR B 1 374 ? 37.624 43.693 15.976 1.00 14.47 374 THR B N 1
ATOM 6161 C CA . THR B 1 374 ? 37.781 42.370 16.567 1.00 16.74 374 THR B CA 1
ATOM 6162 C C . THR B 1 374 ? 36.494 41.563 16.403 1.00 19.76 374 THR B C 1
ATOM 6163 O O . THR B 1 374 ? 36.518 40.392 16.000 1.00 15.89 374 THR B O 1
ATOM 6167 N N . LEU B 1 375 ? 35.353 42.185 16.704 1.00 15.10 375 LEU B N 1
ATOM 6168 C CA . LEU B 1 375 ? 34.077 41.477 16.549 1.00 16.14 375 LEU B CA 1
ATOM 6169 C C . LEU B 1 375 ? 33.790 41.129 15.096 1.00 16.81 375 LEU B C 1
ATOM 6170 O O . LEU B 1 375 ? 33.252 40.053 14.806 1.00 17.68 375 LEU B O 1
ATOM 6175 N N . GLU B 1 376 ? 34.090 42.046 14.174 1.00 16.00 376 GLU B N 1
ATOM 6176 C CA . GLU B 1 376 ? 33.822 41.807 12.759 1.00 15.23 376 GLU B CA 1
ATOM 6177 C C . GLU B 1 376 ? 34.655 40.644 12.243 1.00 19.62 376 GLU B C 1
ATOM 6178 O O . GLU B 1 376 ? 34.169 39.795 11.488 1.00 18.53 376 GLU B O 1
ATOM 6184 N N . SER B 1 377 ? 35.937 40.617 12.606 1.00 16.41 377 SER B N 1
ATOM 6185 C CA . SER B 1 377 ? 36.795 39.542 12.132 1.00 16.99 377 SER B CA 1
ATOM 6186 C C . SER B 1 377 ? 36.354 38.193 12.719 1.00 17.65 377 SER B C 1
ATOM 6187 O O . SER B 1 377 ? 36.314 37.165 12.015 1.00 19.73 377 SER B O 1
ATOM 6190 N N . LEU B 1 378 ? 35.968 38.188 13.993 1.00 17.94 378 LEU B N 1
ATOM 6191 C CA . LEU B 1 378 ? 35.474 36.960 14.604 1.00 20.48 378 LEU B CA 1
ATOM 6192 C C . LEU B 1 378 ? 34.196 36.484 13.917 1.00 25.24 378 LEU B C 1
ATOM 6193 O O . LEU B 1 378 ? 34.052 35.288 13.613 1.00 20.82 378 LEU B O 1
ATOM 6198 N N . TRP B 1 379 ? 33.261 37.409 13.654 1.00 19.37 379 TRP B N 1
ATOM 6199 C CA . TRP B 1 379 ? 32.009 37.062 12.975 1.00 20.19 379 TRP B CA 1
ATOM 6200 C C . TRP B 1 379 ? 32.262 36.316 11.673 1.00 24.44 379 TRP B C 1
ATOM 6201 O O . TRP B 1 379 ? 31.574 35.338 11.356 1.00 18.73 379 TRP B O 1
ATOM 6212 N N . TYR B 1 380 ? 33.266 36.751 10.908 1.00 20.94 380 TYR B N 1
ATOM 6213 C CA . TYR B 1 380 ? 33.578 36.140 9.633 1.00 22.45 380 TYR B CA 1
ATOM 6214 C C . TYR B 1 380 ? 34.645 35.069 9.740 1.00 22.18 380 TYR B C 1
ATOM 6215 O O . TYR B 1 380 ? 35.011 34.473 8.723 1.00 22.57 380 TYR B O 1
ATOM 6224 N N . GLY B 1 381 ? 35.123 34.791 10.946 1.00 18.31 381 GLY B N 1
ATOM 6225 C CA . GLY B 1 381 ? 36.045 33.698 11.160 1.00 18.62 381 GLY B CA 1
ATOM 6226 C C . GLY B 1 381 ? 37.424 33.963 10.623 1.00 20.64 381 GLY B C 1
ATOM 6227 O O . GLY B 1 381 ? 38.115 33.023 10.243 1.00 19.01 381 GLY B O 1
ATOM 6228 N N . VAL B 1 382 ? 37.843 35.220 10.575 1.00 16.74 382 VAL B N 1
ATOM 6229 C CA . VAL B 1 382 ? 39.156 35.596 10.052 1.00 17.63 382 VAL B CA 1
ATOM 6230 C C . VAL B 1 382 ? 40.095 35.782 11.241 1.00 14.75 382 VAL B C 1
ATOM 6231 O O . VAL B 1 382 ? 39.858 36.680 12.066 1.00 17.15 382 VAL B O 1
ATOM 6235 N N . PRO B 1 383 ? 41.143 34.972 11.378 1.00 17.43 383 PRO B N 1
ATOM 6236 C CA . PRO B 1 383 ? 42.089 35.163 12.483 1.00 17.28 383 PRO B CA 1
ATOM 6237 C C . PRO B 1 383 ? 42.832 36.494 12.374 1.00 18.76 383 PRO B C 1
ATOM 6238 O O . PRO B 1 383 ? 43.148 36.967 11.281 1.00 17.30 383 PRO B O 1
ATOM 6242 N N . ILE B 1 384 ? 43.173 37.053 13.532 1.00 16.39 384 ILE B N 1
ATOM 6243 C CA . ILE B 1 384 ? 43.824 38.361 13.640 1.00 16.08 384 ILE B CA 1
ATOM 6244 C C . ILE B 1 384 ? 45.237 38.190 14.169 1.00 19.93 384 ILE B C 1
ATOM 6245 O O . ILE B 1 384 ? 45.497 37.327 15.019 1.00 20.44 384 ILE B O 1
ATOM 6250 N N . ALA B 1 385 ? 46.158 38.984 13.621 1.00 19.25 385 ALA B N 1
ATOM 6251 C CA . ALA B 1 385 ? 47.461 39.239 14.217 1.00 18.93 385 ALA B CA 1
ATOM 6252 C C . ALA B 1 385 ? 47.444 40.675 14.717 1.00 18.40 385 ALA B C 1
ATOM 6253 O O . ALA B 1 385 ? 47.074 41.588 13.970 1.00 19.06 385 ALA B O 1
ATOM 6255 N N . THR B 1 386 ? 47.803 40.875 15.979 1.00 18.68 386 THR B N 1
ATOM 6256 C CA . THR B 1 386 ? 47.478 42.121 16.659 1.00 17.38 386 THR B CA 1
ATOM 6257 C C . THR B 1 386 ? 48.582 43.180 16.513 1.00 16.03 386 THR B C 1
ATOM 6258 O O . THR B 1 386 ? 49.777 42.874 16.585 1.00 22.92 386 THR B O 1
ATOM 6262 N N . TRP B 1 387 ? 48.147 44.427 16.310 1.00 18.96 387 TRP B N 1
ATOM 6263 C CA . TRP B 1 387 ? 49.028 45.600 16.191 1.00 24.38 387 TRP B CA 1
ATOM 6264 C C . TRP B 1 387 ? 48.351 46.771 16.895 1.00 17.55 387 TRP B C 1
ATOM 6265 O O . TRP B 1 387 ? 47.913 47.739 16.260 1.00 17.70 387 TRP B O 1
ATOM 6276 N N . PRO B 1 388 ? 48.247 46.717 18.221 1.00 19.93 388 PRO B N 1
ATOM 6277 C CA . PRO B 1 388 ? 47.498 47.758 18.940 1.00 20.49 388 PRO B CA 1
ATOM 6278 C C . PRO B 1 388 ? 48.184 49.105 18.809 1.00 23.90 388 PRO B C 1
ATOM 6279 O O . PRO B 1 388 ? 49.409 49.183 18.661 1.00 23.86 388 PRO B O 1
ATOM 6283 N N . MET B 1 389 ? 47.385 50.165 18.853 1.00 21.42 389 MET B N 1
ATOM 6284 C CA . MET B 1 389 ? 47.894 51.512 18.577 1.00 27.59 389 MET B CA 1
ATOM 6285 C C . MET B 1 389 ? 47.448 52.582 19.569 1.00 32.74 389 MET B C 1
ATOM 6286 O O . MET B 1 389 ? 48.275 53.401 19.980 1.00 26.96 389 MET B O 1
ATOM 6291 N N . TYR B 1 390 ? 46.169 52.623 19.945 1.00 17.65 390 TYR B N 1
ATOM 6292 C CA . TYR B 1 390 ? 45.645 53.707 20.777 1.00 24.00 390 TYR B CA 1
ATOM 6293 C C . TYR B 1 390 ? 44.454 53.155 21.557 1.00 26.58 390 TYR B C 1
ATOM 6294 O O . TYR B 1 390 ? 44.169 51.955 21.503 1.00 24.73 390 TYR B O 1
ATOM 6303 N N . ALA B 1 391 ? 43.777 54.030 22.313 1.00 23.64 391 ALA B N 1
ATOM 6304 C CA . ALA B 1 391 ? 42.581 53.688 23.123 1.00 22.04 391 ALA B CA 1
ATOM 6305 C C . ALA B 1 391 ? 42.906 52.464 23.985 1.00 27.97 391 ALA B C 1
ATOM 6306 O O . ALA B 1 391 ? 43.970 52.431 24.622 1.00 25.43 391 ALA B O 1
ATOM 6308 N N . GLU B 1 392 ? 42.029 51.455 24.058 1.00 23.12 392 GLU B N 1
ATOM 6309 C CA . GLU B 1 392 ? 42.256 50.258 24.861 1.00 21.01 392 GLU B CA 1
ATOM 6310 C C . GLU B 1 392 ? 42.767 49.079 24.016 1.00 19.19 392 GLU B C 1
ATOM 6311 O O . GLU B 1 392 ? 42.670 47.914 24.433 1.00 23.12 392 GLU B O 1
ATOM 6317 N N . GLN B 1 393 ? 43.368 49.358 22.852 1.00 23.06 393 GLN B N 1
ATOM 6318 C CA . GLN B 1 393 ? 43.736 48.271 21.949 1.00 17.56 393 GLN B CA 1
ATOM 6319 C C . GLN B 1 393 ? 44.806 47.371 22.541 1.00 21.57 393 GLN B C 1
ATOM 6320 O O . GLN B 1 393 ? 44.821 46.166 22.264 1.00 20.59 393 GLN B O 1
ATOM 6326 N N . HIS B 1 394 ? 45.752 47.933 23.306 1.00 21.32 394 HIS B N 1
ATOM 6327 C CA . HIS B 1 394 ? 46.777 47.078 23.898 1.00 19.56 394 HIS B CA 1
ATOM 6328 C C . HIS B 1 394 ? 46.150 46.061 24.840 1.00 22.41 394 HIS B C 1
ATOM 6329 O O . HIS B 1 394 ? 46.555 44.893 24.876 1.00 23.66 394 HIS B O 1
ATOM 6336 N N . PHE B 1 395 ? 45.136 46.482 25.585 1.00 22.29 395 PHE B N 1
ATOM 6337 C CA . PHE B 1 395 ? 44.408 45.538 26.424 1.00 22.44 395 PHE B CA 1
ATOM 6338 C C . PHE B 1 395 ? 43.624 44.535 25.584 1.00 20.39 395 PHE B C 1
ATOM 6339 O O . PHE B 1 395 ? 43.590 43.337 25.906 1.00 20.92 395 PHE B O 1
ATOM 6347 N N . ASN B 1 396 ? 42.945 45.006 24.529 1.00 21.21 396 ASN B N 1
ATOM 6348 C CA . ASN B 1 396 ? 42.196 44.070 23.685 1.00 21.76 396 ASN B CA 1
ATOM 6349 C C . ASN B 1 396 ? 43.121 43.010 23.106 1.00 22.22 396 ASN B C 1
ATOM 6350 O O . ASN B 1 396 ? 42.768 41.824 23.051 1.00 22.07 396 ASN B O 1
ATOM 6355 N N . ALA B 1 397 ? 44.315 43.417 22.654 1.00 18.35 397 ALA B N 1
ATOM 6356 C CA . ALA B 1 397 ? 45.261 42.435 22.136 1.00 21.39 397 ALA B CA 1
ATOM 6357 C C . ALA B 1 397 ? 45.681 41.442 23.217 1.00 23.20 397 ALA B C 1
ATOM 6358 O O . ALA B 1 397 ? 45.836 40.245 22.948 1.00 22.38 397 ALA B O 1
ATOM 6360 N N . PHE B 1 398 ? 45.894 41.923 24.438 1.00 23.55 398 PHE B N 1
ATOM 6361 C CA . PHE B 1 398 ? 46.194 41.014 25.538 1.00 21.98 398 PHE B CA 1
ATOM 6362 C C . PHE B 1 398 ? 45.049 40.024 25.767 1.00 23.16 398 PHE B C 1
ATOM 6363 O O . PHE B 1 398 ? 45.277 38.817 25.917 1.00 24.29 398 PHE B O 1
ATOM 6371 N N . GLU B 1 399 ? 43.803 40.514 25.817 1.00 22.96 399 GLU B N 1
ATOM 6372 C CA . GLU B 1 399 ? 42.690 39.603 26.094 1.00 22.46 399 GLU B CA 1
ATOM 6373 C C . GLU B 1 399 ? 42.516 38.583 24.975 1.00 22.77 399 GLU B C 1
ATOM 6374 O O . GLU B 1 399 ? 42.335 37.385 25.230 1.00 23.11 399 GLU B O 1
ATOM 6380 N N . MET B 1 400 ? 42.597 39.035 23.723 1.00 22.23 400 MET B N 1
ATOM 6381 C CA . MET B 1 400 ? 42.355 38.135 22.608 1.00 21.03 400 MET B CA 1
ATOM 6382 C C . MET B 1 400 ? 43.516 37.163 22.417 1.00 22.26 400 MET B C 1
ATOM 6383 O O . MET B 1 400 ? 43.299 36.018 22.010 1.00 25.74 400 MET B O 1
ATOM 6388 N N . GLY B 1 401 ? 44.742 37.586 22.724 1.00 25.69 401 GLY B N 1
ATOM 6389 C CA . GLY B 1 401 ? 45.909 36.751 22.526 1.00 24.84 401 GLY B CA 1
ATOM 6390 C C . GLY B 1 401 ? 46.269 35.918 23.741 1.00 28.87 401 GLY B C 1
ATOM 6391 O O . GLY B 1 401 ? 46.159 34.686 23.708 1.00 36.64 401 GLY B O 1
ATOM 6392 N N . VAL B 1 402 ? 46.656 36.573 24.838 1.00 27.91 402 VAL B N 1
ATOM 6393 C CA . VAL B 1 402 ? 47.116 35.834 26.016 1.00 26.92 402 VAL B CA 1
ATOM 6394 C C . VAL B 1 402 ? 45.953 35.126 26.710 1.00 27.22 402 VAL B C 1
ATOM 6395 O O . VAL B 1 402 ? 46.022 33.931 27.011 1.00 31.67 402 VAL B O 1
ATOM 6399 N N . GLU B 1 403 ? 44.877 35.849 26.984 1.00 25.12 403 GLU B N 1
ATOM 6400 C CA . GLU B 1 403 ? 43.803 35.294 27.807 1.00 26.27 403 GLU B CA 1
ATOM 6401 C C . GLU B 1 403 ? 42.956 34.277 27.036 1.00 31.30 403 GLU B C 1
ATOM 6402 O O . GLU B 1 403 ? 42.729 33.154 27.511 1.00 27.79 403 GLU B O 1
ATOM 6408 N N . LEU B 1 404 ? 42.511 34.625 25.829 1.00 26.24 404 LEU B N 1
ATOM 6409 C CA . LEU B 1 404 ? 41.561 33.791 25.094 1.00 22.25 404 LEU B CA 1
ATOM 6410 C C . LEU B 1 404 ? 42.192 32.922 24.005 1.00 27.15 404 LEU B C 1
ATOM 6411 O O . LEU B 1 404 ? 41.529 32.003 23.515 1.00 22.84 404 LEU B O 1
ATOM 6416 N N . GLY B 1 405 ? 43.439 33.177 23.610 1.00 28.35 405 GLY B N 1
ATOM 6417 C CA . GLY B 1 405 ? 44.091 32.300 22.647 1.00 24.11 405 GLY B CA 1
ATOM 6418 C C . GLY B 1 405 ? 43.568 32.383 21.231 1.00 27.63 405 GLY B C 1
ATOM 6419 O O . GLY B 1 405 ? 43.779 31.452 20.442 1.00 26.09 405 GLY B O 1
ATOM 6420 N N . LEU B 1 406 ? 42.886 33.475 20.877 1.00 21.04 406 LEU B N 1
ATOM 6421 C CA . LEU B 1 406 ? 42.281 33.595 19.555 1.00 20.29 406 LEU B CA 1
ATOM 6422 C C . LEU B 1 406 ? 43.126 34.398 18.573 1.00 21.02 406 LEU B C 1
ATOM 6423 O O . LEU B 1 406 ? 42.950 34.255 17.358 1.00 21.24 406 LEU B O 1
ATOM 6428 N N . ALA B 1 407 ? 44.002 35.246 19.068 1.00 21.70 407 ALA B N 1
ATOM 6429 C CA . ALA B 1 407 ? 44.791 36.135 18.233 1.00 17.37 407 ALA B CA 1
ATOM 6430 C C . ALA B 1 407 ? 46.269 35.833 18.417 1.00 27.99 407 ALA B C 1
ATOM 6431 O O . ALA B 1 407 ? 46.692 35.289 19.439 1.00 26.41 407 ALA B O 1
ATOM 6433 N N . VAL B 1 408 ? 47.062 36.201 17.418 1.00 25.13 408 VAL B N 1
ATOM 6434 C CA . VAL B 1 408 ? 48.505 36.093 17.532 1.00 25.70 408 VAL B CA 1
ATOM 6435 C C . VAL B 1 408 ? 49.081 37.499 17.579 1.00 33.96 408 VAL B C 1
ATOM 6436 O O . VAL B 1 408 ? 48.528 38.440 17.004 1.00 27.31 408 VAL B O 1
ATOM 6440 N N . GLY B 1 409 ? 50.176 37.647 18.308 1.00 27.39 409 GLY B N 1
ATOM 6441 C CA . GLY B 1 409 ? 50.781 38.939 18.513 1.00 29.98 409 GLY B CA 1
ATOM 6442 C C . GLY B 1 409 ? 51.882 39.162 17.507 1.00 31.54 409 GLY B C 1
ATOM 6443 O O . GLY B 1 409 ? 52.424 38.225 16.929 1.00 37.91 409 GLY B O 1
ATOM 6444 N N . ILE B 1 410 ? 52.184 40.426 17.262 1.00 29.37 410 ILE B N 1
ATOM 6445 C CA . ILE B 1 410 ? 53.261 40.801 16.355 1.00 34.14 410 ILE B CA 1
ATOM 6446 C C . ILE B 1 410 ? 54.480 41.294 17.128 1.00 40.32 410 ILE B C 1
ATOM 6447 O O . ILE B 1 410 ? 55.578 40.747 16.986 1.00 49.28 410 ILE B O 1
ATOM 6452 N N . SER B 1 411 ? 54.296 42.293 17.992 1.00 44.02 411 SER B N 1
ATOM 6453 C CA . SER B 1 411 ? 55.380 42.786 18.833 1.00 54.53 411 SER B CA 1
ATOM 6454 C C . SER B 1 411 ? 54.856 43.084 20.236 1.00 61.45 411 SER B C 1
ATOM 6455 O O . SER B 1 411 ? 53.689 42.856 20.560 1.00 55.58 411 SER B O 1
ATOM 6458 N N . SER B 1 412 ? 55.733 43.655 21.052 1.00 74.66 412 SER B N 1
ATOM 6459 C CA . SER B 1 412 ? 55.631 43.648 22.496 1.00 78.38 412 SER B CA 1
ATOM 6460 C C . SER B 1 412 ? 55.674 45.055 23.071 1.00 87.35 412 SER B C 1
ATOM 6461 O O . SER B 1 412 ? 56.194 45.276 24.167 1.00 96.34 412 SER B O 1
ATOM 6464 N N . GLU B 1 413 ? 55.174 46.048 22.344 1.00 79.11 413 GLU B N 1
ATOM 6465 C CA . GLU B 1 413 ? 55.239 47.392 22.901 1.00 76.73 413 GLU B CA 1
ATOM 6466 C C . GLU B 1 413 ? 54.110 47.622 23.897 1.00 79.33 413 GLU B C 1
ATOM 6467 O O . GLU B 1 413 ? 53.077 46.948 23.894 1.00 93.61 413 GLU B O 1
ATOM 6473 N N . SER B 1 414 ? 54.336 48.597 24.759 1.00 73.58 414 SER B N 1
ATOM 6474 C CA . SER B 1 414 ? 53.445 48.973 25.837 1.00 64.55 414 SER B CA 1
ATOM 6475 C C . SER B 1 414 ? 52.452 50.027 25.365 1.00 56.66 414 SER B C 1
ATOM 6476 O O . SER B 1 414 ? 52.525 50.535 24.245 1.00 41.60 414 SER B O 1
ATOM 6479 N N . SER B 1 415 ? 51.526 50.381 26.260 1.00 54.92 415 SER B N 1
ATOM 6480 C CA . SER B 1 415 ? 50.558 51.433 25.980 1.00 54.22 415 SER B CA 1
ATOM 6481 C C . SER B 1 415 ? 51.184 52.817 25.964 1.00 54.91 415 SER B C 1
ATOM 6482 O O . SER B 1 415 ? 50.588 53.737 25.396 1.00 53.80 415 SER B O 1
ATOM 6485 N N . ILE B 1 416 ? 52.352 52.997 26.580 1.00 71.90 416 ILE B N 1
ATOM 6486 C CA . ILE B 1 416 ? 52.974 54.313 26.677 1.00 80.43 416 ILE B CA 1
ATOM 6487 C C . ILE B 1 416 ? 54.231 54.441 25.823 1.00 75.22 416 ILE B C 1
ATOM 6488 O O . ILE B 1 416 ? 54.901 55.484 25.883 1.00 65.67 416 ILE B O 1
ATOM 6493 N N . GLU B 1 417 ? 54.553 53.441 24.999 1.00 63.49 417 GLU B N 1
ATOM 6494 C CA . GLU B 1 417 ? 55.712 53.513 24.108 1.00 73.78 417 GLU B CA 1
ATOM 6495 C C . GLU B 1 417 ? 55.304 54.123 22.771 1.00 74.30 417 GLU B C 1
ATOM 6496 O O . GLU B 1 417 ? 54.655 53.470 21.948 1.00 79.57 417 GLU B O 1
ATOM 6502 N N . GLU B 1 418 ? 55.724 55.362 22.555 1.00 68.49 418 GLU B N 1
ATOM 6503 C CA . GLU B 1 418 ? 55.539 56.104 21.318 1.00 80.36 418 GLU B CA 1
ATOM 6504 C C . GLU B 1 418 ? 56.717 55.852 20.377 1.00 81.18 418 GLU B C 1
ATOM 6505 O O . GLU B 1 418 ? 57.869 55.806 20.805 1.00 65.31 418 GLU B O 1
ATOM 6511 N N . GLY B 1 419 ? 56.418 55.652 19.094 1.00 72.56 419 GLY B N 1
ATOM 6512 C CA . GLY B 1 419 ? 57.406 55.712 18.041 1.00 62.23 419 GLY B CA 1
ATOM 6513 C C . GLY B 1 419 ? 58.284 54.496 17.851 1.00 64.17 419 GLY B C 1
ATOM 6514 O O . GLY B 1 419 ? 59.183 54.538 16.999 1.00 70.28 419 GLY B O 1
ATOM 6515 N N . VAL B 1 420 ? 58.071 53.413 18.596 1.00 49.80 420 VAL B N 1
ATOM 6516 C CA . VAL B 1 420 ? 58.934 52.245 18.428 1.00 54.89 420 VAL B CA 1
ATOM 6517 C C . VAL B 1 420 ? 58.498 51.479 17.184 1.00 47.29 420 VAL B C 1
ATOM 6518 O O . VAL B 1 420 ? 57.367 50.983 17.101 1.00 41.63 420 VAL B O 1
ATOM 6522 N N . ILE B 1 421 ? 59.411 51.368 16.218 1.00 29.72 421 ILE B N 1
ATOM 6523 C CA . ILE B 1 421 ? 59.111 50.752 14.934 1.00 27.09 421 ILE B CA 1
ATOM 6524 C C . ILE B 1 421 ? 58.950 49.244 15.094 1.00 30.64 421 ILE B C 1
ATOM 6525 O O . ILE B 1 421 ? 59.708 48.589 15.818 1.00 27.00 421 ILE B O 1
ATOM 6530 N N . VAL B 1 422 ? 57.967 48.679 14.403 1.00 25.36 422 VAL B N 1
ATOM 6531 C CA . VAL B 1 422 ? 57.806 47.231 14.317 1.00 21.38 422 VAL B CA 1
ATOM 6532 C C . VAL B 1 422 ? 58.580 46.744 13.097 1.00 23.69 422 VAL B C 1
ATOM 6533 O O . VAL B 1 422 ? 58.285 47.150 11.969 1.00 22.84 422 VAL B O 1
ATOM 6537 N N . SER B 1 423 ? 59.553 45.850 13.314 1.00 21.33 423 SER B N 1
ATOM 6538 C CA . SER B 1 423 ? 60.449 45.439 12.240 1.00 21.06 423 SER B CA 1
ATOM 6539 C C . SER B 1 423 ? 59.737 44.566 11.213 1.00 25.68 423 SER B C 1
ATOM 6540 O O . SER B 1 423 ? 58.787 43.844 11.526 1.00 24.72 423 SER B O 1
ATOM 6543 N N . ALA B 1 424 ? 60.225 44.627 9.970 1.00 17.96 424 ALA B N 1
ATOM 6544 C CA . ALA B 1 424 ? 59.734 43.725 8.926 1.00 21.73 424 ALA B CA 1
ATOM 6545 C C . ALA B 1 424 ? 59.806 42.267 9.370 1.00 27.94 424 ALA B C 1
ATOM 6546 O O . ALA B 1 424 ? 58.934 41.451 9.034 1.00 22.52 424 ALA B O 1
ATOM 6548 N N . GLU B 1 425 ? 60.847 41.916 10.126 1.00 25.53 425 GLU B N 1
ATOM 6549 C CA . GLU B 1 425 ? 60.980 40.534 10.572 1.00 25.44 425 GLU B CA 1
ATOM 6550 C C . GLU B 1 425 ? 59.848 40.136 11.518 1.00 23.21 425 GLU B C 1
ATOM 6551 O O . GLU B 1 425 ? 59.297 39.035 11.403 1.00 25.62 425 GLU B O 1
ATOM 6557 N N . LYS B 1 426 ? 59.478 41.012 12.450 1.00 22.75 426 LYS B N 1
ATOM 6558 C CA . LYS B 1 426 ? 58.374 40.682 13.348 1.00 23.98 426 LYS B CA 1
ATOM 6559 C C . LYS B 1 426 ? 57.047 40.594 12.595 1.00 29.17 426 LYS B C 1
ATOM 6560 O O . LYS B 1 426 ? 56.184 39.766 12.926 1.00 26.11 426 LYS B O 1
ATOM 6566 N N . ILE B 1 427 ? 56.855 41.456 11.598 1.00 21.83 427 ILE B N 1
ATOM 6567 C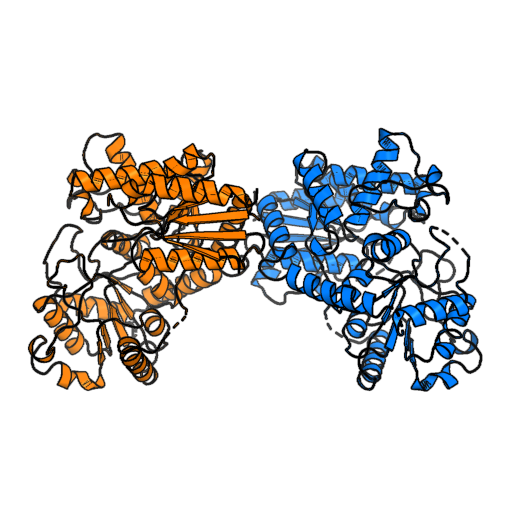 CA . ILE B 1 427 ? 55.634 41.422 10.790 1.00 18.59 427 ILE B CA 1
ATOM 6568 C C . ILE B 1 427 ? 55.570 40.142 9.975 1.00 22.08 427 ILE B C 1
ATOM 6569 O O . ILE B 1 427 ? 54.530 39.480 9.911 1.00 23.11 427 ILE B O 1
ATOM 6574 N N . GLU B 1 428 ? 56.685 39.777 9.336 1.00 19.80 428 GLU B N 1
ATOM 6575 C CA . GLU B 1 428 ? 56.747 38.530 8.583 1.00 22.87 428 GLU B CA 1
ATOM 6576 C C . GLU B 1 428 ? 56.368 37.338 9.450 1.00 26.60 428 GLU B C 1
ATOM 6577 O O . GLU B 1 428 ? 55.629 36.449 9.014 1.00 21.38 428 GLU B O 1
ATOM 6583 N N . GLU B 1 429 ? 56.894 37.288 10.672 1.00 22.57 429 GLU B N 1
ATOM 6584 C CA . GLU B 1 429 ? 56.620 36.148 11.541 1.00 27.45 429 GLU B CA 1
ATOM 6585 C C . GLU B 1 429 ? 55.150 36.111 11.962 1.00 25.55 429 GLU B C 1
ATOM 6586 O O . GLU B 1 429 ? 54.543 35.036 12.014 1.00 25.34 429 GLU B O 1
ATOM 6592 N N . GLY B 1 430 ? 54.560 37.272 12.264 1.00 19.24 430 GLY B N 1
ATOM 6593 C CA . GLY B 1 430 ? 53.145 37.310 12.572 1.00 21.70 430 GLY B CA 1
ATOM 6594 C C . GLY B 1 430 ? 52.289 36.843 11.409 1.00 24.01 430 GLY B C 1
ATOM 6595 O O . GLY B 1 430 ? 51.329 36.082 11.594 1.00 23.04 430 GLY B O 1
ATOM 6596 N N . ILE B 1 431 ? 52.645 37.264 10.190 1.00 20.97 431 ILE B N 1
ATOM 6597 C CA . ILE B 1 431 ? 51.888 36.856 9.015 1.00 19.06 431 ILE B CA 1
ATOM 6598 C C . ILE B 1 431 ? 52.089 35.365 8.731 1.00 24.20 431 ILE B C 1
ATOM 6599 O O . ILE B 1 431 ? 51.150 34.675 8.313 1.00 23.69 431 ILE B O 1
ATOM 6604 N N . ARG B 1 432 ? 53.292 34.835 8.974 1.00 20.84 432 ARG B N 1
ATOM 6605 C CA . ARG B 1 432 ? 53.500 33.395 8.794 1.00 20.64 432 ARG B CA 1
ATOM 6606 C C . ARG B 1 432 ? 52.557 32.587 9.681 1.00 21.86 432 ARG B C 1
ATOM 6607 O O . ARG B 1 432 ? 51.910 31.633 9.221 1.00 24.21 432 ARG B O 1
ATOM 6615 N N . LYS B 1 433 ? 52.489 32.945 10.964 1.00 21.23 433 LYS B N 1
ATOM 6616 C CA . LYS B 1 433 ? 51.592 32.266 11.901 1.00 28.71 433 LYS B CA 1
ATOM 6617 C C . LYS B 1 433 ? 50.138 32.387 11.473 1.00 29.31 433 LYS B C 1
ATOM 6618 O O . LYS B 1 433 ? 49.331 31.468 11.685 1.00 28.35 433 LYS B O 1
ATOM 6624 N N . LEU B 1 434 ? 49.771 33.539 10.914 1.00 23.29 434 LEU B N 1
ATOM 6625 C CA . LEU B 1 434 ? 48.402 33.756 10.478 1.00 23.41 434 LEU B CA 1
ATOM 6626 C C . LEU B 1 434 ? 48.036 32.854 9.300 1.00 26.90 434 LEU B C 1
ATOM 6627 O O . LEU B 1 434 ? 46.938 32.292 9.255 1.00 25.34 434 LEU B O 1
ATOM 6632 N N . MET B 1 435 ? 48.946 32.684 8.348 1.00 19.30 435 MET B N 1
ATOM 6633 C CA . MET B 1 435 ? 48.620 32.130 7.041 1.00 22.06 435 MET B CA 1
ATOM 6634 C C . MET B 1 435 ? 49.171 30.725 6.812 1.00 34.89 435 MET B C 1
ATOM 6635 O O . MET B 1 435 ? 49.024 30.188 5.703 1.00 27.74 435 MET B O 1
ATOM 6640 N N . GLY B 1 436 ? 49.803 30.117 7.809 1.00 48.49 436 GLY B N 1
ATOM 6641 C CA . GLY B 1 436 ? 50.615 28.933 7.607 1.00 55.46 436 GLY B CA 1
ATOM 6642 C C . GLY B 1 436 ? 49.895 27.648 7.958 1.00 69.70 436 GLY B C 1
ATOM 6643 O O . GLY B 1 436 ? 48.663 27.595 8.063 1.00 59.53 436 GLY B O 1
ATOM 6644 N N . GLY B 1 437 ? 50.686 26.587 8.128 1.00 77.61 437 GLY B N 1
ATOM 6645 C CA . GLY B 1 437 ? 50.191 25.300 8.585 1.00 73.08 437 GLY B CA 1
ATOM 6646 C C . GLY B 1 437 ? 49.904 24.286 7.493 1.00 90.91 437 GLY B C 1
ATOM 6647 O O . GLY B 1 437 ? 48.771 23.802 7.378 1.00 78.28 437 GLY B O 1
ATOM 6648 N N . GLY B 1 438 ? 50.916 23.951 6.692 1.00 99.20 438 GLY B N 1
ATOM 6649 C CA . GLY B 1 438 ? 50.754 22.985 5.618 1.00 88.64 438 GLY B CA 1
ATOM 6650 C C . GLY B 1 438 ? 52.041 22.698 4.866 1.00 80.51 438 GLY B C 1
ATOM 6651 O O . GLY B 1 438 ? 52.056 21.923 3.906 1.00 67.47 438 GLY B O 1
ATOM 6652 N N . GLY B 1 443 ? 49.993 23.257 12.296 1.00 66.80 443 GLY B N 1
ATOM 6653 C CA . GLY B 1 443 ? 49.889 24.674 11.997 1.00 61.78 443 GLY B CA 1
ATOM 6654 C C . GLY B 1 443 ? 48.538 25.310 12.296 1.00 66.19 443 GLY B C 1
ATOM 6655 O O . GLY B 1 443 ? 48.447 26.215 13.127 1.00 72.17 443 GLY B O 1
ATOM 6656 N N . GLY B 1 444 ? 47.485 24.820 11.642 1.00 51.20 444 GLY B N 1
ATOM 6657 C CA . GLY B 1 444 ? 46.195 25.495 11.630 1.00 38.80 444 GLY B CA 1
ATOM 6658 C C . GLY B 1 444 ? 45.386 25.495 12.917 1.00 37.31 444 GLY B C 1
ATOM 6659 O O . GLY B 1 444 ? 44.150 25.521 12.862 1.00 27.33 444 GLY B O 1
ATOM 6660 N N . GLU B 1 445 ? 46.057 25.513 14.073 1.00 33.06 445 GLU B N 1
ATOM 6661 C CA . GLU B 1 445 ? 45.362 25.315 15.341 1.00 33.65 445 GLU B CA 1
ATOM 6662 C C . GLU B 1 445 ? 44.613 26.563 15.793 1.00 31.85 445 GLU B C 1
ATOM 6663 O O . GLU B 1 445 ? 43.492 26.461 16.309 1.00 26.45 445 GLU B O 1
ATOM 6669 N N . VAL B 1 446 ? 45.217 27.746 15.650 1.00 31.19 446 VAL B N 1
ATOM 6670 C CA . VAL B 1 446 ? 44.500 28.955 16.038 1.00 24.74 446 VAL B CA 1
ATOM 6671 C C . VAL B 1 446 ? 43.331 29.196 15.098 1.00 23.65 446 VAL B C 1
ATOM 6672 O O . VAL B 1 446 ? 42.245 29.597 15.538 1.00 23.82 446 VAL B O 1
ATOM 6676 N N . ARG B 1 447 ? 43.515 28.940 13.795 1.00 20.61 447 ARG B N 1
ATOM 6677 C CA . ARG B 1 447 ? 42.397 29.069 12.867 1.00 25.35 447 ARG B CA 1
ATOM 6678 C C . ARG B 1 447 ? 41.220 28.195 13.298 1.00 22.63 447 ARG B C 1
ATOM 6679 O O . ARG B 1 447 ? 40.056 28.613 13.216 1.00 20.93 447 ARG B O 1
ATOM 6687 N N . LYS B 1 448 ? 41.504 26.989 13.804 1.00 22.48 448 LYS B N 1
ATOM 6688 C CA . LYS B 1 448 ? 40.415 26.121 14.262 1.00 22.71 448 LYS B CA 1
ATOM 6689 C C . LYS B 1 448 ? 39.653 26.744 15.419 1.00 23.31 448 LYS B C 1
ATOM 6690 O O . LYS B 1 448 ? 38.414 26.698 15.452 1.00 23.63 448 LYS B O 1
ATOM 6696 N N . LEU B 1 449 ? 40.370 27.311 16.397 1.00 23.77 449 LEU B N 1
ATOM 6697 C CA . LEU B 1 449 ? 39.673 27.940 17.516 1.00 21.85 449 LEU B CA 1
ATOM 6698 C C . LEU B 1 449 ? 38.842 29.119 17.049 1.00 23.48 449 LEU B C 1
ATOM 6699 O O . LEU B 1 449 ? 37.747 29.365 17.572 1.00 20.04 449 LEU B O 1
ATOM 6704 N N . VAL B 1 450 ? 39.378 29.892 16.100 1.00 22.47 450 VAL B N 1
ATOM 6705 C CA . VAL B 1 450 ? 38.665 31.060 15.585 1.00 19.06 450 VAL B CA 1
ATOM 6706 C C . VAL B 1 450 ? 37.413 30.638 14.831 1.00 21.22 450 VAL B C 1
ATOM 6707 O O . VAL B 1 450 ? 36.352 31.261 14.967 1.00 18.60 450 VAL B O 1
ATOM 6711 N N . LYS B 1 451 ? 37.487 29.561 14.048 1.00 20.54 451 LYS B N 1
ATOM 6712 C CA . LYS B 1 451 ? 36.263 29.120 13.385 1.00 23.63 451 LYS B CA 1
ATOM 6713 C C . LYS B 1 451 ? 35.209 28.678 14.372 1.00 18.30 451 LYS B C 1
ATOM 6714 O O . LYS B 1 451 ? 34.019 28.891 14.139 1.00 23.28 451 LYS B O 1
ATOM 6720 N N . ALA B 1 452 ? 35.616 27.953 15.407 1.00 21.77 452 ALA B N 1
ATOM 6721 C CA . ALA B 1 452 ? 34.627 27.470 16.367 1.00 22.73 452 ALA B CA 1
ATOM 6722 C C . ALA B 1 452 ? 34.023 28.633 17.133 1.00 28.17 452 ALA B C 1
ATOM 6723 O O . ALA B 1 452 ? 32.801 28.664 17.400 1.00 21.01 452 ALA B O 1
ATOM 6725 N N . LYS B 1 453 ? 34.867 29.612 17.488 1.00 21.27 453 LYS B N 1
ATOM 6726 C CA . LYS B 1 453 ? 34.372 30.803 18.176 1.00 21.72 453 LYS B CA 1
ATOM 6727 C C . LYS B 1 453 ? 33.475 31.624 17.258 1.00 20.63 453 LYS B C 1
ATOM 6728 O O . LYS B 1 453 ? 32.479 32.195 17.717 1.00 21.67 453 LYS B O 1
ATOM 6734 N N . SER B 1 454 ? 33.785 31.657 15.958 1.00 20.21 454 SER B N 1
ATOM 6735 C CA . SER B 1 454 ? 32.927 32.356 15.005 1.00 21.49 454 SER B CA 1
ATOM 6736 C C . SER B 1 454 ? 31.538 31.731 14.960 1.00 23.15 454 SER B C 1
ATOM 6737 O O . SER B 1 454 ? 30.516 32.442 14.915 1.00 23.30 454 SER B O 1
ATOM 6740 N N . GLU B 1 455 ? 31.475 30.396 14.938 1.00 20.71 455 GLU B N 1
ATOM 6741 C CA . GLU B 1 455 ? 30.161 29.754 14.960 1.00 21.35 455 GLU B CA 1
ATOM 6742 C C . GLU B 1 455 ? 29.408 30.091 16.240 1.00 19.89 455 GLU B C 1
ATOM 6743 O O . GLU B 1 455 ? 28.197 30.347 16.209 1.00 22.59 455 GLU B O 1
ATOM 6749 N N . GLU B 1 456 ? 30.106 30.114 17.378 1.00 23.00 456 GLU B N 1
ATOM 6750 C CA . GLU B 1 456 ? 29.453 30.533 18.618 1.00 25.91 456 GLU B CA 1
ATOM 6751 C C . GLU B 1 456 ? 28.916 31.961 18.524 1.00 27.41 456 GLU B C 1
ATOM 6752 O O . GLU B 1 456 ? 27.856 32.271 19.093 1.00 21.54 456 GLU B O 1
ATOM 6758 N N . SER B 1 457 ? 29.634 32.856 17.832 1.00 21.56 457 SER B N 1
ATOM 6759 C CA . SER B 1 457 ? 29.148 34.235 17.736 1.00 20.38 457 SER B CA 1
ATOM 6760 C C . SER B 1 457 ? 27.877 34.313 16.898 1.00 23.86 457 SER B C 1
ATOM 6761 O O . SER B 1 457 ? 26.967 35.080 17.230 1.00 25.23 457 SER B O 1
ATOM 6764 N N . ARG B 1 458 ? 27.769 33.489 15.850 1.00 20.07 458 ARG B N 1
ATOM 6765 C CA . ARG B 1 458 ? 26.553 33.487 15.044 1.00 19.69 458 ARG B CA 1
ATOM 6766 C C . ARG B 1 458 ? 25.370 32.973 15.852 1.00 19.90 458 ARG B C 1
ATOM 6767 O O . ARG B 1 458 ? 24.287 33.571 15.832 1.00 24.53 458 ARG B O 1
ATOM 6775 N N . LYS B 1 459 ? 25.583 31.889 16.589 1.00 23.83 459 LYS B N 1
ATOM 6776 C CA . LYS B 1 459 ? 24.500 31.280 17.349 1.00 27.59 459 LYS B CA 1
ATOM 6777 C C . LYS B 1 459 ? 24.036 32.175 18.489 1.00 29.33 459 LYS B C 1
ATOM 6778 O O . LYS B 1 459 ? 22.849 32.151 18.845 1.00 24.65 459 LYS B O 1
ATOM 6784 N N . SER B 1 460 ? 24.944 32.975 19.065 1.00 23.84 460 SER B N 1
ATOM 6785 C CA . SER B 1 460 ? 24.602 33.728 20.267 1.00 22.78 460 SER B CA 1
ATOM 6786 C C . SER B 1 460 ? 23.481 34.713 20.012 1.00 26.64 460 SER B C 1
ATOM 6787 O O . SER B 1 460 ? 22.670 34.961 20.912 1.00 22.88 460 SER B O 1
ATOM 6790 N N . VAL B 1 461 ? 23.402 35.270 18.796 1.00 22.94 461 VAL B N 1
ATOM 6791 C CA . VAL B 1 461 ? 22.397 36.289 18.492 1.00 24.48 461 VAL B CA 1
ATOM 6792 C C . VAL B 1 461 ? 21.192 35.737 17.734 1.00 27.07 461 VAL B C 1
ATOM 6793 O O . VAL B 1 461 ? 20.199 36.466 17.558 1.00 30.48 461 VAL B O 1
ATOM 6797 N N . MET B 1 462 ? 21.240 34.486 17.285 1.00 23.99 462 MET B N 1
ATOM 6798 C CA . MET B 1 462 ? 20.061 33.892 16.681 1.00 29.82 462 MET B CA 1
ATOM 6799 C C . MET B 1 462 ? 19.073 33.461 17.759 1.00 26.54 462 MET B C 1
ATOM 6800 O O . MET B 1 462 ? 19.394 33.397 18.952 1.00 23.60 462 MET B O 1
ATOM 6805 N N . GLU B 1 463 ? 17.855 33.152 17.315 1.00 29.73 463 GLU B N 1
ATOM 6806 C CA . GLU B 1 463 ? 16.796 32.666 18.196 1.00 27.98 463 GLU B CA 1
ATOM 6807 C C . GLU B 1 463 ? 17.323 31.635 19.186 1.00 25.12 463 GLU B C 1
ATOM 6808 O O . GLU B 1 463 ? 17.947 30.647 18.795 1.00 30.54 463 GLU B O 1
ATOM 6814 N N . GLY B 1 464 ? 17.086 31.881 20.474 1.00 26.91 464 GLY B N 1
ATOM 6815 C CA . GLY B 1 464 ? 17.472 30.956 21.522 1.00 24.30 464 GLY B CA 1
ATOM 6816 C C . GLY B 1 464 ? 18.886 31.098 22.053 1.00 26.13 464 GLY B C 1
ATOM 6817 O O . GLY B 1 464 ? 19.220 30.456 23.057 1.00 24.82 464 GLY B O 1
ATOM 6818 N N . GLY B 1 465 ? 19.737 31.913 21.424 1.00 25.27 465 GLY B N 1
ATOM 6819 C CA . GLY B 1 465 ? 21.116 32.006 21.864 1.00 23.84 465 GLY B CA 1
ATOM 6820 C C . GLY B 1 465 ? 21.296 32.938 23.056 1.00 25.00 465 GLY B C 1
ATOM 6821 O O . GLY B 1 465 ? 20.380 33.648 23.473 1.00 26.29 465 GLY B O 1
ATOM 6822 N N . SER B 1 466 ? 22.523 32.923 23.598 1.00 20.81 466 SER B N 1
ATOM 6823 C CA . SER B 1 466 ? 22.833 33.647 24.831 1.00 25.25 466 SER B CA 1
ATOM 6824 C C . SER B 1 466 ? 22.514 35.139 24.719 1.00 24.29 466 SER B C 1
ATOM 6825 O O . SER B 1 466 ? 21.933 35.726 25.645 1.00 23.35 466 SER B O 1
ATOM 6828 N N . SER B 1 467 ? 22.948 35.789 23.629 1.00 22.81 467 SER B N 1
ATOM 6829 C CA . SER B 1 467 ? 22.707 37.225 23.481 1.00 20.82 467 SER B CA 1
ATOM 6830 C C . SER B 1 467 ? 21.258 37.526 23.114 1.00 23.96 467 SER B C 1
ATOM 6831 O O . SER B 1 467 ? 20.735 38.585 23.469 1.00 22.06 467 SER B O 1
ATOM 6834 N N . PHE B 1 468 ? 20.612 36.629 22.369 1.00 23.15 468 PHE B N 1
ATOM 6835 C CA . PHE B 1 468 ? 19.177 36.771 22.089 1.00 24.50 468 PHE B CA 1
ATOM 6836 C C . PHE B 1 468 ? 18.365 36.847 23.377 1.00 23.67 468 PHE B C 1
ATOM 6837 O O . PHE B 1 468 ? 17.538 37.756 23.550 1.00 23.86 468 PHE B O 1
ATOM 6845 N N . THR B 1 469 ? 18.578 35.898 24.293 1.00 22.82 469 THR B N 1
ATOM 6846 C CA . THR B 1 469 ? 17.775 35.893 25.508 1.00 21.94 469 THR B CA 1
ATOM 6847 C C . THR B 1 469 ? 18.227 36.981 26.468 1.00 25.66 469 THR B C 1
ATOM 6848 O O . THR B 1 469 ? 17.400 37.557 27.171 1.00 20.55 469 THR B O 1
ATOM 6852 N N . SER B 1 470 ? 19.503 37.358 26.439 1.00 19.38 470 SER B N 1
ATOM 6853 C CA . SER B 1 470 ? 19.942 38.474 27.273 1.00 18.39 470 SER B CA 1
ATOM 6854 C C . SER B 1 470 ? 19.266 39.773 26.844 1.00 19.08 470 SER B C 1
ATOM 6855 O O . SER B 1 470 ? 18.861 40.584 27.692 1.00 18.44 470 SER B O 1
ATOM 6858 N N . LEU B 1 471 ? 19.114 39.991 25.532 1.00 17.44 471 LEU B N 1
ATOM 6859 C CA . LEU B 1 471 ? 18.409 41.192 25.087 1.00 21.86 471 LEU B CA 1
ATOM 6860 C C . LEU B 1 471 ? 16.931 41.143 25.493 1.00 20.69 471 LEU B C 1
ATOM 6861 O O . LEU B 1 471 ? 16.325 42.173 25.798 1.00 18.80 471 LEU B O 1
ATOM 6866 N N . ASN B 1 472 ? 16.337 39.954 25.489 1.00 24.20 472 ASN B N 1
ATOM 6867 C CA . ASN B 1 472 ? 14.948 39.838 25.930 1.00 21.47 472 ASN B CA 1
ATOM 6868 C C . ASN B 1 472 ? 14.804 40.223 27.398 1.00 19.40 472 ASN B C 1
ATOM 6869 O O . ASN B 1 472 ? 13.804 40.840 27.800 1.00 26.15 472 ASN B O 1
ATOM 6874 N N . ARG B 1 473 ? 15.764 39.821 28.224 1.00 19.79 473 ARG B N 1
ATOM 6875 C CA . ARG B 1 473 ? 15.708 40.190 29.630 1.00 21.35 473 ARG B CA 1
ATOM 6876 C C . ARG B 1 473 ? 15.796 41.693 29.806 1.00 26.43 473 ARG B C 1
ATOM 6877 O O . ARG B 1 473 ? 15.101 42.261 30.651 1.00 24.98 473 ARG B O 1
ATOM 6885 N N . PHE B 1 474 ? 16.664 42.357 29.034 1.00 23.49 474 PHE B N 1
ATOM 6886 C CA . PHE B 1 474 ? 16.695 43.814 29.049 1.00 20.77 474 PHE B CA 1
ATOM 6887 C C . PHE B 1 474 ? 15.364 44.400 28.590 1.00 20.91 474 PHE B C 1
ATOM 6888 O O . PHE B 1 474 ? 14.821 45.314 29.228 1.00 24.68 474 PHE B O 1
ATOM 6896 N N . ILE B 1 475 ? 14.814 43.887 27.490 1.00 21.46 475 ILE B N 1
ATOM 6897 C CA . ILE B 1 475 ? 13.546 44.423 26.997 1.00 22.83 475 ILE B CA 1
ATOM 6898 C C . ILE B 1 475 ? 12.457 44.248 28.040 1.00 24.60 475 ILE B C 1
ATOM 6899 O O . ILE B 1 475 ? 11.657 45.154 28.269 1.00 23.28 475 ILE B O 1
ATOM 6904 N N . ASP B 1 476 ? 12.448 43.104 28.724 1.00 28.31 476 ASP B N 1
ATOM 6905 C CA . ASP B 1 476 ? 11.457 42.888 29.774 1.00 29.20 476 ASP B CA 1
ATOM 6906 C C . ASP B 1 476 ? 11.579 43.941 30.869 1.00 33.88 476 ASP B C 1
ATOM 6907 O O . ASP B 1 476 ? 10.581 44.553 31.261 1.00 28.22 476 ASP B O 1
ATOM 6912 N N . GLU B 1 477 ? 12.801 44.173 31.367 1.00 26.54 477 GLU B N 1
ATOM 6913 C CA . GLU B 1 477 ? 13.021 45.187 32.398 1.00 28.33 477 GLU B CA 1
ATOM 6914 C C . GLU B 1 477 ? 12.528 46.552 31.933 1.00 36.33 477 GLU B C 1
ATOM 6915 O O . GLU B 1 477 ? 11.841 47.268 32.670 1.00 36.97 477 GLU B O 1
ATOM 6921 N N . VAL B 1 478 ? 12.848 46.914 30.693 1.00 25.16 478 VAL B N 1
ATOM 6922 C CA . VAL B 1 478 ? 12.435 48.203 30.142 1.00 27.52 478 VAL B CA 1
ATOM 6923 C C . VAL B 1 478 ? 10.915 48.303 30.060 1.00 31.20 478 VAL B C 1
ATOM 6924 O O . VAL B 1 478 ? 10.329 49.367 30.322 1.00 32.71 478 VAL B O 1
ATOM 6928 N N . MET B 1 479 ? 10.255 47.215 29.670 1.00 26.75 479 MET B N 1
ATOM 6929 C CA . MET B 1 479 ? 8.814 47.256 29.478 1.00 34.96 479 MET B CA 1
ATOM 6930 C C . MET B 1 479 ? 8.034 47.080 30.778 1.00 35.71 479 MET B C 1
ATOM 6931 O O . MET B 1 479 ? 6.805 47.180 30.743 1.00 42.70 479 MET B O 1
ATOM 6936 N N . LYS B 1 480 ? 8.736 46.788 31.874 1.00 37.18 480 LYS B N 1
ATOM 6937 C CA . LYS B 1 480 ? 8.076 46.582 33.190 1.00 53.25 480 LYS B CA 1
ATOM 6938 C C . LYS B 1 480 ? 7.898 47.938 33.878 1.00 39.96 480 LYS B C 1
ATOM 6939 O O . LYS B 1 480 ? 6.844 48.549 33.643 1.00 68.45 480 LYS B O 1
#